Protein 7O78 (pdb70)

Solvent-accessible surface area: 36070 Å² total; per-residue (Å²): 104,131,38,94,5,57,45,29,98,84,0,95,77,89,9,79,72,4,79,50,32,15,19,0,24,0,86,75,29,127,3,126,68,0,69,0,43,0,74,94,57,12,47,175,93,57,47,0,28,2,5,6,73,68,22,20,114,0,49,0,7,0,42,1,50,1,18,0,98,5,65,44,1,18,0,88,20,0,26,0,66,80,4,92,8,67,37,121,129,34,63,42,114,24,55,1,0,0,1,0,21,8,17,90,2,82,0,10,3,0,0,0,18,10,0,1,39,0,22,0,0,1,0,0,0,11,29,37,114,176,35,112,11,1,56,83,4,52,2,0,34,1,1,0,1,1,0,0,1,22,7,15,0,0,1,0,12,7,28,105,61,53,72,73,104,28,103,116,95,3,87,15,0,51,4,22,0,0,4,0,1,0,1,0,4,72,13,72,63,148,3,7,2,0,0,5,0,0,18,30,48,18,1,20,0,56,0,8,0,0,3,0,5,0,20,34,2,4,1,21,37,34,1,0,6,0,45,0,30,31,0,0,0,22,22,0,1,0,35,7,0,50,0,3,0,5,0,31,14,1,22,79,0,6,0,0,24,1,10,0,23,5,101,33,97,101,108,17,0,0,0,0,3,1,17,2,7,84,2,18,1,0,1,0,15,0,20,0,79,82,2,30,177,70,76,22,47,0,0,0,0,2,0,0,0,2,70,38,18,43,38,1,0,0,33,68,11,30,0,0,1,0,0,0,33,35,0,68,21,50,0,0,2,2,51,2,63,45,126,59,17,86,65,41,3,77,83,71,141,42,124,48,65,54,1,58,85,0,28,0,23,0,0,0,0,5,8,184,71,24,71,89,4,71,0,24,56,33,54,39,135,55,17,56,56,84,92,1,16,2,84,30,119,2,22,100,37,104,54,14,75,121,9,50,53,99,81,100,74,34,71,30,2,58,28,24,87,47,19,117,56,8,136,17,87,135,35,83,89,14,124,57,12,87,7,75,2,49,48,7,0,60,21,2,4,40,39,82,21,11,78,35,65,25,2,32,5,77,56,22,120,67,57,13,40,27,16,19,156,127,44,61,17,74,116,105,8,98,108,36,21,89,168,5,31,32,101,64,164,132,120,93,73,122,35,99,4,61,44,29,97,79,0,91,74,84,10,87,82,1,62,45,16,11,21,0,25,0,35,78,28,122,1,58,67,0,71,0,38,0,130,103,57,11,46,173,162,56,45,0,27,4,5,6,84,69,23,20,70,0,48,0,6,0,41,1,52,1,21,2,93,5,57,54,4,18,0,88,22,0,29,0,38,30,0,42,7,65,35,121,127,37,65,41,71,23,53,1,0,0,2,0,23,6,10,96,2,82,0,11,4,0,0,0,23,10,0,2,39,0,23,0,0,3,0,0,0,11,27,33,107,159,39,137,7,2,57,88,4,64,2,0,54,1,1,0,0,0,0,0,2,21,7,15,0,0,0,1,11,6,25,95,139,41,66,98,100,27,110,102,100,4,88,14,0,52,5,80,0,0,43,0,1,0,0,0,4,69,13,72,65,157,2,7,0,0,0,6,0,0,10,24,48,20,0,18,0,56,0,29,1,6,22,0,5,1,21,40,2,4,1,23,42,31,1,0,4,0,42,0,28,24,0,0,0,57,23,0,2,0,35,8,0,51,0,2,0,5,0,25,5,1,25,87,0,5,0,0,24,1,8,0,22,5,100,44,101,62,112,15,0,0,0,0,2,1,15,2,6,92,2,18,0,0,0,0,16,0,20,0,78,82,2,30,130,76,72,21,50,0,0,0,0,2,0,0,0,2,70,41,17,57,38,2,0,1,36,67,12,30,0,0,1,0,0,0,34,35,0,66,22,51,0,0,2,2,50,1,56,44,102,56,17,101,53,28,2,78,140,70,96,44,125,52,64,47,1,51,86,0,30,0,26,1,0,0,0,6,9,188,67,25,97,92,3,72,0,18,55,33,53,29,143,97,17,58,48,87,97,1,14,3,85,29,104,1,22,85,32,107,86,15,67,120,10,48,54,100,86,98,75,33,72,37,2,80,25,25,59,58,26,49,53,5,137,22,90,131,32,103,90,17,116,57,14,149,38,78,1,53,74,23,0,64,92,2,3,118,38,102,20,37,78,33,111,73,2,68,3,107,54,21,108,126,48,14,28,14,16,20,154,103,41,59,15,44,24,28,10,74,19,34,21,36,54,5,32,2,97,64,126,57,116

Structure (mmCIF, N/CA/C/O backbone):
data_7O78
#
_entry.id   7O78
#
_cell.length_a   78.330
_cell.length_b   87.450
_cell.length_c   148.490
_cell.angle_alpha   90.000
_cell.angle_beta   90.000
_cell.angle_gamma   90.000
#
_symmetry.space_group_name_H-M   'P 21 21 21'
#
loop_
_entity.id
_entity.type
_entity.pdbx_description
1 polymer 'Polysaccharide lyase from Pseudopedobacter saltans, Pedsa3807'
2 water water
#
loop_
_atom_site.group_PDB
_atom_site.id
_atom_site.type_symbol
_atom_site.label_atom_id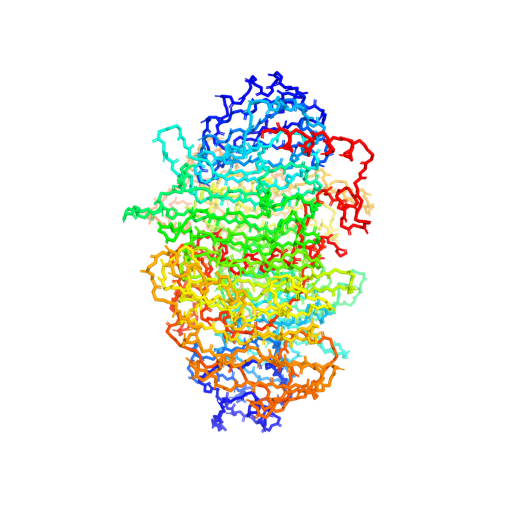
_atom_site.label_alt_id
_atom_site.label_comp_id
_atom_site.label_asym_id
_atom_site.label_entity_id
_atom_site.label_seq_id
_atom_site.pdbx_PDB_ins_code
_atom_site.Cartn_x
_atom_site.Cartn_y
_atom_site.Cartn_z
_atom_site.occupancy
_atom_site.B_iso_or_equiv
_atom_site.auth_seq_id
_atom_site.auth_comp_id
_atom_site.auth_asym_id
_atom_site.auth_atom_id
_atom_site.pdbx_PDB_model_num
ATOM 1 N N . LYS A 1 2 ? -16.641 35.070 -61.289 1.00 40.95 16 LYS A N 1
ATOM 2 C CA . LYS A 1 2 ? -16.172 34.064 -62.227 1.00 36.37 16 LYS A CA 1
ATOM 3 C C . LYS A 1 2 ? -14.875 33.419 -61.736 1.00 36.92 16 LYS A C 1
ATOM 4 O O . LYS A 1 2 ? -14.203 34.002 -60.907 1.00 41.90 16 LYS A O 1
ATOM 7 N N . HIS A 1 3 ? -14.530 32.243 -62.262 1.00 33.29 17 HIS A N 1
ATOM 8 C CA . HIS A 1 3 ? -13.247 31.590 -62.005 1.00 32.91 17 HIS A CA 1
ATOM 9 C C . HIS A 1 3 ? -12.224 32.020 -63.051 1.00 38.21 17 HIS A C 1
ATOM 10 O O . HIS A 1 3 ? -12.440 31.839 -64.254 1.00 35.70 17 HIS A O 1
ATOM 17 N N . ILE A 1 4 ? -11.080 32.511 -62.592 1.00 29.93 18 ILE A N 1
ATOM 18 C CA . ILE A 1 4 ? -10.018 32.996 -63.465 1.00 30.43 18 ILE A CA 1
ATOM 19 C C . ILE A 1 4 ? -8.816 32.092 -63.252 1.00 32.97 18 ILE A C 1
ATOM 20 O O . ILE A 1 4 ? -8.226 32.102 -62.166 1.00 33.89 18 ILE A O 1
ATOM 25 N N . LEU A 1 5 ? -8.432 31.308 -64.258 1.00 28.56 19 LEU A N 1
ATOM 26 C CA . LEU A 1 5 ? -7.310 30.394 -64.053 1.00 29.83 19 LEU A CA 1
ATOM 27 C C . LEU A 1 5 ? -6.009 31.098 -64.399 1.00 30.96 19 LEU A C 1
ATOM 28 O O . LEU A 1 5 ? -5.947 31.851 -65.368 1.00 30.30 19 LEU A O 1
ATOM 33 N N . VAL A 1 6 ? -4.978 30.878 -63.581 1.00 26.15 20 VAL A N 1
ATOM 34 C CA . VAL A 1 6 ? -3.652 31.411 -63.861 1.00 25.08 20 VAL A CA 1
ATOM 35 C C . VAL A 1 6 ? -2.638 30.314 -63.547 1.00 27.99 20 VAL A C 1
ATOM 36 O O . VAL A 1 6 ? -2.888 29.455 -62.702 1.00 26.78 20 VAL A O 1
ATOM 40 N N . ALA A 1 7 ? -1.493 30.310 -64.265 1.00 25.32 21 ALA A N 1
ATOM 41 C CA . ALA A 1 7 ? -0.550 29.215 -64.101 1.00 25.38 21 ALA A CA 1
ATOM 42 C C . ALA A 1 7 ? 0.895 29.647 -63.871 1.00 26.01 21 ALA A C 1
ATOM 43 O O . ALA A 1 7 ? 1.785 28.809 -63.977 1.00 28.43 21 ALA A O 1
ATOM 45 N N . SER A 1 8 ? 1.154 30.910 -63.570 1.00 23.19 22 SER A N 1
ATOM 46 C CA . SER A 1 8 ? 2.527 31.365 -63.323 1.00 22.57 22 SER A CA 1
ATOM 47 C C . SER A 1 8 ? 2.477 32.605 -62.458 1.00 24.28 22 SER A C 1
ATOM 48 O O . SER A 1 8 ? 1.435 33.238 -62.335 1.00 24.92 22 SER A O 1
ATOM 51 N N . VAL A 1 9 ? 3.615 32.968 -61.861 1.00 25.36 23 VAL A N 1
ATOM 52 C CA . VAL A 1 9 ? 3.658 34.191 -61.066 1.00 23.80 23 VAL A CA 1
ATOM 53 C C . VAL A 1 9 ? 3.268 35.405 -61.910 1.00 25.11 23 VAL A C 1
ATOM 54 O O . VAL A 1 9 ? 2.462 36.233 -61.485 1.00 23.69 23 VAL A O 1
ATOM 58 N N . LYS A 1 10 ? 3.842 35.535 -63.114 1.00 24.56 24 LYS A N 1
ATOM 59 C CA . LYS A 1 10 ? 3.480 36.667 -63.966 1.00 26.52 24 LYS A CA 1
ATOM 60 C C . LYS A 1 10 ? 1.973 36.682 -64.265 1.00 25.61 24 LYS A C 1
ATOM 61 O O . LYS A 1 10 ? 1.356 37.749 -64.291 1.00 28.10 24 LYS A O 1
ATOM 64 N N . GLU A 1 11 ? 1.363 35.514 -64.499 1.00 25.20 25 GLU A N 1
ATOM 65 C CA . GLU A 1 11 ? -0.092 35.502 -64.779 1.00 24.26 25 GLU A CA 1
ATOM 66 C C . GLU A 1 11 ? -0.901 35.903 -63.539 1.00 25.96 25 GLU A C 1
ATOM 67 O O . GLU A 1 11 ? -1.886 36.644 -63.639 1.00 24.95 25 GLU A O 1
ATOM 73 N N . VAL A 1 12 ? -0.443 35.521 -62.344 1.00 23.15 26 VAL A N 1
ATOM 74 C CA . VAL A 1 12 ? -1.089 36.029 -61.128 1.00 23.73 26 VAL A CA 1
ATOM 75 C C . VAL A 1 12 ? -1.026 37.557 -61.086 1.00 23.00 26 VAL A C 1
ATOM 76 O O . VAL A 1 12 ? -2.021 38.225 -60.826 1.00 26.29 26 VAL A O 1
ATOM 80 N N . TYR A 1 13 ? 0.156 38.145 -61.333 1.00 23.36 27 TYR A N 1
ATOM 81 C CA . TYR A 1 13 ? 0.265 39.600 -61.270 1.00 23.38 27 TYR A CA 1
ATOM 82 C C . TYR A 1 13 ? -0.583 40.270 -62.341 1.00 23.65 27 TYR A C 1
ATOM 83 O O . TYR A 1 13 ? -1.008 41.400 -62.150 1.00 29.72 27 TYR A O 1
ATOM 92 N N . SER A 1 14 ? -0.799 39.599 -63.464 1.00 26.64 28 SER A N 1
ATOM 93 C CA . SER A 1 14 ? -1.579 40.188 -64.558 1.00 28.58 28 SER A CA 1
ATOM 94 C C . SER A 1 14 ? -3.074 40.240 -64.246 1.00 32.95 28 SER A C 1
ATOM 95 O O . SER A 1 14 ? -3.802 41.055 -64.845 1.00 31.36 28 SER A O 1
ATOM 98 N N . LYS A 1 15 ? -3.548 39.463 -63.273 1.00 27.25 29 LYS A N 1
ATOM 99 C CA . LYS A 1 15 ? -4.978 39.421 -62.933 1.00 25.93 29 LYS A CA 1
ATOM 100 C C . LYS A 1 15 ? -5.319 40.031 -61.578 1.00 27.49 29 LYS A C 1
ATOM 101 O O . LYS A 1 15 ? -6.400 40.580 -61.430 1.00 28.30 29 LYS A O 1
ATOM 107 N N . VAL A 1 16 ? -4.407 39.996 -60.603 1.00 27.27 30 VAL A N 1
ATOM 108 C CA . VAL A 1 16 ? -4.745 40.306 -59.217 1.00 26.96 30 VAL A CA 1
ATOM 109 C C . VAL A 1 16 ? -5.337 41.719 -59.024 1.00 28.78 30 VAL A C 1
ATOM 110 O O . VAL A 1 16 ? -6.198 41.923 -58.157 1.00 26.00 30 VAL A O 1
ATOM 114 N N . ASP A 1 17 ? -4.908 42.707 -59.808 1.00 28.92 31 ASP A N 1
ATOM 115 C CA . ASP A 1 17 ? -5.422 44.064 -59.639 1.00 30.63 31 ASP A CA 1
ATOM 116 C C . ASP A 1 17 ? -6.733 44.300 -60.392 1.00 31.34 31 ASP A C 1
ATOM 117 O O . ASP A 1 17 ? -7.289 45.405 -60.278 1.00 34.50 31 ASP A O 1
ATOM 122 N N . GLN A 1 18 ? -7.219 43.299 -61.140 1.00 27.73 32 GLN A N 1
ATOM 123 C CA . GLN A 1 18 ? -8.502 43.362 -61.841 1.00 32.12 32 GLN A CA 1
ATOM 124 C C . GLN A 1 18 ? -9.584 42.480 -61.213 1.00 33.70 32 GLN A C 1
ATOM 125 O O . GLN A 1 18 ? -10.699 42.373 -61.764 1.00 30.95 32 GLN A O 1
ATOM 127 N N . LEU A 1 19 ? -9.311 41.866 -60.065 1.00 29.68 33 LEU A N 1
ATOM 128 C CA . LEU A 1 19 ? -10.325 41.043 -59.410 1.00 28.85 33 LEU A CA 1
ATOM 129 C C . LEU A 1 19 ? -11.483 41.862 -58.868 1.00 27.01 33 LEU A C 1
ATOM 130 O O . LEU A 1 19 ? -11.308 42.962 -58.332 1.00 27.03 33 LEU A O 1
ATOM 135 N N . LYS A 1 20 ? -12.679 41.282 -58.960 1.00 28.36 34 LYS A N 1
ATOM 136 C CA . LYS A 1 20 ? -13.904 41.931 -58.498 1.00 28.81 34 LYS A CA 1
ATOM 137 C C . LYS A 1 20 ? -14.604 41.000 -57.516 1.00 26.19 34 LYS A C 1
ATOM 138 O O . LYS A 1 20 ? -14.377 39.789 -57.520 1.00 29.48 34 LYS A O 1
ATOM 141 N N . ALA A 1 21 ? -15.499 41.563 -56.708 1.00 29.10 35 ALA A N 1
ATOM 142 C CA . ALA A 1 21 ? -16.281 40.769 -55.763 1.00 27.10 35 ALA A CA 1
ATOM 143 C C . ALA A 1 21 ? -16.917 39.549 -56.432 1.00 33.40 35 ALA A C 1
ATOM 144 O O . ALA A 1 21 ? -17.494 39.629 -57.528 1.00 31.27 35 ALA A O 1
ATOM 146 N N . GLY A 1 22 ? -16.746 38.391 -55.803 1.00 27.44 36 GLY A N 1
ATOM 147 C CA . GLY A 1 22 ? -17.219 37.150 -56.352 1.00 29.03 36 GLY A CA 1
ATOM 148 C C . GLY A 1 22 ? -16.271 36.412 -57.272 1.00 28.10 36 GLY A C 1
ATOM 149 O O . GLY A 1 22 ? -16.577 35.264 -57.652 1.00 28.45 36 GLY A O 1
ATOM 150 N N . ASP A 1 23 ? -15.140 37.011 -57.664 1.00 27.01 37 ASP A N 1
ATOM 151 C CA . ASP A 1 23 ? -14.166 36.317 -58.502 1.00 28.76 37 ASP A CA 1
ATOM 152 C C . ASP A 1 23 ? -13.350 35.330 -57.663 1.00 27.73 37 ASP A C 1
ATOM 153 O O . ASP A 1 23 ? -13.059 35.591 -56.495 1.00 26.01 37 ASP A O 1
ATOM 158 N N . THR A 1 24 ? -13.002 34.200 -58.270 1.00 26.83 38 THR A N 1
ATOM 159 C CA . THR A 1 24 ? -12.036 33.249 -57.707 1.00 27.74 38 THR A CA 1
ATOM 160 C C . THR A 1 24 ? -10.856 33.181 -58.658 1.00 28.75 38 THR A C 1
ATOM 161 O O . THR A 1 24 ? -11.014 32.788 -59.823 1.00 27.22 38 THR A O 1
ATOM 165 N N . LEU A 1 25 ? -9.684 33.539 -58.155 1.00 25.59 39 LEU A N 1
ATOM 166 C CA . LEU A 1 25 ? -8.431 33.412 -58.906 1.00 25.60 39 LEU A CA 1
ATOM 167 C C . LEU A 1 25 ? -7.890 32.028 -58.572 1.00 26.23 39 LEU A C 1
ATOM 168 O O . LEU A 1 25 ? -7.531 31.782 -57.420 1.00 26.90 39 LEU A O 1
ATOM 173 N N . LEU A 1 26 ? -7.938 31.099 -59.525 1.00 26.33 40 LEU A N 1
ATOM 174 C CA . LEU A 1 26 ? -7.572 29.709 -59.276 1.00 27.12 40 LEU A CA 1
ATOM 175 C C . LEU A 1 26 ? -6.173 29.466 -59.825 1.00 26.07 40 LEU A C 1
ATOM 176 O O . LEU A 1 26 ? -5.939 29.631 -61.025 1.00 24.71 40 LEU A O 1
ATOM 181 N N . LEU A 1 27 ? -5.230 29.094 -58.945 1.00 21.98 41 LEU A N 1
ATOM 182 C CA . LEU A 1 27 ? -3.881 28.802 -59.385 1.00 21.20 41 LEU A CA 1
ATOM 183 C C . LEU A 1 27 ? -3.706 27.356 -59.818 1.00 21.14 41 LEU A C 1
ATOM 184 O O . LEU A 1 27 ? -3.989 26.430 -59.050 1.00 24.60 41 LEU A O 1
ATOM 189 N N . LYS A 1 28 ? -3.212 27.150 -61.044 1.00 22.88 42 LYS A N 1
ATOM 190 C CA . LYS A 1 28 ? -2.933 25.796 -61.517 1.00 25.67 42 LYS A CA 1
ATOM 191 C C . LYS A 1 28 ? -1.777 25.216 -60.722 1.00 22.59 42 LYS A C 1
ATOM 192 O O . LYS A 1 28 ? -0.918 25.955 -60.211 1.00 23.88 42 LYS A O 1
ATOM 198 N N . ASP A 1 29 ? -1.725 23.879 -60.675 1.00 24.12 43 ASP A N 1
ATOM 199 C CA . ASP A 1 29 ? -0.644 23.173 -59.987 1.00 23.97 43 ASP A CA 1
ATOM 200 C C . ASP A 1 29 ? 0.729 23.720 -60.350 1.00 23.95 43 ASP A C 1
ATOM 201 O O . ASP A 1 29 ? 1.027 23.958 -61.525 1.00 25.17 43 ASP A O 1
ATOM 206 N N . GLY A 1 30 ? 1.599 23.799 -59.369 1.00 22.62 44 GLY A N 1
ATOM 207 C CA . GLY A 1 30 ? 2.967 24.205 -59.660 1.00 22.00 44 GLY A CA 1
ATOM 208 C C . GLY A 1 30 ? 3.594 25.020 -58.551 1.00 23.38 44 GLY A C 1
ATOM 209 O O . GLY A 1 30 ? 2.993 25.266 -57.498 1.00 20.62 44 GLY A O 1
ATOM 210 N N . ILE A 1 31 ? 4.855 25.398 -58.804 1.00 22.15 45 ILE A N 1
ATOM 211 C CA . ILE A 1 31 ? 5.699 26.163 -57.877 1.00 21.01 45 ILE A CA 1
ATOM 212 C C . ILE A 1 31 ? 5.686 27.624 -58.306 1.00 23.20 45 ILE A C 1
ATOM 213 O O . ILE A 1 31 ? 5.988 27.933 -59.466 1.00 25.33 45 ILE A O 1
ATOM 218 N N . TYR A 1 32 ? 5.252 28.514 -57.414 1.00 21.91 46 TYR A N 1
ATOM 219 C CA . TYR A 1 32 ? 5.200 29.958 -57.656 1.00 18.60 46 TYR A CA 1
ATOM 220 C C . TYR A 1 32 ? 6.349 30.546 -56.852 1.00 19.59 46 TYR A C 1
ATOM 221 O O . TYR A 1 32 ? 6.179 30.855 -55.673 1.00 20.27 46 TYR A O 1
ATOM 230 N N . LYS A 1 33 ? 7.552 30.640 -57.480 1.00 19.52 47 LYS A N 1
ATOM 231 C CA . LYS A 1 33 ? 8.754 31.077 -56.756 1.00 18.77 47 LYS A CA 1
ATOM 232 C C . LYS A 1 33 ? 8.856 32.581 -56.730 1.00 19.71 47 LYS A C 1
ATOM 233 O O . LYS A 1 33 ? 8.618 33.233 -57.754 1.00 21.23 47 LYS A O 1
ATOM 239 N N . ASP A 1 34 ? 9.221 33.127 -55.544 1.00 19.58 48 ASP A N 1
ATOM 240 C CA . ASP A 1 34 ? 9.427 34.555 -55.248 1.00 19.64 48 ASP A CA 1
ATOM 241 C C . ASP A 1 34 ? 8.149 35.354 -55.437 1.00 21.97 48 ASP A C 1
ATOM 242 O O . ASP A 1 34 ? 8.200 36.580 -55.623 1.00 22.14 48 ASP A O 1
ATOM 247 N N . ILE A 1 35 ? 6.984 34.712 -55.308 1.00 19.32 49 ILE A N 1
ATOM 248 C CA . ILE A 1 35 ? 5.709 35.423 -55.548 1.00 19.57 49 ILE A CA 1
ATOM 249 C C . ILE A 1 35 ? 5.455 36.425 -54.434 1.00 22.49 49 ILE A C 1
ATOM 250 O O . ILE A 1 35 ? 5.543 36.097 -53.249 1.00 21.06 49 ILE A O 1
ATOM 255 N N . GLN A 1 36 ? 5.228 37.684 -54.804 1.00 21.44 50 GLN A N 1
ATOM 256 C CA . GLN A 1 36 ? 4.927 38.709 -53.807 1.00 22.45 50 GLN A CA 1
ATOM 257 C C . GLN A 1 36 ? 3.506 39.135 -54.116 1.00 25.04 50 GLN A C 1
ATOM 258 O O . GLN A 1 36 ? 3.253 39.968 -54.988 1.00 26.42 50 GLN A O 1
ATOM 264 N N . LEU A 1 37 ? 2.564 38.483 -53.435 1.00 22.25 51 LEU A N 1
ATOM 265 C CA . LEU A 1 37 ? 1.146 38.592 -53.746 1.00 21.47 51 LEU A CA 1
ATOM 266 C C . LEU A 1 37 ? 0.571 39.708 -52.911 1.00 21.71 51 LEU A C 1
ATOM 267 O O . LEU A 1 37 ? 0.433 39.565 -51.698 1.00 21.82 51 LEU A O 1
ATOM 272 N N . VAL A 1 38 ? 0.188 40.816 -53.560 1.00 22.38 52 VAL A N 1
ATOM 273 C CA . VAL A 1 38 ? -0.326 41.965 -52.857 1.00 20.82 52 VAL A CA 1
ATOM 274 C C . VAL A 1 38 ? -1.750 42.189 -53.385 1.00 23.77 52 VAL A C 1
ATOM 275 O O . VAL A 1 38 ? -1.948 42.447 -54.581 1.00 25.97 52 VAL A O 1
ATOM 279 N N . VAL A 1 39 ? -2.738 41.947 -52.534 1.00 23.13 53 VAL A N 1
ATOM 280 C CA . VAL A 1 39 ? -4.134 41.965 -52.982 1.00 22.74 53 VAL A CA 1
ATOM 281 C C . VAL A 1 39 ? -4.739 43.268 -52.471 1.00 23.08 53 VAL A C 1
ATOM 282 O O . VAL A 1 39 ? -4.984 43.443 -51.272 1.00 22.57 53 VAL A O 1
ATOM 286 N N . LYS A 1 40 ? -4.915 44.232 -53.391 1.00 27.05 54 LYS A N 1
ATOM 287 C CA . LYS A 1 40 ? -5.402 45.557 -53.031 1.00 24.91 54 LYS A CA 1
ATOM 288 C C . LYS A 1 40 ? -6.911 45.708 -53.234 1.00 23.90 54 LYS A C 1
ATOM 289 O O . LYS A 1 40 ? -7.528 46.491 -52.528 1.00 26.79 54 LYS A O 1
ATOM 293 N N . ARG A 1 41 ? -7.479 44.956 -54.176 1.00 24.97 55 ARG A N 1
ATOM 294 C CA . ARG A 1 41 ? -8.919 45.016 -54.454 1.00 25.19 55 ARG A CA 1
ATOM 295 C C . ARG A 1 41 ? -9.704 44.412 -53.290 1.00 31.43 55 ARG A C 1
ATOM 296 O O . ARG A 1 41 ? -9.153 43.734 -52.426 1.00 26.47 55 ARG A O 1
ATOM 304 N N . SER A 1 42 ? -11.011 44.655 -53.269 1.00 26.76 56 SER A N 1
ATOM 305 C CA . SER A 1 42 ? -11.843 44.198 -52.166 1.00 29.50 56 SER A CA 1
ATOM 306 C C . SER A 1 42 ? -13.038 43.434 -52.705 1.00 29.94 56 SER A C 1
ATOM 307 O O . SER A 1 42 ? -13.591 43.755 -53.763 1.00 28.36 56 SER A O 1
ATOM 310 N N . GLY A 1 43 ? -13.457 42.426 -51.963 1.00 26.01 57 GLY A N 1
ATOM 311 C CA . GLY A 1 43 ? -14.739 41.792 -52.206 1.00 27.50 57 GLY A CA 1
ATOM 312 C C . GLY A 1 43 ? -15.834 42.495 -51.431 1.00 28.12 57 GLY A C 1
ATOM 313 O O . GLY A 1 43 ? -15.671 43.613 -50.929 1.00 29.29 57 GLY A O 1
ATOM 314 N N . SER A 1 44 ? -16.975 41.811 -51.318 1.00 28.42 58 SER A N 1
ATOM 315 C CA . SER A 1 44 ? -18.067 42.282 -50.470 1.00 30.99 58 SER A CA 1
ATOM 316 C C . SER A 1 44 ? -18.459 41.193 -49.495 1.00 28.65 58 SER A C 1
ATOM 317 O O . SER A 1 44 ? -18.095 40.037 -49.663 1.00 27.83 58 SER A O 1
ATOM 320 N N . LYS A 1 45 ? -19.276 41.589 -48.503 1.00 31.44 59 LYS A N 1
ATOM 321 C CA . LYS A 1 45 ? -19.791 40.667 -47.495 1.00 33.60 59 LYS A CA 1
ATOM 322 C C . LYS A 1 45 ? -20.390 39.421 -48.126 1.00 34.77 59 LYS A C 1
ATOM 323 O O . LYS A 1 45 ? -20.113 38.291 -47.711 1.00 34.92 59 LYS A O 1
ATOM 329 N N . GLU A 1 46 ? -21.217 39.607 -49.135 1.00 30.85 60 GLU A N 1
ATOM 330 C CA . GLU A 1 46 ? -21.847 38.456 -49.757 1.00 36.77 60 GLU A CA 1
ATOM 331 C C . GLU A 1 46 ? -20.983 37.781 -50.816 1.00 33.44 60 GLU A C 1
ATOM 332 O O . GLU A 1 46 ? -21.259 36.633 -51.164 1.00 33.38 60 GLU A O 1
ATOM 334 N N . LYS A 1 47 ? -19.963 38.447 -51.350 1.00 34.15 61 LYS A N 1
ATOM 335 C CA . LYS A 1 47 ? -19.197 37.909 -52.478 1.00 30.03 61 LYS A CA 1
ATOM 336 C C . LYS A 1 47 ? -17.722 38.247 -52.270 1.00 28.67 61 LYS A C 1
ATOM 337 O O . LYS A 1 47 ? -17.205 39.231 -52.801 1.00 27.33 61 LYS A O 1
ATOM 340 N N . PRO A 1 48 ? -17.018 37.449 -51.481 1.00 27.52 62 PRO A N 1
ATOM 341 C CA . PRO A 1 48 ? -15.582 37.678 -51.291 1.00 25.78 62 PRO A CA 1
ATOM 342 C C . PRO A 1 48 ? -14.821 37.467 -52.580 1.00 22.45 62 PRO A C 1
ATOM 343 O O . PRO A 1 48 ? -15.292 36.823 -53.523 1.00 26.77 62 PRO A O 1
ATOM 347 N N . ILE A 1 49 ? -13.582 37.952 -52.588 1.00 22.61 63 ILE A N 1
ATOM 348 C CA . ILE A 1 49 ? -12.632 37.611 -53.644 1.00 21.67 63 ILE A CA 1
ATOM 349 C C . ILE A 1 49 ? -11.772 36.460 -53.116 1.00 21.07 63 ILE A C 1
ATOM 350 O O . ILE A 1 49 ? -11.206 36.589 -52.030 1.00 24.09 63 ILE A O 1
ATOM 355 N N . VAL A 1 50 ? -11.715 35.337 -53.834 1.00 22.55 64 VAL A N 1
ATOM 356 C CA . VAL A 1 50 ? -10.977 34.157 -53.355 1.00 22.74 64 VAL A CA 1
ATOM 357 C C . VAL A 1 50 ? -9.731 33.967 -54.210 1.00 22.54 64 VAL A C 1
ATOM 358 O O . VAL A 1 50 ? -9.822 33.932 -55.445 1.00 24.57 64 VAL A O 1
ATOM 362 N N . ILE A 1 51 ? -8.567 33.790 -53.568 1.00 18.29 65 ILE A N 1
ATOM 363 C CA . ILE A 1 51 ? -7.367 33.357 -54.270 1.00 19.34 65 ILE A CA 1
ATOM 364 C C . ILE A 1 51 ? -7.009 31.965 -53.750 1.00 19.68 65 ILE A C 1
ATOM 365 O O . ILE A 1 51 ? -6.726 31.824 -52.564 1.00 19.78 65 ILE A O 1
ATOM 370 N N . ALA A 1 52 ? -7.061 30.964 -54.606 1.00 18.92 66 ALA A N 1
ATOM 371 C CA . ALA A 1 52 ? -7.005 29.583 -54.135 1.00 18.42 66 ALA A CA 1
ATOM 372 C C . ALA A 1 52 ? -6.259 28.693 -55.095 1.00 21.18 66 ALA A C 1
ATOM 373 O O . ALA A 1 52 ? -6.284 28.887 -56.308 1.00 23.60 66 ALA A O 1
ATOM 375 N N . ALA A 1 53 ? -5.654 27.647 -54.541 1.00 18.56 67 ALA A N 1
ATOM 376 C CA . ALA A 1 53 ? -5.164 26.564 -55.374 1.00 19.87 67 ALA A CA 1
ATOM 377 C C . ALA A 1 53 ? -6.338 25.875 -56.061 1.00 22.21 67 ALA A C 1
ATOM 378 O O . ALA A 1 53 ? -7.343 25.583 -55.428 1.00 21.78 67 ALA A O 1
ATOM 380 N N . GLN A 1 54 ? -6.186 25.579 -57.355 1.00 23.08 68 GLN A N 1
ATOM 381 C CA . GLN A 1 54 ? -7.181 24.705 -57.989 1.00 23.18 68 GLN A CA 1
ATOM 382 C C . GLN A 1 54 ? -7.230 23.365 -57.269 1.00 23.15 68 GLN A C 1
ATOM 383 O O . GLN A 1 54 ? -8.324 22.806 -57.011 1.00 26.24 68 GLN A O 1
ATOM 389 N N . ASN A 1 55 ? -6.064 22.818 -56.930 1.00 25.01 69 ASN A N 1
ATOM 390 C CA . ASN A 1 55 ? -5.943 21.535 -56.248 1.00 23.49 69 ASN A CA 1
ATOM 391 C C . ASN A 1 55 ? -5.098 21.725 -54.983 1.00 21.75 69 ASN A C 1
ATOM 392 O O . ASN A 1 55 ? -3.894 21.923 -55.068 1.00 23.88 69 ASN A O 1
ATOM 397 N N . GLY A 1 56 ? -5.735 21.694 -53.809 1.00 22.53 70 GLY A N 1
ATOM 398 C CA . GLY A 1 56 ? -5.003 21.832 -52.556 1.00 22.25 70 GLY A CA 1
ATOM 399 C C . GLY A 1 56 ? -3.846 20.861 -52.444 1.00 19.90 70 GLY A C 1
ATOM 400 O O . GLY A 1 56 ? -4.061 19.662 -52.680 1.00 22.81 70 GLY A O 1
ATOM 401 N N . GLY A 1 57 ? -2.617 21.345 -52.082 1.00 19.96 71 GLY A N 1
ATOM 402 C CA . GLY A 1 57 ? -1.473 20.478 -51.980 1.00 20.57 71 GLY A CA 1
ATOM 403 C C . GLY A 1 57 ? -0.629 20.409 -53.234 1.00 19.91 71 GLY A C 1
ATOM 404 O O . GLY A 1 57 ? 0.426 19.737 -53.213 1.00 22.99 71 GLY A O 1
ATOM 405 N N . LYS A 1 58 ? -1.092 21.041 -54.342 1.00 20.82 72 LYS A N 1
ATOM 406 C CA . LYS A 1 58 ? -0.345 21.117 -55.595 1.00 22.87 72 LYS A CA 1
ATOM 407 C C . LYS A 1 58 ? 0.198 22.506 -55.923 1.00 21.02 72 LYS A C 1
ATOM 408 O O . LYS A 1 58 ? 0.972 22.645 -56.880 1.00 23.75 72 LYS A O 1
ATOM 414 N N . VAL A 1 59 ? -0.162 23.526 -55.158 1.00 18.21 73 VAL A N 1
ATOM 415 C CA . VAL A 1 59 ? 0.373 24.872 -55.322 1.00 18.83 73 VAL A CA 1
ATOM 416 C C . VAL A 1 59 ? 1.316 25.197 -54.181 1.00 19.09 73 VAL A C 1
ATOM 417 O O . VAL A 1 59 ? 0.916 25.174 -53.018 1.00 18.06 73 VAL A O 1
ATOM 421 N N . PHE A 1 60 ? 2.510 25.660 -54.530 1.00 18.55 74 PHE A N 1
ATOM 422 C CA . PHE A 1 60 ? 3.501 25.992 -53.517 1.00 19.10 74 PHE A CA 1
ATOM 423 C C . PHE A 1 60 ? 3.962 27.419 -53.734 1.00 18.45 74 PHE A C 1
ATOM 424 O O . PHE A 1 60 ? 4.260 27.805 -54.873 1.00 18.55 74 PHE A O 1
ATOM 432 N N . PHE A 1 61 ? 4.042 28.185 -52.654 1.00 17.34 75 PHE A N 1
ATOM 433 C CA . PHE A 1 61 ? 4.628 29.513 -52.662 1.00 16.07 75 PHE A CA 1
ATOM 434 C C . PHE A 1 61 ? 5.989 29.378 -52.022 1.00 18.20 75 PHE A C 1
ATOM 435 O O . PHE A 1 61 ? 6.088 28.948 -50.871 1.00 18.08 75 PHE A O 1
ATOM 443 N N . THR A 1 62 ? 7.017 29.637 -52.802 1.00 17.47 76 THR A N 1
ATOM 444 C CA . THR A 1 62 ? 8.373 29.317 -52.389 1.00 17.25 76 THR A CA 1
ATOM 445 C C . THR A 1 62 ? 9.284 30.524 -52.657 1.00 17.19 76 THR A C 1
ATOM 446 O O . THR A 1 62 ? 8.891 31.580 -53.204 1.00 17.95 76 THR A O 1
ATOM 450 N N . GLY A 1 63 ? 10.553 30.370 -52.258 1.00 18.85 77 GLY A N 1
ATOM 451 C CA . GLY A 1 63 ? 11.479 31.448 -52.563 1.00 19.93 77 GLY A CA 1
ATOM 452 C C . GLY A 1 63 ? 11.260 32.696 -51.740 1.00 19.81 77 GLY A C 1
ATOM 453 O O . GLY A 1 63 ? 10.818 32.649 -50.592 1.00 17.97 77 GLY A O 1
ATOM 454 N N . ASP A 1 64 ? 11.581 33.850 -52.345 1.00 20.17 78 ASP A N 1
ATOM 455 C CA . ASP A 1 64 ? 11.487 35.125 -51.637 1.00 18.33 78 ASP A CA 1
ATOM 456 C C . ASP A 1 64 ? 10.064 35.617 -51.828 1.00 21.69 78 ASP A C 1
ATOM 457 O O . ASP A 1 64 ? 9.784 36.487 -52.644 1.00 21.92 78 ASP A O 1
ATOM 462 N N . ALA A 1 65 ? 9.159 34.990 -51.090 1.00 20.26 79 ALA A N 1
ATOM 463 C CA . ALA A 1 65 ? 7.715 35.161 -51.214 1.00 19.76 79 ALA A CA 1
ATOM 464 C C . ALA A 1 65 ? 7.110 35.951 -50.063 1.00 20.08 79 ALA A C 1
ATOM 465 O O . ALA A 1 65 ? 7.689 36.096 -48.984 1.00 19.41 79 ALA A O 1
ATOM 467 N N . LYS A 1 66 ? 5.899 36.479 -50.316 1.00 18.86 80 LYS A N 1
ATOM 468 C CA . LYS A 1 66 ? 5.102 37.045 -49.244 1.00 20.20 80 LYS A CA 1
ATOM 469 C C . LYS A 1 66 ? 3.683 37.264 -49.741 1.00 18.57 80 LYS A C 1
ATOM 470 O O . LYS A 1 66 ? 3.431 37.288 -50.944 1.00 18.32 80 LYS A O 1
ATOM 476 N N . VAL A 1 67 ? 2.775 37.430 -48.799 1.00 17.57 81 VAL A N 1
ATOM 477 C CA . VAL A 1 67 ? 1.368 37.726 -49.143 1.00 17.32 81 VAL A CA 1
ATOM 478 C C . VAL A 1 67 ? 0.947 38.927 -48.307 1.00 18.75 81 VAL A C 1
ATOM 479 O O . VAL A 1 67 ? 1.176 38.996 -47.099 1.00 18.47 81 VAL A O 1
ATOM 483 N N . GLU A 1 68 ? 0.302 39.915 -48.955 1.00 20.29 82 GLU A N 1
ATOM 484 C CA . GLU A 1 68 ? -0.266 41.036 -48.239 1.00 18.69 82 GLU A CA 1
ATOM 485 C C . GLU A 1 68 ? -1.738 41.112 -48.643 1.00 18.22 82 GLU A C 1
ATOM 486 O O . GLU A 1 68 ? -2.057 41.278 -49.822 1.00 19.65 82 GLU A O 1
ATOM 492 N N . LEU A 1 69 ? -2.609 40.924 -47.679 1.00 20.13 83 LEU A N 1
ATOM 493 C CA . LEU A 1 69 ? -4.050 41.015 -47.935 1.00 19.15 83 LEU A CA 1
ATOM 494 C C . LEU A 1 69 ? -4.475 42.417 -47.495 1.00 19.76 83 LEU A C 1
ATOM 495 O O . LEU A 1 69 ? -4.638 42.689 -46.298 1.00 19.86 83 LEU A O 1
ATOM 500 N N . ARG A 1 70 ? -4.540 43.346 -48.471 1.00 21.11 84 ARG A N 1
ATOM 501 C CA . ARG A 1 70 ? -4.750 44.745 -48.082 1.00 21.58 84 ARG A CA 1
ATOM 502 C C . ARG A 1 70 ? -6.201 45.202 -48.295 1.00 20.45 84 ARG A C 1
ATOM 503 O O . ARG A 1 70 ? -6.686 46.027 -47.530 1.00 24.26 84 ARG A O 1
ATOM 511 N N . GLY A 1 71 ? -6.877 44.665 -49.296 1.00 20.81 85 GLY A N 1
ATOM 512 C CA . GLY A 1 71 ? -8.318 44.832 -49.474 1.00 22.79 85 GLY A CA 1
ATOM 513 C C . GLY A 1 71 ? -9.085 44.147 -48.347 1.00 23.30 85 GLY A C 1
ATOM 514 O O . GLY A 1 71 ? -8.527 43.677 -47.355 1.00 22.27 85 GLY A O 1
ATOM 515 N N . GLU A 1 72 ? -10.420 44.171 -48.480 1.00 19.56 86 GLU A N 1
ATOM 516 C CA . GLU A 1 72 ? -11.326 43.585 -47.504 1.00 21.56 86 GLU A CA 1
ATOM 517 C C . GLU A 1 72 ? -12.115 42.482 -48.176 1.00 19.74 86 GLU A C 1
ATOM 518 O O . GLU A 1 72 ? -12.241 42.439 -49.395 1.00 21.33 86 GLU A O 1
ATOM 524 N N . TYR A 1 73 ? -12.611 41.542 -47.374 1.00 19.30 87 TYR A N 1
ATOM 525 C CA . TYR A 1 73 ? -13.422 40.438 -47.905 1.00 18.83 87 TYR A CA 1
ATOM 526 C C . TYR A 1 73 ? -12.651 39.622 -48.923 1.00 20.16 87 TYR A C 1
ATOM 527 O O . TYR A 1 73 ? -13.127 39.322 -50.014 1.00 20.62 87 TYR A O 1
ATOM 536 N N . LEU A 1 74 ? -11.417 39.255 -48.533 1.00 19.46 88 LEU A N 1
ATOM 537 C CA . LEU A 1 74 ? -10.489 38.442 -49.309 1.00 18.22 88 LEU A CA 1
ATOM 538 C C . LEU A 1 74 ? -10.304 37.102 -48.589 1.00 17.72 88 LEU A C 1
ATOM 539 O O . LEU A 1 74 ? -10.353 37.039 -47.362 1.00 19.62 88 LEU A O 1
ATOM 544 N N . VAL A 1 75 ? -10.087 36.062 -49.356 1.00 19.66 89 VAL A N 1
ATOM 545 C CA . VAL A 1 75 ? -9.820 34.729 -48.808 1.00 19.44 89 VAL A CA 1
ATOM 546 C C . VAL A 1 75 ? -8.592 34.194 -49.516 1.00 18.47 89 VAL A C 1
ATOM 547 O O . VAL A 1 75 ? -8.577 34.138 -50.747 1.00 20.25 89 VAL A O 1
ATOM 551 N N . LEU A 1 76 ? -7.572 33.755 -48.752 1.00 18.57 90 LEU A N 1
ATOM 552 C CA . LEU A 1 76 ? -6.434 33.050 -49.320 1.00 17.99 90 LEU A CA 1
ATOM 553 C C . LEU A 1 76 ? -6.619 31.591 -48.911 1.00 17.25 90 LEU A C 1
ATOM 554 O O . LEU A 1 76 ? -6.762 31.309 -47.716 1.00 17.47 90 LEU A O 1
ATOM 559 N N . LYS A 1 77 ? -6.661 30.683 -49.897 1.00 15.90 91 LYS A N 1
ATOM 560 C CA . LYS A 1 77 ? -7.118 29.313 -49.621 1.00 16.44 91 LYS A CA 1
ATOM 561 C C . LYS A 1 77 ? -6.195 28.250 -50.206 1.00 16.48 91 LYS A C 1
ATOM 562 O O . LYS A 1 77 ? -5.851 28.302 -51.403 1.00 16.74 91 LYS A O 1
ATOM 568 N N . ASP A 1 78 ? -5.835 27.208 -49.356 1.00 15.28 92 ASP A N 1
ATOM 569 C CA . ASP A 1 78 ? -5.187 25.960 -49.790 1.00 16.81 92 ASP A CA 1
ATOM 570 C C . ASP A 1 78 ? -3.840 26.177 -50.473 1.00 18.20 92 ASP A C 1
ATOM 571 O O . ASP A 1 78 ? -3.478 25.419 -51.371 1.00 19.67 92 ASP A O 1
ATOM 576 N N . ILE A 1 79 ? -3.015 27.124 -49.948 1.00 17.49 93 ILE A N 1
ATOM 577 C CA . ILE A 1 79 ? -1.647 27.388 -50.420 1.00 16.14 93 ILE A CA 1
ATOM 578 C C . ILE A 1 79 ? -0.649 26.687 -49.492 1.00 16.77 93 ILE A C 1
ATOM 579 O O . ILE A 1 79 ? -0.818 26.705 -48.261 1.00 17.56 93 ILE A O 1
ATOM 584 N N . TYR A 1 80 ? 0.375 26.070 -50.054 1.00 16.06 94 TYR A N 1
ATOM 585 C CA . TYR A 1 80 ? 1.405 25.388 -49.287 1.00 17.25 94 TYR A CA 1
ATOM 586 C C . TYR A 1 80 ? 2.688 26.236 -49.337 1.00 16.25 94 TYR A C 1
ATOM 587 O O . TYR A 1 80 ? 3.238 26.448 -50.355 1.00 17.79 94 TYR A O 1
ATOM 596 N N . PHE A 1 81 ? 3.119 26.711 -48.191 1.00 15.09 95 PHE A N 1
ATOM 597 C CA . PHE A 1 81 ? 4.336 27.511 -48.045 1.00 15.42 95 PHE A CA 1
ATOM 598 C C . PHE A 1 81 ? 5.492 26.625 -47.572 1.00 17.73 95 PHE A C 1
ATOM 599 O O . PHE A 1 81 ? 5.461 26.098 -46.475 1.00 17.79 95 PHE A O 1
ATOM 607 N N . LYS A 1 82 ? 6.505 26.468 -48.417 1.00 15.15 96 LYS A N 1
ATOM 608 C CA . LYS A 1 82 ? 7.720 25.735 -48.044 1.00 16.20 96 LYS A CA 1
ATOM 609 C C . LYS A 1 82 ? 8.828 26.169 -48.999 1.00 17.49 96 LYS A C 1
ATOM 610 O O . LYS A 1 82 ? 8.581 26.893 -49.954 1.00 17.97 96 LYS A O 1
ATOM 616 N N . ASP A 1 83 ? 10.080 25.744 -48.713 1.00 16.82 97 ASP A N 1
ATOM 617 C CA . ASP A 1 83 ? 11.197 26.040 -49.638 1.00 17.43 97 ASP A CA 1
ATOM 618 C C . ASP A 1 83 ? 11.320 27.553 -49.833 1.00 16.93 97 ASP A C 1
ATOM 619 O O . ASP A 1 83 ? 11.560 28.050 -50.939 1.00 18.31 97 ASP A O 1
ATOM 624 N N . GLY A 1 84 ? 11.217 28.278 -48.720 1.00 16.67 98 GLY A N 1
ATOM 625 C CA . GLY A 1 84 ? 11.338 29.725 -48.756 1.00 16.96 98 GLY A CA 1
ATOM 626 C C . GLY A 1 84 ? 12.822 30.183 -48.770 1.00 16.50 98 GLY A C 1
ATOM 627 O O . GLY A 1 84 ? 13.742 29.411 -48.456 1.00 16.64 98 GLY A O 1
ATOM 628 N N . ASN A 1 85 ? 12.978 31.457 -49.119 1.00 16.80 99 ASN A N 1
ATOM 629 C CA . ASN A 1 85 ? 14.297 32.088 -49.248 1.00 17.84 99 ASN A CA 1
ATOM 630 C C . ASN A 1 85 ? 14.148 33.596 -49.182 1.00 18.50 99 ASN A C 1
ATOM 631 O O . ASN A 1 85 ? 14.723 34.318 -50.009 1.00 20.29 99 ASN A O 1
ATOM 636 N N . ARG A 1 86 ? 13.409 34.080 -48.172 1.00 19.11 100 ARG A N 1
ATOM 637 C CA . ARG A 1 86 ? 13.326 35.521 -47.984 1.00 18.83 100 ARG A CA 1
ATOM 638 C C . ARG A 1 86 ? 14.689 36.063 -47.559 1.00 20.26 100 ARG A C 1
ATOM 639 O O . ARG A 1 86 ? 15.502 35.355 -46.968 1.00 19.92 100 ARG A O 1
ATOM 647 N N . ASN A 1 87 ? 14.947 37.324 -47.889 1.00 20.01 101 ASN A N 1
ATOM 648 C CA . ASN A 1 87 ? 16.178 37.988 -47.464 1.00 21.90 101 ASN A CA 1
ATOM 649 C C . ASN A 1 87 ? 16.121 38.222 -45.953 1.00 20.79 101 ASN A C 1
ATOM 650 O O . ASN A 1 87 ? 15.232 38.938 -45.476 1.00 22.04 101 ASN A O 1
ATOM 655 N N . VAL A 1 88 ? 17.032 37.603 -45.194 1.00 21.49 102 VAL A N 1
ATOM 656 C CA . VAL A 1 88 ? 16.911 37.664 -43.752 1.00 22.52 102 VAL A CA 1
ATOM 657 C C . VAL A 1 88 ? 17.109 39.080 -43.203 1.00 26.96 102 VAL A C 1
ATOM 658 O O . VAL A 1 88 ? 16.657 39.351 -42.094 1.00 26.08 102 VAL A O 1
ATOM 662 N N . ASN A 1 89 ? 17.735 39.987 -43.959 1.00 23.38 103 ASN A N 1
ATOM 663 C CA . ASN A 1 89 ? 17.871 41.372 -43.502 1.00 24.02 103 ASN A CA 1
ATOM 664 C C . ASN A 1 89 ? 16.615 42.216 -43.718 1.00 26.63 103 ASN A C 1
ATOM 665 O O . ASN A 1 89 ? 16.567 43.367 -43.240 1.00 27.55 103 ASN A O 1
ATOM 670 N N . GLN A 1 90 ? 15.581 41.688 -44.402 1.00 25.38 104 GLN A N 1
ATOM 671 C CA . GLN A 1 90 ? 14.368 42.457 -44.713 1.00 22.33 104 GLN A CA 1
ATOM 672 C C . GLN A 1 90 ? 13.203 42.161 -43.773 1.00 23.87 104 GLN A C 1
ATOM 673 O O . GLN A 1 90 ? 12.116 42.754 -43.935 1.00 23.83 104 GLN A O 1
ATOM 679 N N . TRP A 1 91 ? 13.409 41.293 -42.786 1.00 22.92 105 TRP A N 1
ATOM 680 C CA . TRP A 1 91 ? 12.336 40.827 -41.917 1.00 20.92 105 TRP A CA 1
ATOM 681 C C . TRP A 1 91 ? 12.852 40.795 -40.493 1.00 21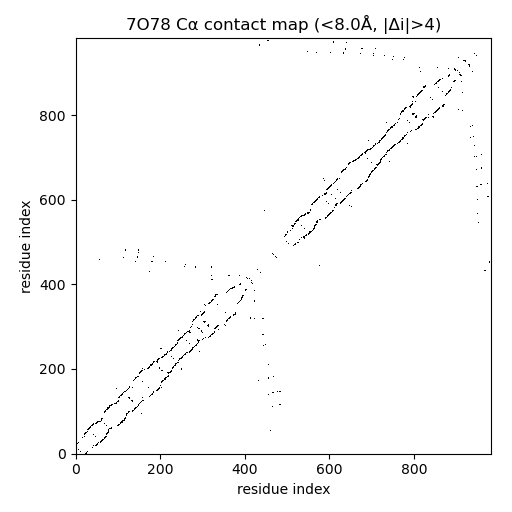.93 105 TRP A C 1
ATOM 682 O O . TRP A 1 91 ? 14.022 40.458 -40.262 1.00 21.62 105 TRP A O 1
ATOM 693 N N . LYS A 1 92 ? 11.981 41.103 -39.532 1.00 21.38 106 LYS A N 1
ATOM 694 C CA . LYS A 1 92 ? 12.344 41.073 -38.127 1.00 22.46 106 LYS A CA 1
ATOM 695 C C . LYS A 1 92 ? 11.149 40.648 -37.284 1.00 21.25 106 LYS A C 1
ATOM 696 O O . LYS A 1 92 ? 10.002 40.851 -37.677 1.00 20.77 106 LYS A O 1
ATOM 698 N N . SER A 1 93 ? 11.444 40.125 -36.095 1.00 22.04 107 SER A N 1
ATOM 699 C CA . SER A 1 93 ? 10.362 39.884 -35.136 1.00 18.88 107 SER A CA 1
ATOM 700 C C . SER A 1 93 ? 9.641 41.191 -34.849 1.00 21.47 107 SER A C 1
ATOM 701 O O . SER A 1 93 ? 10.244 42.272 -34.833 1.00 21.46 107 SER A O 1
ATOM 704 N N . HIS A 1 94 ? 8.324 41.068 -34.640 1.00 20.24 108 HIS A N 1
ATOM 705 C CA . HIS A 1 94 ? 7.381 42.187 -34.439 1.00 18.91 108 HIS A CA 1
ATOM 706 C C . HIS A 1 94 ? 6.999 42.894 -35.718 1.00 19.40 108 HIS A C 1
ATOM 707 O O . HIS A 1 94 ? 6.184 43.880 -35.644 1.00 21.30 108 HIS A O 1
ATOM 714 N N . GLY A 1 95 ? 7.524 42.509 -36.876 1.00 18.93 109 GLY A N 1
ATOM 715 C CA . GLY A 1 95 ? 7.119 43.046 -38.160 1.00 20.39 109 GLY A CA 1
ATOM 716 C C . GLY A 1 95 ? 5.972 42.251 -38.752 1.00 18.40 109 GLY A C 1
ATOM 717 O O . GLY A 1 95 ? 5.400 41.396 -38.046 1.00 19.82 109 GLY A O 1
ATOM 718 N N . PRO A 1 96 ? 5.685 42.433 -40.052 1.00 18.33 110 PRO A N 1
ATOM 719 C CA . PRO A 1 96 ? 4.595 41.669 -40.685 1.00 16.87 110 PRO A CA 1
ATOM 720 C C . PRO A 1 96 ? 4.980 40.199 -40.820 1.00 18.44 110 PRO A C 1
ATOM 721 O O . PRO A 1 96 ? 6.161 39.839 -40.856 1.00 18.05 110 PRO A O 1
ATOM 725 N N . GLY A 1 97 ? 3.949 39.333 -40.875 1.00 17.60 111 GLY A N 1
ATOM 726 C CA . GLY A 1 97 ? 4.222 37.932 -41.177 1.00 18.60 111 GLY A CA 1
ATOM 727 C C . GLY A 1 97 ? 4.417 37.652 -42.629 1.00 18.01 111 GLY A C 1
ATOM 728 O O . GLY A 1 97 ? 4.183 38.501 -43.495 1.00 17.78 111 GLY A O 1
ATOM 729 N N . LEU A 1 98 ? 4.823 36.386 -42.875 1.00 16.20 112 LEU A N 1
ATOM 730 C CA . LEU A 1 98 ? 4.952 35.883 -44.224 1.00 16.37 112 LEU A CA 1
ATOM 731 C C . LEU A 1 98 ? 3.665 36.147 -44.985 1.00 17.99 112 LEU A C 1
ATOM 732 O O . LEU A 1 98 ? 3.689 36.582 -46.140 1.00 18.27 112 LEU A O 1
ATOM 737 N N . VAL A 1 99 ? 2.528 35.816 -44.359 1.00 16.66 113 VAL A N 1
ATOM 738 C CA . VAL A 1 99 ? 1.211 36.291 -44.789 1.00 14.82 113 VAL A CA 1
ATOM 739 C C . VAL A 1 99 ? 0.793 37.381 -43.823 1.00 17.89 113 VAL A C 1
ATOM 740 O O . VAL A 1 99 ? 0.743 37.146 -42.617 1.00 17.60 113 VAL A O 1
ATOM 744 N N . ALA A 1 100 ? 0.603 38.628 -44.307 1.00 18.16 114 ALA A N 1
ATOM 745 C CA . ALA A 1 100 ? 0.244 39.742 -43.447 1.00 17.20 114 ALA A CA 1
ATOM 746 C C . ALA A 1 100 ? -1.126 40.245 -43.864 1.00 17.94 114 ALA A C 1
ATOM 747 O O . ALA A 1 100 ? -1.357 40.485 -45.051 1.00 19.43 114 ALA A O 1
ATOM 749 N N . ILE A 1 101 ? -2.041 40.273 -42.911 1.00 18.94 115 ILE A N 1
ATOM 750 C CA . ILE A 1 101 ? -3.438 40.660 -43.147 1.00 18.89 115 ILE A CA 1
ATOM 751 C C . ILE A 1 101 ? -3.539 42.101 -42.688 1.00 18.39 115 ILE A C 1
ATOM 752 O O . ILE A 1 101 ? -3.515 42.369 -41.492 1.00 18.34 115 ILE A O 1
ATOM 757 N N . TYR A 1 102 ? -3.600 43.023 -43.659 1.00 20.17 116 TYR A N 1
ATOM 758 C CA . TYR A 1 102 ? -3.746 44.455 -43.358 1.00 21.22 116 TYR A CA 1
ATOM 759 C C . TYR A 1 102 ? -5.197 44.921 -43.361 1.00 22.95 116 TYR A C 1
ATOM 760 O O . TYR A 1 102 ? -5.515 45.888 -42.676 1.00 26.90 116 TYR A O 1
ATOM 769 N N . GLY A 1 103 ? -6.050 44.292 -44.156 1.00 20.04 117 GLY A N 1
ATOM 770 C CA . GLY A 1 103 ? -7.443 44.689 -44.254 1.00 20.23 117 GLY A CA 1
ATOM 771 C C . GLY A 1 103 ? -8.367 43.897 -43.353 1.00 23.31 117 GLY A C 1
ATOM 772 O O . GLY A 1 103 ? -8.037 42.828 -42.894 1.00 21.69 117 GLY A O 1
ATOM 773 N N . SER A 1 104 ? -9.550 44.469 -43.048 1.00 20.18 118 SER A N 1
ATOM 774 C CA . SER A 1 104 ? -10.494 43.745 -42.210 1.00 19.10 118 SER A CA 1
ATOM 775 C C . SER A 1 104 ? -11.282 42.722 -43.021 1.00 18.48 118 SER A C 1
ATOM 776 O O . SER A 1 104 ? -11.274 42.696 -44.259 1.00 19.17 118 SER A O 1
ATOM 779 N N . TYR A 1 105 ? -11.996 41.846 -42.282 1.00 19.14 119 TYR A N 1
ATOM 780 C CA . TYR A 1 105 ? -12.907 40.837 -42.858 1.00 19.83 119 TYR A CA 1
ATOM 781 C C . TYR A 1 105 ? -12.220 39.904 -43.816 1.00 17.23 119 TYR A C 1
ATOM 782 O O . TYR A 1 105 ? -12.776 39.506 -44.837 1.00 17.80 119 TYR A O 1
ATOM 791 N N . ASN A 1 106 ? -10.969 39.554 -43.491 1.00 17.23 120 ASN A N 1
ATOM 792 C CA . ASN A 1 106 ? -10.183 38.680 -44.346 1.00 16.13 120 ASN A CA 1
ATOM 793 C C . ASN A 1 106 ? -10.033 37.287 -43.713 1.00 17.11 120 ASN A C 1
ATOM 794 O O . ASN A 1 106 ? -10.244 37.118 -42.522 1.00 18.48 120 ASN A O 1
ATOM 799 N N . ARG A 1 107 ? -9.751 36.292 -44.566 1.00 17.25 121 ARG A N 1
ATOM 800 C CA . ARG A 1 107 ? -9.652 34.903 -44.115 1.00 18.27 121 ARG A CA 1
ATOM 801 C C . ARG A 1 107 ? -8.475 34.207 -44.770 1.00 18.90 121 ARG A C 1
ATOM 802 O O . ARG A 1 107 ? -8.253 34.367 -45.972 1.00 19.53 121 ARG A O 1
ATOM 810 N N . VAL A 1 108 ? -7.663 33.468 -43.983 1.00 15.50 122 VAL A N 1
ATOM 811 C CA . VAL A 1 108 ? -6.632 32.589 -44.518 1.00 15.14 122 VAL A CA 1
ATOM 812 C C . VAL A 1 108 ? -7.038 31.170 -44.099 1.00 14.49 122 VAL A C 1
ATOM 813 O O . VAL A 1 108 ? -7.193 30.905 -42.918 1.00 16.65 122 VAL A O 1
ATOM 817 N N . THR A 1 109 ? -7.241 30.301 -45.066 1.00 13.86 123 THR A N 1
ATOM 818 C CA . THR A 1 109 ? -7.801 28.981 -44.723 1.00 14.16 123 THR A CA 1
ATOM 819 C C . THR A 1 109 ? -7.148 27.879 -45.509 1.00 15.19 123 THR A C 1
ATOM 820 O O . THR A 1 109 ? -6.880 28.029 -46.697 1.00 17.32 123 THR A O 1
ATOM 824 N N . GLY A 1 110 ? -6.899 26.748 -4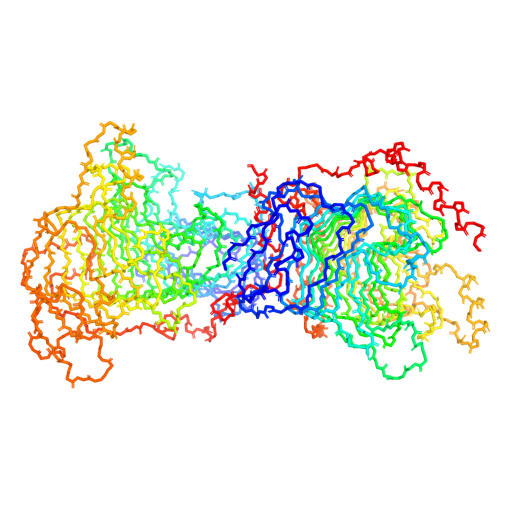4.833 1.00 14.90 124 GLY A N 1
ATOM 825 C CA . GLY A 1 110 ? -6.345 25.596 -45.523 1.00 15.04 124 GLY A CA 1
ATOM 826 C C . GLY A 1 110 ? -4.909 25.720 -45.963 1.00 16.23 124 GLY A C 1
ATOM 827 O O . GLY A 1 110 ? -4.484 24.946 -46.822 1.00 17.63 124 GLY A O 1
ATOM 828 N N . CYS A 1 111 ? -4.162 26.654 -45.401 1.00 16.53 125 CYS A N 1
ATOM 829 C CA . CYS A 1 111 ? -2.792 26.921 -45.819 1.00 15.55 125 CYS A CA 1
ATOM 830 C C . CYS A 1 111 ? -1.822 26.211 -44.886 1.00 15.44 125 CYS A C 1
ATOM 831 O O . CYS A 1 111 ? -2.062 26.125 -43.680 1.00 15.93 125 CYS A O 1
ATOM 834 N N . VAL A 1 112 ? -0.717 25.711 -45.453 1.00 14.57 126 VAL A N 1
ATOM 835 C CA . VAL A 1 112 ? 0.213 24.895 -44.707 1.00 14.78 126 VAL A CA 1
ATOM 836 C C . VAL A 1 112 ? 1.561 25.597 -44.741 1.00 15.41 126 VAL A C 1
ATOM 837 O O . VAL A 1 112 ? 1.965 26.134 -45.787 1.00 14.63 126 VAL A O 1
ATOM 841 N N . PHE A 1 113 ? 2.229 25.633 -43.588 1.00 13.66 127 PHE A N 1
ATOM 842 C CA . PHE A 1 113 ? 3.524 26.310 -43.456 1.00 14.38 127 PHE A CA 1
ATOM 843 C C . PHE A 1 113 ? 4.498 25.319 -42.830 1.00 16.91 127 PHE A C 1
ATOM 844 O O . PHE A 1 113 ? 4.267 24.895 -41.712 1.00 17.84 127 PHE A O 1
ATOM 852 N N . ASN A 1 114 ? 5.563 24.976 -43.546 1.00 15.37 128 ASN A N 1
ATOM 853 C CA . ASN A 1 114 ? 6.541 24.001 -43.032 1.00 17.20 128 ASN A CA 1
ATOM 854 C C . ASN A 1 114 ? 7.953 24.535 -43.171 1.00 16.58 128 ASN A C 1
ATOM 855 O O . ASN A 1 114 ? 8.448 24.670 -44.300 1.00 16.64 128 ASN A O 1
ATOM 860 N N . ALA A 1 115 ? 8.578 24.870 -42.033 1.00 15.75 129 ALA A N 1
ATOM 861 C CA . ALA A 1 115 ? 10.029 25.217 -41.982 1.00 16.59 129 ALA A CA 1
ATOM 862 C C . ALA A 1 115 ? 10.384 26.164 -43.109 1.00 17.01 129 ALA A C 1
ATOM 863 O O . ALA A 1 115 ? 11.249 25.896 -43.944 1.00 18.42 129 ALA A O 1
ATOM 865 N N . PHE A 1 116 ? 9.605 27.256 -43.229 1.00 16.29 130 PHE A N 1
ATOM 866 C CA . PHE A 1 116 ? 9.598 27.992 -44.487 1.00 16.02 130 PHE A CA 1
ATOM 867 C C . PHE A 1 116 ? 10.984 28.519 -44.876 1.00 17.50 130 PHE A C 1
ATOM 868 O O . PHE A 1 116 ? 11.494 28.219 -45.960 1.00 16.86 130 PHE A O 1
ATOM 876 N N . ASP A 1 117 ? 11.616 29.307 -44.003 1.00 17.89 131 ASP A N 1
ATOM 877 C CA . ASP A 1 117 ? 12.923 29.894 -44.372 1.00 16.53 131 ASP A CA 1
ATOM 878 C C . ASP A 1 117 ? 13.634 30.351 -43.091 1.00 16.46 131 ASP A C 1
ATOM 879 O O . ASP A 1 117 ? 13.304 29.903 -41.983 1.00 16.29 131 ASP A O 1
ATOM 884 N N . GLU A 1 118 ? 14.650 31.197 -43.247 1.00 16.25 132 GLU A N 1
ATOM 885 C CA . GLU A 1 118 ? 15.497 31.639 -42.149 1.00 17.29 132 GLU A CA 1
ATOM 886 C C . GLU A 1 118 ? 15.221 33.091 -41.762 1.00 17.18 132 GLU A C 1
ATOM 887 O O . GLU A 1 118 ? 15.901 33.632 -40.871 1.00 19.12 132 GLU A O 1
ATOM 893 N N . ALA A 1 119 ? 14.202 33.712 -42.356 1.00 18.20 133 ALA A N 1
ATOM 894 C CA . ALA A 1 119 ? 13.868 35.106 -42.041 1.00 18.64 133 ALA A CA 1
ATOM 895 C C . ALA A 1 119 ? 12.949 35.172 -40.826 1.00 18.66 133 ALA A C 1
ATOM 896 O O . ALA A 1 119 ? 11.879 34.548 -40.812 1.00 18.93 133 ALA A O 1
ATOM 898 N N . ASN A 1 120 ? 13.355 35.946 -39.811 1.00 19.16 134 ASN A N 1
ATOM 899 C CA . ASN A 1 120 ? 12.580 36.010 -38.572 1.00 16.56 134 ASN A CA 1
ATOM 900 C C . ASN A 1 120 ? 11.338 36.878 -38.749 1.00 19.91 134 ASN A C 1
ATOM 901 O O . ASN A 1 120 ? 11.397 38.071 -39.081 1.00 20.04 134 ASN A O 1
ATOM 906 N N . SER A 1 121 ? 10.207 36.227 -38.625 1.00 17.65 135 SER A N 1
ATOM 907 C CA . SER A 1 121 ? 8.867 36.813 -38.741 1.00 16.55 135 SER A CA 1
ATOM 908 C C . SER A 1 121 ? 7.897 35.732 -38.285 1.00 16.63 135 SER A C 1
ATOM 909 O O . SER A 1 121 ? 8.235 34.543 -38.211 1.00 17.60 135 SER A O 1
ATOM 912 N N . ALA A 1 122 ? 6.652 36.163 -38.041 1.00 16.87 136 ALA A N 1
ATOM 913 C CA . ALA A 1 122 ? 5.570 35.191 -37.854 1.00 14.88 136 ALA A CA 1
ATOM 914 C C . ALA A 1 122 ? 5.206 34.574 -39.182 1.00 15.66 136 ALA A C 1
ATOM 915 O O . ALA A 1 122 ? 5.595 35.071 -40.221 1.00 16.30 136 ALA A O 1
ATOM 917 N N . TYR A 1 123 ? 4.443 33.475 -39.142 1.00 15.30 137 TYR A N 1
ATOM 918 C CA . TYR A 1 123 ? 3.950 32.930 -40.397 1.00 14.89 137 TYR A CA 1
ATOM 919 C C . TYR A 1 123 ? 2.683 33.674 -40.853 1.00 13.98 137 TYR A C 1
ATOM 920 O O . TYR A 1 123 ? 2.518 33.933 -42.042 1.00 15.54 137 TYR A O 1
ATOM 929 N N . ILE A 1 124 ? 1.826 34.101 -39.920 1.00 15.41 138 ILE A N 1
ATOM 930 C CA . ILE A 1 124 ? 0.652 34.921 -40.272 1.00 15.50 138 ILE A CA 1
ATOM 931 C C . ILE A 1 124 ? 0.560 36.026 -39.213 1.00 15.26 138 ILE A C 1
ATOM 932 O O . ILE A 1 124 ? 0.666 35.765 -38.013 1.00 16.39 138 ILE A O 1
ATOM 937 N N . THR A 1 125 ? 0.314 37.289 -39.669 1.00 16.20 139 THR A N 1
ATOM 938 C CA . THR A 1 125 ? -0.067 38.364 -38.754 1.00 17.25 139 THR A CA 1
ATOM 939 C C . THR A 1 125 ? -1.341 39.053 -39.218 1.00 15.38 139 THR A C 1
ATOM 940 O O . THR A 1 125 ? -1.681 39.024 -40.406 1.00 17.78 139 THR A O 1
ATOM 944 N N . THR A 1 126 ? -2.021 39.683 -38.256 1.00 18.34 140 THR A N 1
ATOM 945 C CA . THR A 1 126 ? -2.873 40.817 -38.592 1.00 18.71 140 THR A CA 1
ATOM 946 C C . THR A 1 126 ? -2.027 42.047 -38.278 1.00 17.53 140 THR A C 1
ATOM 947 O O . THR A 1 126 ? -1.441 42.137 -37.193 1.00 19.60 140 THR A O 1
ATOM 951 N N . SER A 1 127 ? -1.799 42.874 -39.301 1.00 19.88 141 SER A N 1
ATOM 952 C CA . SER A 1 127 ? -0.848 43.968 -39.240 1.00 17.58 141 SER A CA 1
ATOM 953 C C . SER A 1 127 ? -1.569 45.295 -39.481 1.00 18.47 141 SER A C 1
ATOM 954 O O . SER A 1 127 ? -2.429 45.387 -40.367 1.00 21.63 141 SER A O 1
ATOM 957 N N . LEU A 1 128 ? -1.125 46.293 -38.745 1.00 21.13 142 LEU A N 1
ATOM 958 C CA . LEU A 1 128 ? -1.603 47.662 -38.982 1.00 22.10 142 LEU A CA 1
ATOM 959 C C . LEU A 1 128 ? -1.063 48.215 -40.295 1.00 27.61 142 LEU A C 1
ATOM 960 O O . LEU A 1 128 ? 0.058 47.904 -40.708 1.00 26.31 142 LEU A O 1
ATOM 965 N N . THR A 1 129 ? -1.859 49.078 -40.943 1.00 27.35 143 THR A N 1
ATOM 966 C CA . THR A 1 129 ? -1.396 49.759 -42.160 1.00 28.37 143 THR A CA 1
ATOM 967 C C . THR A 1 129 ? -0.394 50.839 -41.772 1.00 31.53 143 THR A C 1
ATOM 968 O O . THR A 1 129 ? -0.230 51.138 -40.594 1.00 30.32 143 THR A O 1
ATOM 972 N N . GLU A 1 130 ? 0.275 51.436 -42.784 1.00 35.30 144 GLU A N 1
ATOM 973 C CA . GLU A 1 130 ? 1.290 52.453 -42.487 1.00 39.79 144 GLU A CA 1
ATOM 974 C C . GLU A 1 130 ? 0.685 53.568 -41.656 1.00 40.20 144 GLU A C 1
ATOM 975 O O . GLU A 1 130 ? 1.291 54.053 -40.692 1.00 40.41 144 GLU A O 1
ATOM 977 N N . GLU A 1 131 ? -0.544 53.935 -41.976 1.00 36.31 145 GLU A N 1
ATOM 978 C CA . GLU A 1 131 ? -1.195 55.009 -41.264 1.00 36.52 145 GLU A CA 1
ATOM 979 C C . GLU A 1 131 ? -1.744 54.589 -39.917 1.00 34.28 145 GLU A C 1
ATOM 980 O O . GLU A 1 131 ? -2.217 55.447 -39.176 1.00 35.32 145 GLU A O 1
ATOM 986 N N . GLY A 1 132 ? -1.733 53.292 -39.584 1.00 29.63 146 GLY A N 1
ATOM 987 C CA . GLY A 1 132 ? -2.168 52.851 -38.268 1.00 24.80 146 GLY A CA 1
ATOM 988 C C . GLY A 1 132 ? -3.554 52.121 -38.184 1.00 23.87 146 GLY A C 1
ATOM 989 O O . GLY A 1 132 ? -4.021 51.863 -37.083 1.00 24.18 146 GLY A O 1
ATOM 990 N N . LYS A 1 133 ? -4.182 51.804 -39.306 1.00 25.29 147 LYS A N 1
ATOM 991 C CA . LYS A 1 133 ? -5.533 51.224 -39.260 1.00 24.71 147 LYS A CA 1
ATOM 992 C C . LYS A 1 133 ? -5.404 49.763 -38.803 1.00 23.87 147 LYS A C 1
ATOM 993 O O . LYS A 1 133 ? -4.597 49.030 -39.363 1.00 24.25 147 LYS A O 1
ATOM 997 N N . VAL A 1 134 ? -6.202 49.371 -37.813 1.00 26.12 148 VAL A N 1
ATOM 998 C CA . VAL A 1 134 ? -6.210 48.015 -37.243 1.00 22.55 148 VAL A CA 1
ATOM 999 C C . VAL A 1 134 ? -7.150 47.073 -37.995 1.00 21.97 148 VAL A C 1
ATOM 1000 O O . VAL A 1 134 ? -8.355 47.356 -38.163 1.00 22.05 148 VAL A O 1
ATOM 1004 N N . PRO A 1 135 ? -6.659 45.932 -38.472 1.00 23.79 149 PRO A N 1
ATOM 1005 C CA . PRO A 1 135 ? -7.580 44.948 -39.086 1.00 21.33 149 PRO A CA 1
ATOM 1006 C C . PRO A 1 135 ? -8.469 44.316 -38.038 1.00 18.13 149 PRO A C 1
ATOM 1007 O O . PRO A 1 135 ? -8.026 44.003 -36.929 1.00 18.49 149 PRO A O 1
ATOM 1011 N N . LYS A 1 136 ? -9.740 44.064 -38.406 1.00 17.91 150 LYS A N 1
ATOM 1012 C CA . LYS A 1 136 ? -10.691 43.472 -37.473 1.00 16.19 150 LYS A CA 1
ATOM 1013 C C . LYS A 1 136 ? -11.452 42.385 -38.218 1.00 15.95 150 LYS A C 1
ATOM 1014 O O . LYS A 1 136 ? -11.526 42.377 -39.451 1.00 19.99 150 LYS A O 1
ATOM 1020 N N . HIS A 1 137 ? -12.059 41.473 -37.438 1.00 15.98 151 HIS A N 1
ATOM 1021 C CA . HIS A 1 137 ? -13.009 40.464 -37.938 1.00 17.99 151 HIS A CA 1
ATOM 1022 C C . HIS A 1 137 ? -12.388 39.557 -38.988 1.00 17.57 151 HIS A C 1
ATOM 1023 O O . HIS A 1 137 ? -13.015 39.219 -40.003 1.00 20.30 151 HIS A O 1
ATOM 1030 N N . CYS A 1 138 ? -11.114 39.172 -38.768 1.00 17.03 152 CYS A N 1
ATOM 1031 C CA . CYS A 1 138 ? -10.455 38.236 -39.663 1.00 17.97 152 CYS A CA 1
ATOM 1032 C C . CYS A 1 138 ? -10.506 36.821 -39.081 1.00 16.43 152 CYS A C 1
ATOM 1033 O O . CYS A 1 138 ? -10.820 36.626 -37.917 1.00 17.43 152 CYS A O 1
ATOM 1036 N N . ARG A 1 139 ? -10.222 35.850 -39.935 1.00 17.26 153 ARG A N 1
ATOM 1037 C CA . ARG A 1 139 ? -10.301 34.451 -39.522 1.00 16.03 153 ARG A CA 1
ATOM 1038 C C . ARG A 1 139 ? -9.084 33.736 -40.087 1.00 14.43 153 ARG A C 1
ATOM 1039 O O . ARG A 1 139 ? -8.779 33.908 -41.265 1.00 15.04 153 ARG A O 1
ATOM 1047 N N . ILE A 1 140 ? -8.409 32.911 -39.256 1.00 15.28 154 ILE A N 1
ATOM 1048 C CA . ILE A 1 140 ? -7.332 32.011 -39.691 1.00 14.08 154 ILE A CA 1
ATOM 1049 C C . ILE A 1 140 ? -7.819 30.623 -39.291 1.00 12.96 154 ILE A C 1
ATOM 1050 O O . ILE A 1 140 ? -8.040 30.368 -38.103 1.00 14.63 154 ILE A O 1
ATOM 1055 N N . ASP A 1 141 ? -8.067 29.768 -40.277 1.00 14.13 155 ASP A N 1
ATOM 1056 C CA . ASP A 1 141 ? -8.675 28.457 -39.969 1.00 14.29 155 ASP A CA 1
ATOM 1057 C C . ASP A 1 141 ? -8.122 27.340 -40.848 1.00 14.00 155 ASP A C 1
ATOM 1058 O O . ASP A 1 141 ? -7.745 27.526 -42.004 1.00 14.14 155 ASP A O 1
ATOM 1063 N N . HIS A 1 142 ? -8.137 26.125 -40.276 1.00 15.33 156 HIS A N 1
ATOM 1064 C CA . HIS A 1 142 ? -7.701 24.933 -41.000 1.00 15.96 156 HIS A CA 1
ATOM 1065 C C . HIS A 1 142 ? -6.320 25.120 -41.582 1.00 15.81 156 HIS A C 1
ATOM 1066 O O . HIS A 1 142 ? -6.019 24.654 -42.676 1.00 15.28 156 HIS A O 1
ATOM 1073 N N . CYS A 1 143 ? -5.471 25.864 -40.840 1.00 13.16 157 CYS A N 1
ATOM 1074 C CA . CYS A 1 143 ? -4.085 26.021 -41.267 1.00 13.63 157 CYS A CA 1
ATOM 1075 C C . CYS A 1 143 ? -3.169 25.120 -40.439 1.00 13.64 157 CYS A C 1
ATOM 1076 O O . CYS A 1 143 ? -3.533 24.666 -39.356 1.00 15.22 157 CYS A O 1
ATOM 1079 N N . VAL A 1 144 ? -1.975 24.876 -40.963 1.00 14.56 158 VAL A N 1
ATOM 1080 C CA . VAL A 1 144 ? -1.044 23.904 -40.361 1.00 13.38 158 VAL A CA 1
ATOM 1081 C C . VAL A 1 144 ? 0.291 24.573 -40.257 1.00 14.76 158 VAL A C 1
ATOM 1082 O O . VAL A 1 144 ? 0.772 25.074 -41.270 1.00 15.53 158 VAL A O 1
ATOM 1086 N N . PHE A 1 145 ? 0.853 24.624 -39.052 1.00 12.51 159 PHE A N 1
ATOM 1087 C CA . PHE A 1 145 ? 2.093 25.384 -38.792 1.00 12.03 159 PHE A CA 1
ATOM 1088 C C . PHE A 1 145 ? 3.101 24.450 -38.136 1.00 13.44 159 PHE A C 1
ATOM 1089 O O . PHE A 1 145 ? 2.937 24.118 -36.956 1.00 13.83 159 PHE A O 1
ATOM 1097 N N . THR A 1 146 ? 4.105 24.006 -38.903 1.00 14.38 160 THR A N 1
ATOM 1098 C CA . THR A 1 146 ? 5.041 23.005 -38.384 1.00 14.32 160 THR A CA 1
ATOM 1099 C C . THR A 1 146 ? 6.471 23.411 -38.631 1.00 13.90 160 THR A C 1
ATOM 1100 O O . THR A 1 146 ? 6.798 24.127 -39.598 1.00 15.87 160 THR A O 1
ATOM 1104 N N . ASP A 1 147 ? 7.358 22.866 -37.773 1.00 14.79 161 ASP A N 1
ATOM 1105 C CA . ASP A 1 147 ? 8.807 22.986 -37.941 1.00 15.35 161 ASP A CA 1
ATOM 1106 C C . ASP A 1 147 ? 9.313 24.432 -38.087 1.00 13.21 161 ASP A C 1
ATOM 1107 O O . ASP A 1 147 ? 10.263 24.713 -38.855 1.00 14.95 161 ASP A O 1
ATOM 1112 N N . LYS A 1 148 ? 8.671 25.370 -37.378 1.00 14.92 162 LYS A N 1
ATOM 1113 C CA . LYS A 1 148 ? 9.122 26.768 -37.472 1.00 15.09 162 LYS A CA 1
ATOM 1114 C C . LYS A 1 148 ? 10.521 26.896 -36.849 1.00 15.17 162 LYS A C 1
ATOM 1115 O O . LYS A 1 148 ? 10.674 26.669 -35.658 1.00 17.43 162 LYS A O 1
ATOM 1121 N N . ILE A 1 149 ? 11.496 27.325 -37.650 1.00 14.44 163 ILE A N 1
ATOM 1122 C CA . ILE A 1 149 ? 12.903 27.437 -37.236 1.00 15.31 163 ILE A CA 1
ATOM 1123 C C . ILE A 1 149 ? 13.309 28.901 -37.094 1.00 17.38 163 ILE A C 1
ATOM 1124 O O . ILE A 1 149 ? 14.489 29.218 -37.060 1.00 18.96 163 ILE A O 1
ATOM 1129 N N . THR A 1 150 ? 12.352 29.806 -37.019 1.00 15.03 164 THR A N 1
ATOM 1130 C CA . THR A 1 150 ? 12.618 31.230 -36.934 1.00 15.53 164 THR A CA 1
ATOM 1131 C C . THR A 1 150 ? 11.983 31.818 -35.679 1.00 15.24 164 THR A C 1
ATOM 1132 O O . THR A 1 150 ? 10.974 31.330 -35.126 1.00 16.72 164 THR A O 1
ATOM 1136 N N . PHE A 1 151 ? 12.562 32.929 -35.267 1.00 16.43 165 PHE A N 1
ATOM 1137 C CA . PHE A 1 151 ? 12.075 33.667 -34.114 1.00 18.22 165 PHE A CA 1
ATOM 1138 C C . PHE A 1 151 ? 10.731 34.326 -34.454 1.00 18.88 165 PHE A C 1
ATOM 1139 O O . PHE A 1 151 ? 10.357 34.452 -35.627 1.00 17.98 165 PHE A O 1
ATOM 1147 N N . ASP A 1 152 ? 10.052 34.788 -33.397 1.00 18.99 166 ASP A N 1
ATOM 1148 C CA . ASP A 1 152 ? 8.680 35.363 -33.355 1.00 16.48 166 ASP A CA 1
ATOM 1149 C C . ASP A 1 152 ? 7.653 34.246 -33.311 1.00 19.78 166 ASP A C 1
ATOM 1150 O O . ASP A 1 152 ? 7.966 33.072 -33.555 1.00 17.62 166 ASP A O 1
ATOM 1155 N N . GLN A 1 153 ? 6.437 34.612 -32.890 1.00 17.15 167 GLN A N 1
ATOM 1156 C CA . GLN A 1 153 ? 5.363 33.635 -32.778 1.00 15.21 167 GLN A CA 1
ATOM 1157 C C . GLN A 1 153 ? 5.000 33.071 -34.157 1.00 15.02 167 GLN A C 1
ATOM 1158 O O . GLN A 1 153 ? 5.368 33.611 -35.179 1.00 17.45 167 GLN A O 1
ATOM 1164 N N . VAL A 1 154 ? 4.257 31.961 -34.152 1.00 14.94 168 VAL A N 1
ATOM 1165 C CA . VAL A 1 154 ? 3.648 31.477 -35.409 1.00 14.27 168 VAL A CA 1
ATOM 1166 C C . VAL A 1 154 ? 2.613 32.484 -35.942 1.00 14.01 168 VAL A C 1
ATOM 1167 O O . VAL A 1 154 ? 2.577 32.772 -37.162 1.00 14.31 168 VAL A O 1
ATOM 1171 N N . ILE A 1 155 ? 1.755 33.009 -35.040 1.00 15.00 169 ILE A N 1
ATOM 1172 C CA . ILE A 1 155 ? 0.679 33.956 -35.398 1.00 14.91 169 ILE A CA 1
ATOM 1173 C C . ILE A 1 155 ? 0.748 35.112 -34.403 1.00 16.98 169 ILE A C 1
ATOM 1174 O O . ILE A 1 155 ? 0.804 34.873 -33.194 1.00 16.34 169 ILE A O 1
ATOM 1179 N N . ASN A 1 156 ? 0.755 36.358 -34.922 1.00 16.38 170 ASN A N 1
ATOM 1180 C CA . ASN A 1 156 ? 0.562 37.535 -34.076 1.00 14.98 170 ASN A CA 1
ATOM 1181 C C . ASN A 1 156 ? -0.718 38.258 -34.498 1.00 14.21 170 ASN A C 1
ATOM 1182 O O . ASN A 1 156 ? -0.899 38.489 -35.687 1.00 16.22 170 ASN A O 1
ATOM 1187 N N . LEU A 1 157 ? -1.556 38.611 -33.517 1.00 16.76 171 LEU A N 1
ATOM 1188 C CA . LEU A 1 157 ? -2.777 39.418 -33.740 1.00 16.84 171 LEU A CA 1
ATOM 1189 C C . LEU A 1 157 ? -2.507 40.782 -33.093 1.00 14.54 171 LEU A C 1
ATOM 1190 O O . LEU A 1 157 ? -2.405 40.866 -31.863 1.00 16.89 171 LEU A O 1
ATOM 1195 N N . ASN A 1 158 ? -2.374 41.808 -33.937 1.00 16.10 172 ASN A N 1
ATOM 1196 C CA . ASN A 1 158 ? -1.939 43.127 -33.489 1.00 17.27 172 ASN A CA 1
ATOM 1197 C C . ASN A 1 158 ? -3.024 44.197 -33.530 1.00 17.61 172 ASN A C 1
ATOM 1198 O O . ASN A 1 158 ? -3.745 44.314 -34.511 1.00 19.73 172 ASN A O 1
ATOM 1203 N N . ASN A 1 159 ? -3.017 45.024 -32.496 1.00 21.80 173 ASN A N 1
ATOM 1204 C CA . ASN A 1 159 ? -3.822 46.245 -32.571 1.00 21.46 173 ASN A CA 1
ATOM 1205 C C . ASN A 1 159 ? -2.980 47.509 -32.301 1.00 25.72 173 ASN A C 1
ATOM 1206 O O . ASN A 1 159 ? -3.549 48.629 -32.277 1.00 25.29 173 ASN A O 1
ATOM 1211 N N . ARG A 1 160 ? -1.652 47.371 -32.161 1.00 24.26 174 ARG A N 1
ATOM 1212 C CA . ARG A 1 160 ? -0.657 48.453 -32.050 1.00 27.06 174 ARG A CA 1
ATOM 1213 C C . ARG A 1 160 ? 0.613 48.014 -32.739 1.00 25.20 174 ARG A C 1
ATOM 1214 O O . ARG A 1 160 ? 0.929 46.821 -32.706 1.00 25.18 174 ARG A O 1
ATOM 1222 N N . PRO A 1 161 ? 1.409 48.953 -33.275 1.00 26.47 175 PRO A N 1
ATOM 1223 C CA . PRO A 1 161 ? 2.717 48.576 -33.821 1.00 25.89 175 PRO A CA 1
ATOM 1224 C C . PRO A 1 161 ? 3.658 48.063 -32.768 1.00 29.04 175 PRO A C 1
ATOM 1225 O O . PRO A 1 161 ? 4.571 47.290 -33.099 1.00 27.78 175 PRO A O 1
ATOM 1229 N N . ARG A 1 162 ? 3.517 48.528 -31.535 1.00 26.64 176 ARG A N 1
ATOM 1230 C CA . ARG A 1 162 ? 4.377 48.133 -30.435 1.00 24.71 176 ARG A CA 1
ATOM 1231 C C . ARG A 1 162 ? 3.627 48.361 -29.130 1.00 24.80 176 ARG A C 1
ATOM 1232 O O . ARG A 1 162 ? 2.616 49.044 -29.099 1.00 29.07 176 ARG A O 1
ATOM 1234 N N . ALA A 1 163 ? 4.109 47.707 -28.070 1.00 27.93 177 ALA A N 1
ATOM 1235 C CA . ALA A 1 163 ? 3.493 47.855 -26.756 1.00 32.11 177 ALA A CA 1
ATOM 1236 C C . ALA A 1 163 ? 3.587 49.299 -26.288 1.00 39.85 177 ALA A C 1
ATOM 1237 O O . ALA A 1 163 ? 4.698 49.835 -26.217 1.00 35.74 177 ALA A O 1
ATOM 1239 N N . ASP A 1 164 ? 2.441 49.921 -25.998 1.00 39.13 178 ASP A N 1
ATOM 1240 C CA . ASP A 1 164 ? 2.327 51.316 -25.499 1.00 38.41 178 ASP A CA 1
ATOM 1241 C C . ASP A 1 164 ? 1.785 51.262 -24.072 1.00 42.12 178 ASP A C 1
ATOM 1242 O O . ASP A 1 164 ? 0.649 51.646 -23.799 1.00 44.11 178 ASP A O 1
ATOM 1247 N N . LYS A 1 165 ? 2.633 50.749 -23.169 1.00 41.92 179 LYS A N 1
ATOM 1248 C CA . LYS A 1 165 ? 2.253 50.334 -21.819 1.00 40.43 179 LYS A CA 1
ATOM 1249 C C . LYS A 1 165 ? 1.711 51.444 -20.916 1.00 42.76 179 LYS A C 1
ATOM 1250 O O . LYS A 1 165 ? 1.096 51.135 -19.888 1.00 43.40 179 LYS A O 1
ATOM 1253 N N . GLU A 1 166 ? 1.938 52.712 -21.231 1.00 44.55 180 GLU A N 1
ATOM 1254 C CA . GLU A 1 166 ? 1.489 53.773 -20.343 1.00 41.95 180 GLU A CA 1
ATOM 1255 C C . GLU A 1 166 ? 0.237 54.470 -20.839 1.00 45.44 180 GLU A C 1
ATOM 1256 O O . GLU A 1 166 ? -0.291 55.321 -20.128 1.00 47.91 180 GLU A O 1
ATOM 1258 N N . SER A 1 167 ? -0.265 54.101 -22.017 1.00 43.94 181 SER A N 1
ATOM 1259 C CA . SER A 1 167 ? -1.380 54.783 -22.655 1.00 45.11 181 SER A CA 1
ATOM 1260 C C . SER A 1 167 ? -2.697 54.523 -21.933 1.00 41.41 181 SER A C 1
ATOM 1261 O O . SER A 1 167 ? -2.949 53.422 -21.425 1.00 39.65 181 SER A O 1
ATOM 1264 N N . LYS A 1 168 ? -3.566 55.543 -21.945 1.00 42.76 182 LYS A N 1
ATOM 1265 C CA . LYS A 1 168 ? -4.949 55.412 -21.507 1.00 37.11 182 LYS A CA 1
ATOM 1266 C C . LYS A 1 168 ? -5.922 55.211 -22.660 1.00 41.41 182 LYS A C 1
ATOM 1267 O O . LYS A 1 168 ? -7.111 54.957 -22.408 1.00 40.07 182 LYS A O 1
ATOM 1269 N N . VAL A 1 169 ? -5.479 55.366 -23.908 1.00 35.48 183 VAL A N 1
ATOM 1270 C CA . VAL A 1 169 ? -6.312 54.975 -25.032 1.00 34.32 183 VAL A CA 1
ATOM 1271 C C . VAL A 1 169 ? -6.180 53.467 -25.141 1.00 34.45 183 VAL A C 1
ATOM 1272 O O . VAL A 1 169 ? -5.066 52.948 -25.143 1.00 31.20 183 VAL A O 1
ATOM 1276 N N . LEU A 1 170 ? -7.300 52.765 -25.163 1.00 31.51 184 LEU A N 1
ATOM 1277 C CA . LEU A 1 170 ? -7.237 51.302 -25.231 1.00 26.82 184 LEU A CA 1
ATOM 1278 C C . LEU A 1 170 ? -6.881 50.829 -26.628 1.00 27.54 184 LEU A C 1
ATOM 1279 O O . LEU A 1 170 ? -7.349 51.396 -27.617 1.00 28.78 184 LEU A O 1
ATOM 1284 N N . GLY A 1 171 ? -6.124 49.728 -26.717 1.00 27.06 185 GLY A N 1
ATOM 1285 C CA . GLY A 1 171 ? -5.907 49.122 -28.022 1.00 24.47 185 GLY A CA 1
ATOM 1286 C C . GLY A 1 171 ? -7.225 48.572 -28.523 1.00 23.10 185 GLY A C 1
ATOM 1287 O O . GLY A 1 171 ? -7.956 47.945 -27.772 1.00 24.96 185 GLY A O 1
ATOM 1288 N N . GLU A 1 172 ? -7.523 48.802 -29.798 1.00 21.69 186 GLU A N 1
ATOM 1289 C CA . GLU A 1 172 ? -8.856 48.528 -30.327 1.00 22.92 186 GLU A CA 1
ATOM 1290 C C . GLU A 1 172 ? -9.192 47.033 -30.380 1.00 24.04 186 GLU A C 1
ATOM 1291 O O . GLU A 1 172 ? -8.390 46.210 -30.814 1.00 23.63 186 GLU A O 1
ATOM 1297 N N . ALA A 1 173 ? -10.416 46.695 -30.011 1.00 23.46 187 ALA A N 1
ATOM 1298 C CA . ALA A 1 173 ? -10.873 45.309 -30.103 1.00 22.40 187 ALA A CA 1
ATOM 1299 C C . ALA A 1 173 ? -10.759 44.788 -31.510 1.00 19.84 187 ALA A C 1
ATOM 1300 O O . ALA A 1 173 ? -11.063 45.469 -32.491 1.00 19.71 187 ALA A O 1
ATOM 1302 N N . MET A 1 174 ? -10.282 43.532 -31.627 1.00 19.58 188 MET A N 1
ATOM 1303 C CA . MET A 1 174 ? -9.984 42.986 -32.932 1.00 18.78 188 MET A CA 1
ATOM 1304 C C . MET A 1 174 ? -11.017 42.030 -33.476 1.00 15.76 188 MET A C 1
ATOM 1305 O O . MET A 1 174 ? -11.201 41.998 -34.679 1.00 17.83 188 MET A O 1
ATOM 1310 N N . TYR A 1 175 ? -11.624 41.204 -32.631 1.00 17.14 189 TYR A N 1
ATOM 1311 C CA . TYR A 1 175 ? -12.709 40.299 -33.060 1.00 18.26 189 TYR A CA 1
ATOM 1312 C C . TYR A 1 175 ? -12.277 39.258 -34.098 1.00 16.25 189 TYR A C 1
ATOM 1313 O O . TYR A 1 175 ? -13.058 38.913 -34.996 1.00 17.97 189 TYR A O 1
ATOM 1322 N N . HIS A 1 176 ? -11.044 38.751 -33.980 1.00 15.86 190 HIS A N 1
ATOM 1323 C CA . HIS A 1 176 ? -10.612 37.713 -34.890 1.00 16.16 190 HIS A CA 1
ATOM 1324 C C . HIS A 1 176 ? -10.935 36.340 -34.348 1.00 14.96 190 HIS A C 1
ATOM 1325 O O . HIS A 1 176 ? -11.195 36.175 -33.167 1.00 16.85 190 HIS A O 1
ATOM 1332 N N . ARG A 1 177 ? -10.851 35.351 -35.245 1.00 15.81 191 ARG A N 1
ATOM 1333 C CA . ARG A 1 177 ? -11.054 33.936 -34.867 1.00 14.77 191 ARG A CA 1
ATOM 1334 C C . ARG A 1 177 ? -9.888 33.143 -35.423 1.00 14.21 191 ARG A C 1
ATOM 1335 O O . ARG A 1 177 ? -9.539 33.300 -36.589 1.00 15.05 191 ARG A O 1
ATOM 1343 N N . ILE A 1 178 ? -9.291 32.313 -34.581 1.00 14.70 192 ILE A N 1
ATOM 1344 C CA . ILE A 1 178 ? -8.261 31.355 -35.041 1.00 13.10 192 ILE A CA 1
ATOM 1345 C C . ILE A 1 178 ? -8.842 29.999 -34.686 1.00 15.28 192 ILE A C 1
ATOM 1346 O O . ILE A 1 178 ? -9.098 29.754 -33.517 1.00 14.36 192 ILE A O 1
ATOM 1351 N N . ASP A 1 179 ? -9.154 29.170 -35.674 1.00 14.40 193 ASP A N 1
ATOM 1352 C CA . ASP A 1 179 ? -9.812 27.914 -35.318 1.00 13.66 193 ASP A CA 1
ATOM 1353 C C . ASP A 1 179 ? -9.346 26.767 -36.187 1.00 14.16 193 ASP A C 1
ATOM 1354 O O . ASP A 1 179 ? -8.962 26.970 -37.323 1.00 13.89 193 ASP A O 1
ATOM 1359 N N . HIS A 1 180 ? -9.446 25.532 -35.657 1.00 13.87 194 HIS A N 1
ATOM 1360 C CA . HIS A 1 180 ? -9.115 24.310 -36.413 1.00 14.25 194 HIS A CA 1
ATOM 1361 C C . HIS A 1 180 ? -7.716 24.399 -37.020 1.00 13.98 194 HIS A C 1
ATOM 1362 O O . HIS A 1 180 ? -7.468 23.971 -38.141 1.00 14.61 194 HIS A O 1
ATOM 1369 N N . CYS A 1 181 ? -6.775 24.970 -36.281 1.00 13.29 195 CYS A N 1
ATOM 1370 C CA . CYS A 1 181 ? -5.410 25.030 -36.764 1.00 14.73 195 CYS A CA 1
ATOM 1371 C C . CYS A 1 181 ? -4.554 24.019 -36.014 1.00 16.01 195 CYS A C 1
ATOM 1372 O O . CYS A 1 181 ? -4.899 23.603 -34.917 1.00 14.54 195 CYS A O 1
ATOM 1375 N N . PHE A 1 182 ? -3.408 23.627 -36.625 1.00 13.06 196 PHE A N 1
ATOM 1376 C CA . PHE A 1 182 ? -2.534 22.631 -36.023 1.00 13.83 196 PHE A CA 1
ATOM 1377 C C . PHE A 1 182 ? -1.159 23.237 -35.813 1.00 14.50 196 PHE A C 1
ATOM 1378 O O . PHE A 1 182 ? -0.645 23.885 -36.725 1.00 14.99 196 PHE A O 1
ATOM 1386 N N . PHE A 1 183 ? -0.592 23.063 -34.626 1.00 13.14 197 PHE A N 1
ATOM 1387 C CA . PHE A 1 183 ? 0.723 23.643 -34.308 1.00 13.62 197 PHE A CA 1
ATOM 1388 C C . PHE A 1 183 ? 1.656 22.559 -33.759 1.00 14.18 197 PHE A C 1
ATOM 1389 O O . PHE A 1 183 ? 1.297 21.908 -32.783 1.00 14.21 197 PHE A O 1
ATOM 1397 N N . SER A 1 184 ? 2.884 22.491 -34.300 1.00 13.70 198 SER A N 1
ATOM 1398 C CA . SER A 1 184 ? 3.883 21.567 -33.761 1.00 14.43 198 SER A CA 1
ATOM 1399 C C . SER A 1 184 ? 5.249 22.106 -34.182 1.00 15.93 198 SER A C 1
ATOM 1400 O O . SER A 1 184 ? 5.533 22.108 -35.386 1.00 15.02 198 SER A O 1
ATOM 1403 N N . ASN A 1 185 ? 6.046 22.633 -33.224 1.00 13.28 199 ASN A N 1
ATOM 1404 C CA . ASN A 1 185 ? 7.226 23.458 -33.576 1.00 15.31 199 ASN A CA 1
ATOM 1405 C C . ASN A 1 185 ? 8.312 23.251 -32.540 1.00 15.49 199 ASN A C 1
ATOM 1406 O O . ASN A 1 185 ? 8.006 23.110 -31.360 1.00 14.54 199 ASN A O 1
ATOM 1411 N N . PRO A 1 186 ? 9.583 23.264 -32.955 1.00 15.64 200 PRO A N 1
ATOM 1412 C CA . PRO A 1 186 ? 10.708 22.848 -32.095 1.00 15.55 200 PRO A CA 1
ATOM 1413 C C . PRO A 1 186 ? 11.151 23.934 -31.133 1.00 17.51 200 PRO A C 1
ATOM 1414 O O . PRO A 1 186 ? 10.944 25.127 -31.378 1.00 16.60 200 PRO A O 1
ATOM 1418 N N . PRO A 1 187 ? 11.817 23.547 -30.052 1.00 17.92 201 PRO A N 1
ATOM 1419 C CA . PRO A 1 187 ? 12.342 24.537 -29.104 1.00 19.50 201 PRO A CA 1
ATOM 1420 C C . PRO A 1 187 ? 13.337 25.500 -29.735 1.00 16.53 201 PRO A C 1
ATOM 1421 O O . PRO A 1 187 ? 14.276 25.107 -30.469 1.00 17.75 201 PRO A O 1
ATOM 1425 N N . LYS A 1 188 ? 13.198 26.756 -29.328 1.00 17.22 202 LYS A N 1
ATOM 1426 C CA . LYS A 1 188 ? 14.095 27.842 -29.682 1.00 17.42 202 LYS A CA 1
ATOM 1427 C C . LYS A 1 188 ? 14.628 28.414 -28.364 1.00 20.16 202 LYS A C 1
ATOM 1428 O O . LYS A 1 188 ? 14.010 28.250 -27.311 1.00 20.43 202 LYS A O 1
ATOM 1434 N N . PRO A 1 189 ? 15.780 29.066 -28.373 1.00 20.29 203 PRO A N 1
ATOM 1435 C CA . PRO A 1 189 ? 16.328 29.558 -27.106 1.00 19.89 203 PRO A CA 1
ATOM 1436 C C . PRO A 1 189 ? 15.703 30.857 -26.635 1.00 23.51 203 PRO A C 1
ATOM 1437 O O . PRO A 1 189 ? 15.435 31.769 -27.419 1.00 25.58 203 PRO A O 1
ATOM 1441 N N . GLY A 1 190 ? 15.529 30.968 -25.321 1.00 26.24 204 GLY A N 1
ATOM 1442 C CA . GLY A 1 190 ? 15.156 32.270 -24.754 1.00 25.75 204 GLY A CA 1
ATOM 1443 C C . GLY A 1 190 ? 13.696 32.619 -24.976 1.00 23.83 204 GLY A C 1
ATOM 1444 O O . GLY A 1 190 ? 12.842 31.735 -25.105 1.00 25.10 204 GLY A O 1
ATOM 1445 N N . ASN A 1 191 ? 13.418 33.928 -25.056 1.00 25.63 205 ASN A N 1
ATOM 1446 C CA . ASN A 1 191 ? 12.046 34.394 -25.317 1.00 26.71 205 ASN A CA 1
ATOM 1447 C C . ASN A 1 191 ? 11.911 34.507 -26.830 1.00 24.33 205 ASN A C 1
ATOM 1448 O O . ASN A 1 191 ? 12.043 35.575 -27.447 1.00 27.22 205 ASN A O 1
ATOM 1453 N N . ALA A 1 192 ? 11.690 33.335 -27.446 1.00 22.17 206 ALA A N 1
ATOM 1454 C CA . ALA A 1 192 ? 11.886 33.193 -28.873 1.00 23.28 206 ALA A CA 1
ATOM 1455 C C . ALA A 1 192 ? 10.640 33.328 -29.710 1.00 19.07 206 ALA A C 1
ATOM 1456 O O . ALA A 1 192 ? 10.764 33.354 -30.942 1.00 18.87 206 ALA A O 1
ATOM 1458 N N . GLY A 1 193 ? 9.497 33.504 -29.073 1.00 18.53 207 GLY A N 1
ATOM 1459 C CA . GLY A 1 193 ? 8.230 33.554 -29.782 1.00 17.77 207 GLY A CA 1
ATOM 1460 C C . GLY A 1 193 ? 7.603 32.177 -29.762 1.00 20.35 207 GLY A C 1
ATOM 1461 O O . GLY A 1 193 ? 8.239 31.184 -30.138 1.00 18.85 207 GLY A O 1
ATOM 1462 N N . GLY A 1 194 ? 6.364 32.089 -29.330 1.00 18.42 208 GLY A N 1
ATOM 1463 C CA . GLY A 1 194 ? 5.656 30.807 -29.173 1.00 19.55 208 GLY A CA 1
ATOM 1464 C C . GLY A 1 194 ? 4.645 30.555 -30.276 1.00 16.77 208 GLY A C 1
ATOM 1465 O O . GLY A 1 194 ? 4.919 30.769 -31.452 1.00 17.18 208 GLY A O 1
ATOM 1466 N N . GLY A 1 195 ? 3.467 30.049 -29.903 1.00 17.36 209 GLY A N 1
ATOM 1467 C CA . GLY A 1 195 ? 2.425 29.775 -30.899 1.00 16.13 209 GLY A CA 1
ATOM 1468 C C . GLY A 1 195 ? 1.644 31.006 -31.339 1.00 15.73 209 GLY A C 1
ATOM 1469 O O . GLY A 1 195 ? 1.713 31.403 -32.505 1.00 17.18 209 GLY A O 1
ATOM 1470 N N . ILE A 1 196 ? 0.905 31.618 -30.436 1.00 16.59 210 ILE A N 1
ATOM 1471 C CA . ILE A 1 196 ? 0.039 32.759 -30.762 1.00 15.75 210 ILE A CA 1
ATOM 1472 C C . ILE A 1 196 ? 0.296 33.864 -29.749 1.00 16.43 210 ILE A C 1
ATOM 1473 O O . ILE A 1 196 ? 0.344 33.595 -28.553 1.00 17.46 210 ILE A O 1
ATOM 1478 N N . ARG A 1 197 ? 0.400 35.103 -30.236 1.00 15.57 211 ARG A N 1
ATOM 1479 C CA . ARG A 1 197 ? 0.338 36.307 -29.390 1.00 14.80 211 ARG A CA 1
ATOM 1480 C C . ARG A 1 197 ? -0.874 37.129 -29.805 1.00 15.74 211 ARG A C 1
ATOM 1481 O O . ARG A 1 197 ? -1.087 37.342 -31.001 1.00 16.66 211 ARG A O 1
ATOM 1489 N N . VAL A 1 198 ? -1.658 37.583 -28.824 1.00 16.78 212 VAL A N 1
ATOM 1490 C CA . VAL A 1 198 ? -2.832 38.455 -29.070 1.00 16.57 212 VAL A CA 1
ATOM 1491 C C . VAL A 1 198 ? -2.589 39.759 -28.303 1.00 18.02 212 VAL A C 1
ATOM 1492 O O . VAL A 1 198 ? -2.659 39.737 -27.079 1.00 19.29 212 VAL A O 1
ATOM 1496 N N . GLY A 1 199 ? -2.305 40.867 -29.027 1.00 17.80 213 GLY A N 1
ATOM 1497 C CA . GLY A 1 199 ? -2.114 42.174 -28.396 1.00 17.18 213 GLY A CA 1
ATOM 1498 C C . GLY A 1 199 ? -0.729 42.275 -27.772 1.00 19.47 213 GLY A C 1
ATOM 1499 O O . GLY A 1 199 ? 0.130 41.388 -27.957 1.00 20.77 213 GLY A O 1
ATOM 1500 N N . TYR A 1 200 ? -0.514 43.366 -27.012 1.00 19.70 214 TYR A N 1
ATOM 1501 C CA . TYR A 1 200 ? 0.794 43.564 -26.353 1.00 19.43 214 TYR A CA 1
ATOM 1502 C C . TYR A 1 200 ? 0.744 43.822 -24.846 1.00 21.78 214 TYR A C 1
ATOM 1503 O O . TYR A 1 200 ? 1.736 43.512 -24.164 1.00 23.66 214 TYR A O 1
ATOM 1512 N N . TYR A 1 201 ? -0.343 44.422 -24.288 1.00 21.48 215 TYR A N 1
ATOM 1513 C CA . TYR A 1 201 ? -0.334 44.782 -22.873 1.00 22.73 215 TYR A CA 1
ATOM 1514 C C . TYR A 1 201 ? -1.750 44.933 -22.335 1.00 22.14 215 TYR A C 1
ATOM 1515 O O . TYR A 1 201 ? -2.726 44.800 -23.071 1.00 23.27 215 TYR A O 1
ATOM 1524 N N . ARG A 1 202 ? -1.826 45.131 -21.006 1.00 22.87 216 ARG A N 1
ATOM 1525 C CA . ARG A 1 202 ? -3.086 45.204 -20.255 1.00 21.63 216 ARG A CA 1
ATOM 1526 C C . ARG A 1 202 ? -4.083 46.229 -20.792 1.00 23.23 216 ARG A C 1
ATOM 1527 O O . ARG A 1 202 ? -5.292 46.054 -20.605 1.00 22.86 216 ARG A O 1
ATOM 1535 N N . ASN A 1 203 ? -3.623 47.315 -21.398 1.00 22.11 217 ASN A N 1
ATOM 1536 C CA . ASN A 1 203 ? -4.500 48.309 -21.974 1.00 22.60 217 ASN A CA 1
ATOM 1537 C C . ASN A 1 203 ? -4.901 47.989 -23.399 1.00 23.35 217 ASN A C 1
ATOM 1538 O O . ASN A 1 203 ? -5.268 48.888 -24.132 1.00 23.46 217 ASN A O 1
ATOM 1543 N N . ASP A 1 204 ? -4.853 46.699 -23.821 1.00 21.36 218 ASP A N 1
ATOM 1544 C CA . ASP A 1 204 ? -5.289 46.337 -25.163 1.00 19.20 218 ASP A CA 1
ATOM 1545 C C . ASP A 1 204 ? -6.537 45.484 -25.035 1.00 18.70 218 ASP A C 1
ATOM 1546 O O . ASP A 1 204 ? -6.589 44.650 -24.127 1.00 21.54 218 ASP A O 1
ATOM 1551 N N . ILE A 1 205 ? -7.503 45.711 -25.925 1.00 20.77 219 ILE A N 1
ATOM 1552 C CA . ILE A 1 205 ? -8.730 44.896 -25.960 1.00 21.55 219 ILE A CA 1
ATOM 1553 C C . ILE A 1 205 ? -8.561 43.890 -27.087 1.00 19.63 219 ILE A C 1
ATOM 1554 O O . ILE A 1 205 ? -8.256 44.278 -28.219 1.00 22.10 219 ILE A O 1
ATOM 1559 N N . GLY A 1 206 ? -8.737 42.600 -26.787 1.00 21.04 220 GLY A N 1
ATOM 1560 C CA . GLY A 1 206 ? -8.641 41.655 -27.897 1.00 18.93 220 GLY A CA 1
ATOM 1561 C C . GLY A 1 206 ? -9.963 41.196 -28.462 1.00 15.83 220 GLY A C 1
ATOM 1562 O O . GLY A 1 206 ? -10.259 41.423 -29.641 1.00 18.83 220 GLY A O 1
ATOM 1563 N N . ARG A 1 207 ? -10.770 40.586 -27.609 1.00 18.92 221 ARG A N 1
ATOM 1564 C CA . ARG A 1 207 ? -12.095 40.040 -27.995 1.00 16.22 221 ARG A CA 1
ATOM 1565 C C . ARG A 1 207 ? -11.937 39.087 -29.175 1.00 17.22 221 ARG A C 1
ATOM 1566 O O . ARG A 1 207 ? -12.747 39.010 -30.106 1.00 18.25 221 ARG A O 1
ATOM 1574 N N . CYS A 1 208 ? -10.857 38.318 -29.104 1.00 17.15 222 CYS A N 1
ATOM 1575 C CA . CYS A 1 208 ? -10.622 37.289 -30.101 1.00 17.38 222 CYS A CA 1
ATOM 1576 C C . CYS A 1 208 ? -11.046 35.925 -29.575 1.00 15.18 222 CYS A C 1
ATOM 1577 O O . CYS A 1 208 ? -11.027 35.670 -28.371 1.00 15.16 222 CYS A O 1
ATOM 1580 N N . LEU A 1 209 ? -11.483 35.072 -30.518 1.00 14.16 223 LEU A N 1
ATOM 1581 C CA . LEU A 1 209 ? -11.884 33.687 -30.236 1.00 13.93 223 LEU A CA 1
ATOM 1582 C C . LEU A 1 209 ? -10.854 32.710 -30.804 1.00 14.42 223 LEU A C 1
ATOM 1583 O O . LEU A 1 209 ? -10.625 32.664 -31.997 1.00 16.55 223 LEU A O 1
ATOM 1588 N N . ILE A 1 210 ? -10.208 31.954 -29.930 1.00 14.48 224 ILE A N 1
ATOM 1589 C CA . ILE A 1 210 ? -9.214 30.948 -30.288 1.00 15.37 224 ILE A CA 1
ATOM 1590 C C . ILE A 1 210 ? -9.792 29.608 -29.879 1.00 15.24 224 ILE A C 1
ATOM 1591 O O . ILE A 1 210 ? -9.900 29.282 -28.691 1.00 14.99 224 ILE A O 1
ATOM 1596 N N . ASP A 1 211 ? -10.318 28.897 -30.868 1.00 14.91 225 ASP A N 1
ATOM 1597 C CA . ASP A 1 211 ? -11.138 27.723 -30.577 1.00 15.89 225 ASP A CA 1
ATOM 1598 C C . ASP A 1 211 ? -10.751 26.537 -31.452 1.00 15.96 225 ASP A C 1
ATOM 1599 O O . ASP A 1 211 ? -10.350 26.691 -32.586 1.00 16.27 225 ASP A O 1
ATOM 1604 N N . SER A 1 212 ? -10.971 25.353 -30.916 1.00 15.48 226 SER A N 1
ATOM 1605 C CA . SER A 1 212 ? -10.889 24.120 -31.722 1.00 16.36 226 SER A CA 1
ATOM 1606 C C . SER A 1 212 ? -9.527 23.958 -32.374 1.00 14.59 226 SER A C 1
ATOM 1607 O O . SER A 1 212 ? -9.435 23.421 -33.486 1.00 13.90 226 SER A O 1
ATOM 1610 N N . ASN A 1 213 ? -8.451 24.395 -31.722 1.00 14.27 227 ASN A N 1
ATOM 1611 C CA . ASN A 1 213 ? -7.131 24.211 -32.292 1.00 14.07 227 ASN A CA 1
ATOM 1612 C C . ASN A 1 213 ? -6.429 23.040 -31.610 1.00 14.79 227 ASN A C 1
ATOM 1613 O O . ASN A 1 213 ? -6.719 22.692 -30.479 1.00 15.27 227 ASN A O 1
ATOM 1618 N N . LEU A 1 214 ? -5.464 22.442 -32.332 1.00 14.39 228 LEU A N 1
ATOM 1619 C CA . LEU A 1 214 ? -4.718 21.291 -31.841 1.00 14.84 228 LEU A CA 1
ATOM 1620 C C . LEU A 1 214 ? -3.247 21.632 -31.811 1.00 14.15 228 LEU A C 1
ATOM 1621 O O . LEU A 1 214 ? -2.638 21.877 -32.862 1.00 14.74 228 LEU A O 1
ATOM 1626 N N . PHE A 1 215 ? -2.668 21.653 -30.607 1.00 13.51 229 PHE A N 1
ATOM 1627 C CA . PHE A 1 215 ? -1.252 21.926 -30.378 1.00 14.43 229 PHE A CA 1
ATOM 1628 C C . PHE A 1 215 ? -0.636 20.600 -29.951 1.00 14.62 229 PHE A C 1
ATOM 1629 O O . PHE A 1 215 ? -0.994 20.075 -28.899 1.00 16.34 229 PHE A O 1
ATOM 1637 N N . VAL A 1 216 ? 0.296 20.077 -30.758 1.00 16.09 230 VAL A N 1
ATOM 1638 C CA . VAL A 1 216 ? 0.966 18.799 -30.460 1.00 16.33 230 VAL A CA 1
ATOM 1639 C C . VAL A 1 216 ? 2.446 19.078 -30.500 1.00 15.46 230 VAL A C 1
ATOM 1640 O O . VAL A 1 216 ? 3.007 19.282 -31.572 1.00 17.45 230 VAL A O 1
ATOM 1644 N N . ARG A 1 217 ? 3.110 19.011 -29.354 1.00 15.35 231 ARG A N 1
ATOM 1645 C CA . ARG A 1 217 ? 4.528 19.396 -29.247 1.00 14.65 231 ARG A CA 1
ATOM 1646 C C . ARG A 1 217 ? 4.750 20.791 -29.820 1.00 15.32 231 ARG A C 1
ATOM 1647 O O . ARG A 1 217 ? 5.656 21.066 -30.591 1.00 16.27 231 ARG A O 1
ATOM 1655 N N . GLN A 1 218 ? 3.861 21.717 -29.410 1.00 15.12 232 GLN A N 1
ATOM 1656 C CA . GLN A 1 218 ? 4.131 23.133 -29.605 1.00 13.28 232 GLN A CA 1
ATOM 1657 C C . GLN A 1 218 ? 5.106 23.537 -28.499 1.00 16.97 232 GLN A C 1
ATOM 1658 O O . GLN A 1 218 ? 4.709 23.864 -27.370 1.00 18.25 232 GLN A O 1
ATOM 1664 N N . ASP A 1 219 ? 6.393 23.458 -28.848 1.00 14.87 233 ASP A N 1
ATOM 1665 C CA . ASP A 1 219 ? 7.519 23.546 -27.907 1.00 16.40 233 ASP A CA 1
ATOM 1666 C C . ASP A 1 219 ? 8.437 24.738 -28.132 1.00 18.66 233 ASP A C 1
ATOM 1667 O O . ASP A 1 219 ? 9.538 24.784 -27.542 1.00 18.11 233 ASP A O 1
ATOM 1672 N N . SER A 1 220 ? 8.032 25.709 -28.955 1.00 17.48 234 SER A N 1
ATOM 1673 C CA . SER A 1 220 ? 8.894 26.816 -29.386 1.00 16.72 234 SER A CA 1
ATOM 1674 C C . SER A 1 220 ? 9.552 27.541 -28.212 1.00 18.69 234 SER A C 1
ATOM 1675 O O . SER A 1 220 ? 10.731 27.877 -28.280 1.00 18.75 234 SER A O 1
ATOM 1678 N N . GLU A 1 221 ? 8.761 27.834 -27.190 1.00 18.84 235 GLU A N 1
ATOM 1679 C CA . GLU A 1 221 ? 9.241 28.501 -25.997 1.00 18.98 235 GLU A CA 1
ATOM 1680 C C . GLU A 1 221 ? 8.333 28.242 -24.795 1.00 18.96 235 GLU A C 1
ATOM 1681 O O . GLU A 1 221 ? 7.529 27.360 -24.832 1.00 20.40 235 GLU A O 1
ATOM 1687 N N . ALA A 1 222 ? 8.443 29.035 -23.748 1.00 19.58 236 ALA A N 1
ATOM 1688 C CA . ALA A 1 222 ? 7.670 28.731 -22.561 1.00 18.96 236 ALA A CA 1
ATOM 1689 C C . ALA A 1 222 ? 6.172 28.951 -22.766 1.00 17.90 236 ALA A C 1
ATOM 1690 O O . ALA A 1 222 ? 5.381 28.364 -22.028 1.00 19.22 236 ALA A O 1
ATOM 1692 N N . GLU A 1 223 ? 5.799 29.828 -23.694 1.00 17.36 237 GLU A N 1
ATOM 1693 C CA . GLU A 1 223 ? 4.378 30.216 -23.892 1.00 16.79 237 GLU A CA 1
ATOM 1694 C C . GLU A 1 223 ? 3.812 29.603 -25.181 1.00 16.00 237 GLU A C 1
ATOM 1695 O O . GLU A 1 223 ? 4.256 29.947 -26.289 1.00 18.81 237 GLU A O 1
ATOM 1701 N N . ILE A 1 224 ? 2.849 28.697 -25.011 1.00 15.79 238 ILE A N 1
ATOM 1702 C CA . ILE A 1 224 ? 2.106 28.163 -26.159 1.00 15.97 238 ILE A CA 1
ATOM 1703 C C . ILE A 1 224 ? 1.279 29.276 -26.762 1.00 17.44 238 ILE A C 1
ATOM 1704 O O . ILE A 1 224 ? 1.333 29.559 -27.974 1.00 16.79 238 ILE A O 1
ATOM 1709 N N . VAL A 1 225 ? 0.515 29.970 -25.901 1.00 16.52 239 VAL A N 1
ATOM 1710 C CA . VAL A 1 225 ? -0.216 31.197 -26.283 1.00 16.94 239 VAL A CA 1
ATOM 1711 C C . VAL A 1 225 ? 0.233 32.283 -25.300 1.00 16.91 239 VAL A C 1
ATOM 1712 O O . VAL A 1 225 ? 0.244 32.021 -24.093 1.00 18.42 239 VAL A O 1
ATOM 1716 N N . THR A 1 226 ? 0.654 33.448 -25.797 1.00 17.08 240 THR A N 1
ATOM 1717 C CA . THR A 1 226 ? 0.843 34.591 -24.903 1.00 17.78 240 THR A CA 1
ATOM 1718 C C . THR A 1 226 ? -0.317 35.587 -25.145 1.00 17.04 240 THR A C 1
ATOM 1719 O O . THR A 1 226 ? -0.326 36.336 -26.120 1.00 17.32 240 THR A O 1
ATOM 1723 N N . SER A 1 227 ? -1.368 35.456 -24.329 1.00 18.68 241 SER A N 1
ATOM 1724 C CA . SER A 1 227 ? -2.597 36.254 -24.489 1.00 17.81 241 SER A CA 1
ATOM 1725 C C . SER A 1 227 ? -2.356 37.594 -23.757 1.00 16.71 241 SER A C 1
ATOM 1726 O O . SER A 1 227 ? -2.326 37.621 -22.531 1.00 20.00 241 SER A O 1
ATOM 1729 N N . LYS A 1 228 ? -2.151 38.659 -24.531 1.00 18.65 242 LYS A N 1
ATOM 1730 C CA . LYS A 1 228 ? -1.741 39.959 -23.999 1.00 18.67 242 LYS A CA 1
ATOM 1731 C C . LYS A 1 228 ? -2.762 41.038 -24.322 1.00 18.67 242 LYS A C 1
ATOM 1732 O O . LYS A 1 228 ? -2.460 42.129 -24.856 1.00 20.26 242 LYS A O 1
ATOM 1738 N N . SER A 1 229 ? -4.029 40.693 -24.095 1.00 17.67 243 SER A N 1
ATOM 1739 C CA . SER A 1 229 ? -5.100 41.668 -24.265 1.00 18.49 243 SER A CA 1
ATOM 1740 C C . SER A 1 229 ? -6.324 41.151 -23.516 1.00 19.98 243 SER A C 1
ATOM 1741 O O . SER A 1 229 ? -6.401 39.976 -23.133 1.00 19.10 243 SER A O 1
ATOM 1744 N N . GLN A 1 230 ? -7.282 42.071 -23.256 1.00 18.24 244 GLN A N 1
ATOM 1745 C CA . GLN A 1 230 ? -8.474 41.712 -22.499 1.00 19.84 244 GLN A CA 1
ATOM 1746 C C . GLN A 1 230 ? -9.495 40.933 -23.318 1.00 16.94 244 GLN A C 1
ATOM 1747 O O . GLN A 1 230 ? -9.640 41.129 -24.528 1.00 19.80 244 GLN A O 1
ATOM 1753 N N . GLU A 1 231 ? -10.305 40.160 -22.593 1.00 18.02 245 GLU A N 1
ATOM 1754 C CA . GLU A 1 231 ? -11.597 39.608 -23.095 1.00 18.60 245 GLU A CA 1
ATOM 1755 C C . GLU A 1 231 ? -11.418 38.685 -24.289 1.00 17.99 245 GLU A C 1
ATOM 1756 O O . GLU A 1 231 ? -12.284 38.606 -25.159 1.00 18.52 245 GLU A O 1
ATOM 1762 N N . ASN A 1 232 ? -10.339 37.911 -24.284 1.00 19.97 246 ASN A N 1
ATOM 1763 C CA . ASN A 1 232 ? -10.190 36.859 -25.288 1.00 18.04 246 ASN A CA 1
ATOM 1764 C C . ASN A 1 232 ? -10.753 35.565 -24.725 1.00 19.99 246 ASN A C 1
ATOM 1765 O O . ASN A 1 232 ? -10.751 35.359 -23.512 1.00 19.81 246 ASN A O 1
ATOM 1770 N N . VAL A 1 233 ? -11.229 34.678 -25.616 1.00 16.28 247 VAL A N 1
ATOM 1771 C CA . VAL A 1 233 ? -11.798 33.403 -25.185 1.00 16.58 247 VAL A CA 1
ATOM 1772 C C . VAL A 1 233 ? -11.059 32.260 -25.867 1.00 15.60 247 VAL A C 1
ATOM 1773 O O . VAL A 1 233 ? -10.968 32.230 -27.103 1.00 17.39 247 VAL A O 1
ATOM 1777 N N . TYR A 1 234 ? -10.562 31.335 -25.057 1.00 16.36 248 TYR A N 1
ATOM 1778 C CA . TYR A 1 234 ? -9.882 30.105 -25.496 1.00 17.20 248 TYR A CA 1
ATOM 1779 C C . TYR A 1 234 ? -10.854 28.975 -25.220 1.00 16.75 248 TYR A C 1
ATOM 1780 O O . TYR A 1 234 ? -11.064 28.588 -24.070 1.00 15.27 248 TYR A O 1
ATOM 1789 N N . TYR A 1 235 ? -11.493 28.459 -26.281 1.00 15.13 249 TYR A N 1
ATOM 1790 C CA . TYR A 1 235 ? -12.555 27.469 -26.169 1.00 15.62 249 TYR A CA 1
ATOM 1791 C C . TYR A 1 235 ? -12.266 26.182 -26.944 1.00 16.12 249 TYR A C 1
ATOM 1792 O O . TYR A 1 235 ? -12.055 26.219 -28.152 1.00 16.06 249 TYR A O 1
ATOM 1801 N N . GLY A 1 236 ? -12.327 25.057 -26.249 1.00 15.30 250 GLY A N 1
ATOM 1802 C CA . GLY A 1 236 ? -12.308 23.777 -26.947 1.00 14.94 250 GLY A CA 1
ATOM 1803 C C . GLY A 1 236 ? -11.030 23.459 -27.708 1.00 15.07 250 GLY A C 1
ATOM 1804 O O . GLY A 1 236 ? -11.110 22.793 -28.752 1.00 15.90 250 GLY A O 1
ATOM 1805 N N . ASN A 1 237 ? -9.858 23.892 -27.201 1.00 14.01 251 ASN A N 1
ATOM 1806 C CA . ASN A 1 237 ? -8.571 23.593 -27.818 1.00 15.50 251 ASN A CA 1
ATOM 1807 C C . ASN A 1 237 ? -7.999 22.370 -27.143 1.00 17.27 251 ASN A C 1
ATOM 1808 O O . ASN A 1 237 ? -8.271 22.124 -25.974 1.00 17.60 251 ASN A O 1
ATOM 1813 N N . THR A 1 238 ? -7.185 21.625 -27.891 1.00 15.61 252 THR A N 1
ATOM 1814 C CA . THR A 1 238 ? -6.465 20.462 -27.338 1.00 15.96 252 THR A CA 1
ATOM 1815 C C . THR A 1 238 ? -4.971 20.740 -27.401 1.00 14.99 252 THR A C 1
ATOM 1816 O O . THR A 1 238 ? -4.450 21.123 -28.435 1.00 15.12 252 THR A O 1
ATOM 1820 N N . ILE A 1 239 ? -4.321 20.650 -26.241 1.00 15.63 253 ILE A N 1
ATOM 1821 C CA . ILE A 1 239 ? -2.885 20.878 -25.996 1.00 16.15 253 ILE A CA 1
ATOM 1822 C C . ILE A 1 239 ? -2.334 19.551 -25.559 1.00 17.29 253 ILE A C 1
ATOM 1823 O O . ILE A 1 239 ? -2.646 19.098 -24.461 1.00 19.76 253 ILE A O 1
ATOM 1828 N N . LEU A 1 240 ? -1.476 18.963 -26.398 1.00 18.47 254 LEU A N 1
ATOM 1829 C CA . LEU A 1 240 ? -1.013 17.580 -26.206 1.00 18.64 254 LEU A CA 1
ATOM 1830 C C . LEU A 1 240 ? 0.499 17.566 -26.211 1.00 18.03 254 LEU A C 1
ATOM 1831 O O . LEU A 1 240 ? 1.121 17.991 -27.198 1.00 16.99 254 LEU A O 1
ATOM 1836 N N . ASN A 1 241 ? 1.102 17.135 -25.101 1.00 18.27 255 ASN A N 1
ATOM 1837 C CA . ASN A 1 241 ? 2.554 16.990 -24.992 1.00 17.72 255 ASN A CA 1
ATOM 1838 C C . ASN A 1 241 ? 3.294 18.282 -25.362 1.00 17.45 255 ASN A C 1
ATOM 1839 O O . ASN A 1 241 ? 4.261 18.284 -26.118 1.00 18.67 255 ASN A O 1
ATOM 1844 N N . CYS A 1 242 ? 2.810 19.413 -24.856 1.00 17.98 256 CYS A N 1
ATOM 1845 C CA . CYS A 1 242 ? 3.393 20.697 -25.215 1.00 17.33 256 CYS A CA 1
ATOM 1846 C C . CYS A 1 242 ? 4.280 21.174 -24.074 1.00 18.82 256 CYS A C 1
ATOM 1847 O O . CYS A 1 242 ? 3.820 21.211 -22.917 1.00 18.44 256 CYS A O 1
ATOM 1850 N N . GLN A 1 243 ? 5.509 21.580 -24.413 1.00 18.06 257 GLN A N 1
ATOM 1851 C CA . GLN A 1 243 ? 6.501 22.057 -23.426 1.00 18.54 257 GLN A CA 1
ATOM 1852 C C . GLN A 1 243 ? 6.314 23.563 -23.237 1.00 18.73 257 GLN A C 1
ATOM 1853 O O . GLN A 1 243 ? 7.144 24.372 -23.649 1.00 20.88 257 GLN A O 1
ATOM 1859 N N . GLY A 1 244 ? 5.212 23.924 -22.582 1.00 18.34 258 GLY A N 1
ATOM 1860 C CA . GLY A 1 244 ? 4.858 25.330 -22.395 1.00 18.47 258 GLY A CA 1
ATOM 1861 C C . GLY A 1 244 ? 3.480 25.404 -21.783 1.00 16.31 258 GLY A C 1
ATOM 1862 O O . GLY A 1 244 ? 2.868 24.386 -21.529 1.00 18.87 258 GLY A O 1
ATOM 1863 N N . THR A 1 245 ? 2.992 26.643 -21.575 1.00 18.63 259 THR A N 1
ATOM 1864 C CA . THR A 1 245 ? 1.676 26.858 -20.990 1.00 18.94 259 THR A CA 1
ATOM 1865 C C . THR A 1 245 ? 0.860 27.809 -21.862 1.00 17.23 259 THR A C 1
ATOM 1866 O O . THR A 1 245 ? 1.398 28.643 -22.572 1.00 17.47 259 THR A O 1
ATOM 1870 N N . LEU A 1 246 ? -0.457 27.633 -21.839 1.00 18.14 260 LEU A N 1
ATOM 1871 C CA . LEU A 1 246 ? -1.374 28.637 -22.414 1.00 18.57 260 LEU A CA 1
ATOM 1872 C C . LEU A 1 246 ? -1.532 29.743 -21.370 1.00 19.53 260 LEU A C 1
ATOM 1873 O O . LEU A 1 246 ? -2.011 29.460 -20.281 1.00 21.23 260 LEU A O 1
ATOM 1878 N N . ASN A 1 247 ? -1.136 30.963 -21.692 1.00 18.33 261 ASN A N 1
ATOM 1879 C CA . ASN A 1 247 ? -1.059 32.023 -20.701 1.00 19.58 261 ASN A CA 1
ATOM 1880 C C . ASN A 1 247 ? -2.044 33.144 -20.887 1.00 17.15 261 ASN A C 1
ATOM 1881 O O . ASN A 1 247 ? -2.140 33.703 -21.960 1.00 19.07 261 ASN A O 1
ATOM 1886 N N . PHE A 1 248 ? -2.600 33.584 -19.762 1.00 19.60 262 PHE A N 1
ATOM 1887 C CA . PHE A 1 248 ? -3.261 34.891 -19.692 1.00 17.78 262 PHE A CA 1
ATOM 1888 C C . PHE A 1 248 ? -2.152 35.821 -19.199 1.00 19.74 262 PHE A C 1
ATOM 1889 O O . PHE A 1 248 ? -2.006 36.026 -18.003 1.00 21.37 262 PHE A O 1
ATOM 1897 N N . ARG A 1 249 ? -1.337 36.324 -20.139 1.00 18.01 263 ARG A N 1
ATOM 1898 C CA . ARG A 1 249 ? -0.090 37.044 -19.783 1.00 19.46 263 ARG A CA 1
ATOM 1899 C C . ARG A 1 249 ? -0.332 38.512 -19.417 1.00 21.20 263 ARG A C 1
ATOM 1900 O O . ARG A 1 249 ? 0.201 38.985 -18.402 1.00 22.27 263 ARG A O 1
ATOM 1908 N N . HIS A 1 250 ? -1.073 39.260 -20.252 1.00 22.03 264 HIS A N 1
ATOM 1909 C CA . HIS A 1 250 ? -1.474 40.644 -19.967 1.00 20.55 264 HIS A CA 1
ATOM 1910 C C . HIS A 1 250 ? -2.949 40.799 -20.278 1.00 23.43 264 HIS A C 1
ATOM 1911 O O . HIS A 1 250 ? -3.472 40.217 -21.234 1.00 22.33 264 HIS A O 1
ATOM 1918 N N . GLY A 1 251 ? -3.607 41.640 -19.480 1.00 23.88 265 GLY A N 1
ATOM 1919 C CA . GLY A 1 251 ? -5.014 41.894 -19.730 1.00 23.54 265 GLY A CA 1
ATOM 1920 C C . GLY A 1 251 ? -5.938 41.091 -18.858 1.00 22.27 265 GLY A C 1
ATOM 1921 O O . GLY A 1 251 ? -5.861 39.866 -18.777 1.00 22.15 265 GLY A O 1
ATOM 1922 N N . ASP A 1 252 ? -6.876 41.798 -18.220 1.00 21.79 266 ASP A N 1
ATOM 1923 C CA . ASP A 1 252 ? -7.863 41.149 -17.377 1.00 20.58 266 ASP A CA 1
ATOM 1924 C C . ASP A 1 252 ? -8.998 40.548 -18.215 1.00 19.92 266 ASP A C 1
ATOM 1925 O O . ASP A 1 252 ? -9.112 40.793 -19.416 1.00 20.47 266 ASP A O 1
ATOM 1930 N N . LYS A 1 253 ? -9.854 39.821 -17.534 1.00 20.58 267 LYS A N 1
ATOM 1931 C CA . LYS A 1 253 ? -11.192 39.402 -18.046 1.00 20.30 267 LYS A CA 1
ATOM 1932 C C . LYS A 1 253 ? -11.064 38.440 -19.235 1.00 22.72 267 LYS A C 1
ATOM 1933 O O . LYS A 1 253 ? -11.682 38.665 -20.269 1.00 21.62 267 LYS A O 1
ATOM 1939 N N . GLN A 1 254 ? -10.188 37.423 -19.120 1.00 21.18 268 GLN A N 1
ATOM 1940 C CA . GLN A 1 254 ? -10.081 36.416 -20.166 1.00 18.20 268 GLN A CA 1
ATOM 1941 C C . GLN A 1 254 ? -10.734 35.104 -19.735 1.00 19.81 268 GLN A C 1
ATOM 1942 O O . GLN A 1 254 ? -11.012 34.863 -18.555 1.00 20.35 268 GLN A O 1
ATOM 1948 N N . VAL A 1 255 ? -11.008 34.225 -20.723 1.00 19.28 269 VAL A N 1
ATOM 1949 C CA . VAL A 1 255 ? -11.794 33.030 -20.487 1.00 18.98 269 VAL A CA 1
ATOM 1950 C C . VAL A 1 255 ? -11.080 31.825 -21.112 1.00 17.94 269 VAL A C 1
ATOM 1951 O O . VAL A 1 255 ? -10.737 31.860 -22.295 1.00 18.81 269 VAL A O 1
ATOM 1955 N N . ALA A 1 256 ? -10.934 30.746 -20.344 1.00 17.81 270 ALA A N 1
ATOM 1956 C CA . ALA A 1 256 ? -10.502 29.446 -20.860 1.00 17.59 270 ALA A CA 1
ATOM 1957 C C . ALA A 1 256 ? -11.580 28.439 -20.542 1.00 17.84 270 ALA A C 1
ATOM 1958 O O . ALA A 1 256 ? -11.852 28.140 -19.383 1.00 18.81 270 ALA A O 1
ATOM 1960 N N . LEU A 1 257 ? -12.261 27.996 -21.586 1.00 16.55 271 LEU A N 1
ATOM 1961 C CA . LEU A 1 257 ? -13.440 27.152 -21.438 1.00 16.90 271 LEU A CA 1
ATOM 1962 C C . LEU A 1 257 ? -13.307 25.858 -22.247 1.00 17.77 271 LEU A C 1
ATOM 1963 O O . LEU A 1 257 ? -13.071 25.930 -23.447 1.00 17.02 271 LEU A O 1
ATOM 1968 N N . ASN A 1 258 ? -13.493 24.699 -21.600 1.00 16.33 272 ASN A N 1
ATOM 1969 C CA . ASN A 1 258 ? -13.609 23.383 -22.298 1.00 15.48 272 ASN A CA 1
ATOM 1970 C C . ASN A 1 258 ? -12.374 23.000 -23.118 1.00 16.24 272 ASN A C 1
ATOM 1971 O O . ASN A 1 258 ? -12.482 22.398 -24.182 1.00 16.53 272 ASN A O 1
ATOM 1976 N N . ASN A 1 259 ? -11.212 23.258 -22.572 1.00 15.73 273 ASN A N 1
ATOM 1977 C CA . ASN A 1 259 ? -9.966 22.863 -23.229 1.00 15.19 273 ASN A CA 1
ATOM 1978 C C . ASN A 1 259 ? -9.440 21.553 -22.653 1.00 17.54 273 ASN A C 1
ATOM 1979 O O . ASN A 1 259 ? -9.878 21.089 -21.597 1.00 18.97 273 ASN A O 1
ATOM 1984 N N . PHE A 1 260 ? -8.487 20.951 -23.371 1.00 18.70 274 PHE A N 1
ATOM 1985 C CA . PHE A 1 260 ? -7.859 19.716 -22.929 1.00 17.90 274 PHE A CA 1
ATOM 1986 C C . PHE A 1 260 ? -6.370 19.951 -22.872 1.00 18.36 274 PHE A C 1
ATOM 1987 O O . PHE A 1 260 ? -5.792 20.362 -23.874 1.00 18.88 274 PHE A O 1
ATOM 1995 N N . PHE A 1 261 ? -5.757 19.774 -21.688 1.00 18.07 275 PHE A N 1
ATOM 1996 C CA . PHE A 1 261 ? -4.305 19.905 -21.526 1.00 18.63 275 PHE A CA 1
ATOM 1997 C C . PHE A 1 261 ? -3.839 18.505 -21.148 1.00 20.80 275 PHE A C 1
ATOM 1998 O O . PHE A 1 261 ? -4.012 18.088 -19.998 1.00 19.38 275 PHE A O 1
ATOM 2006 N N . ILE A 1 262 ? -3.301 17.776 -22.109 1.00 19.85 276 ILE A N 1
ATOM 2007 C CA . ILE A 1 262 ? -3.151 16.339 -21.989 1.00 19.81 276 ILE A CA 1
ATOM 2008 C C . ILE A 1 262 ? -1.729 15.909 -22.386 1.00 18.79 276 ILE A C 1
ATOM 2009 O O . ILE A 1 262 ? -0.926 16.692 -22.876 1.00 18.58 276 ILE A O 1
ATOM 2014 N N . SER A 1 263 ? -1.431 14.635 -22.123 1.00 19.69 277 SER A N 1
ATOM 2015 C CA . SER A 1 263 ? -0.090 14.091 -22.374 1.00 19.67 277 SER A CA 1
ATOM 2016 C C . SER A 1 263 ? -0.170 12.592 -22.567 1.00 20.48 277 SER A C 1
ATOM 2017 O O . SER A 1 263 ? -1.047 11.929 -22.010 1.00 23.01 277 SER A O 1
ATOM 2020 N N . THR A 1 264 ? 0.781 12.032 -23.350 1.00 21.36 278 THR A N 1
ATOM 2021 C CA . THR A 1 264 ? 0.730 10.590 -23.584 1.00 22.85 278 THR A CA 1
ATOM 2022 C C . THR A 1 264 ? 2.036 9.917 -23.204 1.00 24.86 278 THR A C 1
ATOM 2023 O O . THR A 1 264 ? 2.152 8.695 -23.379 1.00 27.43 278 THR A O 1
ATOM 2027 N N . ASP A 1 265 ? 2.982 10.670 -22.646 1.00 24.04 279 ASP A N 1
ATOM 2028 C CA . ASP A 1 265 ? 4.222 10.167 -22.091 1.00 24.47 279 ASP A CA 1
ATOM 2029 C C . ASP A 1 265 ? 4.686 11.120 -20.989 1.00 26.93 279 ASP A C 1
ATOM 2030 O O . ASP A 1 265 ? 4.110 12.187 -20.776 1.00 23.97 279 ASP A O 1
ATOM 2035 N N . ASN A 1 266 ? 5.749 10.739 -20.270 1.00 25.81 280 ASN A N 1
ATOM 2036 C CA . ASN A 1 266 ? 6.298 11.576 -19.211 1.00 26.43 280 ASN A CA 1
ATOM 2037 C C . ASN A 1 266 ? 7.721 12.026 -19.530 1.00 26.69 280 ASN A C 1
ATOM 2038 O O . ASN A 1 266 ? 8.524 12.271 -18.611 1.00 27.46 280 ASN A O 1
ATOM 2043 N N . LYS A 1 267 ? 8.020 12.201 -20.833 1.00 23.93 281 LYS A N 1
ATOM 2044 C CA . LYS A 1 267 ? 9.380 12.461 -21.278 1.00 23.62 281 LYS A CA 1
ATOM 2045 C C . LYS A 1 267 ? 9.857 13.871 -20.931 1.00 25.63 281 LYS A C 1
ATOM 2046 O O . LYS A 1 267 ? 11.028 14.059 -20.625 1.00 27.67 281 LYS A O 1
ATOM 2050 N N . TYR A 1 268 ? 8.979 14.877 -21.025 1.00 26.21 282 TYR A N 1
ATOM 2051 C CA . TYR A 1 268 ? 9.334 16.276 -20.853 1.00 21.69 282 TYR A CA 1
ATOM 2052 C C . TYR A 1 268 ? 8.267 16.959 -20.004 1.00 23.43 282 TYR A C 1
ATOM 2053 O O . TYR A 1 268 ? 7.163 16.446 -19.852 1.00 24.59 282 TYR A O 1
ATOM 2062 N N . GLY A 1 269 ? 8.614 18.104 -19.433 1.00 23.27 283 GLY A N 1
ATOM 2063 C CA . GLY A 1 269 ? 7.618 18.835 -18.656 1.00 23.94 283 GLY A CA 1
ATOM 2064 C C . GLY A 1 269 ? 6.598 19.435 -19.608 1.00 21.25 283 GLY A C 1
ATOM 2065 O O . GLY A 1 269 ? 6.972 20.148 -20.550 1.00 21.26 283 GLY A O 1
ATOM 2066 N N . TYR A 1 270 ? 5.316 19.212 -19.320 1.00 21.16 284 TYR A N 1
ATOM 2067 C CA . TYR A 1 270 ? 4.226 19.668 -20.189 1.00 20.66 284 TYR A CA 1
ATOM 2068 C C . TYR A 1 270 ? 3.333 20.630 -19.420 1.00 22.46 284 TYR A C 1
ATOM 2069 O O . TYR A 1 270 ? 3.320 20.617 -18.196 1.00 23.30 284 TYR A O 1
ATOM 2078 N N . GLY A 1 271 ? 2.539 21.425 -20.163 1.00 19.55 285 GLY A N 1
ATOM 2079 C CA . GLY A 1 271 ? 1.558 22.297 -19.539 1.00 18.49 285 GLY A CA 1
ATOM 2080 C C . GLY A 1 271 ? 0.223 22.232 -20.258 1.00 21.72 285 GLY A C 1
ATOM 2081 O O . GLY A 1 271 ? 0.106 21.602 -21.316 1.00 21.12 285 GLY A O 1
ATOM 2082 N N . GLY A 1 272 ? -0.810 22.859 -19.667 1.00 19.99 286 GLY A N 1
ATOM 2083 C CA . GLY A 1 272 ? -0.755 23.745 -18.503 1.00 22.74 286 GLY A CA 1
ATOM 2084 C C . GLY A 1 272 ? -1.156 25.180 -18.822 1.00 20.64 286 GLY A C 1
ATOM 2085 O O . GLY A 1 272 ? -1.135 25.602 -19.975 1.00 19.42 286 GLY A O 1
ATOM 2086 N N . MET A 1 273 ? -1.523 25.950 -17.785 1.00 19.68 287 MET A N 1
ATOM 2087 C CA . MET A 1 273 ? -1.900 27.351 -17.957 1.00 18.18 287 MET A CA 1
ATOM 2088 C C . MET A 1 273 ? -1.145 28.173 -16.918 1.00 18.50 287 MET A C 1
ATOM 2089 O O . MET A 1 273 ? -1.132 27.763 -15.754 1.00 19.67 287 MET A O 1
ATOM 2094 N N . PHE A 1 274 ? -0.714 29.377 -17.252 1.00 21.00 288 PHE A N 1
ATOM 2095 C CA . PHE A 1 274 ? -0.094 30.335 -16.310 1.00 21.86 288 PHE A CA 1
ATOM 2096 C C . PHE A 1 274 ? -0.981 31.602 -16.404 1.00 21.12 288 PHE A C 1
ATOM 2097 O O . PHE A 1 274 ? -1.185 32.103 -17.452 1.00 20.68 288 PHE A O 1
ATOM 2105 N N . VAL A 1 275 ? -1.462 32.120 -15.280 1.00 19.45 289 VAL A N 1
ATOM 2106 C CA . VAL A 1 275 ? -2.470 33.181 -15.269 1.00 20.04 289 VAL A CA 1
ATOM 2107 C C . VAL A 1 275 ? -1.952 34.395 -14.519 1.00 19.18 289 VAL A C 1
ATOM 2108 O O . VAL A 1 275 ? -1.610 34.284 -13.345 1.00 22.34 289 VAL A O 1
ATOM 2112 N N . TRP A 1 276 ? -1.888 35.508 -15.195 1.00 19.87 290 TRP A N 1
ATOM 2113 C CA . TRP A 1 276 ? -1.712 36.833 -14.589 1.00 21.53 290 TRP A CA 1
ATOM 2114 C C . TRP A 1 276 ? -3.034 37.614 -14.654 1.00 24.62 290 TRP A C 1
ATOM 2115 O O . TRP A 1 276 ? -3.854 37.409 -15.556 1.00 21.47 290 TRP A O 1
ATOM 2126 N N . GLY A 1 277 ? -3.227 38.579 -13.742 1.00 22.49 291 GLY A N 1
ATOM 2127 C CA . GLY A 1 277 ? -4.409 39.437 -13.865 1.00 22.56 291 GLY A CA 1
ATOM 2128 C C . GLY A 1 277 ? -5.677 38.911 -13.188 1.00 22.96 291 GLY A C 1
ATOM 2129 O O . GLY A 1 277 ? -5.733 37.850 -12.587 1.00 20.62 291 GLY A O 1
ATOM 2130 N N . SER A 1 278 ? -6.762 39.686 -13.340 1.00 23.92 292 SER A N 1
ATOM 2131 C CA . SER A 1 278 ? -7.992 39.421 -12.599 1.00 23.01 292 SER A CA 1
ATOM 2132 C C . SER A 1 278 ? -9.199 39.290 -13.532 1.00 21.49 292 SER A C 1
ATOM 2133 O O . SER A 1 278 ? -9.137 39.548 -14.734 1.00 20.22 292 SER A O 1
ATOM 2136 N N . GLN A 1 279 ? -1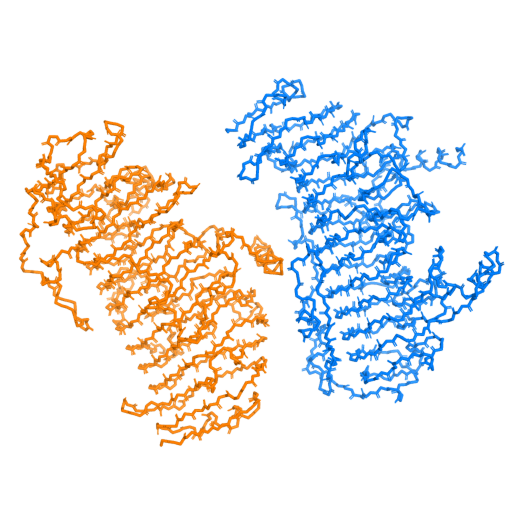0.327 38.908 -12.928 1.00 22.02 293 GLN A N 1
ATOM 2137 C CA . GLN A 1 279 ? -11.662 38.800 -13.541 1.00 20.52 293 GLN A CA 1
ATOM 2138 C C . GLN A 1 279 ? -11.722 37.700 -14.604 1.00 23.23 293 GLN A C 1
ATOM 2139 O O . GLN A 1 279 ? -12.525 37.781 -15.531 1.00 21.13 293 GLN A O 1
ATOM 2145 N N . HIS A 1 280 ? -10.867 36.685 -14.454 1.00 22.60 294 HIS A N 1
ATOM 2146 C CA . HIS A 1 280 ? -10.798 35.553 -15.368 1.00 21.49 294 HIS A CA 1
ATOM 2147 C C . HIS A 1 280 ? -11.811 34.465 -15.030 1.00 20.34 294 HIS A C 1
ATOM 2148 O O . HIS A 1 280 ? -12.264 34.311 -13.894 1.00 21.53 294 HIS A O 1
ATOM 2155 N N . ILE A 1 281 ? -12.136 33.654 -16.045 1.00 20.78 295 ILE A N 1
ATOM 2156 C CA . ILE A 1 281 ? -12.930 32.445 -15.861 1.00 20.77 295 ILE A CA 1
ATOM 2157 C C . ILE A 1 281 ? -12.129 31.287 -16.433 1.00 20.41 295 ILE A C 1
ATOM 2158 O O . ILE A 1 281 ? -11.762 31.336 -17.604 1.00 20.52 295 ILE A O 1
ATOM 2163 N N . ILE A 1 282 ? -11.857 30.290 -15.622 1.00 19.91 296 ILE A N 1
ATOM 2164 C CA . ILE A 1 282 ? -11.140 29.055 -16.021 1.00 19.83 296 ILE A CA 1
ATOM 2165 C C . ILE A 1 282 ? -12.103 27.940 -15.720 1.00 20.58 296 ILE A C 1
ATOM 2166 O O . ILE A 1 282 ? -12.303 27.551 -14.563 1.00 19.46 296 ILE A O 1
ATOM 2171 N N . ALA A 1 283 ? -12.770 27.463 -16.760 1.00 19.77 297 ALA A N 1
ATOM 2172 C CA . ALA A 1 283 ? -13.896 26.557 -16.522 1.00 20.81 297 ALA A CA 1
ATOM 2173 C C . ALA A 1 283 ? -13.893 25.339 -17.447 1.00 18.99 297 ALA A C 1
ATOM 2174 O O . ALA A 1 283 ? -13.616 25.453 -18.637 1.00 18.85 297 ALA A O 1
ATOM 2176 N N . ASN A 1 284 ? -14.301 24.186 -16.925 1.00 19.21 298 ASN A N 1
ATOM 2177 C CA . ASN A 1 284 ? -14.552 23.000 -17.764 1.00 18.48 298 ASN A CA 1
ATOM 2178 C C . ASN A 1 284 ? -13.318 22.501 -18.493 1.00 19.10 298 ASN A C 1
ATOM 2179 O O . ASN A 1 284 ? -13.461 21.886 -19.547 1.00 18.27 298 ASN A O 1
ATOM 2184 N N . ASN A 1 285 ? -12.121 22.723 -17.957 1.00 17.26 299 ASN A N 1
ATOM 2185 C CA . ASN A 1 285 ? -10.914 22.252 -18.602 1.00 18.42 299 ASN A CA 1
ATOM 2186 C C . ASN A 1 285 ? -10.466 20.941 -17.990 1.00 20.18 299 ASN A C 1
ATOM 2187 O O . ASN A 1 285 ? -10.559 20.754 -16.777 1.00 19.62 299 ASN A O 1
ATOM 2192 N N . TYR A 1 286 ? -9.953 20.039 -18.817 1.00 18.42 300 TYR A N 1
ATOM 2193 C CA . TYR A 1 286 ? -9.437 18.766 -18.355 1.00 18.37 300 TYR A CA 1
ATOM 2194 C C . TYR A 1 286 ? -7.921 18.802 -18.404 1.00 19.36 300 TYR A C 1
ATOM 2195 O O . TYR A 1 286 ? -7.346 19.178 -19.437 1.00 19.33 300 TYR A O 1
ATOM 2204 N N . PHE A 1 287 ? -7.265 18.423 -17.310 1.00 18.71 301 PHE A N 1
ATOM 2205 C CA . PHE A 1 287 ? -5.810 18.408 -17.233 1.00 21.00 301 PHE A CA 1
ATOM 2206 C C . PHE A 1 287 ? -5.337 16.996 -16.891 1.00 21.82 301 PHE A C 1
ATOM 2207 O O . PHE A 1 287 ? -5.758 16.446 -15.883 1.00 23.23 301 PHE A O 1
ATOM 2215 N N . ASN A 1 288 ? -4.423 16.432 -17.686 1.00 21.55 302 ASN A N 1
ATOM 2216 C CA . ASN A 1 288 ? -3.727 15.173 -17.334 1.00 21.20 302 ASN A CA 1
ATOM 2217 C C . ASN A 1 288 ? -2.289 15.313 -17.851 1.00 20.24 302 ASN A C 1
ATOM 2218 O O . ASN A 1 288 ? -2.000 14.960 -19.004 1.00 21.04 302 ASN A O 1
ATOM 2223 N N . LEU A 1 289 ? -1.413 15.895 -17.018 1.00 21.40 303 LEU A N 1
ATOM 2224 C CA . LEU A 1 289 ? -0.017 16.184 -17.376 1.00 22.64 303 LEU A CA 1
ATOM 2225 C C . LEU A 1 289 ? 0.886 15.195 -16.642 1.00 23.82 303 LEU A C 1
ATOM 2226 O O . LEU A 1 289 ? 1.037 15.290 -15.427 1.00 23.50 303 LEU A O 1
ATOM 2231 N N . LYS A 1 290 ? 1.416 14.216 -17.377 1.00 21.85 304 LYS A N 1
ATOM 2232 C CA . LYS A 1 290 ? 2.212 13.119 -16.781 1.00 23.64 304 LYS A CA 1
ATOM 2233 C C . LYS A 1 290 ? 3.603 13.559 -16.332 1.00 23.93 304 LYS A C 1
ATOM 2234 O O . LYS A 1 290 ? 4.310 12.768 -15.658 1.00 24.87 304 LYS A O 1
ATOM 2240 N N . LYS A 1 291 ? 4.046 14.738 -16.739 1.00 24.34 305 LYS A N 1
ATOM 2241 C CA . LYS A 1 291 ? 5.191 15.458 -16.211 1.00 25.48 305 LYS A CA 1
ATOM 2242 C C . LYS A 1 291 ? 4.885 16.929 -16.331 1.00 25.37 305 LYS A C 1
ATOM 2243 O O . LYS A 1 291 ? 4.316 17.332 -17.342 1.00 22.92 305 LYS A O 1
ATOM 2249 N N . THR A 1 292 ? 5.249 17.712 -15.325 1.00 23.70 306 THR A N 1
ATOM 2250 C CA . THR A 1 292 ? 5.031 19.160 -15.321 1.00 24.81 306 THR A CA 1
ATOM 2251 C C . THR A 1 292 ? 6.376 19.887 -15.363 1.00 24.47 306 THR A C 1
ATOM 2252 O O . THR A 1 292 ? 7.460 19.253 -15.332 1.00 26.00 306 THR A O 1
ATOM 2256 N N . ILE A 1 293 ? 6.305 21.214 -15.524 1.00 24.11 307 ILE A N 1
ATOM 2257 C CA . ILE A 1 293 ? 7.461 22.037 -15.844 1.00 22.09 307 ILE A CA 1
ATOM 2258 C C . ILE A 1 293 ? 8.140 22.507 -14.553 1.00 24.72 307 ILE A C 1
ATOM 2259 O O . ILE A 1 293 ? 7.608 23.380 -13.850 1.00 25.46 307 ILE A O 1
ATOM 2264 N N . LYS A 1 294 ? 9.332 21.950 -14.272 1.00 26.12 308 LYS A N 1
ATOM 2265 C CA . LYS A 1 294 ? 10.059 22.251 -13.038 1.00 29.69 308 LYS A CA 1
ATOM 2266 C C . LYS A 1 294 ? 10.335 23.740 -12.883 1.00 30.25 308 LYS A C 1
ATOM 2267 O O . LYS A 1 294 ? 10.041 24.323 -11.831 1.00 32.91 308 LYS A O 1
ATOM 2273 N N . ALA A 1 295 ? 10.826 24.388 -13.953 1.00 27.79 309 ALA A N 1
ATOM 2274 C CA . ALA A 1 295 ? 11.195 25.791 -13.931 1.00 32.88 309 ALA A CA 1
ATOM 2275 C C . ALA A 1 295 ? 10.021 26.717 -13.635 1.00 30.75 309 ALA A C 1
ATOM 2276 O O . ALA A 1 295 ? 10.232 27.848 -13.171 1.00 33.03 309 ALA A O 1
ATOM 2278 N N . ARG A 1 296 ? 8.794 26.291 -13.850 1.00 27.03 310 ARG A N 1
ATOM 2279 C CA . ARG A 1 296 ? 7.682 27.182 -13.586 1.00 27.86 310 ARG A CA 1
ATOM 2280 C C . ARG A 1 296 ? 7.038 26.906 -12.242 1.00 25.95 310 ARG A C 1
ATOM 2281 O O . ARG A 1 296 ? 6.348 27.737 -11.735 1.00 29.33 310 ARG A O 1
ATOM 2289 N N . GLY A 1 297 ? 7.283 25.741 -11.671 1.00 25.69 311 GLY A N 1
ATOM 2290 C CA . GLY A 1 297 ? 6.670 25.366 -10.401 1.00 29.77 311 GLY A CA 1
ATOM 2291 C C . GLY A 1 297 ? 5.927 24.029 -10.366 1.00 28.74 311 GLY A C 1
ATOM 2292 O O . GLY A 1 297 ? 5.155 23.774 -9.437 1.00 28.09 311 GLY A O 1
ATOM 2293 N N . ASN A 1 298 ? 6.125 23.163 -11.365 1.00 26.75 312 ASN A N 1
ATOM 2294 C CA . ASN A 1 298 ? 5.536 21.819 -11.435 1.00 26.02 312 ASN A CA 1
ATOM 2295 C C . ASN A 1 298 ? 4.017 21.783 -11.155 1.00 24.29 312 ASN A C 1
ATOM 2296 O O . ASN A 1 298 ? 3.553 21.147 -10.212 1.00 26.23 312 ASN A O 1
ATOM 2301 N N . ALA A 1 299 ? 3.211 22.411 -12.033 1.00 23.62 313 ALA A N 1
ATOM 2302 C CA . ALA A 1 299 ? 1.766 22.445 -11.798 1.00 23.63 313 ALA A CA 1
ATOM 2303 C C . ALA A 1 299 ? 0.968 22.363 -13.105 1.00 22.64 313 ALA A C 1
ATOM 2304 O O . ALA A 1 299 ? 1.477 22.594 -14.193 1.00 21.77 313 ALA A O 1
ATOM 2306 N N . ALA A 1 300 ? -0.304 22.056 -12.972 1.00 22.70 314 ALA A N 1
ATOM 2307 C CA . ALA A 1 300 ? -1.231 22.130 -14.116 1.00 22.89 314 ALA A CA 1
ATOM 2308 C C . ALA A 1 300 ? -1.715 23.561 -14.344 1.00 23.30 314 ALA A C 1
ATOM 2309 O O . ALA A 1 300 ? -1.748 24.034 -15.490 1.00 23.81 314 ALA A O 1
ATOM 2311 N N . LEU A 1 301 ? -2.048 24.289 -13.264 1.00 19.70 315 LEU A N 1
ATOM 2312 C CA . LEU A 1 301 ? -2.560 25.654 -13.316 1.00 21.46 315 LEU A CA 1
ATOM 2313 C C . LEU A 1 301 ? -1.708 26.501 -12.364 1.00 22.61 315 LEU A C 1
ATOM 2314 O O . LEU A 1 301 ? -1.590 26.162 -11.186 1.00 24.64 315 LEU A O 1
ATOM 2319 N N . TYR A 1 302 ? -1.133 27.563 -12.866 1.00 22.32 316 TYR A N 1
ATOM 2320 C CA . TYR A 1 302 ? -0.298 28.486 -12.087 1.00 22.73 316 TYR A CA 1
ATOM 2321 C C . TYR A 1 302 ? -1.018 29.830 -11.969 1.00 23.26 316 TYR A C 1
ATOM 2322 O O . TYR A 1 302 ? -1.429 30.402 -12.986 1.00 21.65 316 TYR A O 1
ATOM 2331 N N . LEU A 1 303 ? -1.107 30.370 -10.745 1.00 22.94 317 LEU A N 1
ATOM 2332 C CA . LEU A 1 303 ? -1.719 31.669 -10.506 1.00 22.46 317 LEU A CA 1
ATOM 2333 C C . LEU A 1 303 ? -0.644 32.628 -10.018 1.00 21.43 317 LEU A C 1
ATOM 2334 O O . LEU A 1 303 ? -0.037 32.379 -8.971 1.00 24.22 317 LEU A O 1
ATOM 2339 N N . ASN A 1 304 ? -0.446 33.697 -10.753 1.00 22.52 318 ASN A N 1
ATOM 2340 C CA . ASN A 1 304 ? 0.738 34.545 -10.567 1.00 21.77 318 ASN A CA 1
ATOM 2341 C C . ASN A 1 304 ? 0.668 35.392 -9.289 1.00 27.45 318 ASN A C 1
ATOM 2342 O O . ASN A 1 304 ? -0.266 36.167 -9.131 1.00 23.60 318 ASN A O 1
ATOM 2347 N N . PRO A 1 305 ? 1.708 35.388 -8.444 1.00 25.70 319 PRO A N 1
ATOM 2348 C CA . PRO A 1 305 ? 1.824 36.380 -7.365 1.00 27.32 319 PRO A CA 1
ATOM 2349 C C . PRO A 1 305 ? 2.595 37.609 -7.836 1.00 28.68 319 PRO A C 1
ATOM 2350 O O . PRO A 1 305 ? 3.405 37.548 -8.768 1.00 27.78 319 PRO A O 1
ATOM 2354 N N . GLY A 1 306 ? 2.295 38.768 -7.221 1.00 24.93 320 GLY A N 1
ATOM 2355 C CA . GLY A 1 306 ? 2.979 40.017 -7.538 1.00 28.00 320 GLY A CA 1
ATOM 2356 C C . GLY A 1 306 ? 2.068 41.213 -7.281 1.00 25.51 320 GLY A C 1
ATOM 2357 O O . GLY A 1 306 ? 1.001 41.055 -6.677 1.00 27.43 320 GLY A O 1
ATOM 2358 N N . PRO A 1 307 ? 2.441 42.402 -7.758 1.00 27.45 321 PRO A N 1
ATOM 2359 C CA . PRO A 1 307 ? 1.607 43.584 -7.562 1.00 26.25 321 PRO A CA 1
ATOM 2360 C C . PRO A 1 307 ? 0.428 43.604 -8.532 1.00 28.02 321 PRO A C 1
ATOM 2361 O O . PRO A 1 307 ? 0.495 43.106 -9.656 1.00 26.44 321 PRO A O 1
ATOM 2365 N N . GLU A 1 308 ? -0.637 44.262 -8.116 1.00 26.63 322 GLU A N 1
ATOM 2366 C CA . GLU A 1 308 ? -1.837 44.300 -8.931 1.00 24.00 322 GLU A CA 1
ATOM 2367 C C . GLU A 1 308 ? -1.649 45.211 -10.121 1.00 26.74 322 GLU A C 1
ATOM 2368 O O . GLU A 1 308 ? -1.063 46.307 -10.019 1.00 26.78 322 GLU A O 1
ATOM 2374 N N . GLY A 1 309 ? -2.121 44.745 -11.267 1.00 24.16 323 GLY A N 1
ATOM 2375 C CA . GLY A 1 309 ? -2.169 45.604 -12.437 1.00 25.12 323 GLY A CA 1
ATOM 2376 C C . GLY A 1 309 ? -0.809 45.962 -12.999 1.00 23.48 323 GLY A C 1
ATOM 2377 O O . GLY A 1 309 ? -0.701 46.902 -13.781 1.00 28.11 323 GLY A O 1
ATOM 2378 N N . SER A 1 310 ? 0.213 45.216 -12.642 1.00 25.95 324 SER A N 1
ATOM 2379 C CA . SER A 1 310 ? 1.598 45.522 -13.041 1.00 27.08 324 SER A CA 1
ATOM 2380 C C . SER A 1 310 ? 2.073 44.699 -14.250 1.00 31.04 324 SER A C 1
ATOM 2381 O O . SER A 1 310 ? 1.303 43.946 -14.860 1.00 29.16 324 SER A O 1
ATOM 2384 N N . GLU A 1 311 ? 3.377 44.829 -14.600 1.00 28.48 325 GLU A N 1
ATOM 2385 C CA . GLU A 1 311 ? 3.911 44.003 -15.686 1.00 26.19 325 GLU A CA 1
ATOM 2386 C C . GLU A 1 311 ? 3.855 42.517 -15.353 1.00 26.27 325 GLU A C 1
ATOM 2387 O O . GLU A 1 311 ? 3.928 41.679 -16.262 1.00 26.46 325 GLU A O 1
ATOM 2389 N N . HIS A 1 312 ? 3.824 42.158 -14.073 1.00 24.58 326 HIS A N 1
ATOM 2390 C CA . HIS A 1 312 ? 3.602 40.801 -13.604 1.00 25.61 326 HIS A CA 1
ATOM 2391 C C . HIS A 1 312 ? 2.365 40.829 -12.709 1.00 26.79 326 HIS A C 1
ATOM 2392 O O . HIS A 1 312 ? 2.450 40.586 -11.495 1.00 25.62 326 HIS A O 1
ATOM 2399 N N . ALA A 1 313 ? 1.224 41.093 -13.344 1.00 25.03 327 ALA A N 1
ATOM 2400 C CA . ALA A 1 313 ? -0.022 41.419 -12.624 1.00 24.14 327 ALA A CA 1
ATOM 2401 C C . ALA A 1 313 ? -0.467 40.269 -11.729 1.00 23.18 327 ALA A C 1
ATOM 2402 O O . ALA A 1 313 ? -0.555 39.117 -12.152 1.00 25.63 327 ALA A O 1
ATOM 2404 N N . LEU A 1 314 ? -0.843 40.594 -10.495 1.00 25.86 328 LEU A N 1
ATOM 2405 C CA . LEU A 1 314 ? -1.405 39.602 -9.594 1.00 24.88 328 LEU A CA 1
ATOM 2406 C C . LEU A 1 314 ? -2.621 38.885 -10.206 1.00 23.00 328 LEU A C 1
ATOM 2407 O O . LEU A 1 314 ? -3.485 39.520 -10.809 1.00 24.88 328 LEU A O 1
ATOM 2412 N N . ALA A 1 315 ? -2.699 37.583 -9.996 1.00 24.78 329 ALA A N 1
ATOM 2413 C CA . ALA A 1 315 ? -3.898 36.813 -10.315 1.00 24.93 329 ALA A CA 1
ATOM 2414 C C . ALA A 1 315 ? -4.821 36.879 -9.104 1.00 25.32 329 ALA A C 1
ATOM 2415 O O . ALA A 1 315 ? -4.449 36.387 -8.031 1.00 25.14 329 ALA A O 1
ATOM 2417 N N . PHE A 1 316 ? -5.997 37.502 -9.257 1.00 23.80 330 PHE A N 1
ATOM 2418 C CA . PHE A 1 316 ? -6.930 37.598 -8.125 1.00 27.06 330 PHE A CA 1
ATOM 2419 C C . PHE A 1 316 ? -8.329 37.755 -8.695 1.00 26.14 330 PHE A C 1
ATOM 2420 O O . PHE A 1 316 ? -8.487 37.936 -9.891 1.00 24.34 330 PHE A O 1
ATOM 2428 N N . ASN A 1 317 ? -9.343 37.701 -7.823 1.00 26.31 331 ASN A N 1
ATOM 2429 C CA . ASN A 1 317 ? -10.750 37.996 -8.206 1.00 24.72 331 ASN A CA 1
ATOM 2430 C C . ASN A 1 317 ? -11.157 37.292 -9.517 1.00 23.12 331 ASN A C 1
ATOM 2431 O O . ASN A 1 317 ? -11.572 37.924 -10.479 1.00 25.26 331 ASN A O 1
ATOM 2436 N N . SER A 1 318 ? -10.970 35.983 -9.542 1.00 24.29 332 SER A N 1
ATOM 2437 C CA . SER A 1 318 ? -11.195 35.133 -10.717 1.00 23.98 332 SER A CA 1
ATOM 2438 C C . SER A 1 318 ? -11.972 33.905 -10.285 1.00 25.83 332 SER A C 1
ATOM 2439 O O . SER A 1 318 ? -12.113 33.628 -9.095 1.00 25.73 332 SER A O 1
ATOM 2442 N N . LEU A 1 319 ? -12.525 33.184 -11.266 1.00 24.04 333 LEU A N 1
ATOM 2443 C CA . LEU A 1 319 ? -13.413 32.036 -11.074 1.00 22.82 333 LEU A CA 1
ATOM 2444 C C . LEU A 1 319 ? -12.780 30.802 -11.709 1.00 25.29 333 LEU A C 1
ATOM 2445 O O . LEU A 1 319 ? -12.466 30.830 -12.907 1.00 24.91 333 LEU A O 1
ATOM 2450 N N . ILE A 1 320 ? -12.600 29.746 -10.920 1.00 21.57 334 ILE A N 1
ATOM 2451 C CA . ILE A 1 320 ? -11.997 28.485 -11.352 1.00 22.25 334 ILE A CA 1
ATOM 2452 C C . ILE A 1 320 ? -13.022 27.401 -11.037 1.00 24.14 334 ILE A C 1
ATOM 2453 O O . ILE A 1 320 ? -13.190 26.999 -9.879 1.00 24.83 334 ILE A O 1
ATOM 2458 N N . VAL A 1 321 ? -13.779 26.949 -12.041 1.00 22.40 335 VAL A N 1
ATOM 2459 C CA . VAL A 1 321 ? -14.915 26.069 -11.780 1.00 22.52 335 VAL A CA 1
ATOM 2460 C C . VAL A 1 321 ? -15.014 24.916 -12.763 1.00 20.24 335 VAL A C 1
ATOM 2461 O O . VAL A 1 321 ? -14.689 25.045 -13.946 1.00 21.30 335 VAL A O 1
ATOM 2465 N N . ASN A 1 322 ? -15.491 23.785 -12.259 1.00 20.67 336 ASN A N 1
ATOM 2466 C CA . ASN A 1 322 ? -15.857 22.631 -13.068 1.00 21.65 336 ASN A CA 1
ATOM 2467 C C . ASN A 1 322 ? -14.687 22.004 -13.843 1.00 22.66 336 ASN A C 1
ATOM 2468 O O . ASN A 1 322 ? -14.918 21.295 -14.815 1.00 21.22 336 ASN A O 1
ATOM 2473 N N . ASN A 1 323 ? -13.433 22.244 -13.462 1.00 20.22 337 ASN A N 1
ATOM 2474 C CA . ASN A 1 323 ? -12.295 21.652 -14.155 1.00 21.17 337 ASN A CA 1
ATOM 2475 C C . ASN A 1 323 ? -12.030 20.268 -13.569 1.00 23.60 337 ASN A C 1
ATOM 2476 O O . ASN A 1 323 ? -12.519 19.926 -12.479 1.00 24.67 337 ASN A O 1
ATOM 2481 N N . PHE A 1 324 ? -11.311 19.439 -14.308 1.00 21.30 338 PHE A N 1
ATOM 2482 C CA . PHE A 1 324 ? -10.979 18.083 -13.897 1.00 20.13 338 PHE A CA 1
ATOM 2483 C C . PHE A 1 324 ? -9.454 17.962 -13.907 1.00 21.86 338 PHE A C 1
ATOM 2484 O O . PHE A 1 324 ? -8.862 17.982 -14.936 1.00 20.47 338 PHE A O 1
ATOM 2492 N N . PHE A 1 325 ? -8.840 17.904 -12.731 1.00 20.84 339 PHE A N 1
ATOM 2493 C CA . PHE A 1 325 ? -7.374 17.792 -12.582 1.00 21.67 339 PHE A CA 1
ATOM 2494 C C . PHE A 1 325 ? -7.109 16.312 -12.369 1.00 24.27 339 PHE A C 1
ATOM 2495 O O . PHE A 1 325 ? -7.270 15.802 -11.262 1.00 24.28 339 PHE A O 1
ATOM 2503 N N . ASP A 1 326 ? -6.798 15.588 -13.457 1.00 22.79 340 ASP A N 1
ATOM 2504 C CA . ASP A 1 326 ? -6.803 14.117 -13.474 1.00 21.93 340 ASP A CA 1
ATOM 2505 C C . ASP A 1 326 ? -5.386 13.552 -13.493 1.00 25.53 340 ASP A C 1
ATOM 2506 O O . ASP A 1 326 ? -4.753 13.519 -14.553 1.00 25.46 340 ASP A O 1
ATOM 2511 N N . ASP A 1 327 ? -4.895 13.088 -12.332 1.00 26.96 341 ASP A N 1
ATOM 2512 C CA . ASP A 1 327 ? -3.605 12.360 -12.217 1.00 28.06 341 ASP A CA 1
ATOM 2513 C C . ASP A 1 327 ? -2.417 13.182 -12.715 1.00 25.40 341 ASP A C 1
ATOM 2514 O O . ASP A 1 327 ? -1.466 12.656 -13.312 1.00 27.63 341 ASP A O 1
ATOM 2519 N N . ASN A 1 328 ? -2.418 14.477 -12.396 1.00 25.68 342 ASN A N 1
ATOM 2520 C CA . ASN A 1 328 ? -1.296 15.307 -12.776 1.00 22.01 342 ASN A CA 1
ATOM 2521 C C . ASN A 1 328 ? -0.065 14.907 -11.953 1.00 28.06 342 ASN A C 1
ATOM 2522 O O . ASN A 1 328 ? -0.180 14.518 -10.792 1.00 26.64 342 ASN A O 1
ATOM 2527 N N . ASN A 1 329 ? 1.111 14.993 -12.571 1.00 25.36 343 ASN A N 1
ATOM 2528 C CA . ASN A 1 329 ? 2.394 14.731 -11.880 1.00 26.38 343 ASN A CA 1
ATOM 2529 C C . ASN A 1 329 ? 2.967 16.086 -11.501 1.00 27.14 343 ASN A C 1
ATOM 2530 O O . ASN A 1 329 ? 3.766 16.674 -12.234 1.00 28.02 343 ASN A O 1
ATOM 2535 N N . GLY A 1 330 ? 2.558 16.574 -10.336 1.00 26.47 344 GLY A N 1
ATOM 2536 C CA . GLY A 1 330 ? 2.878 17.910 -9.868 1.00 27.48 344 GLY A CA 1
ATOM 2537 C C . GLY A 1 330 ? 1.682 18.419 -9.080 1.00 23.58 344 GLY A C 1
ATOM 2538 O O . GLY A 1 330 ? 0.779 17.660 -8.800 1.00 29.08 344 GLY A O 1
ATOM 2539 N N . TYR A 1 331 ? 1.691 19.718 -8.777 1.00 24.95 345 TYR A N 1
ATOM 2540 C CA . TYR A 1 331 ? 0.557 20.352 -8.121 1.00 24.11 345 TYR A CA 1
ATOM 2541 C C . TYR A 1 331 ? -0.572 20.530 -9.135 1.00 26.57 345 TYR A C 1
ATOM 2542 O O . TYR A 1 331 ? -0.320 20.781 -10.321 1.00 25.90 345 TYR A O 1
ATOM 2551 N N . ASP A 1 332 ? -1.819 20.449 -8.659 1.00 24.41 346 ASP A N 1
ATOM 2552 C CA . ASP A 1 332 ? -2.936 20.804 -9.541 1.00 23.60 346 ASP A CA 1
ATOM 2553 C C . ASP A 1 332 ? -3.036 22.309 -9.713 1.00 25.35 346 ASP A C 1
ATOM 2554 O O . ASP A 1 332 ? -3.067 22.798 -10.856 1.00 24.61 346 ASP A O 1
ATOM 2559 N N . ILE A 1 333 ? -2.984 23.088 -8.603 1.00 22.86 347 ILE A N 1
ATOM 2560 C CA . ILE A 1 333 ? -2.957 24.547 -8.670 1.00 22.90 347 ILE A CA 1
ATOM 2561 C C . ILE A 1 333 ? -1.807 25.063 -7.808 1.00 23.25 347 ILE A C 1
ATOM 2562 O O . ILE A 1 333 ? -1.747 24.755 -6.615 1.00 26.50 347 ILE A O 1
ATOM 2567 N N . ASN A 1 334 ? -0.939 25.877 -8.392 1.00 22.33 348 ASN A N 1
ATOM 2568 C CA . ASN A 1 334 ? 0.192 26.503 -7.686 1.00 23.04 348 ASN A CA 1
ATOM 2569 C C . ASN A 1 334 ? -0.156 27.973 -7.564 1.00 26.07 348 ASN A C 1
ATOM 2570 O O . ASN A 1 334 ? -0.221 28.688 -8.575 1.00 26.31 348 ASN A O 1
ATOM 2575 N N . PHE A 1 335 ? -0.393 28.424 -6.320 1.00 25.29 349 PHE A N 1
ATOM 2576 C CA . PHE A 1 335 ? -0.709 29.820 -6.000 1.00 25.48 349 PHE A CA 1
ATOM 2577 C C . PHE A 1 335 ? 0.522 30.664 -5.629 1.00 25.12 349 PHE A C 1
ATOM 2578 O O . PHE A 1 335 ? 0.362 31.822 -5.197 1.00 25.52 349 PHE A O 1
ATOM 2586 N N . GLU A 1 336 ? 1.728 30.116 -5.759 1.00 28.84 350 GLU A N 1
ATOM 2587 C CA . GLU A 1 336 ? 2.924 30.909 -5.474 1.00 27.08 350 GLU A CA 1
ATOM 2588 C C . GLU A 1 336 ? 4.086 30.623 -6.427 1.00 27.55 350 GLU A C 1
ATOM 2589 O O . GLU A 1 336 ? 5.246 30.528 -5.989 1.00 29.83 350 GLU A O 1
ATOM 2595 N N . PRO A 1 337 ? 3.867 30.579 -7.729 1.00 26.26 351 PRO A N 1
ATOM 2596 C CA . PRO A 1 337 ? 4.994 30.308 -8.632 1.00 24.48 351 PRO A CA 1
ATOM 2597 C C . PRO A 1 337 ? 5.954 31.477 -8.704 1.00 24.58 351 PRO A C 1
ATOM 2598 O O . PRO A 1 337 ? 5.547 32.639 -8.655 1.00 26.87 351 PRO A O 1
ATOM 2602 N N . LEU A 1 338 ? 7.262 31.156 -8.845 1.00 26.31 352 LEU A N 1
ATOM 2603 C CA . LEU A 1 338 ? 8.290 32.188 -9.033 1.00 30.05 352 LEU A CA 1
ATOM 2604 C C . LEU A 1 338 ? 8.299 33.229 -7.908 1.00 28.15 352 LEU A C 1
ATOM 2605 O O . LEU A 1 338 ? 8.590 34.408 -8.144 1.00 30.31 352 LEU A O 1
ATOM 2610 N N . LEU A 1 339 ? 8.001 32.743 -6.703 1.00 31.12 353 LEU A N 1
ATOM 2611 C CA . LEU A 1 339 ? 7.728 33.560 -5.522 1.00 32.53 353 LEU A CA 1
ATOM 2612 C C . LEU A 1 339 ? 8.837 34.576 -5.262 1.00 35.09 353 LEU A C 1
ATOM 2613 O O . LEU A 1 339 ? 8.607 35.801 -5.249 1.00 35.52 353 LEU A O 1
ATOM 2618 N N . GLU A 1 340 ? 10.072 34.085 -5.124 1.00 37.10 354 GLU A N 1
ATOM 2619 C CA . GLU A 1 340 ? 11.164 35.010 -4.836 1.00 32.97 354 GLU A CA 1
ATOM 2620 C C . GLU A 1 340 ? 11.428 35.951 -5.993 1.00 33.76 354 GLU A C 1
ATOM 2621 O O . GLU A 1 340 ? 11.803 37.111 -5.777 1.00 35.31 354 GLU A O 1
ATOM 2627 N N . ARG A 1 341 ? 11.264 35.491 -7.236 1.00 31.49 355 ARG A N 1
ATOM 2628 C CA . ARG A 1 341 ? 11.489 36.428 -8.326 1.00 30.26 355 ARG A CA 1
ATOM 2629 C C . ARG A 1 341 ? 10.406 37.505 -8.361 1.00 30.10 355 ARG A C 1
ATOM 2630 O O . ARG A 1 341 ? 10.685 38.642 -8.748 1.00 31.33 355 ARG A O 1
ATOM 2632 N N . ARG A 1 342 ? 9.166 37.169 -7.993 1.00 29.45 356 ARG A N 1
ATOM 2633 C CA . ARG A 1 342 ? 8.106 38.178 -8.042 1.00 29.34 356 ARG A CA 1
ATOM 2634 C C . ARG A 1 342 ? 8.207 39.176 -6.890 1.00 27.31 356 ARG A C 1
ATOM 2635 O O . ARG A 1 342 ? 7.895 40.367 -7.076 1.00 28.03 356 ARG A O 1
ATOM 2643 N N . LYS A 1 343 ? 8.677 38.719 -5.718 1.00 32.50 357 LYS A N 1
ATOM 2644 C CA . LYS A 1 343 ? 8.960 39.648 -4.615 1.00 31.72 357 LYS A CA 1
ATOM 2645 C C . LYS A 1 343 ? 10.045 40.647 -5.007 1.00 30.72 357 LYS A C 1
ATOM 2646 O O . LYS A 1 343 ? 9.931 41.852 -4.739 1.00 33.49 357 LYS A O 1
ATOM 2652 N N . GLU A 1 344 ? 11.094 40.167 -5.676 1.00 31.76 358 GLU A N 1
ATOM 2653 C CA . GLU A 1 344 ? 12.142 41.068 -6.120 1.00 30.83 358 GLU A CA 1
ATOM 2654 C C . GLU A 1 344 ? 11.623 42.029 -7.174 1.00 33.33 358 GLU A C 1
ATOM 2655 O O . GLU A 1 344 ? 11.947 43.223 -7.134 1.00 33.04 358 GLU A O 1
ATOM 2657 N N . PHE A 1 345 ? 10.756 41.548 -8.099 1.00 31.60 359 PHE A N 1
ATOM 2658 C CA . PHE A 1 345 ? 10.162 42.456 -9.081 1.00 31.47 359 PHE A CA 1
ATOM 2659 C C . PHE A 1 345 ? 9.339 43.532 -8.385 1.00 26.50 359 PHE A C 1
ATOM 2660 O O . PHE A 1 345 ? 9.378 44.700 -8.784 1.00 32.08 359 PHE A O 1
ATOM 2668 N N . ALA A 1 346 ? 8.531 43.129 -7.400 1.00 30.87 360 ALA A N 1
ATOM 2669 C CA . ALA A 1 346 ? 7.666 44.072 -6.700 1.00 31.81 360 ALA A CA 1
ATOM 2670 C C . ALA A 1 346 ? 8.491 45.203 -6.084 1.00 34.66 360 ALA A C 1
ATOM 2671 O O . ALA A 1 346 ? 8.147 46.386 -6.230 1.00 35.19 360 ALA A O 1
ATOM 2673 N N . LYS A 1 347 ? 9.615 44.850 -5.461 1.00 35.70 361 LYS A N 1
ATOM 2674 C CA . LYS A 1 347 ? 10.493 45.857 -4.870 1.00 37.87 361 LYS A CA 1
ATOM 2675 C C . LYS A 1 347 ? 11.139 46.739 -5.933 1.00 40.50 361 LYS A C 1
ATOM 2676 O O . LYS A 1 347 ? 11.288 47.944 -5.722 1.00 39.54 361 LYS A O 1
ATOM 2678 N N . GLU A 1 348 ? 11.496 46.172 -7.096 1.00 38.46 362 GLU A N 1
ATOM 2679 C CA . GLU A 1 348 ? 12.087 46.967 -8.173 1.00 36.18 362 GLU A CA 1
ATOM 2680 C C . GLU A 1 348 ? 11.129 48.016 -8.721 1.00 40.05 362 GLU A C 1
ATOM 2681 O O . GLU A 1 348 ? 11.567 49.111 -9.094 1.00 44.15 362 GLU A O 1
ATOM 2683 N N . VAL A 1 349 ? 9.818 47.731 -8.775 1.00 35.97 363 VAL A N 1
ATOM 2684 C CA . VAL A 1 349 ? 8.864 48.689 -9.325 1.00 36.61 363 VAL A CA 1
ATOM 2685 C C . VAL A 1 349 ? 8.152 49.498 -8.243 1.00 33.37 363 VAL A C 1
ATOM 2686 O O . VAL A 1 349 ? 7.267 50.303 -8.575 1.00 36.48 363 VAL A O 1
ATOM 2690 N N . ASN A 1 350 ? 8.507 49.309 -6.968 1.00 37.60 364 ASN A N 1
ATOM 2691 C CA . ASN A 1 350 ? 7.913 50.086 -5.868 1.00 40.02 364 ASN A CA 1
ATOM 2692 C C . ASN A 1 350 ? 6.399 49.898 -5.813 1.00 38.82 364 ASN A C 1
ATOM 2693 O O . ASN A 1 350 ? 5.626 50.869 -5.792 1.00 38.11 364 ASN A O 1
ATOM 2698 N N . ALA A 1 351 ? 5.976 48.633 -5.846 1.00 35.27 365 ALA A N 1
ATOM 2699 C CA . ALA A 1 351 ? 4.565 48.286 -5.826 1.00 37.06 365 ALA A CA 1
ATOM 2700 C C . ALA A 1 351 ? 4.368 47.173 -4.819 1.00 31.53 365 ALA A C 1
ATOM 2701 O O . ALA A 1 351 ? 5.284 46.396 -4.546 1.00 34.05 365 ALA A O 1
ATOM 2703 N N . GLU A 1 352 ? 3.179 47.122 -4.217 1.00 32.45 366 GLU A N 1
ATOM 2704 C CA . GLU A 1 352 ? 2.976 46.174 -3.139 1.00 30.47 366 GLU A CA 1
ATOM 2705 C C . GLU A 1 352 ? 2.899 44.760 -3.678 1.00 30.75 366 GLU A C 1
ATOM 2706 O O . GLU A 1 352 ? 1.984 44.444 -4.460 1.00 29.47 366 GLU A O 1
ATOM 2712 N N . PHE A 1 353 ? 3.768 43.891 -3.164 1.00 29.22 367 PHE A N 1
ATOM 2713 C CA . PHE A 1 353 ? 3.686 42.467 -3.463 1.00 30.56 367 PHE A CA 1
ATOM 2714 C C . PHE A 1 353 ? 2.472 41.867 -2.779 1.00 34.99 367 PHE A C 1
ATOM 2715 O O . PHE A 1 353 ? 2.263 42.099 -1.589 1.00 33.57 367 PHE A O 1
ATOM 2723 N N . LYS A 1 354 ? 1.702 41.039 -3.508 1.00 31.01 368 LYS A N 1
ATOM 2724 C CA . LYS A 1 354 ? 0.555 40.331 -2.933 1.00 30.87 368 LYS A CA 1
ATOM 2725 C C . LYS A 1 354 ? 0.505 38.881 -3.416 1.00 27.90 368 LYS A C 1
ATOM 2726 O O . LYS A 1 354 ? 1.020 38.559 -4.481 1.00 28.36 368 LYS A O 1
ATOM 2732 N N . LEU A 1 355 ? -0.133 38.017 -2.649 1.00 30.34 369 LEU A N 1
ATOM 2733 C CA . LEU A 1 355 ? -0.455 36.636 -3.034 1.00 28.25 369 LEU A CA 1
ATOM 2734 C C . LEU A 1 355 ? -1.870 36.552 -3.626 1.00 29.19 369 LEU A C 1
ATOM 2735 O O . LEU A 1 355 ? -2.744 37.345 -3.262 1.00 29.41 369 LEU A O 1
ATOM 2740 N N . PRO A 1 356 ? -2.154 35.576 -4.512 1.00 24.91 370 PRO A N 1
ATOM 2741 C CA . PRO A 1 356 ? -3.502 35.456 -5.095 1.00 26.78 370 PRO A CA 1
ATOM 2742 C C . PRO A 1 356 ? -4.587 35.448 -4.022 1.00 27.44 370 PRO A C 1
ATOM 2743 O O . PRO A 1 356 ? -4.450 34.782 -3.000 1.00 29.80 370 PRO A O 1
ATOM 2747 N N . TYR A 1 357 ? -5.667 36.203 -4.259 1.00 25.92 371 TYR A N 1
ATOM 2748 C CA . TYR A 1 357 ? -6.771 36.280 -3.292 1.00 27.90 371 TYR A CA 1
ATOM 2749 C C . TYR A 1 357 ? -8.099 36.419 -4.035 1.00 28.78 371 TYR A C 1
ATOM 2750 O O . TYR A 1 357 ? -8.134 36.788 -5.208 1.00 28.64 371 TYR A O 1
ATOM 2759 N N . ASN A 1 358 ? -9.209 36.157 -3.317 1.00 27.75 372 ASN A N 1
ATOM 2760 C CA . ASN A 1 358 ? -10.567 36.277 -3.868 1.00 27.02 372 ASN A CA 1
ATOM 2761 C C . ASN A 1 358 ? -10.770 35.433 -5.133 1.00 29.82 372 ASN A C 1
ATOM 2762 O O . ASN A 1 358 ? -11.563 35.792 -6.015 1.00 29.74 372 ASN A O 1
ATOM 2767 N N . ILE A 1 359 ? -10.099 34.302 -5.234 1.00 29.07 373 ILE A N 1
ATOM 2768 C CA . ILE A 1 359 ? -10.341 33.365 -6.332 1.00 31.34 373 ILE A CA 1
ATOM 2769 C C . ILE A 1 359 ? -11.310 32.316 -5.832 1.00 30.37 373 ILE A C 1
ATOM 2770 O O . ILE A 1 359 ? -11.064 31.667 -4.818 1.00 29.43 373 ILE A O 1
ATOM 2775 N N . THR A 1 360 ? -12.423 32.151 -6.540 1.00 27.37 374 THR A N 1
ATOM 2776 C CA . THR A 1 360 ? -13.454 31.183 -6.184 1.00 28.33 374 THR A CA 1
ATOM 2777 C C . THR A 1 360 ? -13.140 29.885 -6.901 1.00 26.64 374 THR A C 1
ATOM 2778 O O . THR A 1 360 ? -12.949 29.885 -8.127 1.00 26.23 374 THR A O 1
ATOM 2782 N N . ILE A 1 361 ? -13.000 28.820 -6.135 1.00 23.69 375 ILE A N 1
ATOM 2783 C CA . ILE A 1 361 ? -12.596 27.522 -6.628 1.00 24.76 375 ILE A CA 1
ATOM 2784 C C . ILE A 1 361 ? -13.731 26.601 -6.231 1.00 26.36 375 ILE A C 1
ATOM 2785 O O . ILE A 1 361 ? -13.880 26.254 -5.056 1.00 26.60 375 ILE A O 1
ATOM 2790 N N . GLU A 1 362 ? -14.560 26.226 -7.201 1.00 23.49 376 GLU A N 1
ATOM 2791 C CA . GLU A 1 362 ? -15.756 25.473 -6.868 1.00 24.78 376 GLU A CA 1
ATOM 2792 C C . GLU A 1 362 ? -16.084 24.469 -7.967 1.00 26.16 376 GLU A C 1
ATOM 2793 O O . GLU A 1 362 ? -15.906 24.766 -9.143 1.00 22.66 376 GLU A O 1
ATOM 2799 N N . GLY A 1 363 ? -16.565 23.299 -7.588 1.00 24.27 377 GLY A N 1
ATOM 2800 C CA . GLY A 1 363 ? -17.028 22.329 -8.570 1.00 24.17 377 GLY A CA 1
ATOM 2801 C C . GLY A 1 363 ? -15.922 21.622 -9.341 1.00 25.40 377 GLY A C 1
ATOM 2802 O O . GLY A 1 363 ? -16.202 21.010 -10.380 1.00 23.92 377 GLY A O 1
ATOM 2803 N N . ASN A 1 364 ? -14.683 21.677 -8.857 1.00 24.11 378 ASN A N 1
ATOM 2804 C CA . ASN A 1 364 ? -13.591 21.033 -9.566 1.00 23.84 378 ASN A CA 1
ATOM 2805 C C . ASN A 1 364 ? -13.460 19.622 -9.036 1.00 24.87 378 ASN A C 1
ATOM 2806 O O . ASN A 1 364 ? -13.820 19.333 -7.891 1.00 25.00 378 ASN A O 1
ATOM 2811 N N . LEU A 1 365 ? -12.957 18.741 -9.883 1.00 25.78 379 LEU A N 1
ATOM 2812 C CA . LEU A 1 365 ? -12.722 17.358 -9.534 1.00 25.20 379 LEU A CA 1
ATOM 2813 C C . LEU A 1 365 ? -11.219 17.148 -9.573 1.00 26.00 379 LEU A C 1
ATOM 2814 O O . LEU A 1 365 ? -10.558 17.517 -10.550 1.00 25.71 379 LEU A O 1
ATOM 2819 N N . PHE A 1 366 ? -10.674 16.590 -8.490 1.00 27.51 380 PHE A N 1
ATOM 2820 C CA . PHE A 1 366 ? -9.248 16.369 -8.322 1.00 25.54 380 PHE A CA 1
ATOM 2821 C C . PHE A 1 366 ? -9.058 14.864 -8.174 1.00 24.82 380 PHE A C 1
ATOM 2822 O O . PHE A 1 366 ? -9.616 14.258 -7.251 1.00 30.07 380 PHE A O 1
ATOM 2830 N N . ALA A 1 367 ? -8.378 14.222 -9.123 1.00 25.62 381 ALA A N 1
ATOM 2831 C CA . ALA A 1 367 ? -8.196 12.774 -9.037 1.00 24.15 381 ALA A CA 1
ATOM 2832 C C . ALA A 1 367 ? -6.720 12.411 -9.124 1.00 26.33 381 ALA A C 1
ATOM 2833 O O . ALA A 1 367 ? -5.942 13.117 -9.753 1.00 27.55 381 ALA A O 1
ATOM 2835 N N . SER A 1 368 ? -6.328 11.294 -8.508 1.00 26.69 382 SER A N 1
ATOM 2836 C CA . SER A 1 368 ? -4.922 10.885 -8.540 1.00 30.52 382 SER A CA 1
ATOM 2837 C C . SER A 1 368 ? -4.791 9.390 -8.308 1.00 31.16 382 SER A C 1
ATOM 2838 O O . SER A 1 368 ? -5.560 8.798 -7.563 1.00 30.34 382 SER A O 1
ATOM 2841 N N . LYS A 1 369 ? -3.772 8.797 -8.939 1.00 31.94 383 LYS A N 1
ATOM 2842 C CA . LYS A 1 369 ? -3.359 7.421 -8.688 1.00 36.12 383 LYS A CA 1
ATOM 2843 C C . LYS A 1 369 ? -2.059 7.358 -7.900 1.00 35.24 383 LYS A C 1
ATOM 2844 O O . LYS A 1 369 ? -1.513 6.265 -7.735 1.00 35.34 383 LYS A O 1
ATOM 2850 N N . GLN A 1 370 ? -1.551 8.498 -7.420 1.00 34.50 384 GLN A N 1
ATOM 2851 C CA . GLN A 1 370 ? -0.213 8.575 -6.805 1.00 35.45 384 GLN A CA 1
ATOM 2852 C C . GLN A 1 370 ? -0.248 8.567 -5.275 1.00 38.21 384 GLN A C 1
ATOM 2853 O O . GLN A 1 370 ? 0.825 8.613 -4.646 1.00 37.02 384 GLN A O 1
ATOM 2859 N N . GLY A 1 371 ? -1.437 8.512 -4.664 1.00 37.35 385 GLY A N 1
ATOM 2860 C CA . GLY A 1 371 ? -1.503 8.471 -3.217 1.00 37.88 385 GLY A CA 1
ATOM 2861 C C . GLY A 1 371 ? -1.119 9.788 -2.570 1.00 39.63 385 GLY A C 1
ATOM 2862 O O . GLY A 1 371 ? -1.227 10.873 -3.166 1.00 38.17 385 GLY A O 1
ATOM 2863 N N . ASP A 1 372 ? -0.653 9.693 -1.313 1.00 34.87 386 ASP A N 1
ATOM 2864 C CA . ASP A 1 372 ? -0.373 10.898 -0.533 1.00 37.63 386 ASP A CA 1
ATOM 2865 C C . ASP A 1 372 ? 0.816 11.677 -1.078 1.00 38.06 386 ASP A C 1
ATOM 2866 O O . ASP A 1 372 ? 0.995 12.844 -0.700 1.00 37.85 386 ASP A O 1
ATOM 2868 N N . LYS A 1 373 ? 1.600 11.073 -1.977 1.00 34.21 387 LYS A N 1
ATOM 2869 C CA . LYS A 1 373 ? 2.658 11.797 -2.678 1.00 35.75 387 LYS A CA 1
ATOM 2870 C C . LYS A 1 373 ? 2.114 12.945 -3.536 1.00 34.30 387 LYS A C 1
ATOM 2871 O O . LYS A 1 373 ? 2.814 13.942 -3.747 1.00 33.75 387 LYS A O 1
ATOM 2873 N N . HIS A 1 374 ? 0.891 12.825 -4.046 1.00 34.50 388 HIS A N 1
ATOM 2874 C CA . HIS A 1 374 ? 0.284 13.922 -4.789 1.00 32.09 388 HIS A CA 1
ATOM 2875 C C . HIS A 1 374 ? -0.307 14.953 -3.822 1.00 33.85 388 HIS A C 1
ATOM 2876 O O . HIS A 1 374 ? -1.170 14.621 -2.997 1.00 34.62 388 HIS A O 1
ATOM 2883 N N . ILE A 1 375 ? 0.118 16.194 -3.974 1.00 32.33 389 ILE A N 1
ATOM 2884 C CA . ILE A 1 375 ? -0.353 17.352 -3.226 1.00 28.82 389 ILE A CA 1
ATOM 2885 C C . ILE A 1 375 ? -1.131 18.247 -4.190 1.00 33.15 389 ILE A C 1
ATOM 2886 O O . ILE A 1 375 ? -0.539 18.772 -5.149 1.00 33.39 389 ILE A O 1
ATOM 2891 N N . PRO A 1 376 ? -2.424 18.501 -3.967 1.00 32.05 390 PRO A N 1
ATOM 2892 C CA . PRO A 1 376 ? -3.178 19.258 -4.986 1.00 29.66 390 PRO A CA 1
ATOM 2893 C C . PRO A 1 376 ? -2.848 20.748 -5.047 1.00 31.36 390 PRO A C 1
ATOM 2894 O O . PRO A 1 376 ? -2.840 21.322 -6.150 1.00 29.71 390 PRO A O 1
ATOM 2898 N N . PHE A 1 377 ? -2.532 21.415 -3.927 1.00 28.79 391 PHE A N 1
ATOM 2899 C CA . PHE A 1 377 ? -2.317 22.853 -3.923 1.00 28.61 391 PHE A CA 1
ATOM 2900 C C . PHE A 1 377 ? -1.003 23.226 -3.273 1.00 29.15 391 PHE A C 1
ATOM 2901 O O . PHE A 1 377 ? -0.595 22.613 -2.283 1.00 33.81 391 PHE A O 1
ATOM 2909 N N . LEU A 1 378 ? -0.377 24.267 -3.802 1.00 29.65 392 LEU A N 1
ATOM 2910 C CA . LEU A 1 378 ? 0.788 24.875 -3.180 1.00 28.71 392 LEU A CA 1
ATOM 2911 C C . LEU A 1 378 ? 0.458 26.341 -2.967 1.00 29.11 392 LEU A C 1
ATOM 2912 O O . LEU A 1 378 ? 0.068 27.021 -3.914 1.00 30.12 392 LEU A O 1
ATOM 2917 N N . GLY A 1 379 ? 0.613 26.839 -1.729 1.00 29.81 393 GLY A N 1
ATOM 2918 C CA . GLY A 1 379 ? 0.431 28.252 -1.447 1.00 31.77 393 GLY A CA 1
ATOM 2919 C C . GLY A 1 379 ? -0.766 28.513 -0.537 1.00 30.28 393 GLY A C 1
ATOM 2920 O O . GLY A 1 379 ? -1.321 27.606 0.083 1.00 31.51 393 GLY A O 1
ATOM 2921 N N . ASN A 1 380 ? -1.172 29.784 -0.484 1.00 32.58 394 ASN A N 1
ATOM 2922 C CA . ASN A 1 380 ? -2.176 30.252 0.486 1.00 30.46 394 ASN A CA 1
ATOM 2923 C C . ASN A 1 380 ? -3.605 30.059 -0.035 1.00 33.14 394 ASN A C 1
ATOM 2924 O O . ASN A 1 380 ? -4.045 30.784 -0.929 1.00 38.11 394 ASN A O 1
ATOM 2929 N N . LEU A 1 381 ? -4.347 29.148 0.584 1.00 33.80 395 LEU A N 1
ATOM 2930 C CA . LEU A 1 381 ? -5.766 28.959 0.317 1.00 39.22 395 LEU A CA 1
ATOM 2931 C C . LEU A 1 381 ? -6.671 29.836 1.152 1.00 35.92 395 LEU A C 1
ATOM 2932 O O . LEU A 1 381 ? -7.819 30.073 0.755 1.00 36.11 395 LEU A O 1
ATOM 2937 N N . ASP A 1 382 ? -6.165 30.339 2.278 1.00 39.11 396 ASP A N 1
ATOM 2938 C CA . ASP A 1 382 ? -6.981 31.131 3.194 1.00 31.55 396 ASP A CA 1
ATOM 2939 C C . ASP A 1 382 ? -7.476 32.406 2.533 1.00 34.85 396 ASP A C 1
ATOM 2940 O O . ASP A 1 382 ? -8.603 32.856 2.795 1.00 35.35 396 ASP A O 1
ATOM 2945 N N . LYS A 1 383 ? -6.654 33.006 1.666 1.00 30.70 397 LYS A N 1
ATOM 2946 C CA . LYS A 1 383 ? -7.015 34.245 0.986 1.00 35.24 397 LYS A CA 1
ATOM 2947 C C . LYS A 1 383 ? -8.062 34.043 -0.110 1.00 31.17 397 LYS A C 1
ATOM 2948 O O . LYS A 1 383 ? -8.501 35.022 -0.718 1.00 33.42 397 LYS A O 1
ATOM 2952 N N . ASN A 1 384 ? -8.473 32.815 -0.350 1.00 31.88 398 ASN A N 1
ATOM 2953 C CA . ASN A 1 384 ? -9.332 32.498 -1.484 1.00 32.20 398 ASN A CA 1
ATOM 2954 C C . ASN A 1 384 ? -10.607 31.801 -1.034 1.00 39.10 398 ASN A C 1
ATOM 2955 O O . ASN A 1 384 ? -10.767 31.359 0.117 1.00 36.68 398 ASN A O 1
ATOM 2960 N N . ASN A 1 385 ? -11.517 31.695 -2.000 1.00 30.85 399 ASN A N 1
ATOM 2961 C CA . ASN A 1 385 ? -12.869 31.222 -1.757 1.00 35.47 399 ASN A CA 1
ATOM 2962 C C . ASN A 1 385 ? -12.966 29.775 -2.213 1.00 37.20 399 ASN A C 1
ATOM 2963 O O . ASN A 1 385 ? -13.440 29.475 -3.309 1.00 32.42 399 ASN A O 1
ATOM 2968 N N . LEU A 1 386 ? -12.487 28.871 -1.370 1.00 33.79 400 LEU A N 1
ATOM 2969 C CA . LEU A 1 386 ? -12.578 27.448 -1.665 1.00 32.27 400 LEU A CA 1
ATOM 2970 C C . LEU A 1 386 ? -13.951 26.906 -1.261 1.00 40.73 400 LEU A C 1
ATOM 2971 O O . LEU A 1 386 ? -14.230 26.713 -0.072 1.00 40.32 400 LEU A O 1
ATOM 2976 N N . GLN A 1 387 ? -14.813 26.656 -2.245 1.00 35.89 401 GLN A N 1
ATOM 2977 C CA . GLN A 1 387 ? -16.149 26.150 -1.960 1.00 39.10 401 GLN A CA 1
ATOM 2978 C C . GLN A 1 387 ? -16.121 24.642 -2.106 1.00 34.37 401 GLN A C 1
ATOM 2979 O O . GLN A 1 387 ? -15.107 24.025 -1.773 1.00 43.98 401 GLN A O 1
ATOM 2985 N N . ASN A 1 388 ? -17.209 24.053 -2.587 1.00 39.20 402 ASN A N 1
ATOM 2986 C CA . ASN A 1 388 ? -17.356 22.608 -2.674 1.00 35.74 402 ASN A CA 1
ATOM 2987 C C . ASN A 1 388 ? -16.551 22.066 -3.847 1.00 34.25 402 ASN A C 1
ATOM 2988 O O . ASN A 1 388 ? -16.898 22.347 -5.000 1.00 33.89 402 ASN A O 1
ATOM 2993 N N . ASN A 1 389 ? -15.546 21.244 -3.567 1.00 30.02 403 ASN A N 1
ATOM 2994 C CA . ASN A 1 389 ? -14.784 20.541 -4.598 1.00 28.55 403 ASN A CA 1
ATOM 2995 C C . ASN A 1 389 ? -14.749 19.057 -4.272 1.00 29.00 403 ASN A C 1
ATOM 2996 O O . ASN A 1 389 ? -15.121 18.649 -3.176 1.00 30.95 403 ASN A O 1
ATOM 3001 N N . TYR A 1 390 ? -14.329 18.231 -5.239 1.00 27.42 404 TYR A N 1
ATOM 3002 C CA . TYR A 1 390 ? -14.526 16.789 -5.187 1.00 27.09 404 TYR A CA 1
ATOM 3003 C C . TYR A 1 390 ? -13.235 16.059 -5.504 1.00 30.09 404 TYR A C 1
ATOM 3004 O O . TYR A 1 390 ? -12.321 16.597 -6.143 1.00 28.83 404 TYR A O 1
ATOM 3013 N N . SER A 1 391 ? -13.125 14.823 -5.020 1.00 31.27 405 SER A N 1
ATOM 3014 C CA . SER A 1 391 ? -11.881 14.109 -5.283 1.00 32.16 405 SER A CA 1
ATOM 3015 C C . SER A 1 391 ? -12.144 12.611 -5.410 1.00 29.25 405 SER A C 1
ATOM 3016 O O . SER A 1 391 ? -13.114 12.089 -4.863 1.00 34.58 405 SER A O 1
ATOM 3019 N N . PHE A 1 392 ? -11.251 11.923 -6.136 1.00 31.76 406 PHE A N 1
ATOM 3020 C CA . PHE A 1 392 ? -11.276 10.468 -6.280 1.00 30.63 406 PHE A CA 1
ATOM 3021 C C . PHE A 1 392 ? -9.844 9.958 -6.248 1.00 33.36 406 PHE A C 1
ATOM 3022 O O . PHE A 1 392 ? -9.039 10.302 -7.115 1.00 34.38 406 PHE A O 1
ATOM 3030 N N . GLY A 1 393 ? -9.536 9.114 -5.268 1.00 31.99 407 GLY A N 1
ATOM 3031 C CA . GLY A 1 393 ? -8.198 8.584 -5.140 1.00 36.71 407 GLY A CA 1
ATOM 3032 C C . GLY A 1 393 ? -7.501 9.296 -4.014 1.00 38.83 407 GLY A C 1
ATOM 3033 O O . GLY A 1 393 ? -7.615 10.515 -3.905 1.00 38.34 407 GLY A O 1
ATOM 3034 N N . GLN A 1 394 ? -6.809 8.545 -3.154 1.00 41.08 408 GLN A N 1
ATOM 3035 C CA . GLN A 1 394 ? -6.073 9.131 -2.036 1.00 43.45 408 GLN A CA 1
ATOM 3036 C C . GLN A 1 394 ? -5.064 10.172 -2.525 1.00 39.69 408 GLN A C 1
ATOM 3037 O O . GLN A 1 394 ? -4.354 9.947 -3.502 1.00 42.22 408 GLN A O 1
ATOM 3043 N N . MET A 1 395 ? -5.008 11.317 -1.841 1.00 36.46 409 MET A N 1
ATOM 3044 C CA . MET A 1 395 ? -4.001 12.358 -2.060 1.00 37.48 409 MET A CA 1
ATOM 3045 C C . MET A 1 395 ? -3.852 13.181 -0.782 1.00 37.17 409 MET A C 1
ATOM 3046 O O . MET A 1 395 ? -4.685 13.107 0.121 1.00 40.09 409 MET A O 1
ATOM 3051 N N . ALA A 1 396 ? -2.766 13.949 -0.706 1.00 39.77 410 ALA A N 1
ATOM 3052 C CA . ALA A 1 396 ? -2.530 14.808 0.447 1.00 36.08 410 ALA A CA 1
ATOM 3053 C C . ALA A 1 396 ? -3.623 15.862 0.572 1.00 42.14 410 ALA A C 1
ATOM 3054 O O . ALA A 1 396 ? -4.147 16.355 -0.427 1.00 36.77 410 ALA A O 1
ATOM 3056 N N . ASN A 1 397 ? -3.988 16.181 1.809 1.00 42.01 411 ASN A N 1
ATOM 3057 C CA . ASN A 1 397 ? -4.886 17.298 2.115 1.00 41.86 411 ASN A CA 1
ATOM 3058 C C . ASN A 1 397 ? -6.278 17.119 1.519 1.00 42.23 411 ASN A C 1
ATOM 3059 O O . ASN A 1 397 ? -6.966 18.097 1.220 1.00 44.90 411 ASN A O 1
ATOM 3064 N N . ASP A 1 398 ? -6.723 15.896 1.299 1.00 40.29 412 ASP A N 1
ATOM 3065 C CA . ASP A 1 398 ? -7.991 15.730 0.614 1.00 42.75 412 ASP A CA 1
ATOM 3066 C C . ASP A 1 398 ? -9.202 15.794 1.553 1.00 41.31 412 ASP A C 1
ATOM 3067 O O . ASP A 1 398 ? -10.330 15.523 1.115 1.00 39.55 412 ASP A O 1
ATOM 3072 N N . LYS A 1 399 ? -9.005 16.171 2.823 1.00 43.88 413 LYS A N 1
ATOM 3073 C CA . LYS A 1 399 ? -10.160 16.444 3.666 1.00 46.41 413 LYS A CA 1
ATOM 3074 C C . LYS A 1 399 ? -10.887 17.700 3.203 1.00 44.18 413 LYS A C 1
ATOM 3075 O O . LYS A 1 399 ? -12.065 17.874 3.529 1.00 44.27 413 LYS A O 1
ATOM 3077 N N . LEU A 1 400 ? -10.210 18.562 2.431 1.00 41.27 414 LEU A N 1
ATOM 3078 C CA . LEU A 1 400 ? -10.825 19.730 1.813 1.00 40.08 414 LEU A CA 1
ATOM 3079 C C . LEU A 1 400 ? -11.879 19.356 0.771 1.00 40.05 414 LEU A C 1
ATOM 3080 O O . LEU A 1 400 ? -12.620 20.243 0.329 1.00 40.87 414 LEU A O 1
ATOM 3082 N N . PHE A 1 401 ? -11.987 18.075 0.404 1.00 37.49 415 PHE A N 1
ATOM 3083 C CA . PHE A 1 401 ? -12.796 17.627 -0.727 1.00 37.30 415 PHE A CA 1
ATOM 3084 C C . PHE A 1 401 ? -13.848 16.611 -0.313 1.00 34.76 415 PHE A C 1
ATOM 3085 O O . PHE A 1 401 ? -13.676 15.854 0.649 1.00 37.27 415 PHE A O 1
ATOM 3093 N N . THR A 1 402 ? -14.919 16.553 -1.093 1.00 37.73 416 THR A N 1
ATOM 3094 C CA . THR A 1 402 ? -15.903 15.495 -0.942 1.00 35.51 416 THR A CA 1
ATOM 3095 C C . THR A 1 402 ? -15.547 14.328 -1.864 1.00 41.21 416 THR A C 1
ATOM 3096 O O . THR A 1 402 ? -15.268 14.528 -3.058 1.00 35.64 416 THR A O 1
ATOM 3100 N N . ASN A 1 403 ? -15.580 13.111 -1.322 1.00 36.60 417 ASN A N 1
ATOM 3101 C CA . ASN A 1 403 ? -15.260 11.909 -2.096 1.00 36.93 417 ASN A CA 1
ATOM 3102 C C . ASN A 1 403 ? -16.338 11.578 -3.127 1.00 36.32 417 ASN A C 1
ATOM 3103 O O . ASN A 1 403 ? -17.529 11.602 -2.835 1.00 36.70 417 ASN A O 1
ATOM 3108 N N . VAL A 1 404 ? -15.910 11.241 -4.342 1.00 34.72 418 VAL A N 1
ATOM 3109 C CA . VAL A 1 404 ? -16.802 10.812 -5.405 1.00 31.83 418 VAL A CA 1
ATOM 3110 C C . VAL A 1 404 ? -16.197 9.555 -6.025 1.00 32.72 418 VAL A C 1
ATOM 3111 O O . VAL A 1 404 ? -15.030 9.240 -5.802 1.00 37.05 418 VAL A O 1
ATOM 3115 N N . LYS A 1 405 ? -16.980 8.883 -6.865 1.00 34.99 419 LYS A N 1
ATOM 3116 C CA . LYS A 1 405 ? -16.604 7.603 -7.478 1.00 34.32 419 LYS A CA 1
ATOM 3117 C C . LYS A 1 405 ? -17.032 7.518 -8.942 1.00 34.75 419 LYS A C 1
ATOM 3118 O O . LYS A 1 405 ? -18.149 7.932 -9.290 1.00 35.54 419 LYS A O 1
ATOM 3120 N N . PRO A 1 406 ? -16.198 6.947 -9.810 1.00 37.52 420 PRO A N 1
ATOM 3121 C CA . PRO A 1 406 ? -16.566 6.847 -11.229 1.00 36.44 420 PRO A CA 1
ATOM 3122 C C . PRO A 1 406 ? -17.636 5.793 -11.505 1.00 38.30 420 PRO A C 1
ATOM 3123 O O . PRO A 1 406 ? -17.778 4.798 -10.795 1.00 37.18 420 PRO A O 1
ATOM 3127 N N . THR A 1 407 ? -18.380 6.001 -12.584 1.00 33.14 421 THR A N 1
ATOM 3128 C CA . THR A 1 407 ? -19.388 5.035 -13.002 1.00 37.69 421 THR A CA 1
ATOM 3129 C C . THR A 1 407 ? -19.060 4.388 -14.337 1.00 37.87 421 THR A C 1
ATOM 3130 O O . THR A 1 407 ? -19.779 3.483 -14.769 1.00 40.25 421 THR A O 1
ATOM 3134 N N . THR A 1 408 ? -18.011 4.836 -15.000 1.00 37.16 422 THR A N 1
ATOM 3135 C CA . THR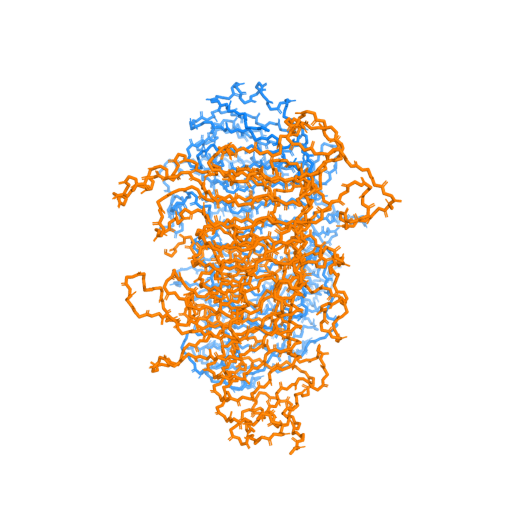 A 1 408 ? -17.603 4.242 -16.255 1.00 37.14 422 THR A CA 1
ATOM 3136 C C . THR A 1 408 ? -16.082 4.354 -16.362 1.00 41.14 422 THR A C 1
ATOM 3137 O O . THR A 1 408 ? -15.419 4.941 -15.504 1.00 41.24 422 THR A O 1
ATOM 3141 N N . ASP A 1 409 ? -15.520 3.752 -17.400 1.00 40.20 423 ASP A N 1
ATOM 3142 C CA . ASP A 1 409 ? -14.105 3.899 -17.684 1.00 38.00 423 ASP A CA 1
ATOM 3143 C C . ASP A 1 409 ? -13.898 4.941 -18.779 1.00 37.22 423 ASP A C 1
ATOM 3144 O O . ASP A 1 409 ? -14.683 5.035 -19.726 1.00 35.01 423 ASP A O 1
ATOM 3146 N N . GLY A 1 410 ? -12.880 5.756 -18.604 1.00 37.43 424 GLY A N 1
ATOM 3147 C CA . GLY A 1 410 ? -12.412 6.607 -19.677 1.00 37.86 424 GLY A CA 1
ATOM 3148 C C . GLY A 1 410 ? -13.159 7.906 -19.839 1.00 37.54 424 GLY A C 1
ATOM 3149 O O . GLY A 1 410 ? -13.055 8.541 -20.897 1.00 33.19 424 GLY A O 1
ATOM 3150 N N . SER A 1 411 ? -13.904 8.335 -18.835 1.00 31.55 425 SER A N 1
ATOM 3151 C CA . SER A 1 411 ? -14.714 9.542 -18.996 1.00 27.82 425 SER A CA 1
ATOM 3152 C C . SER A 1 411 ? -13.900 10.780 -18.658 1.00 26.67 425 SER A C 1
ATOM 3153 O O . SER A 1 411 ? -13.163 10.802 -17.677 1.00 26.70 425 SER A O 1
ATOM 3156 N N . TYR A 1 412 ? -13.994 11.810 -19.502 1.00 23.81 426 TYR A N 1
ATOM 3157 C CA . TYR A 1 412 ? -13.401 13.096 -19.217 1.00 19.75 426 TYR A CA 1
ATOM 3158 C C . TYR A 1 412 ? -14.354 13.987 -18.410 1.00 19.89 426 TYR A C 1
ATOM 3159 O O . TYR A 1 412 ? -14.001 15.118 -18.089 1.00 21.22 426 TYR A O 1
ATOM 3168 N N . ASN A 1 413 ? -15.554 13.507 -18.114 1.00 21.08 427 ASN A N 1
ATOM 3169 C CA . ASN A 1 413 ? -16.644 14.336 -17.596 1.00 20.44 427 ASN A CA 1
ATOM 3170 C C . ASN A 1 413 ? -16.859 14.075 -16.116 1.00 22.27 427 ASN A C 1
ATOM 3171 O O . ASN A 1 413 ? -17.411 13.027 -15.777 1.00 21.59 427 ASN A O 1
ATOM 3176 N N . PRO A 1 414 ? -16.551 15.008 -15.218 1.00 20.38 428 PRO A N 1
ATOM 3177 C CA . PRO A 1 414 ? -16.850 14.773 -13.791 1.00 21.28 428 PRO A CA 1
ATOM 3178 C C . PRO A 1 414 ? -18.311 14.464 -13.490 1.00 24.73 428 PRO A C 1
ATOM 3179 O O . PRO A 1 414 ? -18.558 13.789 -12.485 1.00 25.55 428 PRO A O 1
ATOM 3183 N N . GLN A 1 415 ? -19.288 14.875 -14.340 1.00 22.96 429 GLN A N 1
ATOM 3184 C CA . GLN A 1 415 ? -20.687 14.537 -14.041 1.00 21.28 429 GLN A CA 1
ATOM 3185 C C . GLN A 1 415 ? -20.942 13.043 -14.068 1.00 23.06 429 GLN A C 1
ATOM 3186 O O . GLN A 1 415 ? -21.999 12.610 -13.579 1.00 26.25 429 GLN A O 1
ATOM 3192 N N . SER A 1 416 ? -20.034 12.246 -14.643 1.00 24.54 430 SER A N 1
ATOM 3193 C CA . SER A 1 416 ? -20.144 10.787 -14.593 1.00 26.98 430 SER A CA 1
ATOM 3194 C C . SER A 1 416 ? -19.695 10.205 -13.245 1.00 25.53 430 SER A C 1
ATOM 3195 O O . SER A 1 416 ? -19.754 8.986 -13.076 1.00 28.73 430 SER A O 1
ATOM 3198 N N . TYR A 1 417 ? -19.252 11.025 -12.286 1.00 26.09 431 TYR A N 1
ATOM 3199 C CA . TYR A 1 417 ? -18.820 10.545 -10.981 1.00 28.02 431 TYR A CA 1
ATOM 3200 C C . TYR A 1 417 ? -19.957 10.692 -9.986 1.00 28.68 431 TYR A C 1
ATOM 3201 O O . TYR A 1 417 ? -20.511 11.778 -9.832 1.00 29.74 431 TYR A O 1
ATOM 3210 N N . LYS A 1 418 ? -20.263 9.615 -9.283 1.00 30.30 432 LYS A N 1
ATOM 3211 C CA . LYS A 1 418 ? -21.353 9.644 -8.316 1.00 32.47 432 LYS A CA 1
ATOM 3212 C C . LYS A 1 418 ? -20.966 10.531 -7.145 1.00 30.01 432 LYS A C 1
ATOM 3213 O O . LYS A 1 418 ? -19.927 10.328 -6.516 1.00 30.03 432 LYS A O 1
ATOM 3216 N N . GLY A 1 419 ? -21.794 11.543 -6.880 1.00 30.39 433 GLY A N 1
ATOM 3217 C CA . GLY A 1 419 ? -21.561 12.513 -5.829 1.00 32.72 433 GLY A CA 1
ATOM 3218 C C . GLY A 1 419 ? -21.093 13.863 -6.318 1.00 34.04 433 GLY A C 1
ATOM 3219 O O . GLY A 1 419 ? -21.114 14.835 -5.537 1.00 30.10 433 GLY A O 1
ATOM 3220 N N . TYR A 1 420 ? -20.622 13.941 -7.570 1.00 29.29 434 TYR A N 1
ATOM 3221 C CA . TYR A 1 420 ? -20.132 15.199 -8.115 1.00 29.04 434 TYR A CA 1
ATOM 3222 C C . TYR A 1 420 ? -21.292 16.164 -8.402 1.00 26.37 434 TYR A C 1
ATOM 3223 O O . TYR A 1 420 ? -22.364 15.757 -8.836 1.00 28.48 434 TYR A O 1
ATOM 3232 N N . GLN A 1 421 ? -21.032 17.468 -8.222 1.00 28.97 435 GLN A N 1
ATOM 3233 C CA . GLN A 1 421 ? -21.965 18.560 -8.504 1.00 28.72 435 GLN A CA 1
ATOM 3234 C C . GLN A 1 421 ? -21.202 19.697 -9.196 1.00 24.99 435 GLN A C 1
ATOM 3235 O O . GLN A 1 421 ? -20.114 20.083 -8.761 1.00 27.23 435 GLN A O 1
ATOM 3241 N N . LEU A 1 422 ? -21.771 20.240 -10.267 1.00 25.49 436 LEU A N 1
ATOM 3242 C CA . LEU A 1 422 ? -21.227 21.442 -10.904 1.00 25.68 436 LEU A CA 1
ATOM 3243 C C . LEU A 1 422 ? -21.302 22.652 -9.962 1.00 27.87 436 LEU A C 1
ATOM 3244 O O . LEU A 1 422 ? -22.103 22.681 -9.022 1.00 27.26 436 LEU A O 1
ATOM 3249 N N . ALA A 1 423 ? -20.443 23.651 -10.224 1.00 25.74 437 ALA A N 1
ATOM 3250 C CA . ALA A 1 423 ? -20.471 24.915 -9.466 1.00 23.90 437 ALA A CA 1
ATOM 3251 C C . ALA A 1 423 ? -21.789 25.668 -9.668 1.00 27.59 437 ALA A C 1
ATOM 3252 O O . ALA A 1 423 ? -22.452 25.556 -10.707 1.00 26.96 437 ALA A O 1
ATOM 3254 N N . ASN A 1 424 ? -22.168 26.449 -8.648 1.00 29.48 438 ASN A N 1
ATOM 3255 C CA . ASN A 1 424 ? -23.309 27.352 -8.722 1.00 27.84 438 ASN A CA 1
ATOM 3256 C C . ASN A 1 424 ? -22.753 28.699 -9.157 1.00 30.55 438 ASN A C 1
ATOM 3257 O O . ASN A 1 424 ? -22.002 29.328 -8.412 1.00 33.65 438 ASN A O 1
ATOM 3262 N N . VAL A 1 425 ? -23.019 29.088 -10.387 1.00 29.73 439 VAL A N 1
ATOM 3263 C CA . VAL A 1 425 ? -22.528 30.352 -10.901 1.00 27.59 439 VAL A CA 1
ATOM 3264 C C . VAL A 1 425 ? -23.717 31.216 -11.284 1.00 32.10 439 VAL A C 1
ATOM 3265 O O . VAL A 1 425 ? -24.799 30.713 -11.610 1.00 34.78 439 VAL A O 1
ATOM 3269 N N . LYS A 1 426 ? -23.528 32.531 -11.224 1.00 30.82 440 LYS A N 1
ATOM 3270 C CA . LYS A 1 426 ? -24.571 33.421 -11.712 1.00 34.29 440 LYS A CA 1
ATOM 3271 C C . LYS A 1 426 ? -23.970 34.749 -12.156 1.00 30.56 440 LYS A C 1
ATOM 3272 O O . LYS A 1 426 ? -22.834 35.085 -11.809 1.00 33.29 440 LYS A O 1
ATOM 3275 N N . ASP A 1 427 ? -24.766 35.498 -12.940 1.00 33.93 441 ASP A N 1
ATOM 3276 C CA . ASP A 1 427 ? -24.432 36.841 -13.431 1.00 39.13 441 ASP A CA 1
ATOM 3277 C C . ASP A 1 427 ? -23.108 36.866 -14.197 1.00 35.25 441 ASP A C 1
ATOM 3278 O O . ASP A 1 427 ? -22.353 37.833 -14.127 1.00 34.77 441 ASP A O 1
ATOM 3283 N N . ILE A 1 428 ? -22.822 35.796 -14.931 1.00 31.40 442 ILE A N 1
ATOM 3284 C CA . ILE A 1 428 ? -21.669 35.776 -15.828 1.00 24.94 442 ILE A CA 1
ATOM 3285 C C . ILE A 1 428 ? -22.096 36.462 -17.114 1.00 27.42 442 ILE A C 1
ATOM 3286 O O . ILE A 1 428 ? -22.973 35.956 -17.813 1.00 27.70 442 ILE A O 1
ATOM 3291 N N . LYS A 1 429 ? -21.423 37.543 -17.495 1.00 30.64 443 LYS A N 1
ATOM 3292 C CA . LYS A 1 429 ? -21.854 38.177 -18.726 1.00 30.07 443 LYS A CA 1
ATOM 3293 C C . LYS A 1 429 ? -21.036 37.680 -19.911 1.00 24.63 443 LYS A C 1
ATOM 3294 O O . LYS A 1 429 ? -19.903 37.216 -19.769 1.00 27.00 443 LYS A O 1
ATOM 3296 N N . ASN A 1 430 ? -21.655 37.775 -21.077 1.00 26.56 444 ASN A N 1
ATOM 3297 C CA . ASN A 1 430 ? -20.997 37.483 -22.335 1.00 23.76 444 ASN A CA 1
ATOM 3298 C C . ASN A 1 430 ? -20.026 38.589 -22.741 1.00 24.72 444 ASN A C 1
ATOM 3299 O O . ASN A 1 430 ? -20.080 39.720 -22.264 1.00 25.53 444 ASN A O 1
ATOM 3304 N N . ILE A 1 431 ? -19.115 38.249 -23.640 1.00 21.09 445 ILE A N 1
ATOM 3305 C CA . ILE A 1 431 ? -18.181 39.226 -24.162 1.00 18.85 445 ILE A CA 1
ATOM 3306 C C . ILE A 1 431 ? -18.686 39.753 -25.474 1.00 22.80 445 ILE A C 1
ATOM 3307 O O . ILE A 1 431 ? -19.050 38.967 -26.347 1.00 20.75 445 ILE A O 1
ATOM 3312 N N . GLU A 1 432 ? -18.735 41.091 -25.608 1.00 18.61 446 GLU A N 1
ATOM 3313 C CA . GLU A 1 432 ? -19.194 41.710 -26.834 1.00 18.98 446 GLU A CA 1
ATOM 3314 C C . GLU A 1 432 ? -18.459 41.192 -28.062 1.00 21.07 446 GLU A C 1
ATOM 3315 O O . GLU A 1 432 ? -17.223 41.162 -28.100 1.00 19.75 446 GLU A O 1
ATOM 3321 N N . GLY A 1 433 ? -19.235 40.753 -29.055 1.00 19.30 447 GLY A N 1
ATOM 3322 C CA . GLY A 1 433 ? -18.701 40.350 -30.319 1.00 19.94 447 GLY A CA 1
ATOM 3323 C C . GLY A 1 433 ? -18.268 38.896 -30.364 1.00 21.28 447 GLY A C 1
ATOM 3324 O O . GLY A 1 433 ? -17.790 38.441 -31.412 1.00 23.10 447 GLY A O 1
ATOM 3325 N N . ILE A 1 434 ? -18.362 38.189 -29.259 1.00 18.41 448 ILE A N 1
ATOM 3326 C CA . ILE A 1 434 ? -18.079 36.733 -29.235 1.00 18.07 448 ILE A CA 1
ATOM 3327 C C . ILE A 1 434 ? -19.390 36.026 -28.973 1.00 20.10 448 ILE A C 1
ATOM 3328 O O . ILE A 1 434 ? -19.978 36.162 -27.891 1.00 19.06 448 ILE A O 1
ATOM 3333 N N . ASP A 1 435 ? -19.870 35.289 -29.982 1.00 20.73 449 ASP A N 1
ATOM 3334 C CA . ASP A 1 435 ? -21.228 34.722 -29.958 1.00 20.80 449 ASP A CA 1
ATOM 3335 C C . ASP A 1 435 ? -21.299 33.390 -29.190 1.00 22.92 449 ASP A C 1
ATOM 3336 O O . ASP A 1 435 ? -21.730 32.358 -29.699 1.00 27.34 449 ASP A O 1
ATOM 3341 N N . LEU A 1 436 ? -20.949 33.444 -27.910 1.00 20.16 450 LEU A N 1
ATOM 3342 C CA . LEU A 1 436 ? -20.975 32.292 -27.021 1.00 17.70 450 LEU A CA 1
ATOM 3343 C C . LEU A 1 436 ? -21.688 32.673 -25.741 1.00 21.79 450 LEU A C 1
ATOM 3344 O O . LEU A 1 436 ? -21.437 33.743 -25.178 1.00 21.45 450 LEU A O 1
ATOM 3349 N N . ASP A 1 437 ? -22.604 31.837 -25.274 1.00 20.38 451 ASP A N 1
ATOM 3350 C CA . ASP A 1 437 ? -23.339 32.029 -24.026 1.00 20.94 451 ASP A CA 1
ATOM 3351 C C . ASP A 1 437 ? -22.441 31.448 -22.946 1.00 20.68 451 ASP A C 1
ATOM 3352 O O . ASP A 1 437 ? -22.503 30.298 -22.662 1.00 19.98 451 ASP A O 1
ATOM 3357 N N . ILE A 1 438 ? -21.641 32.307 -22.331 1.00 18.53 452 ILE A N 1
ATOM 3358 C CA . ILE A 1 438 ? -20.599 31.840 -21.436 1.00 18.84 452 ILE A CA 1
ATOM 3359 C C . ILE A 1 438 ? -21.192 31.149 -20.234 1.00 20.04 452 ILE A C 1
ATOM 3360 O O . ILE A 1 438 ? -20.715 30.091 -19.825 1.00 20.81 452 ILE A O 1
ATOM 3365 N N . GLN A 1 439 ? -22.270 31.703 -19.657 1.00 21.41 453 GLN A N 1
ATOM 3366 C CA . GLN A 1 439 ? -22.814 31.029 -18.480 1.00 21.47 453 GLN A CA 1
ATOM 3367 C C . GLN A 1 439 ? -23.407 29.665 -18.826 1.00 19.87 453 GLN A C 1
ATOM 3368 O O . GLN A 1 439 ? -23.267 28.722 -18.058 1.00 19.76 453 GLN A O 1
ATOM 3374 N N . ASN A 1 440 ? -24.120 29.550 -19.956 1.00 19.68 454 ASN A N 1
ATOM 3375 C CA . ASN A 1 440 ? -24.663 28.236 -20.319 1.00 19.58 454 ASN A CA 1
ATOM 3376 C C . ASN A 1 440 ? -23.553 27.228 -20.582 1.00 19.45 454 ASN A C 1
ATOM 3377 O O . ASN A 1 440 ? -23.671 26.072 -20.171 1.00 19.24 454 ASN A O 1
ATOM 3382 N N . LEU A 1 441 ? -22.458 27.676 -21.214 1.00 17.11 455 LEU A N 1
ATOM 3383 C CA . LEU A 1 441 ? -21.365 26.750 -21.495 1.00 18.82 455 LEU A CA 1
ATOM 3384 C C . LEU A 1 441 ? -20.726 26.265 -20.192 1.00 20.09 455 LEU A C 1
ATOM 3385 O O . LEU A 1 441 ? -20.483 25.063 -20.033 1.00 19.10 455 LEU A O 1
ATOM 3390 N N . ILE A 1 442 ? -20.530 27.153 -19.217 1.00 19.39 456 ILE A N 1
ATOM 3391 C CA . ILE A 1 442 ? -20.037 26.723 -17.914 1.00 19.01 456 ILE A CA 1
ATOM 3392 C C . ILE A 1 442 ? -20.944 25.660 -17.310 1.00 20.63 456 ILE A C 1
ATOM 3393 O O . ILE A 1 442 ? -20.498 24.599 -16.875 1.00 23.00 456 ILE A O 1
ATOM 3398 N N . ASN A 1 443 ? -22.244 25.919 -17.317 1.00 20.22 457 ASN A N 1
ATOM 3399 C CA . ASN A 1 443 ? -23.212 25.018 -16.684 1.00 21.94 457 ASN A CA 1
ATOM 3400 C C . ASN A 1 443 ? -23.341 23.658 -17.375 1.00 21.73 457 ASN A C 1
ATOM 3401 O O . ASN A 1 443 ? -23.758 22.708 -16.725 1.00 23.93 457 ASN A O 1
ATOM 3406 N N . LYS A 1 444 ? -22.981 23.531 -18.659 1.00 20.58 458 LYS A N 1
ATOM 3407 C CA . LYS A 1 444 ? -23.035 22.229 -19.315 1.00 20.08 458 LYS A CA 1
ATOM 3408 C C . LYS A 1 444 ? -21.827 21.340 -18.965 1.00 19.98 458 LYS A C 1
ATOM 3409 O O . LYS A 1 444 ? -21.921 20.104 -19.063 1.00 20.29 458 LYS A O 1
ATOM 3415 N N . GLY A 1 445 ? -20.707 21.933 -18.477 1.00 21.48 459 GLY A N 1
ATOM 3416 C CA . GLY A 1 445 ? -19.595 21.120 -17.988 1.00 20.16 459 GLY A CA 1
ATOM 3417 C C . GLY A 1 445 ? -18.728 20.546 -19.113 1.00 19.52 459 GLY A C 1
ATOM 3418 O O . GLY A 1 445 ? -18.787 20.992 -20.258 1.00 21.25 459 GLY A O 1
ATOM 3419 N N . ILE A 1 446 ? -17.991 19.488 -18.774 1.00 18.02 460 ILE A N 1
ATOM 3420 C CA . ILE A 1 446 ? -16.998 18.860 -19.692 1.00 17.66 460 ILE A CA 1
ATOM 3421 C C . ILE A 1 446 ? -17.722 17.803 -20.521 1.00 20.83 460 ILE A C 1
ATOM 3422 O O . ILE A 1 446 ? -17.673 16.603 -20.248 1.00 20.84 460 ILE A O 1
ATOM 3427 N N . GLU A 1 447 ? -18.351 18.254 -21.617 1.00 20.23 461 GLU A N 1
ATOM 3428 C CA . GLU A 1 447 ? -19.082 17.335 -22.490 1.00 20.16 461 GLU A CA 1
ATOM 3429 C C . GLU A 1 447 ? -18.296 16.876 -23.720 1.00 23.48 461 GLU A C 1
ATOM 3430 O O . GLU A 1 447 ? -18.778 15.979 -24.440 1.00 23.74 461 GLU A O 1
ATOM 3436 N N . GLY A 1 448 ? -17.118 17.446 -23.966 1.00 22.23 462 GLY A N 1
ATOM 3437 C CA . GLY A 1 448 ? -16.328 17.145 -25.150 1.00 23.23 462 GLY A CA 1
ATOM 3438 C C . GLY A 1 448 ? -15.259 16.080 -24.975 1.00 23.19 462 GLY A C 1
ATOM 3439 O O . GLY A 1 448 ? -15.126 15.410 -23.944 1.00 21.97 462 GLY A O 1
ATOM 3440 N N . ASN A 1 449 ? -14.470 15.904 -26.033 1.00 22.71 463 ASN A N 1
ATOM 3441 C CA . ASN A 1 449 ? -13.330 15.019 -25.926 1.00 22.12 463 ASN A CA 1
ATOM 3442 C C . ASN A 1 449 ? -12.199 15.662 -26.723 1.00 21.62 463 ASN A C 1
ATOM 3443 O O . ASN A 1 449 ? -12.446 16.552 -27.550 1.00 21.82 463 ASN A O 1
ATOM 3448 N N . PRO A 1 450 ? -10.976 15.226 -26.517 1.00 20.66 464 PRO A N 1
ATOM 3449 C CA . PRO A 1 450 ? -9.839 15.842 -27.235 1.00 19.88 464 PRO A CA 1
ATOM 3450 C C . PRO A 1 450 ? -9.967 15.755 -28.763 1.00 21.24 464 PRO A C 1
ATOM 3451 O O . PRO A 1 450 ? -10.479 14.770 -29.323 1.00 20.47 464 PRO A O 1
ATOM 3455 N N . LEU A 1 451 ? -9.483 16.801 -29.427 1.00 19.29 465 LEU A N 1
ATOM 3456 C CA . LEU A 1 451 ? -9.377 16.816 -30.880 1.00 17.65 465 LEU A CA 1
ATOM 3457 C C . LEU A 1 451 ? -8.239 15.888 -31.346 1.00 17.67 465 LEU A C 1
ATOM 3458 O O . LEU A 1 451 ? -7.224 15.685 -30.655 1.00 19.46 465 LEU A O 1
ATOM 3463 N N . THR A 1 452 ? -8.423 15.358 -32.550 1.00 18.69 466 THR A N 1
ATOM 3464 C CA . THR A 1 452 ? -7.396 14.602 -33.265 1.00 18.54 466 THR A CA 1
ATOM 3465 C C . THR A 1 452 ? -7.058 15.357 -34.547 1.00 16.43 466 THR A C 1
ATOM 3466 O O . THR A 1 452 ? -7.735 16.317 -34.926 1.00 16.57 466 THR A O 1
ATOM 3470 N N . TRP A 1 453 ? -6.004 14.908 -35.214 1.00 18.45 467 TRP A N 1
ATOM 3471 C CA . TRP A 1 453 ? -5.579 15.532 -36.479 1.00 16.18 467 TRP A CA 1
ATOM 3472 C C . TRP A 1 453 ? -6.700 15.570 -37.514 1.00 17.20 467 TRP A C 1
ATOM 3473 O O . TRP A 1 453 ? -6.904 16.602 -38.165 1.00 16.76 467 TRP A O 1
ATOM 3484 N N . ASN A 1 454 ? -7.492 14.495 -37.631 1.00 17.18 468 ASN A N 1
ATOM 3485 C CA . ASN A 1 454 ? -8.560 14.492 -38.628 1.00 17.62 468 ASN A CA 1
ATOM 3486 C C . ASN A 1 454 ? -9.675 15.476 -38.313 1.00 20.50 468 ASN A C 1
ATOM 3487 O O . ASN A 1 454 ? -10.438 15.850 -39.224 1.00 23.29 468 ASN A O 1
ATOM 3492 N N . ASP A 1 455 ? -9.770 15.940 -37.058 1.00 16.79 469 ASP A N 1
ATOM 3493 C CA . ASP A 1 455 ? -10.743 16.961 -36.680 1.00 16.13 469 ASP A CA 1
ATOM 3494 C C . ASP A 1 455 ? -10.360 18.364 -37.121 1.00 18.20 469 ASP A C 1
ATOM 3495 O O . ASP A 1 455 ? -11.236 19.232 -37.124 1.00 19.41 469 ASP A O 1
ATOM 3500 N N . VAL A 1 456 ? -9.082 18.626 -37.448 1.00 16.21 470 VAL A N 1
ATOM 3501 C CA . VAL A 1 456 ? -8.668 19.998 -37.755 1.00 15.83 470 VAL A CA 1
ATOM 3502 C C . VAL A 1 456 ? -8.062 20.143 -39.142 1.00 15.75 470 VAL A C 1
ATOM 3503 O O . VAL A 1 456 ? -7.971 21.269 -39.640 1.00 17.39 470 VAL A O 1
ATOM 3507 N N . ARG A 1 457 ? -7.547 19.064 -39.753 1.00 14.92 471 ARG A N 1
ATOM 3508 C CA . ARG A 1 457 ? -6.713 19.187 -40.932 1.00 15.27 471 ARG A CA 1
ATOM 3509 C C . ARG A 1 457 ? -7.472 19.752 -42.127 1.00 16.79 471 ARG A C 1
ATOM 3510 O O . ARG A 1 457 ? -8.683 19.534 -42.266 1.00 16.02 471 ARG A O 1
ATOM 3518 N N . PRO A 1 458 ? -6.741 20.399 -43.052 1.00 17.50 472 PRO A N 1
ATOM 3519 C CA . PRO A 1 458 ? -7.301 20.753 -44.368 1.00 16.48 472 PRO A CA 1
ATOM 3520 C C . PRO A 1 458 ? -7.762 19.484 -45.045 1.00 20.04 472 PRO A C 1
ATOM 3521 O O . PRO A 1 458 ? -7.092 18.477 -44.920 1.00 17.95 472 PRO A O 1
ATOM 3525 N N . SER A 1 459 ? -8.937 19.516 -45.683 1.00 19.43 473 SER A N 1
ATOM 3526 C CA . SER A 1 459 ? -9.461 18.261 -46.199 1.00 22.94 473 SER A CA 1
ATOM 3527 C C . SER A 1 459 ? -8.531 17.624 -47.222 1.00 24.48 473 SER A C 1
ATOM 3528 O O . SER A 1 459 ? -8.534 16.406 -47.371 1.00 24.64 473 SER A O 1
ATOM 3531 N N . TRP A 1 460 ? -7.683 18.411 -47.881 1.00 18.66 474 TRP A N 1
ATOM 3532 C CA . TRP A 1 460 ? -6.792 17.865 -48.893 1.00 19.08 474 TRP A CA 1
ATOM 3533 C C . TRP A 1 460 ? -5.485 17.272 -48.354 1.00 17.76 474 TRP A C 1
ATOM 3534 O O . TRP A 1 460 ? -4.743 16.634 -49.120 1.00 19.25 474 TRP A O 1
ATOM 3545 N N . LEU A 1 461 ? -5.149 17.505 -47.094 1.00 17.43 475 LEU A N 1
ATOM 3546 C CA . LEU A 1 461 ? -3.846 17.126 -46.553 1.00 17.92 475 LEU A CA 1
ATOM 3547 C C . LEU A 1 461 ? -4.034 15.932 -45.639 1.00 20.05 475 LEU A C 1
ATOM 3548 O O . LEU A 1 461 ? -4.585 16.078 -44.541 1.00 20.61 475 LEU A O 1
ATOM 3553 N N . VAL A 1 462 ? -3.452 14.778 -46.016 1.00 17.97 476 VAL A N 1
ATOM 3554 C CA . VAL A 1 462 ? -3.708 13.554 -45.258 1.00 19.45 476 VAL A CA 1
ATOM 3555 C C . VAL A 1 462 ? -2.831 13.464 -44.023 1.00 17.60 476 VAL A C 1
ATOM 3556 O O . VAL A 1 462 ? -3.304 13.039 -42.965 1.00 20.64 476 VAL A O 1
ATOM 3560 N N . GLU A 1 463 ? -1.546 13.763 -44.153 1.00 18.58 477 GLU A N 1
ATOM 3561 C CA . GLU A 1 463 ? -0.608 13.535 -43.063 1.00 20.34 477 GLU A CA 1
ATOM 3562 C C . GLU A 1 463 ? -0.013 14.841 -42.564 1.00 20.43 477 GLU A C 1
ATOM 3563 O O . GLU A 1 463 ? 0.178 15.792 -43.322 1.00 18.98 477 GLU A O 1
ATOM 3565 N N . ILE A 1 464 ? 0.323 14.855 -41.278 1.00 19.30 478 ILE A N 1
ATOM 3566 C CA . ILE A 1 464 ? 0.989 16.010 -40.685 1.00 18.23 478 ILE A CA 1
ATOM 3567 C C . ILE A 1 464 ? 2.311 16.249 -41.392 1.00 20.63 478 ILE A C 1
ATOM 3568 O O . ILE A 1 464 ? 3.137 15.315 -41.492 1.00 19.74 478 ILE A O 1
ATOM 3573 N N . PRO A 1 465 ? 2.632 17.481 -41.814 1.00 22.03 479 PRO A N 1
ATOM 3574 C CA . PRO A 1 465 ? 3.936 17.729 -42.458 1.00 20.07 479 PRO A CA 1
ATOM 3575 C C . PRO A 1 465 ? 5.130 17.649 -41.507 1.00 18.94 479 PRO A C 1
ATOM 3576 O O . PRO A 1 465 ? 5.046 18.038 -40.338 1.00 22.56 479 PRO A O 1
ATOM 3580 N N . GLY A 1 466 ? 6.203 17.129 -42.016 1.00 22.20 480 GLY A N 1
ATOM 3581 C CA . GLY A 1 466 ? 7.410 16.919 -41.201 1.00 23.83 480 GLY A CA 1
ATOM 3582 C C . GLY A 1 466 ? 7.299 15.776 -40.214 1.00 22.76 480 GLY A C 1
ATOM 3583 O O . GLY A 1 466 ? 6.373 14.970 -40.242 1.00 28.11 480 GLY A O 1
ATOM 3584 N N . SER A 1 467 ? 8.288 15.752 -39.283 1.00 24.36 481 SER A N 1
ATOM 3585 C CA . SER A 1 467 ? 8.294 14.727 -38.251 1.00 27.75 481 SER A CA 1
ATOM 3586 C C . SER A 1 467 ? 8.570 15.278 -36.847 1.00 25.18 481 SER A C 1
ATOM 3587 O O . SER A 1 467 ? 8.893 14.477 -35.968 1.00 24.94 481 SER A O 1
ATOM 3590 N N . TYR A 1 468 ? 8.383 16.576 -36.588 1.00 23.65 482 TYR A N 1
ATOM 3591 C CA . TYR A 1 468 ? 8.626 17.069 -35.211 1.00 21.60 482 TYR A CA 1
ATOM 3592 C C . TYR A 1 468 ? 7.622 16.473 -34.219 1.00 18.65 482 TYR A C 1
ATOM 3593 O O . TYR A 1 468 ? 8.018 15.969 -33.161 1.00 20.66 482 TYR A O 1
ATOM 3602 N N . ALA A 1 469 ? 6.305 16.479 -34.541 1.00 21.79 483 ALA A N 1
ATOM 3603 C CA . ALA A 1 469 ? 5.349 15.869 -33.616 1.00 27.27 483 ALA A CA 1
ATOM 3604 C C . ALA A 1 469 ? 5.607 14.367 -33.474 1.00 29.43 483 ALA A C 1
ATOM 3605 O O . ALA A 1 469 ? 5.547 13.800 -32.375 1.00 33.12 483 ALA A O 1
ATOM 3607 N N . LYS A 1 470 ? 5.963 13.739 -34.581 1.00 30.62 484 LYS A N 1
ATOM 3608 C CA . LYS A 1 470 ? 6.196 12.305 -34.684 1.00 36.32 484 LYS A CA 1
ATOM 3609 C C . LYS A 1 470 ? 7.455 11.855 -33.942 1.00 35.79 484 LYS A C 1
ATOM 3610 O O . LYS A 1 470 ? 7.411 10.966 -33.071 1.00 34.18 484 LYS A O 1
ATOM 3616 N N . GLU A 1 471 ? 8.592 12.487 -34.244 1.00 30.91 485 GLU A N 1
ATOM 3617 C CA . GLU A 1 471 ? 9.854 12.002 -33.698 1.00 29.56 485 GLU A CA 1
ATOM 3618 C C . GLU A 1 471 ? 10.745 13.016 -33.017 1.00 27.84 485 GLU A C 1
ATOM 3619 O O . GLU A 1 471 ? 11.853 12.642 -32.612 1.00 27.82 485 GLU A O 1
ATOM 3625 N N . GLY A 1 472 ? 10.253 14.227 -32.790 1.00 26.66 486 GLY A N 1
ATOM 3626 C CA . GLY A 1 472 ? 11.056 15.296 -32.221 1.00 25.33 486 GLY A CA 1
ATOM 3627 C C . GLY A 1 472 ? 12.208 15.711 -33.108 1.00 27.15 486 GLY A C 1
ATOM 3628 O O . GLY A 1 472 ? 13.160 16.349 -32.634 1.00 32.74 486 GLY A O 1
ATOM 3629 N N . THR A 1 473 ? 12.151 15.395 -34.389 1.00 28.23 487 THR A N 1
ATOM 3630 C CA . THR A 1 473 ? 13.256 15.630 -35.300 1.00 29.59 487 THR A CA 1
ATOM 3631 C C . THR A 1 473 ? 12.839 16.596 -36.379 1.00 27.74 487 THR A C 1
ATOM 3632 O O . THR A 1 473 ? 11.660 16.751 -36.663 1.00 27.41 487 THR A O 1
ATOM 3636 N N . LEU A 1 474 ? 13.846 17.238 -36.986 1.00 23.01 488 LEU A N 1
ATOM 3637 C CA . LEU A 1 474 ? 13.687 18.024 -38.192 1.00 23.77 488 LEU A CA 1
ATOM 3638 C C . LEU A 1 474 ? 14.423 17.321 -39.328 1.00 22.43 488 LEU A C 1
ATOM 3639 O O . LEU A 1 474 ? 15.426 16.627 -39.081 1.00 27.00 488 LEU A O 1
ATOM 3644 N N . ASP A 1 475 ? 13.977 17.558 -40.564 1.00 23.29 489 ASP A N 1
ATOM 3645 C CA . ASP A 1 475 ? 14.686 16.954 -41.691 1.00 21.88 489 ASP A CA 1
ATOM 3646 C C . ASP A 1 475 ? 16.069 17.601 -41.808 1.00 21.69 489 ASP A C 1
ATOM 3647 O O . ASP A 1 475 ? 16.338 18.653 -41.229 1.00 20.95 489 ASP A O 1
ATOM 3652 N N . GLN A 1 476 ? 16.960 16.949 -42.576 1.00 20.37 490 GLN A N 1
ATOM 3653 C CA . GLN A 1 476 ? 18.366 17.376 -42.569 1.00 19.87 490 GLN A CA 1
ATOM 3654 C C . GLN A 1 476 ? 18.550 18.804 -43.049 1.00 19.56 490 GLN A C 1
ATOM 3655 O O . GLN A 1 476 ? 19.385 19.555 -42.476 1.00 17.88 490 GLN A O 1
ATOM 3661 N N . GLU A 1 477 ? 17.918 19.169 -44.177 1.00 18.80 491 GLU A N 1
ATOM 3662 C CA . GLU A 1 477 ? 18.065 20.526 -44.690 1.00 17.38 491 GLU A CA 1
ATOM 3663 C C . GLU A 1 477 ? 17.561 21.522 -43.654 1.00 19.25 491 GLU A C 1
ATOM 3664 O O . GLU A 1 477 ? 18.213 22.543 -43.404 1.00 17.67 491 GLU A O 1
ATOM 3670 N N . THR A 1 478 ? 16.382 21.243 -43.057 1.00 19.70 492 THR A N 1
ATOM 3671 C CA . THR A 1 478 ? 15.848 22.129 -42.018 1.00 19.39 492 THR A CA 1
ATOM 3672 C C . THR A 1 478 ? 16.773 22.261 -40.811 1.00 19.90 492 THR A C 1
ATOM 3673 O O . THR A 1 478 ? 16.927 23.368 -40.273 1.00 19.40 492 THR A O 1
ATOM 3677 N N . LYS A 1 479 ? 17.415 21.159 -40.368 1.00 17.98 493 LYS A N 1
ATOM 3678 C CA . LYS A 1 479 ? 18.349 21.272 -39.255 1.00 18.26 493 LYS A CA 1
ATOM 3679 C C . LYS A 1 479 ? 19.512 22.210 -39.572 1.00 17.01 493 LYS A C 1
ATOM 3680 O O . LYS A 1 479 ? 19.975 22.941 -38.684 1.00 19.75 493 LYS A O 1
ATOM 3686 N N . ILE A 1 480 ? 20.023 22.180 -40.821 1.00 16.50 494 ILE A N 1
ATOM 3687 C CA . ILE A 1 480 ? 21.127 23.028 -41.213 1.00 16.78 494 ILE A CA 1
ATOM 3688 C C . ILE A 1 480 ? 20.684 24.491 -41.257 1.00 15.85 494 ILE A C 1
ATOM 3689 O O . ILE A 1 480 ? 21.393 25.388 -40.765 1.00 16.64 494 ILE A O 1
ATOM 3694 N N . ARG A 1 481 ? 19.477 24.734 -41.800 1.00 15.22 495 ARG A N 1
ATOM 3695 C CA . ARG A 1 481 ? 18.954 26.097 -41.868 1.00 16.98 495 ARG A CA 1
ATOM 3696 C C . ARG A 1 481 ? 18.680 26.638 -40.464 1.00 17.89 495 ARG A C 1
ATOM 3697 O O . ARG A 1 481 ? 18.966 27.808 -40.193 1.00 17.05 495 ARG A O 1
ATOM 3705 N N . PHE A 1 482 ? 18.176 25.799 -39.556 1.00 16.98 496 PHE A N 1
ATOM 3706 C CA . PHE A 1 482 ? 17.905 26.214 -38.162 1.00 17.95 496 PHE A CA 1
ATOM 3707 C C . PHE A 1 482 ? 19.208 26.611 -37.493 1.00 17.88 496 PHE A C 1
ATOM 3708 O O . PHE A 1 482 ? 19.262 27.615 -36.788 1.00 17.20 496 PHE A O 1
ATOM 3716 N N . GLN A 1 483 ? 20.282 25.858 -37.740 1.00 17.35 497 GLN A N 1
ATOM 3717 C CA . GLN A 1 483 ? 21.560 26.236 -37.120 1.00 17.76 497 GLN A CA 1
ATOM 3718 C C . GLN A 1 483 ? 22.048 27.592 -37.635 1.00 19.28 497 GLN A C 1
ATOM 3719 O O . GLN A 1 483 ? 22.645 28.376 -36.866 1.00 20.98 497 GLN A O 1
ATOM 3725 N N . ARG A 1 484 ? 21.757 27.933 -38.912 1.00 18.78 498 ARG A N 1
ATOM 3726 C CA . ARG A 1 484 ? 22.127 29.249 -39.402 1.00 19.41 498 ARG A CA 1
ATOM 3727 C C . ARG A 1 484 ? 21.357 30.341 -38.661 1.00 19.50 498 ARG A C 1
ATOM 3728 O O . ARG A 1 484 ? 21.892 31.408 -38.345 1.00 21.09 498 ARG A O 1
ATOM 3736 N N . VAL A 1 485 ? 20.048 30.119 -38.455 1.00 15.47 499 VAL A N 1
ATOM 3737 C CA . VAL A 1 485 ? 19.240 31.104 -37.739 1.00 15.77 499 VAL A CA 1
ATOM 3738 C C . VAL A 1 485 ? 19.776 31.309 -36.330 1.00 19.23 499 VAL A C 1
ATOM 3739 O O . VAL A 1 485 ? 19.893 32.442 -35.856 1.00 18.77 499 VAL A O 1
ATOM 3743 N N . LEU A 1 486 ? 20.023 30.212 -35.623 1.00 18.35 500 LEU A N 1
ATOM 3744 C CA . LEU A 1 486 ? 20.496 30.297 -34.233 1.00 19.06 500 LEU A CA 1
ATOM 3745 C C . LEU A 1 486 ? 21.869 30.971 -34.151 1.00 21.14 500 LEU A C 1
ATOM 3746 O O . LEU A 1 486 ? 22.125 31.766 -33.239 1.00 21.96 500 LEU A O 1
ATOM 3751 N N . ALA A 1 487 ? 22.782 30.651 -35.083 1.00 21.59 501 ALA A N 1
ATOM 3752 C CA . ALA A 1 487 ? 24.104 31.309 -35.033 1.00 21.35 501 ALA A CA 1
ATOM 3753 C C . ALA A 1 487 ? 23.988 32.796 -35.331 1.00 23.23 501 ALA A C 1
ATOM 3754 O O . ALA A 1 487 ? 24.679 33.639 -34.717 1.00 26.44 501 ALA A O 1
ATOM 3756 N N . ARG A 1 488 ? 23.109 33.166 -36.269 1.00 21.82 502 ARG A N 1
ATOM 3757 C CA . ARG A 1 488 ? 22.937 34.577 -36.564 1.00 22.26 502 ARG A CA 1
ATOM 3758 C C . ARG A 1 488 ? 22.379 35.305 -35.350 1.00 25.59 502 ARG A C 1
ATOM 3759 O O . ARG A 1 488 ? 22.784 36.434 -35.058 1.00 27.42 502 ARG A O 1
ATOM 3767 N N . ASP A 1 489 ? 21.459 34.662 -34.612 1.00 25.33 503 ASP A N 1
ATOM 3768 C CA . ASP A 1 489 ? 20.881 35.284 -33.413 1.00 28.29 503 ASP A CA 1
ATOM 3769 C C . ASP A 1 489 ? 21.930 35.456 -32.327 1.00 32.97 503 ASP A C 1
ATOM 3770 O O . ASP A 1 489 ? 22.044 36.541 -31.740 1.00 29.82 503 ASP A O 1
ATOM 3775 N N . ARG A 1 490 ? 22.730 34.403 -32.071 1.00 28.08 504 ARG A N 1
ATOM 3776 C CA . ARG A 1 490 ? 23.713 34.467 -30.985 1.00 28.12 504 ARG A CA 1
ATOM 3777 C C . ARG A 1 490 ? 24.748 35.542 -31.255 1.00 33.63 504 ARG A C 1
ATOM 3778 O O . ARG A 1 490 ? 25.334 36.088 -30.316 1.00 34.43 504 ARG A O 1
ATOM 3786 N N . ASN A 1 491 ? 25.000 35.849 -32.520 1.00 30.35 505 ASN A N 1
ATOM 3787 C CA . ASN A 1 491 ? 25.976 36.866 -32.889 1.00 32.89 505 ASN A CA 1
ATOM 3788 C C . ASN A 1 491 ? 25.385 38.244 -33.209 1.00 37.05 505 ASN A C 1
ATOM 3789 O O . ASN A 1 491 ? 26.137 39.139 -33.583 1.00 38.56 505 ASN A O 1
ATOM 3794 N N . ASN A 1 492 ? 24.079 38.446 -33.060 1.00 33.32 506 ASN A N 1
ATOM 3795 C CA . ASN A 1 492 ? 23.442 39.737 -33.354 1.00 39.54 506 ASN A CA 1
ATOM 3796 C C . ASN A 1 492 ? 23.607 40.757 -32.216 1.00 40.04 506 ASN A C 1
ATOM 3797 O O . ASN A 1 492 ? 23.535 40.419 -31.035 1.00 41.83 506 ASN A O 1
ATOM 3799 N N . GLY B 1 1 ? -58.204 10.424 -15.054 1.00 49.18 15 GLY B N 1
ATOM 3800 C CA . GLY B 1 1 ? -57.847 11.756 -15.552 1.00 44.49 15 GLY B CA 1
ATOM 3801 C C . GLY B 1 1 ? -57.051 12.605 -14.527 1.00 48.10 15 GLY B C 1
ATOM 3802 O O . GLY B 1 1 ? -57.325 13.802 -14.335 1.00 50.25 15 GLY B O 1
ATOM 3803 N N . LYS B 1 2 ? -56.014 12.002 -13.936 1.00 46.33 16 LYS B N 1
ATOM 3804 C CA . LYS B 1 2 ? -55.241 12.626 -12.868 1.00 40.54 16 LYS B CA 1
ATOM 3805 C C . LYS B 1 2 ? -54.045 13.387 -13.448 1.00 43.91 16 LYS B C 1
ATOM 3806 O O . LYS B 1 2 ? -53.286 12.822 -14.240 1.00 38.07 16 LYS B O 1
ATOM 3809 N N . HIS B 1 3 ? -53.889 14.666 -13.062 1.00 40.59 17 HIS B N 1
ATOM 3810 C CA . HIS B 1 3 ? -52.651 15.411 -13.316 1.00 36.83 17 HIS B CA 1
ATOM 3811 C C . HIS B 1 3 ? -51.611 15.012 -12.291 1.00 37.83 17 HIS B C 1
ATOM 3812 O O . HIS B 1 3 ? -51.875 15.069 -11.091 1.00 37.46 17 HIS B O 1
ATOM 3819 N N . ILE B 1 4 ? -50.421 14.630 -12.743 1.00 32.01 18 ILE B N 1
ATOM 3820 C CA . ILE B 1 4 ? -49.383 14.141 -11.853 1.00 28.28 18 ILE B CA 1
ATOM 3821 C C . ILE B 1 4 ? -48.170 15.047 -12.069 1.00 33.26 18 ILE B C 1
ATOM 3822 O O . ILE B 1 4 ? -47.580 15.020 -13.149 1.00 29.72 18 ILE B O 1
ATOM 3827 N N . LEU B 1 5 ? -47.791 15.842 -11.064 1.00 29.50 19 LEU B N 1
ATOM 3828 C CA . LEU B 1 5 ? -46.691 16.801 -11.217 1.00 29.28 19 LEU B CA 1
ATOM 3829 C C . LEU B 1 5 ? -45.358 16.192 -10.805 1.00 29.48 19 LEU B C 1
ATOM 3830 O O . LEU B 1 5 ? -45.245 15.644 -9.708 1.00 29.85 19 LEU B O 1
ATOM 3835 N N . VAL B 1 6 ? -44.324 16.350 -11.644 1.00 25.59 20 VAL B N 1
ATOM 3836 C CA . VAL B 1 6 ? -42.988 15.865 -11.308 1.00 26.57 20 VAL B CA 1
ATOM 3837 C C . VAL B 1 6 ? -41.991 16.972 -11.625 1.00 25.59 20 VAL B C 1
ATOM 3838 O O . VAL B 1 6 ? -42.283 17.885 -12.397 1.00 28.48 20 VAL B O 1
ATOM 3842 N N . ALA B 1 7 ? -40.825 16.908 -10.969 1.00 27.17 21 ALA B N 1
ATOM 3843 C CA . ALA B 1 7 ? -39.851 17.985 -11.052 1.00 27.16 21 ALA B CA 1
ATOM 3844 C C . ALA B 1 7 ? -38.423 17.558 -11.377 1.00 27.66 21 ALA B C 1
ATOM 3845 O O . ALA B 1 7 ? -37.538 18.415 -11.358 1.00 29.95 21 ALA B O 1
ATOM 3847 N N . SER B 1 8 ? -38.162 16.299 -11.697 1.00 25.42 22 SER B N 1
ATOM 3848 C CA . SER B 1 8 ? -36.807 15.844 -11.971 1.00 26.06 22 SER B CA 1
ATOM 3849 C C . SER B 1 8 ? -36.884 14.604 -12.842 1.00 24.15 22 SER B C 1
ATOM 3850 O O . SER B 1 8 ? -37.954 13.988 -12.978 1.00 25.62 22 SER B O 1
ATOM 3853 N N . VAL B 1 9 ? -35.722 14.223 -13.392 1.00 24.91 23 VAL B N 1
ATOM 3854 C CA . VAL B 1 9 ? -35.633 13.021 -14.227 1.00 24.22 23 VAL B CA 1
ATOM 3855 C C . VAL B 1 9 ? -35.987 11.791 -13.411 1.00 28.19 23 VAL B C 1
ATOM 3856 O O . VAL B 1 9 ? -36.713 10.905 -13.881 1.00 25.39 23 VAL B O 1
ATOM 3860 N N . LYS B 1 10 ? -35.542 11.752 -12.153 1.00 27.25 24 LYS B N 1
ATOM 3861 C CA . LYS B 1 10 ? -35.826 10.590 -11.329 1.00 29.22 24 LYS B CA 1
ATOM 3862 C C . LYS B 1 10 ? -37.304 10.518 -11.001 1.00 26.78 24 LYS B C 1
ATOM 3863 O O . LYS B 1 10 ? -37.876 9.428 -10.963 1.00 28.11 24 LYS B O 1
ATOM 3866 N N . GLU B 1 11 ? -37.942 11.664 -10.767 1.00 25.03 25 GLU B N 1
ATOM 3867 C CA . GLU B 1 11 ? -39.376 11.667 -10.500 1.00 25.78 25 GLU B CA 1
ATOM 3868 C C . GLU B 1 11 ? -40.171 11.264 -11.742 1.00 25.30 25 GLU B C 1
ATOM 3869 O O . GLU B 1 11 ? -41.219 10.608 -11.626 1.00 26.97 25 GLU B O 1
ATOM 3875 N N . VAL B 1 12 ? -39.691 11.638 -12.944 1.00 25.15 26 VAL B N 1
ATOM 3876 C CA . VAL B 1 12 ? -40.340 11.134 -14.172 1.00 25.43 26 VAL B CA 1
ATOM 3877 C C . VAL B 1 12 ? -40.287 9.617 -14.215 1.00 24.40 26 VAL B C 1
ATOM 3878 O O . VAL B 1 12 ? -41.326 8.956 -14.418 1.00 25.50 26 VAL B O 1
ATOM 3882 N N . TYR B 1 13 ? -39.085 9.039 -14.032 1.00 24.62 27 TYR B N 1
ATOM 3883 C CA . TYR B 1 13 ? -38.911 7.585 -14.092 1.00 25.17 27 TYR B CA 1
ATOM 3884 C C . TYR B 1 13 ? -39.795 6.891 -13.073 1.00 28.58 27 TYR B C 1
ATOM 3885 O O . TYR B 1 13 ? -40.340 5.819 -13.357 1.00 27.55 27 TYR B O 1
ATOM 3894 N N . SER B 1 14 ? -40.006 7.521 -11.923 1.00 28.68 28 SER B N 1
ATOM 3895 C CA . SER B 1 14 ? -40.807 6.901 -10.867 1.00 28.38 28 SER B CA 1
ATOM 3896 C C . SER B 1 14 ? -42.294 6.770 -11.219 1.00 30.75 28 SER B C 1
ATOM 3897 O O . SER B 1 14 ? -42.974 5.940 -10.599 1.00 30.26 28 SER B O 1
ATOM 3900 N N . LYS B 1 15 ? -42.811 7.533 -12.201 1.00 28.18 29 LYS B N 1
ATOM 3901 C CA . LYS B 1 15 ? -44.232 7.568 -12.551 1.00 27.08 29 LYS B CA 1
ATOM 3902 C C . LYS B 1 15 ? -44.555 6.964 -13.915 1.00 27.66 29 LYS B C 1
ATOM 3903 O O . LYS B 1 15 ? -45.692 6.520 -14.140 1.00 27.62 29 LYS B O 1
ATOM 3909 N N . VAL B 1 16 ? -43.585 6.916 -14.821 1.00 29.14 30 VAL B N 1
ATOM 3910 C CA . VAL B 1 16 ? -43.908 6.646 -16.217 1.00 29.64 30 VAL B CA 1
ATOM 3911 C C . VAL B 1 16 ? -44.534 5.267 -16.381 1.00 28.67 30 VAL B C 1
ATOM 3912 O O . VAL B 1 16 ? -45.451 5.095 -17.177 1.00 29.39 30 VAL B O 1
ATOM 3916 N N . ASP B 1 17 ? -44.075 4.280 -15.631 1.00 27.32 31 ASP B N 1
ATOM 3917 C CA . ASP B 1 17 ? -44.609 2.927 -15.785 1.00 31.24 31 ASP B CA 1
ATOM 3918 C C . ASP B 1 17 ? -45.907 2.705 -15.010 1.00 33.14 31 ASP B C 1
ATOM 3919 O O . ASP B 1 17 ? -46.483 1.614 -15.102 1.00 34.18 31 ASP B O 1
ATOM 3924 N N . GLN B 1 18 ? -46.425 3.718 -14.316 1.00 29.99 32 GLN B N 1
ATOM 3925 C CA . GLN B 1 18 ? -47.728 3.611 -13.645 1.00 29.82 32 GLN B CA 1
ATOM 3926 C C . GLN B 1 18 ? -48.823 4.421 -14.316 1.00 30.39 32 GLN B C 1
ATOM 3927 O O . GLN B 1 18 ? -49.964 4.421 -13.826 1.00 30.50 32 GLN B O 1
ATOM 3930 N N . LEU B 1 19 ? -48.518 5.119 -15.414 1.00 28.67 33 LEU B N 1
ATOM 3931 C CA . LEU B 1 19 ? -49.495 5.982 -16.067 1.00 25.16 33 LEU B CA 1
ATOM 3932 C C . LEU B 1 19 ? -50.661 5.173 -16.633 1.00 28.02 33 LEU B C 1
ATOM 3933 O O . LEU B 1 19 ? -50.481 4.078 -17.185 1.00 29.54 33 LEU B O 1
ATOM 3938 N N . LYS B 1 20 ? -51.834 5.767 -16.535 1.00 27.90 34 LYS B N 1
ATOM 3939 C CA . LYS B 1 20 ? -53.115 5.202 -16.960 1.00 26.44 34 LYS B CA 1
ATOM 3940 C C . LYS B 1 20 ? -53.771 6.140 -17.962 1.00 25.62 34 LYS B C 1
ATOM 3941 O O . LYS B 1 20 ? -53.554 7.349 -17.926 1.00 27.79 34 LYS B O 1
ATOM 3944 N N . ALA B 1 21 ? -54.661 5.585 -18.802 1.00 24.68 35 ALA B N 1
ATOM 3945 C CA . ALA B 1 21 ? -55.459 6.406 -19.711 1.00 26.78 35 ALA B CA 1
ATOM 3946 C C . ALA B 1 21 ? -56.074 7.584 -18.974 1.00 29.41 35 ALA B C 1
ATOM 3947 O O . ALA B 1 21 ? -56.655 7.392 -17.901 1.00 30.95 35 ALA B O 1
ATOM 3949 N N . GLY B 1 22 ? -55.960 8.803 -19.554 1.00 24.54 36 GLY B N 1
ATOM 3950 C CA . GLY B 1 22 ? -56.459 10.024 -18.981 1.00 27.49 36 GLY B CA 1
ATOM 3951 C C . GLY B 1 22 ? -55.482 10.759 -18.070 1.00 26.93 36 GLY B C 1
ATOM 3952 O O . GLY B 1 22 ? -55.731 11.940 -17.762 1.00 29.38 36 GLY B O 1
ATOM 3953 N N . ASP B 1 23 ? -54.395 10.108 -17.639 1.00 27.27 37 ASP B N 1
ATOM 3954 C CA . ASP B 1 23 ? -53.372 10.787 -16.830 1.00 26.75 37 ASP B CA 1
ATOM 3955 C C . ASP B 1 23 ? -52.596 11.773 -17.681 1.00 29.65 37 ASP B C 1
ATOM 3956 O O . ASP B 1 23 ? -52.305 11.513 -18.849 1.00 25.86 37 ASP B O 1
ATOM 3961 N N . THR B 1 24 ? -52.211 12.887 -17.065 1.00 26.27 38 THR B N 1
ATOM 3962 C CA . THR B 1 24 ? -51.289 13.852 -17.649 1.00 25.98 38 THR B CA 1
ATOM 3963 C C . THR B 1 24 ? -50.105 13.959 -16.712 1.00 28.31 38 THR B C 1
ATOM 3964 O O . THR B 1 24 ? -50.276 14.366 -15.554 1.00 28.51 38 THR B O 1
ATOM 3968 N N . LEU B 1 25 ? -48.913 13.600 -17.205 1.00 25.23 39 LEU B N 1
ATOM 3969 C CA . LEU B 1 25 ? -47.685 13.702 -16.430 1.00 23.79 39 LEU B CA 1
ATOM 3970 C C . LEU B 1 25 ? -47.120 15.077 -16.746 1.00 27.38 39 LEU B C 1
ATOM 3971 O O . LEU B 1 25 ? -46.690 15.317 -17.883 1.00 24.64 39 LEU B O 1
ATOM 3976 N N . LEU B 1 26 ? -47.205 16.007 -15.790 1.00 22.83 40 LEU B N 1
ATOM 3977 C CA . LEU B 1 26 ? -46.843 17.404 -16.021 1.00 23.39 40 LEU B CA 1
ATOM 3978 C C . LEU B 1 26 ? -45.476 17.685 -15.440 1.00 25.88 40 LEU B C 1
ATOM 3979 O O . LEU B 1 26 ? -45.228 17.387 -14.267 1.00 25.79 40 LEU B O 1
ATOM 3984 N N . LEU B 1 27 ? -44.570 18.204 -16.270 1.00 23.56 41 LEU B N 1
ATOM 3985 C CA . LEU B 1 27 ? -43.210 18.460 -15.837 1.00 22.29 41 LEU B CA 1
ATOM 3986 C C . LEU B 1 27 ? -43.039 19.903 -15.392 1.00 22.10 41 LEU B C 1
ATOM 3987 O O . LEU B 1 27 ? -43.319 20.853 -16.141 1.00 23.18 41 LEU B O 1
ATOM 3992 N N . LYS B 1 28 ? -42.553 20.070 -14.166 1.00 24.34 42 LYS B N 1
ATOM 3993 C CA . LYS B 1 28 ? -42.320 21.426 -13.689 1.00 24.09 42 LYS B CA 1
ATOM 3994 C C . LYS B 1 28 ? -41.112 22.031 -14.416 1.00 22.16 42 LYS B C 1
ATOM 3995 O O . LYS B 1 28 ? -40.270 21.307 -14.944 1.00 22.70 42 LYS B O 1
ATOM 3998 N N . ASP B 1 29 ? -41.035 23.357 -14.437 1.00 22.88 43 ASP B N 1
ATOM 3999 C CA . ASP B 1 29 ? -39.956 24.081 -15.087 1.00 23.41 43 ASP B CA 1
ATOM 4000 C C . ASP B 1 29 ? -38.573 23.551 -14.716 1.00 23.47 43 ASP B C 1
ATOM 4001 O O . ASP B 1 29 ? -38.303 23.329 -13.579 1.00 22.93 43 ASP B O 1
ATOM 4006 N N . GLY B 1 30 ? -37.708 23.335 -15.690 1.00 22.22 44 GLY B N 1
ATOM 4007 C CA . GLY B 1 30 ? -36.378 22.858 -15.362 1.00 23.56 44 GLY B CA 1
ATOM 4008 C C . GLY B 1 30 ? -35.692 22.179 -16.525 1.00 23.90 44 GLY B C 1
ATOM 4009 O O . GLY B 1 30 ? -36.281 21.926 -17.592 1.00 21.08 44 GLY B O 1
ATOM 4010 N N . ILE B 1 31 ? -34.465 21.765 -16.253 1.00 21.46 45 ILE B N 1
ATOM 4011 C CA . ILE B 1 31 ? -33.661 21.054 -17.220 1.00 22.13 45 ILE B CA 1
ATOM 4012 C C . ILE B 1 31 ? -33.700 19.596 -16.831 1.00 24.32 45 ILE B C 1
ATOM 4013 O O . ILE B 1 31 ? -33.428 19.247 -15.672 1.00 24.44 45 ILE B O 1
ATOM 4018 N N . TYR B 1 32 ? -34.053 18.741 -17.779 1.00 21.38 46 TYR B N 1
ATOM 4019 C CA . TYR B 1 32 ? -34.138 17.309 -17.528 1.00 19.51 46 TYR B CA 1
ATOM 4020 C C . TYR B 1 32 ? -32.978 16.707 -18.329 1.00 22.13 46 TYR B C 1
ATOM 4021 O O . TYR B 1 32 ? -33.140 16.359 -19.487 1.00 22.38 46 TYR B O 1
ATOM 4030 N N . LYS B 1 33 ? -31.773 16.633 -17.729 1.00 18.59 47 LYS B N 1
ATOM 4031 C CA . LYS B 1 33 ? -30.589 16.233 -18.459 1.00 19.88 47 LYS B CA 1
ATOM 4032 C C . LYS B 1 33 ? -30.456 14.716 -18.509 1.00 20.53 47 LYS B C 1
ATOM 4033 O O . LYS B 1 33 ? -30.663 14.026 -17.502 1.00 20.29 47 LYS B O 1
ATOM 4039 N N . ASP B 1 34 ? -30.095 14.204 -19.690 1.00 18.60 48 ASP B N 1
ATOM 4040 C CA . ASP B 1 34 ? -29.870 12.779 -19.933 1.00 19.54 48 ASP B CA 1
ATOM 4041 C C . ASP B 1 34 ? -31.155 11.966 -19.741 1.00 19.65 48 ASP B C 1
ATOM 4042 O O . ASP B 1 34 ? -31.095 10.756 -19.523 1.00 20.63 48 ASP B O 1
ATOM 4047 N N . ILE B 1 35 ? -32.322 12.594 -19.941 1.00 19.14 49 ILE B N 1
ATOM 4048 C CA . ILE B 1 35 ? -33.595 11.875 -19.740 1.00 19.90 49 ILE B CA 1
ATOM 4049 C C . ILE B 1 35 ? -33.811 10.865 -20.869 1.00 23.15 49 ILE B C 1
ATOM 4050 O O . ILE B 1 35 ? -33.676 11.188 -22.060 1.00 22.61 49 ILE B O 1
ATOM 4055 N N . GLN B 1 36 ? -34.073 9.605 -20.499 1.00 21.60 50 GLN B N 1
ATOM 4056 C CA . GLN B 1 36 ? -34.250 8.514 -21.452 1.00 22.72 50 GLN B CA 1
ATOM 4057 C C . GLN B 1 36 ? -35.718 8.126 -21.193 1.00 23.07 50 GLN B C 1
ATOM 4058 O O . GLN B 1 36 ? -35.972 7.226 -20.375 1.00 24.97 50 GLN B O 1
ATOM 4064 N N . LEU B 1 37 ? -36.667 8.793 -21.851 1.00 20.63 51 LEU B N 1
ATOM 4065 C CA . LEU B 1 37 ? -38.098 8.638 -21.556 1.00 20.86 51 LEU B CA 1
ATOM 4066 C C . LEU B 1 37 ? -38.646 7.520 -22.436 1.00 22.47 51 LEU B C 1
ATOM 4067 O O . LEU B 1 37 ? -38.782 7.701 -23.646 1.00 21.20 51 LEU B O 1
ATOM 4072 N N . VAL B 1 38 ? -38.957 6.367 -21.839 1.00 21.63 52 VAL B N 1
ATOM 4073 C CA . VAL B 1 38 ? -39.480 5.199 -22.554 1.00 19.73 52 VAL B CA 1
ATOM 4074 C C . VAL B 1 38 ? -40.894 4.948 -22.022 1.00 21.86 52 VAL B C 1
ATOM 4075 O O . VAL B 1 38 ? -41.072 4.516 -20.873 1.00 22.34 52 VAL B O 1
ATOM 4079 N N . VAL B 1 39 ? -41.896 5.239 -22.839 1.00 23.03 53 VAL B N 1
ATOM 4080 C CA . VAL B 1 39 ? -43.296 5.167 -22.415 1.00 20.63 53 VAL B CA 1
ATOM 4081 C C . VAL B 1 39 ? -43.905 3.896 -23.004 1.00 22.14 53 VAL B C 1
ATOM 4082 O O . VAL B 1 39 ? -44.171 3.822 -24.211 1.00 22.53 53 VAL B O 1
ATOM 4086 N N . LYS B 1 40 ? -44.162 2.902 -22.145 1.00 23.48 54 LYS B N 1
ATOM 4087 C CA . LYS B 1 40 ? -44.694 1.619 -22.626 1.00 24.62 54 LYS B CA 1
ATOM 4088 C C . LYS B 1 40 ? -46.173 1.424 -22.342 1.00 25.48 54 LYS B C 1
ATOM 4089 O O . LYS B 1 40 ? -46.823 0.646 -23.054 1.00 26.89 54 LYS B O 1
ATOM 4095 N N . ARG B 1 41 ? -46.716 2.145 -21.376 1.00 24.10 55 ARG B N 1
ATOM 4096 C CA . ARG B 1 41 ? -48.155 2.075 -21.131 1.00 26.46 55 ARG B CA 1
ATOM 4097 C C . ARG B 1 41 ? -48.940 2.734 -22.263 1.00 25.62 55 ARG B C 1
ATOM 4098 O O . ARG B 1 41 ? -48.401 3.506 -23.064 1.00 23.07 55 ARG B O 1
ATOM 4106 N N . SER B 1 42 ? -50.248 2.410 -22.342 1.00 23.13 56 SER B N 1
ATOM 4107 C CA . SER B 1 42 ? -51.111 2.956 -23.388 1.00 25.85 56 SER B CA 1
ATOM 4108 C C . SER B 1 42 ? -52.281 3.711 -22.780 1.00 26.84 56 SER B C 1
ATOM 4109 O O . SER B 1 42 ? -52.747 3.354 -21.691 1.00 27.11 56 SER B O 1
ATOM 4112 N N . GLY B 1 43 ? -52.737 4.775 -23.481 1.00 23.41 57 GLY B N 1
ATOM 4113 C CA . GLY B 1 43 ? -53.985 5.463 -23.185 1.00 23.36 57 GLY B CA 1
ATOM 4114 C C . GLY B 1 43 ? -55.094 4.771 -23.960 1.00 23.69 57 GLY B C 1
ATOM 4115 O O . GLY B 1 43 ? -54.937 3.633 -24.404 1.00 26.52 57 GLY B O 1
ATOM 4116 N N . SER B 1 44 ? -56.209 5.483 -24.137 1.00 27.41 58 SER B N 1
ATOM 4117 C CA . SER B 1 44 ? -57.308 5.086 -24.997 1.00 26.75 58 SER B CA 1
ATOM 4118 C C . SER B 1 44 ? -57.632 6.240 -25.916 1.00 25.74 58 SER B C 1
ATOM 4119 O O . SER B 1 44 ? -57.201 7.373 -25.696 1.00 25.75 58 SER B O 1
ATOM 4122 N N . LYS B 1 45 ? -58.475 6.002 -26.934 1.00 24.18 59 LYS B N 1
ATOM 4123 C CA . LYS B 1 45 ? -58.712 7.065 -27.893 1.00 25.37 59 LYS B CA 1
ATOM 4124 C C . LYS B 1 45 ? -59.370 8.282 -27.248 1.00 29.30 59 LYS B C 1
ATOM 4125 O O . LYS B 1 45 ? -59.028 9.425 -27.569 1.00 29.45 59 LYS B O 1
ATOM 4131 N N . GLU B 1 46 ? -60.336 8.068 -26.351 1.00 29.51 60 GLU B N 1
ATOM 4132 C CA . GLU B 1 46 ? -60.937 9.223 -25.693 1.00 33.28 60 GLU B CA 1
ATOM 4133 C C . GLU B 1 46 ? -60.099 9.752 -24.536 1.00 32.03 60 GLU B C 1
ATOM 4134 O O . GLU B 1 46 ? -60.263 10.915 -24.179 1.00 33.04 60 GLU B O 1
ATOM 4140 N N . LYS B 1 47 ? -59.175 8.967 -23.990 1.00 28.23 61 LYS B N 1
ATOM 4141 C CA . LYS B 1 47 ? -58.360 9.399 -22.852 1.00 27.47 61 LYS B CA 1
ATOM 4142 C C . LYS B 1 47 ? -56.889 9.043 -23.080 1.00 24.45 61 LYS B C 1
ATOM 4143 O O . LYS B 1 47 ? -56.362 8.043 -22.564 1.00 25.10 61 LYS B O 1
ATOM 4146 N N . PRO B 1 48 ? -56.196 9.853 -23.865 1.00 25.84 62 PRO B N 1
ATOM 4147 C CA . PRO B 1 48 ? -54.769 9.606 -24.098 1.00 21.64 62 PRO B CA 1
ATOM 4148 C C . PRO B 1 48 ? -53.983 9.799 -22.814 1.00 23.22 62 PRO B C 1
ATOM 4149 O O . PRO B 1 48 ? -54.415 10.505 -21.894 1.00 26.02 62 PRO B O 1
ATOM 4153 N N . ILE B 1 49 ? -52.763 9.249 -22.806 1.00 21.60 63 ILE B N 1
ATOM 4154 C CA . ILE B 1 49 ? -51.781 9.589 -21.769 1.00 22.08 63 ILE B CA 1
ATOM 4155 C C . ILE B 1 49 ? -50.963 10.764 -22.304 1.00 23.49 63 ILE B C 1
ATOM 4156 O O . ILE B 1 49 ? -50.424 10.665 -23.403 1.00 23.41 63 ILE B O 1
ATOM 4161 N N . VAL B 1 50 ? -50.899 11.879 -21.572 1.00 23.27 64 VAL B N 1
ATOM 4162 C CA . VAL B 1 50 ? -50.181 13.065 -22.039 1.00 21.04 64 VAL B CA 1
ATOM 4163 C C . VAL B 1 50 ? -48.969 13.274 -21.151 1.00 21.38 64 VAL B C 1
ATOM 4164 O O . VAL B 1 50 ? -49.079 13.250 -19.923 1.00 22.53 64 VAL B O 1
ATOM 4168 N N . ILE B 1 51 ? -47.808 13.547 -21.758 1.00 20.84 65 ILE B N 1
ATOM 4169 C CA . ILE B 1 51 ? -46.608 13.889 -21.002 1.00 20.70 65 ILE B CA 1
ATOM 4170 C C . ILE B 1 51 ? -46.244 15.270 -21.510 1.00 20.69 65 ILE B C 1
ATOM 4171 O O . ILE B 1 51 ? -45.943 15.426 -22.699 1.00 18.99 65 ILE B O 1
ATOM 4176 N N . ALA B 1 52 ? -46.309 16.279 -20.649 1.00 19.49 66 ALA B N 1
ATOM 4177 C CA . ALA B 1 52 ? -46.248 17.640 -21.151 1.00 18.55 66 ALA B CA 1
ATOM 4178 C C . ALA B 1 52 ? -45.505 18.546 -20.186 1.00 21.14 66 ALA B C 1
ATOM 4179 O O . ALA B 1 52 ? -45.488 18.291 -18.980 1.00 21.58 66 ALA B O 1
ATOM 4181 N N . ALA B 1 53 ? -44.930 19.634 -20.711 1.00 21.07 67 ALA B N 1
ATOM 4182 C CA . ALA B 1 53 ? -44.450 20.685 -19.827 1.00 21.15 67 ALA B CA 1
ATOM 4183 C C . ALA B 1 53 ? -45.639 21.369 -19.160 1.00 20.25 67 ALA B C 1
ATOM 4184 O O . ALA B 1 53 ? -46.632 21.657 -19.794 1.00 20.18 67 ALA B O 1
ATOM 4186 N N . GLN B 1 54 ? -45.520 21.652 -17.872 1.00 22.06 68 GLN B N 1
ATOM 4187 C CA . GLN B 1 54 ? -46.550 22.456 -17.235 1.00 22.14 68 GLN B CA 1
ATOM 4188 C C . GLN B 1 54 ? -46.619 23.832 -17.875 1.00 24.81 68 GLN B C 1
ATOM 4189 O O . GLN B 1 54 ? -47.711 24.379 -18.089 1.00 24.19 68 GLN B O 1
ATOM 4195 N N . ASN B 1 55 ? -45.464 24.391 -18.241 1.00 24.14 69 ASN B N 1
ATOM 4196 C CA . ASN B 1 55 ? -45.339 25.690 -18.902 1.00 23.41 69 ASN B CA 1
ATOM 4197 C C . ASN B 1 55 ? -44.476 25.533 -20.149 1.00 22.16 69 ASN B C 1
ATOM 4198 O O . ASN B 1 55 ? -43.255 25.386 -20.023 1.00 22.35 69 ASN B O 1
ATOM 4203 N N . GLY B 1 56 ? -45.091 25.557 -21.336 1.00 22.84 70 GLY B N 1
ATOM 4204 C CA . GLY B 1 56 ? -44.294 25.375 -22.544 1.00 23.44 70 GLY B CA 1
ATOM 4205 C C . GLY B 1 56 ? -43.182 26.404 -22.631 1.00 21.85 70 GLY B C 1
ATOM 4206 O O . GLY B 1 56 ? -43.389 27.576 -22.315 1.00 22.26 70 GLY B O 1
ATOM 4207 N N . GLY B 1 57 ? -41.958 25.946 -22.998 1.00 20.67 71 GLY B N 1
ATOM 4208 C CA . GLY B 1 57 ? -40.838 26.842 -23.068 1.00 20.47 71 GLY B CA 1
ATOM 4209 C C . GLY B 1 57 ? -39.995 26.864 -21.812 1.00 21.39 71 GLY B C 1
ATOM 4210 O O . GLY B 1 57 ? -38.915 27.471 -21.804 1.00 22.27 71 GLY B O 1
ATOM 4211 N N . LYS B 1 58 ? -40.470 26.253 -20.720 1.00 20.64 72 LYS B N 1
ATOM 4212 C CA . LYS B 1 58 ? -39.672 26.174 -19.494 1.00 21.81 72 LYS B CA 1
ATOM 4213 C C . LYS B 1 58 ? -39.117 24.783 -19.174 1.00 20.83 72 LYS B C 1
ATOM 4214 O O . LYS B 1 58 ? -38.362 24.637 -18.193 1.00 21.93 72 LYS B O 1
ATOM 4218 N N . VAL B 1 59 ? -39.425 23.764 -19.986 1.00 18.59 73 VAL B N 1
ATOM 4219 C CA . VAL B 1 59 ? -38.949 22.385 -19.793 1.00 18.69 73 VAL B CA 1
ATOM 4220 C C . VAL B 1 59 ? -38.050 22.019 -20.944 1.00 20.66 73 VAL B C 1
ATOM 4221 O O . VAL B 1 59 ? -38.472 22.062 -22.110 1.00 19.97 73 VAL B O 1
ATOM 4225 N N . PHE B 1 60 ? -36.803 21.680 -20.624 1.00 17.88 74 PHE B N 1
ATOM 4226 C CA . PHE B 1 60 ? -35.790 21.343 -21.613 1.00 18.63 74 PHE B CA 1
ATOM 4227 C C . PHE B 1 60 ? -35.344 19.906 -21.416 1.00 18.99 74 PHE B C 1
ATOM 4228 O O . PHE B 1 60 ? -35.051 19.487 -20.290 1.00 20.26 74 PHE B O 1
ATOM 4236 N N . PHE B 1 61 ? -35.263 19.152 -22.502 1.00 16.67 75 PHE B N 1
ATOM 4237 C CA . PHE B 1 61 ? -34.661 17.831 -22.472 1.00 18.03 75 PHE B CA 1
ATOM 4238 C C . PHE B 1 61 ? -33.301 18.019 -23.113 1.00 18.27 75 PHE B C 1
ATOM 4239 O O . PHE B 1 61 ? -33.227 18.466 -24.264 1.00 18.49 75 PHE B O 1
ATOM 4247 N N . THR B 1 62 ? -32.220 17.708 -22.368 1.00 18.10 76 THR B N 1
ATOM 4248 C CA . THR B 1 62 ? -30.858 18.063 -22.762 1.00 18.45 76 THR B CA 1
ATOM 4249 C C . THR B 1 62 ? -29.952 16.863 -22.504 1.00 18.45 76 THR B C 1
ATOM 4250 O O . THR B 1 62 ? -30.377 15.813 -21.991 1.00 18.16 76 THR B O 1
ATOM 4254 N N . GLY B 1 63 ? -28.678 17.012 -22.884 1.00 18.86 77 GLY B N 1
ATOM 4255 C CA . GLY B 1 63 ? -27.751 15.918 -22.580 1.00 20.08 77 GLY B CA 1
ATOM 4256 C C . GLY B 1 63 ? -28.001 14.690 -23.448 1.00 19.35 77 GLY B C 1
ATOM 4257 O O . GLY B 1 63 ? -28.447 14.771 -24.592 1.00 19.19 77 GLY B O 1
ATOM 4258 N N . ASP B 1 64 ? -27.618 13.537 -22.919 1.00 19.79 78 ASP B N 1
ATOM 4259 C CA . ASP B 1 64 ? -27.765 12.259 -23.613 1.00 19.61 78 ASP B CA 1
ATOM 4260 C C . ASP B 1 64 ? -29.194 11.781 -23.424 1.00 21.67 78 ASP B C 1
ATOM 4261 O O . ASP B 1 64 ? -29.463 10.856 -22.665 1.00 21.27 78 ASP B O 1
ATOM 4266 N N . ALA B 1 65 ? -30.124 12.404 -24.168 1.00 19.25 79 ALA B N 1
ATOM 4267 C CA . ALA B 1 65 ? -31.565 12.210 -24.002 1.00 19.00 79 ALA B CA 1
ATOM 4268 C C . ALA B 1 65 ? -32.146 11.401 -25.162 1.00 16.52 79 ALA B C 1
ATOM 4269 O O . ALA B 1 65 ? -31.580 11.360 -26.273 1.00 16.99 79 ALA B O 1
ATOM 4271 N N . LYS B 1 66 ? -33.351 10.863 -24.928 1.00 17.30 80 LYS B N 1
ATOM 4272 C CA . LYS B 1 66 ? -34.148 10.264 -26.007 1.00 16.94 80 LYS B CA 1
ATOM 4273 C C . LYS B 1 66 ? -35.556 10.027 -25.481 1.00 17.66 80 LYS B C 1
ATOM 4274 O O . LYS B 1 66 ? -35.798 10.014 -24.260 1.00 20.18 80 LYS B O 1
ATOM 4280 N N . VAL B 1 67 ? -36.492 9.886 -26.425 1.00 16.83 81 VAL B N 1
ATOM 4281 C CA . VAL B 1 67 ? -37.891 9.542 -26.134 1.00 14.56 81 VAL B CA 1
ATOM 4282 C C . VAL B 1 67 ? -38.285 8.355 -27.007 1.00 16.32 81 VAL B C 1
ATOM 4283 O O . VAL B 1 67 ? -38.006 8.337 -28.215 1.00 18.31 81 VAL B O 1
ATOM 4287 N N . GLU B 1 68 ? -38.950 7.362 -26.398 1.00 16.81 82 GLU B N 1
ATOM 4288 C CA . GLU B 1 68 ? -39.501 6.234 -27.150 1.00 17.68 82 GLU B CA 1
ATOM 4289 C C . GLU B 1 68 ? -40.965 6.153 -26.769 1.00 19.85 82 GLU B C 1
ATOM 4290 O O . GLU B 1 68 ? -41.300 5.896 -25.600 1.00 19.49 82 GLU B O 1
ATOM 4296 N N . LEU B 1 69 ? -41.846 6.396 -27.711 1.00 18.57 83 LEU B N 1
ATOM 4297 C CA . LEU B 1 69 ? -43.272 6.296 -27.450 1.00 18.00 83 LEU B CA 1
ATOM 4298 C C . LEU B 1 69 ? -43.656 4.909 -27.958 1.00 19.37 83 LEU B C 1
ATOM 4299 O O . LEU B 1 69 ? -43.861 4.718 -29.159 1.00 19.20 83 LEU B O 1
ATOM 4304 N N . ARG B 1 70 ? -43.744 3.929 -27.041 1.00 19.45 84 ARG B N 1
ATOM 4305 C CA . ARG B 1 70 ? -43.951 2.542 -27.428 1.00 19.01 84 ARG B CA 1
ATOM 4306 C C . ARG B 1 70 ? -45.380 2.083 -27.190 1.00 21.13 84 ARG B C 1
ATOM 4307 O O . ARG B 1 70 ? -45.878 1.252 -27.950 1.00 22.56 84 ARG B O 1
ATOM 4315 N N . GLY B 1 71 ? -46.068 2.669 -26.220 1.00 20.98 85 GLY B N 1
ATOM 4316 C CA . GLY B 1 71 ? -47.508 2.401 -26.024 1.00 20.92 85 GLY B CA 1
ATOM 4317 C C . GLY B 1 71 ? -48.288 3.093 -27.139 1.00 22.69 85 GLY B C 1
ATOM 4318 O O . GLY B 1 71 ? -47.707 3.702 -28.039 1.00 21.67 85 GLY B O 1
ATOM 4319 N N . GLU B 1 72 ? -49.613 3.006 -27.080 1.00 20.24 86 GLU B N 1
ATOM 4320 C CA . GLU B 1 72 ? -50.535 3.668 -28.014 1.00 19.21 86 GLU B CA 1
ATOM 4321 C C . GLU B 1 72 ? -51.277 4.788 -27.287 1.00 21.11 86 GLU B C 1
ATOM 4322 O O . GLU B 1 72 ? -51.367 4.759 -26.050 1.00 21.15 86 GLU B O 1
ATOM 4328 N N . TYR B 1 73 ? -51.824 5.789 -28.050 1.00 19.56 87 TYR B N 1
ATOM 4329 C CA . TYR B 1 73 ? -52.626 6.912 -27.512 1.00 19.60 87 TYR B CA 1
ATOM 4330 C C . TYR B 1 73 ? -51.836 7.734 -26.509 1.00 20.43 87 TYR B C 1
ATOM 4331 O O . TYR B 1 73 ? -52.303 8.028 -25.397 1.00 19.61 87 TYR B O 1
ATOM 4340 N N . LEU B 1 74 ? -50.584 8.025 -26.870 1.00 17.39 88 LEU B N 1
ATOM 4341 C CA . LEU B 1 74 ? -49.650 8.816 -26.061 1.00 18.52 88 LEU B CA 1
ATOM 4342 C C . LEU B 1 74 ? -49.464 10.161 -26.749 1.00 20.09 88 LEU B C 1
ATOM 4343 O O . LEU B 1 74 ? -49.478 10.235 -27.973 1.00 19.63 88 LEU B O 1
ATOM 4348 N N . VAL B 1 75 ? -49.231 11.194 -25.948 1.00 20.19 89 VAL B N 1
ATOM 4349 C CA . VAL B 1 75 ? -48.993 12.541 -26.460 1.00 17.78 89 VAL B CA 1
ATOM 4350 C C . VAL B 1 75 ? -47.767 13.074 -25.757 1.00 20.89 89 VAL B C 1
ATOM 4351 O O . VAL B 1 75 ? -47.719 13.095 -24.528 1.00 21.42 89 VAL B O 1
ATOM 4355 N N . LEU B 1 76 ? -46.779 13.506 -26.531 1.00 18.29 90 LEU B N 1
ATOM 4356 C CA . LEU B 1 76 ? -45.623 14.215 -25.977 1.00 16.94 90 LEU B CA 1
ATOM 4357 C C . LEU B 1 76 ? -45.828 15.663 -26.362 1.00 17.26 90 LEU B C 1
ATOM 4358 O O . LEU B 1 76 ? -45.976 15.973 -27.555 1.00 16.43 90 LEU B O 1
ATOM 4363 N N . LYS B 1 77 ? -45.859 16.560 -25.375 1.00 16.01 91 LYS B N 1
ATOM 4364 C CA . LYS B 1 77 ? -46.324 17.917 -25.624 1.00 14.67 91 LYS B CA 1
ATOM 4365 C C . LYS B 1 77 ? -45.456 19.017 -25.013 1.00 18.09 91 LYS B C 1
ATOM 4366 O O . LYS B 1 77 ? -45.137 18.972 -23.821 1.00 18.48 91 LYS B O 1
ATOM 4372 N N . ASP B 1 78 ? -45.115 20.039 -25.829 1.00 17.16 92 ASP B N 1
ATOM 4373 C CA . ASP B 1 78 ? -44.481 21.295 -25.384 1.00 15.68 92 ASP B CA 1
ATOM 4374 C C . ASP B 1 78 ? -43.105 21.109 -24.731 1.00 16.87 92 ASP B C 1
ATOM 4375 O O . ASP B 1 78 ? -42.781 21.774 -23.757 1.00 20.53 92 ASP B O 1
ATOM 4380 N N . ILE B 1 79 ? -42.283 20.200 -25.264 1.00 15.14 93 ILE B N 1
ATOM 4381 C CA . ILE B 1 79 ? -40.933 19.955 -24.745 1.00 16.32 93 ILE B CA 1
ATOM 4382 C C . ILE B 1 79 ? -39.946 20.694 -25.620 1.00 17.43 93 ILE B C 1
ATOM 4383 O O . ILE B 1 79 ? -40.084 20.692 -26.850 1.00 17.28 93 ILE B O 1
ATOM 4388 N N . TYR B 1 80 ? -38.922 21.294 -25.047 1.00 16.15 94 TYR B N 1
ATOM 4389 C CA . TYR B 1 80 ? -37.897 21.955 -25.820 1.00 16.71 94 TYR B CA 1
ATOM 4390 C C . TYR B 1 80 ? -36.595 21.114 -25.765 1.00 17.63 94 TYR B C 1
ATOM 4391 O O . TYR B 1 80 ? -36.032 20.952 -24.738 1.00 18.14 94 TYR B O 1
ATOM 4400 N N . PHE B 1 81 ? -36.156 20.616 -26.906 1.00 15.26 95 PHE B N 1
ATOM 4401 C CA . PHE B 1 81 ? -34.935 19.820 -27.031 1.00 15.65 95 PHE B CA 1
ATOM 4402 C C . PHE B 1 81 ? -33.777 20.698 -27.494 1.00 17.70 95 PHE B C 1
ATOM 4403 O O . PHE B 1 81 ? -33.766 21.176 -28.629 1.00 17.11 95 PHE B O 1
ATOM 4411 N N . LYS B 1 82 ? -32.766 20.877 -26.650 1.00 16.29 96 LYS B N 1
ATOM 4412 C CA . LYS B 1 82 ? -31.588 21.675 -27.009 1.00 18.32 96 LYS B CA 1
ATOM 4413 C C . LYS B 1 82 ? -30.431 21.209 -26.133 1.00 18.37 96 LYS B C 1
ATOM 4414 O O . LYS B 1 82 ? -30.630 20.446 -25.201 1.00 17.42 96 LYS B O 1
ATOM 4418 N N . ASP B 1 83 ? -29.199 21.694 -26.418 1.00 17.72 97 ASP B N 1
ATOM 4419 C CA . ASP B 1 83 ? -28.053 21.394 -25.521 1.00 16.70 97 ASP B CA 1
ATOM 4420 C C . ASP B 1 83 ? -27.907 19.901 -25.329 1.00 16.58 97 ASP B C 1
ATOM 4421 O O . ASP B 1 83 ? -27.723 19.402 -24.204 1.00 18.57 97 ASP B O 1
ATOM 4426 N N . GLY B 1 84 ? -28.022 19.197 -26.459 1.00 16.58 98 GLY B N 1
ATOM 4427 C CA . GLY B 1 84 ? -27.903 17.749 -26.451 1.00 15.90 98 GLY B CA 1
ATOM 4428 C C . GLY B 1 84 ? -26.452 17.283 -26.445 1.00 17.98 98 GLY B C 1
ATOM 4429 O O . GLY B 1 84 ? -25.502 18.017 -26.743 1.00 18.90 98 GLY B O 1
ATOM 4430 N N . ASN B 1 85 ? -26.314 16.021 -26.081 1.00 17.26 99 ASN B N 1
ATOM 4431 C CA . ASN B 1 85 ? -25.008 15.370 -25.999 1.00 19.18 99 ASN B CA 1
ATOM 4432 C C . ASN B 1 85 ? -25.111 13.862 -26.049 1.00 20.02 99 ASN B C 1
ATOM 4433 O O . ASN B 1 85 ? -24.515 13.185 -25.205 1.00 22.27 99 ASN B O 1
ATOM 4438 N N . ARG B 1 86 ? -25.820 13.329 -27.057 1.00 19.08 100 ARG B N 1
ATOM 4439 C CA . ARG B 1 86 ? -25.873 11.880 -27.183 1.00 17.92 100 ARG B CA 1
ATOM 4440 C C . ARG B 1 86 ? -24.488 11.369 -27.615 1.00 19.04 100 ARG B C 1
ATOM 4441 O O . ARG B 1 86 ? -23.692 12.055 -28.269 1.00 19.74 100 ARG B O 1
ATOM 4449 N N . ASN B 1 87 ? -24.261 10.086 -27.340 1.00 20.41 101 ASN B N 1
ATOM 4450 C CA . ASN B 1 87 ? -23.048 9.421 -27.783 1.00 21.81 101 ASN B CA 1
ATOM 4451 C C . ASN B 1 87 ? -23.122 9.203 -29.289 1.00 21.06 101 ASN B C 1
ATOM 4452 O O . ASN B 1 87 ? -23.958 8.421 -29.769 1.00 23.81 101 ASN B O 1
ATOM 4457 N N . VAL B 1 88 ? -22.251 9.865 -30.038 1.00 21.54 102 VAL B N 1
ATOM 4458 C CA . VAL B 1 88 ? -22.364 9.783 -31.475 1.00 21.71 102 VAL B CA 1
ATOM 4459 C C . VAL B 1 88 ? -22.168 8.360 -31.975 1.00 26.02 102 VAL B C 1
ATOM 4460 O O . VAL B 1 88 ? -22.664 8.022 -33.044 1.00 27.06 102 VAL B O 1
ATOM 4464 N N . ASN B 1 89 ? -21.471 7.508 -31.221 1.00 26.08 103 ASN B N 1
ATOM 4465 C CA . ASN B 1 89 ? -21.358 6.125 -31.685 1.00 25.44 103 ASN B CA 1
ATOM 4466 C C . ASN B 1 89 ? -22.589 5.265 -31.481 1.00 24.52 103 ASN B C 1
ATOM 4467 O O . ASN B 1 89 ? -22.599 4.125 -31.979 1.00 29.42 103 ASN B O 1
ATOM 4472 N N . GLN B 1 90 ? -23.619 5.718 -30.762 1.00 22.58 104 GLN B N 1
ATOM 4473 C CA . GLN B 1 90 ? -24.822 4.927 -30.524 1.00 23.34 104 GLN B CA 1
ATOM 4474 C C . GLN B 1 90 ? -25.972 5.254 -31.481 1.00 20.79 104 GLN B C 1
ATOM 4475 O O . GLN B 1 90 ? -27.040 4.649 -31.355 1.00 23.87 104 GLN B O 1
ATOM 4481 N N . TRP B 1 91 ? -25.794 6.225 -32.377 1.00 20.69 105 TRP B N 1
ATOM 4482 C CA . TRP B 1 91 ? -26.862 6.650 -33.279 1.00 18.17 105 TRP B CA 1
ATOM 4483 C C . TRP B 1 91 ? -26.316 6.678 -34.704 1.00 18.39 105 TRP B C 1
ATOM 4484 O O . TRP B 1 91 ? -25.147 7.020 -34.906 1.00 20.51 105 TRP B O 1
ATOM 4495 N N . LYS B 1 92 ? -27.176 6.358 -35.684 1.00 18.88 106 LYS B N 1
ATOM 4496 C CA . LYS B 1 92 ? -26.804 6.417 -37.109 1.00 20.54 106 LYS B CA 1
ATOM 4497 C C . LYS B 1 92 ? -28.004 6.800 -37.961 1.00 19.39 106 LYS B C 1
ATOM 4498 O O . LYS B 1 92 ? -29.164 6.604 -37.561 1.00 20.63 106 LYS B O 1
ATOM 4500 N N . SER B 1 93 ? -27.709 7.348 -39.154 1.00 19.89 107 SER B N 1
ATOM 4501 C CA . SER B 1 93 ? -28.761 7.562 -40.150 1.00 19.52 107 SER B CA 1
ATOM 4502 C C . SER B 1 93 ? -29.510 6.266 -40.428 1.00 19.22 107 SER B C 1
ATOM 4503 O O . SER B 1 93 ? -28.942 5.162 -40.383 1.00 19.89 107 SER B O 1
ATOM 4506 N N . HIS B 1 94 ? -30.798 6.403 -40.649 1.00 19.55 108 HIS B N 1
ATOM 4507 C CA . HIS B 1 94 ? -31.723 5.320 -40.871 1.00 20.05 108 HIS B CA 1
ATOM 4508 C C . HIS B 1 94 ? -32.099 4.576 -39.599 1.00 17.58 108 HIS B C 1
ATOM 4509 O O . HIS B 1 94 ? -32.963 3.656 -39.682 1.00 19.50 108 HIS B O 1
ATOM 4516 N N . GLY B 1 95 ? -31.585 4.944 -38.442 1.00 18.34 109 GLY B N 1
ATOM 4517 C CA . GLY B 1 95 ? -32.022 4.447 -37.148 1.00 19.18 109 GLY B CA 1
ATOM 4518 C C . GLY B 1 95 ? -33.200 5.221 -36.572 1.00 19.58 109 GLY B C 1
ATOM 4519 O O . GLY B 1 95 ? -33.804 6.051 -37.252 1.00 18.46 109 GLY B O 1
ATOM 4520 N N . PRO B 1 96 ? -33.568 4.955 -35.316 1.00 17.98 110 PRO B N 1
ATOM 4521 C CA . PRO B 1 96 ? -34.629 5.737 -34.693 1.00 19.53 110 PRO B CA 1
ATOM 4522 C C . PRO B 1 96 ? -34.203 7.187 -34.505 1.00 16.18 110 PRO B C 1
ATOM 4523 O O . PRO B 1 96 ? -33.010 7.544 -34.453 1.00 16.84 110 PRO B O 1
ATOM 4527 N N . GLY B 1 97 ? -35.217 8.031 -34.365 1.00 16.52 111 GLY B N 1
ATOM 4528 C CA . GLY B 1 97 ? -34.963 9.458 -34.168 1.00 15.97 111 GLY B CA 1
ATOM 4529 C C . GLY B 1 97 ? -34.809 9.770 -32.690 1.00 16.53 111 GLY B C 1
ATOM 4530 O O . GLY B 1 97 ? -34.956 8.901 -31.847 1.00 17.94 111 GLY B O 1
ATOM 4531 N N . LEU B 1 98 ? -34.409 11.026 -32.416 1.00 16.08 112 LEU B N 1
ATOM 4532 C CA . LEU B 1 98 ? -34.247 11.496 -31.043 1.00 16.63 112 LEU B CA 1
ATOM 4533 C C . LEU B 1 98 ? -35.532 11.202 -30.253 1.00 16.13 112 LEU B C 1
ATOM 4534 O O . LEU B 1 98 ? -35.471 10.695 -29.126 1.00 16.67 112 LEU B O 1
ATOM 4539 N N . VAL B 1 99 ? -36.694 11.522 -30.845 1.00 15.45 113 VAL B N 1
ATOM 4540 C CA . VAL B 1 99 ? -37.988 11.035 -30.426 1.00 15.29 113 VAL B CA 1
ATOM 4541 C C . VAL B 1 99 ? -38.335 9.942 -31.449 1.00 16.21 113 VAL B C 1
ATOM 4542 O O . VAL B 1 99 ? -38.410 10.216 -32.654 1.00 17.63 113 VAL B O 1
ATOM 4546 N N . ALA B 1 100 ? -38.557 8.708 -31.001 1.00 17.62 114 ALA B N 1
ATOM 4547 C CA . ALA B 1 100 ? -38.920 7.617 -31.883 1.00 17.76 114 ALA B CA 1
ATOM 4548 C C . ALA B 1 100 ? -40.289 7.092 -31.478 1.00 17.36 114 ALA B C 1
ATOM 4549 O O . ALA B 1 100 ? -40.515 6.806 -30.299 1.00 17.87 114 ALA B O 1
ATOM 4551 N N . ILE B 1 101 ? -41.208 7.064 -32.431 1.00 16.68 115 ILE B N 1
ATOM 4552 C CA . ILE B 1 101 ? -42.616 6.674 -32.210 1.00 15.93 115 ILE B CA 1
ATOM 4553 C C . ILE B 1 101 ? -42.753 5.245 -32.708 1.00 19.12 115 ILE B C 1
ATOM 4554 O O . ILE B 1 101 ? -42.752 5.028 -33.926 1.00 19.33 115 ILE B O 1
ATOM 4559 N N . TYR B 1 102 ? -42.790 4.273 -31.756 1.00 16.97 116 TYR B N 1
ATOM 4560 C CA . TYR B 1 102 ? -42.909 2.845 -32.062 1.00 17.99 116 TYR B CA 1
ATOM 4561 C C . TYR B 1 102 ? -44.342 2.368 -32.045 1.00 20.38 116 TYR B C 1
ATOM 4562 O O . TYR B 1 102 ? -44.628 1.335 -32.639 1.00 24.47 116 TYR B O 1
ATOM 4571 N N . GLY B 1 103 ? -45.214 3.046 -31.310 1.00 17.18 117 GLY B N 1
ATOM 4572 C CA . GLY B 1 103 ? -46.605 2.643 -31.182 1.00 19.55 117 GLY B CA 1
ATOM 4573 C C . GLY B 1 103 ? -47.515 3.434 -32.093 1.00 20.09 117 GLY B C 1
ATOM 4574 O O . GLY B 1 103 ? -47.224 4.564 -32.478 1.00 18.83 117 GLY B O 1
ATOM 4575 N N . SER B 1 104 ? -48.689 2.863 -32.391 1.00 17.84 118 SER B N 1
ATOM 4576 C CA . SER B 1 104 ? -49.673 3.552 -33.213 1.00 18.46 118 SER B CA 1
ATOM 4577 C C . SER B 1 104 ? -50.483 4.586 -32.410 1.00 18.05 118 SER B C 1
ATOM 4578 O O . SER B 1 104 ? -50.518 4.580 -31.171 1.00 18.56 118 SER B O 1
ATOM 4581 N N . TYR B 1 105 ? -51.162 5.480 -33.131 1.00 16.95 119 TYR B N 1
ATOM 4582 C CA . TYR B 1 105 ? -52.105 6.452 -32.520 1.00 17.08 119 TYR B CA 1
ATOM 4583 C C . TYR B 1 105 ? -51.421 7.401 -31.547 1.00 17.65 119 TYR B C 1
ATOM 4584 O O . TYR B 1 105 ? -51.999 7.816 -30.525 1.00 19.17 119 TYR B O 1
ATOM 4593 N N . ASN B 1 106 ? -50.175 7.783 -31.867 1.00 16.34 120 ASN B N 1
ATOM 4594 C CA . ASN B 1 106 ? -49.377 8.634 -30.987 1.00 16.93 120 ASN B CA 1
ATOM 4595 C C . ASN B 1 106 ? -49.177 10.018 -31.583 1.00 18.28 120 ASN B C 1
ATOM 4596 O O . ASN B 1 106 ? -49.317 10.220 -32.789 1.00 18.89 120 ASN B O 1
ATOM 4601 N N . ARG B 1 107 ? -48.894 10.989 -30.714 1.00 17.73 121 ARG B N 1
ATOM 4602 C CA . ARG B 1 107 ? -48.777 12.365 -31.175 1.00 15.83 121 ARG B CA 1
ATOM 4603 C C . ARG B 1 107 ? -47.619 13.086 -30.502 1.00 17.27 121 ARG B C 1
ATOM 4604 O O . ARG B 1 107 ? -47.420 12.962 -29.293 1.00 16.57 121 ARG B O 1
ATOM 4612 N N . VAL B 1 108 ? -46.861 13.851 -31.283 1.00 15.42 122 VAL B N 1
ATOM 4613 C CA . VAL B 1 108 ? -45.817 14.726 -30.756 1.00 15.69 122 VAL B CA 1
ATOM 4614 C C . VAL B 1 108 ? -46.232 16.110 -31.165 1.00 14.96 122 VAL B C 1
ATOM 4615 O O . VAL B 1 108 ? -46.389 16.371 -32.356 1.00 16.44 122 VAL B O 1
ATOM 4619 N N . THR B 1 109 ? -46.432 17.011 -30.186 1.00 16.21 123 THR B N 1
ATOM 4620 C CA . THR B 1 109 ? -47.028 18.324 -30.476 1.00 14.89 123 THR B CA 1
ATOM 4621 C C . THR B 1 109 ? -46.340 19.414 -29.654 1.00 17.25 123 THR B C 1
ATOM 4622 O O . THR B 1 109 ? -46.027 19.227 -28.495 1.00 17.66 123 THR B O 1
ATOM 4626 N N . GLY B 1 110 ? -46.138 20.558 -30.293 1.00 15.89 124 GLY B N 1
ATOM 4627 C CA . GLY B 1 110 ? -45.619 21.752 -29.645 1.00 15.86 124 GLY B CA 1
ATOM 4628 C C . GLY B 1 110 ? -44.176 21.624 -29.244 1.00 17.30 124 GLY B C 1
ATOM 4629 O O . GLY B 1 110 ? -43.719 22.364 -28.354 1.00 17.50 124 GLY B O 1
ATOM 4630 N N . CYS B 1 111 ? -43.433 20.679 -29.827 1.00 15.92 125 CYS B N 1
ATOM 4631 C CA . CYS B 1 111 ? -42.074 20.454 -29.378 1.00 15.88 125 CYS B CA 1
ATOM 4632 C C . CYS B 1 111 ? -41.083 21.164 -30.285 1.00 17.73 125 CYS B C 1
ATOM 4633 O O . CYS B 1 111 ? -41.315 21.313 -31.485 1.00 18.05 125 CYS B O 1
ATOM 4636 N N . VAL B 1 112 ? -39.975 21.641 -29.685 1.00 15.24 126 VAL B N 1
ATOM 4637 C CA . VAL B 1 112 ? -38.961 22.407 -30.393 1.00 16.45 126 VAL B CA 1
ATOM 4638 C C . VAL B 1 112 ? -37.677 21.627 -30.385 1.00 16.43 126 VAL B C 1
ATOM 4639 O O . VAL B 1 112 ? -37.259 21.087 -29.353 1.00 17.17 126 VAL B O 1
ATOM 4643 N N . PHE B 1 113 ? -37.012 21.614 -31.536 1.00 16.07 127 PHE B N 1
ATOM 4644 C CA . PHE B 1 113 ? -35.740 20.930 -31.682 1.00 16.40 127 PHE B CA 1
ATOM 4645 C C . PHE B 1 113 ? -34.765 21.900 -32.306 1.00 15.43 127 PHE B C 1
ATOM 4646 O O . PHE B 1 113 ? -34.953 22.224 -33.479 1.00 16.35 127 PHE B O 1
ATOM 4654 N N . ASN B 1 114 ? -33.694 22.332 -31.598 1.00 16.97 128 ASN B N 1
ATOM 4655 C CA . ASN B 1 114 ? -32.795 23.324 -32.165 1.00 17.18 128 ASN B CA 1
ATOM 4656 C C . ASN B 1 114 ? -31.360 22.868 -31.973 1.00 15.84 128 ASN B C 1
ATOM 4657 O O . ASN B 1 114 ? -30.906 22.748 -30.826 1.00 17.50 128 ASN B O 1
ATOM 4662 N N . ALA B 1 115 ? -30.696 22.593 -33.086 1.00 16.46 129 ALA B N 1
ATOM 4663 C CA . ALA B 1 115 ? -29.259 22.300 -33.098 1.00 18.90 129 ALA B CA 1
ATOM 4664 C C . ALA B 1 115 ? -28.874 21.323 -31.985 1.00 17.34 129 ALA B C 1
ATOM 4665 O O . ALA B 1 115 ? -27.941 21.560 -31.213 1.00 18.76 129 ALA B O 1
ATOM 4667 N N . PHE B 1 116 ? -29.646 20.251 -31.877 1.00 16.02 130 PHE B N 1
ATOM 4668 C CA . PHE B 1 116 ? -29.640 19.448 -30.649 1.00 15.48 130 PHE B CA 1
ATOM 4669 C C . PHE B 1 116 ? -28.254 18.947 -30.281 1.00 14.86 130 PHE B C 1
ATOM 4670 O O . PHE B 1 116 ? -27.783 19.190 -29.165 1.00 15.93 130 PHE B O 1
ATOM 4678 N N . ASP B 1 117 ? -27.620 18.172 -31.161 1.00 16.09 131 ASP B N 1
ATOM 4679 C CA . ASP B 1 117 ? -26.320 17.590 -30.812 1.00 15.79 131 ASP B CA 1
ATOM 4680 C C . ASP B 1 117 ? -25.623 17.109 -32.082 1.00 17.93 131 ASP B C 1
ATOM 4681 O O . ASP B 1 117 ? -25.943 17.555 -33.191 1.00 15.26 131 ASP B O 1
ATOM 4686 N N . GLU B 1 118 ? -24.610 16.226 -31.904 1.00 15.50 132 GLU B N 1
ATOM 4687 C CA . GLU B 1 118 ? -23.773 15.773 -33.014 1.00 15.83 132 GLU B CA 1
ATOM 4688 C C . GLU B 1 118 ? -24.038 14.331 -33.417 1.00 16.93 132 GLU B C 1
ATOM 4689 O O . GLU B 1 118 ? -23.342 13.814 -34.313 1.00 18.42 132 GLU B O 1
ATOM 4695 N N . ALA B 1 119 ? -25.046 13.689 -32.836 1.00 17.02 133 ALA B N 1
ATOM 4696 C CA . ALA B 1 119 ? -25.332 12.285 -33.148 1.00 17.50 133 ALA B CA 1
ATOM 4697 C C . ALA B 1 119 ? -26.259 12.224 -34.363 1.00 17.16 133 ALA B C 1
ATOM 4698 O O . ALA B 1 119 ? -27.282 12.905 -34.381 1.00 18.21 133 ALA B O 1
ATOM 4700 N N . ASN B 1 120 ? -25.846 11.496 -35.416 1.00 15.82 134 ASN B N 1
ATOM 4701 C CA . ASN B 1 120 ? -26.626 11.456 -36.641 1.00 15.87 134 ASN B CA 1
ATOM 4702 C C . ASN B 1 120 ? -27.877 10.585 -36.464 1.00 18.34 134 ASN B C 1
ATOM 4703 O O . ASN B 1 120 ? -27.843 9.380 -36.186 1.00 19.13 134 ASN B O 1
ATOM 4708 N N . SER B 1 121 ? -29.015 11.232 -36.592 1.00 17.76 135 SER B N 1
ATOM 4709 C CA . SER B 1 121 ? -30.324 10.596 -36.541 1.00 17.14 135 SER B CA 1
ATOM 4710 C C . SER B 1 121 ? -31.315 11.668 -37.002 1.00 15.33 135 SER B C 1
ATOM 4711 O O . SER B 1 121 ? -31.005 12.870 -37.026 1.00 16.23 135 SER B O 1
ATOM 4714 N N . ALA B 1 122 ? -32.553 11.239 -37.248 1.00 15.12 136 ALA B N 1
ATOM 4715 C CA . ALA B 1 122 ? -33.638 12.172 -37.379 1.00 14.34 136 ALA B CA 1
ATOM 4716 C C . ALA B 1 122 ? -33.981 12.786 -36.020 1.00 13.84 136 ALA B C 1
ATOM 4717 O O . ALA B 1 122 ? -33.589 12.300 -34.968 1.00 15.23 136 ALA B O 1
ATOM 4719 N N . TYR B 1 123 ? -34.709 13.888 -36.066 1.00 14.91 137 TYR B N 1
ATOM 4720 C CA . TYR B 1 123 ? -35.245 14.428 -34.834 1.00 13.72 137 TYR B CA 1
ATOM 4721 C C . TYR B 1 123 ? -36.483 13.618 -34.413 1.00 13.90 137 TYR B C 1
ATOM 4722 O O . TYR B 1 123 ? -36.653 13.385 -33.227 1.00 14.11 137 TYR B O 1
ATOM 4731 N N . ILE B 1 124 ? -37.366 13.223 -35.350 1.00 13.11 138 ILE B N 1
ATOM 4732 C CA . ILE B 1 124 ? -38.520 12.372 -34.988 1.00 15.03 138 ILE B CA 1
ATOM 4733 C C . ILE B 1 124 ? -38.588 11.280 -36.038 1.00 14.93 138 ILE B C 1
ATOM 4734 O O . ILE B 1 124 ? -38.530 11.572 -37.240 1.00 15.51 138 ILE B O 1
ATOM 4739 N N . THR B 1 125 ? -38.846 10.036 -35.606 1.00 14.72 139 THR B N 1
ATOM 4740 C CA . THR B 1 125 ? -39.185 8.982 -36.554 1.00 15.89 139 THR B CA 1
ATOM 4741 C C . THR B 1 125 ? -40.471 8.300 -36.134 1.00 15.00 139 THR B C 1
ATOM 4742 O O . THR B 1 125 ? -40.795 8.277 -34.943 1.00 15.94 139 THR B O 1
ATOM 4746 N N . THR B 1 126 ? -41.145 7.689 -37.118 1.00 16.37 140 THR B N 1
ATOM 4747 C CA . THR B 1 126 ? -42.020 6.552 -36.805 1.00 17.05 140 THR B CA 1
ATOM 4748 C C . THR B 1 126 ? -41.148 5.338 -37.119 1.00 18.13 140 THR B C 1
ATOM 4749 O O . THR B 1 126 ? -40.542 5.281 -38.204 1.00 17.19 140 THR B O 1
ATOM 4753 N N . SER B 1 127 ? -40.975 4.450 -36.122 1.00 16.91 141 SER B N 1
ATOM 4754 C CA . SER B 1 127 ? -39.974 3.375 -36.146 1.00 16.60 141 SER B CA 1
ATOM 4755 C C . SER B 1 127 ? -40.688 2.024 -35.947 1.00 17.35 141 SER B C 1
ATOM 4756 O O . SER B 1 127 ? -41.627 1.940 -35.160 1.00 17.82 141 SER B O 1
ATOM 4759 N N . LEU B 1 128 ? -40.261 1.015 -36.699 1.00 19.16 142 LEU B N 1
ATOM 4760 C CA . LEU B 1 128 ? -40.846 -0.331 -36.535 1.00 18.81 142 LEU B CA 1
ATOM 4761 C C . LEU B 1 128 ? -40.331 -0.922 -35.246 1.00 18.50 142 LEU B C 1
ATOM 4762 O O . LEU B 1 128 ? -39.235 -0.607 -34.802 1.00 20.39 142 LEU B O 1
ATOM 4767 N N . THR B 1 129 ? -41.160 -1.746 -34.618 1.00 20.48 143 THR B N 1
ATOM 4768 C CA . THR B 1 129 ? -40.681 -2.495 -33.461 1.00 23.11 143 THR B CA 1
ATOM 4769 C C . THR B 1 129 ? -39.660 -3.532 -33.916 1.00 19.94 143 THR B C 1
ATOM 4770 O O . THR B 1 129 ? -39.499 -3.796 -35.104 1.00 19.19 143 THR B O 1
ATOM 4774 N N . GLU B 1 130 ? -38.988 -4.144 -32.940 1.00 21.47 144 GLU B N 1
ATOM 4775 C CA . GLU B 1 130 ? -37.996 -5.168 -33.238 1.00 21.96 144 GLU B CA 1
ATOM 4776 C C . GLU B 1 130 ? -38.602 -6.386 -33.932 1.00 23.60 144 GLU B C 1
ATOM 4777 O O . GLU B 1 130 ? -37.900 -7.065 -34.700 1.00 22.78 144 GLU B O 1
ATOM 4779 N N . GLU B 1 131 ? -39.899 -6.626 -33.745 1.00 23.60 145 GLU B N 1
ATOM 4780 C CA . GLU B 1 131 ? -40.579 -7.710 -34.451 1.00 25.07 145 GLU B CA 1
ATOM 4781 C C . GLU B 1 131 ? -41.148 -7.291 -35.802 1.00 24.69 145 GLU B C 1
ATOM 4782 O O . GLU B 1 131 ? -41.716 -8.126 -36.491 1.00 27.22 145 GLU B O 1
ATOM 4788 N N . GLY B 1 132 ? -41.000 -6.027 -36.192 1.00 21.96 146 GLY B N 1
ATOM 4789 C CA . GLY B 1 132 ? -41.431 -5.565 -37.486 1.00 21.86 146 GLY B CA 1
ATOM 4790 C C . GLY B 1 132 ? -42.787 -4.909 -37.577 1.00 20.06 146 GLY B C 1
ATOM 4791 O O . GLY B 1 132 ? -43.290 -4.764 -38.678 1.00 21.60 146 GLY B O 1
ATOM 4792 N N . LYS B 1 133 ? -43.406 -4.545 -36.470 1.00 18.41 147 LYS B N 1
ATOM 4793 C CA . LYS B 1 133 ? -44.740 -3.955 -36.522 1.00 17.83 147 LYS B CA 1
ATOM 4794 C C . LYS B 1 133 ? -44.639 -2.465 -36.848 1.00 18.59 147 LYS B C 1
ATOM 4795 O O . LYS B 1 133 ? -43.806 -1.779 -36.261 1.00 19.18 147 LYS B O 1
ATOM 4801 N N . VAL B 1 134 ? -45.478 -2.022 -37.795 1.00 18.47 148 VAL B N 1
ATOM 4802 C CA . VAL B 1 134 ? -45.431 -0.657 -38.335 1.00 18.93 148 VAL B CA 1
ATOM 4803 C C . VAL B 1 134 ? -46.371 0.243 -37.535 1.00 18.50 148 VAL B C 1
ATOM 4804 O O . VAL B 1 134 ? -47.612 -0.008 -37.519 1.00 19.08 148 VAL B O 1
ATOM 4808 N N . PRO B 1 135 ? -45.885 1.354 -36.978 1.00 16.26 149 PRO B N 1
ATOM 4809 C CA . PRO B 1 135 ? -46.782 2.320 -36.346 1.00 18.35 149 PRO B CA 1
ATOM 4810 C C . PRO B 1 135 ? -47.621 3.045 -37.385 1.00 16.59 149 PRO B C 1
ATOM 4811 O O . PRO B 1 135 ? -47.140 3.358 -38.469 1.00 16.53 149 PRO B O 1
ATOM 4815 N N . LYS B 1 136 ? -48.880 3.288 -37.050 1.00 17.07 150 LYS B N 1
ATOM 4816 C CA . LYS B 1 136 ? -49.860 3.893 -37.945 1.00 16.09 150 LYS B CA 1
ATOM 4817 C C . LYS B 1 136 ? -50.679 4.966 -37.233 1.00 16.02 150 LYS B C 1
ATOM 4818 O O . LYS B 1 136 ? -50.801 4.983 -36.004 1.00 17.96 150 LYS B O 1
ATOM 4824 N N . HIS B 1 137 ? -51.251 5.864 -38.024 1.00 16.50 151 HIS B N 1
ATOM 4825 C CA . HIS B 1 137 ? -52.176 6.911 -37.521 1.00 16.44 151 HIS B CA 1
ATOM 4826 C C . HIS B 1 137 ? -51.565 7.786 -36.440 1.00 18.69 151 HIS B C 1
ATOM 4827 O O . HIS B 1 137 ? -52.177 8.038 -35.387 1.00 19.16 151 HIS B O 1
ATOM 4834 N N . CYS B 1 138 ? -50.300 8.165 -36.632 1.00 16.21 152 CYS B N 1
ATOM 4835 C CA . CYS B 1 138 ? -49.642 9.088 -35.718 1.00 16.85 152 CYS B CA 1
ATOM 4836 C C . CYS B 1 138 ? -49.697 10.500 -36.268 1.00 17.96 152 CYS B C 1
ATOM 4837 O O . CYS B 1 138 ? -50.021 10.712 -37.438 1.00 17.58 152 CYS B O 1
ATOM 4840 N N . ARG B 1 139 ? -49.399 11.470 -35.389 1.00 16.82 153 ARG B N 1
ATOM 4841 C CA . ARG B 1 139 ? -49.421 12.883 -35.765 1.00 15.99 153 ARG B CA 1
ATOM 4842 C C . ARG B 1 139 ? -48.227 13.635 -35.178 1.00 16.50 153 ARG B C 1
ATOM 4843 O O . ARG B 1 139 ? -47.901 13.506 -33.986 1.00 16.06 153 ARG B O 1
ATOM 4851 N N . ILE B 1 140 ? -47.588 14.455 -36.016 1.00 16.63 154 ILE B N 1
ATOM 4852 C CA . ILE B 1 140 ? -46.536 15.360 -35.574 1.00 15.63 154 ILE B CA 1
ATOM 4853 C C . ILE B 1 140 ? -47.023 16.751 -35.941 1.00 15.75 154 ILE B C 1
ATOM 4854 O O . ILE B 1 140 ? -47.261 17.028 -37.123 1.00 16.84 154 ILE B O 1
ATOM 4859 N N . ASP B 1 141 ? -47.212 17.637 -34.943 1.00 14.23 155 ASP B N 1
ATOM 4860 C CA . ASP B 1 141 ? -47.812 18.900 -35.298 1.00 12.66 155 ASP B CA 1
ATOM 4861 C C . ASP B 1 141 ? -47.305 20.029 -34.424 1.00 14.59 155 ASP B C 1
ATOM 4862 O O . ASP B 1 141 ? -46.995 19.821 -33.255 1.00 16.04 155 ASP B O 1
ATOM 4867 N N . HIS B 1 142 ? -47.331 21.236 -34.977 1.00 14.13 156 HIS B N 1
ATOM 4868 C CA . HIS B 1 142 ? -46.907 22.409 -34.226 1.00 15.15 156 HIS B CA 1
ATOM 4869 C C . HIS B 1 142 ? -45.547 22.219 -33.598 1.00 17.92 156 HIS B C 1
ATOM 4870 O O . HIS B 1 142 ? -45.289 22.675 -32.479 1.00 15.55 156 HIS B O 1
ATOM 4877 N N . CYS B 1 143 ? -44.647 21.546 -34.334 1.00 15.59 157 CYS B N 1
ATOM 4878 C CA . CYS B 1 143 ? -43.269 21.375 -33.892 1.00 14.92 157 CYS B CA 1
ATOM 4879 C C . CYS B 1 143 ? -42.355 22.270 -34.725 1.00 14.50 157 CYS B C 1
ATOM 4880 O O . CYS B 1 143 ? -42.696 22.700 -35.833 1.00 15.62 157 CYS B O 1
ATOM 4883 N N . VAL B 1 144 ? -41.155 22.526 -34.186 1.00 14.95 158 VAL B N 1
ATOM 4884 C CA . VAL B 1 144 ? -40.204 23.453 -34.790 1.00 13.26 158 VAL B CA 1
ATOM 4885 C C . VAL B 1 144 ? -38.876 22.753 -34.893 1.00 14.28 158 VAL B C 1
ATOM 4886 O O . VAL B 1 144 ? -38.397 22.221 -33.891 1.00 14.33 158 VAL B O 1
ATOM 4890 N N . PHE B 1 145 ? -38.329 22.705 -36.097 1.00 12.73 159 PHE B N 1
ATOM 4891 C CA . PHE B 1 145 ? -37.095 21.964 -36.360 1.00 12.41 159 PHE B CA 1
ATOM 4892 C C . PHE B 1 145 ? -36.102 22.917 -36.982 1.00 14.92 159 PHE B C 1
ATOM 4893 O O . PHE B 1 145 ? -36.232 23.265 -38.159 1.00 14.49 159 PHE B O 1
ATOM 4901 N N . THR B 1 146 ? -35.092 23.323 -36.220 1.00 15.42 160 THR B N 1
ATOM 4902 C CA . THR B 1 146 ? -34.173 24.326 -36.717 1.00 15.56 160 THR B CA 1
ATOM 4903 C C . THR B 1 146 ? -32.713 23.956 -36.440 1.00 15.93 160 THR B C 1
ATOM 4904 O O . THR B 1 146 ? -32.382 23.258 -35.484 1.00 16.62 160 THR B O 1
ATOM 4908 N N . ASP B 1 147 ? -31.860 24.497 -37.310 1.00 14.56 161 ASP B N 1
ATOM 4909 C CA . ASP B 1 147 ? -30.393 24.450 -37.150 1.00 14.33 161 ASP B CA 1
ATOM 4910 C C . ASP B 1 147 ? -29.879 23.027 -37.005 1.00 15.27 161 ASP B C 1
ATOM 4911 O O . ASP B 1 147 ? -28.918 22.789 -36.261 1.00 17.37 161 ASP B O 1
ATOM 4916 N N . LYS B 1 148 ? -30.480 22.078 -37.756 1.00 14.19 162 LYS B N 1
ATOM 4917 C CA . LYS B 1 148 ? -30.012 20.677 -37.647 1.00 14.54 162 LYS B CA 1
ATOM 4918 C C . LYS B 1 148 ? -28.648 20.482 -38.303 1.00 15.38 162 LYS B C 1
ATOM 4919 O O . LYS B 1 148 ? -28.487 20.766 -39.497 1.00 17.58 162 LYS B O 1
ATOM 4925 N N . ILE B 1 149 ? -27.652 20.035 -37.511 1.00 14.79 163 ILE B N 1
ATOM 4926 C CA . ILE B 1 149 ? -26.268 19.903 -37.976 1.00 15.71 163 ILE B CA 1
ATOM 4927 C C . ILE B 1 149 ? -25.851 18.456 -38.125 1.00 15.47 163 ILE B C 1
ATOM 4928 O O . ILE B 1 149 ? -24.648 18.161 -38.187 1.00 20.28 163 ILE B O 1
ATOM 4933 N N . THR B 1 150 ? -26.791 17.535 -38.134 1.00 15.11 164 THR B N 1
ATOM 4934 C CA . THR B 1 150 ? -26.511 16.124 -38.220 1.00 16.14 164 THR B CA 1
ATOM 4935 C C . THR B 1 150 ? -27.151 15.551 -39.476 1.00 15.06 164 THR B C 1
ATOM 4936 O O . THR B 1 150 ? -28.170 16.067 -39.995 1.00 14.43 164 THR B O 1
ATOM 4940 N N . PHE B 1 151 ? -26.586 14.421 -39.922 1.00 17.18 165 PHE B N 1
ATOM 4941 C CA . PHE B 1 151 ? -27.100 13.704 -41.087 1.00 15.76 165 PHE B CA 1
ATOM 4942 C C . PHE B 1 151 ? -28.435 13.024 -40.780 1.00 16.63 165 PHE B C 1
ATOM 4943 O O . PHE B 1 151 ? -28.857 12.878 -39.610 1.00 15.44 165 PHE B O 1
ATOM 4951 N N . ASP B 1 152 ? -29.115 12.647 -41.867 1.00 15.50 166 ASP B N 1
ATOM 4952 C CA . ASP B 1 152 ? -30.484 12.096 -41.887 1.00 15.35 166 ASP B CA 1
ATOM 4953 C C . ASP B 1 152 ? -31.499 13.230 -41.936 1.00 16.35 166 ASP B C 1
ATOM 4954 O O . ASP B 1 152 ? -31.192 14.384 -41.625 1.00 15.64 166 ASP B O 1
ATOM 4959 N N . GLN B 1 153 ? -32.703 12.861 -42.380 1.00 14.14 167 GLN B N 1
ATOM 4960 C CA . GLN B 1 153 ? -33.822 13.785 -42.438 1.00 12.17 167 GLN B CA 1
ATOM 4961 C C . GLN B 1 153 ? -34.168 14.336 -41.051 1.00 14.12 167 GLN B C 1
ATOM 4962 O O . GLN B 1 153 ? -33.781 13.800 -40.014 1.00 15.11 167 GLN B O 1
ATOM 4968 N N . VAL B 1 154 ? -34.897 15.455 -41.054 1.00 15.20 168 VAL B N 1
ATOM 4969 C CA . VAL B 1 154 ? -35.522 15.945 -39.826 1.00 13.68 168 VAL B CA 1
ATOM 4970 C C . VAL B 1 154 ? -36.557 14.920 -39.331 1.00 14.76 168 VAL B C 1
ATOM 4971 O O . VAL B 1 154 ? -36.570 14.557 -38.136 1.00 14.70 168 VAL B O 1
ATOM 4975 N N . ILE B 1 155 ? -37.445 14.455 -40.225 1.00 14.51 169 ILE B N 1
ATOM 4976 C CA . ILE B 1 155 ? -38.466 13.445 -39.864 1.00 14.57 169 ILE B CA 1
ATOM 4977 C C . ILE B 1 155 ? -38.408 12.283 -40.858 1.00 14.34 169 ILE B C 1
ATOM 4978 O O . ILE B 1 155 ? -38.388 12.514 -42.078 1.00 14.15 169 ILE B O 1
ATOM 4983 N N . ASN B 1 156 ? -38.416 11.036 -40.359 1.00 14.88 170 ASN B N 1
ATOM 4984 C CA . ASN B 1 156 ? -38.584 9.877 -41.250 1.00 15.02 170 ASN B CA 1
ATOM 4985 C C . ASN B 1 156 ? -39.872 9.159 -40.852 1.00 15.75 170 ASN B C 1
ATOM 4986 O O . ASN B 1 156 ? -40.055 8.880 -39.678 1.00 16.24 170 ASN B O 1
ATOM 4991 N N . LEU B 1 157 ? -40.751 8.866 -41.821 1.00 13.91 171 LEU B N 1
ATOM 4992 C CA . LEU B 1 157 ? -41.970 8.042 -41.595 1.00 14.31 171 LEU B CA 1
ATOM 4993 C C . LEU B 1 157 ? -41.690 6.681 -42.237 1.00 15.31 171 LEU B C 1
ATOM 4994 O O . LEU B 1 157 ? -41.576 6.615 -43.461 1.00 15.99 171 LEU B O 1
ATOM 4999 N N . ASN B 1 158 ? -41.502 5.625 -41.415 1.00 16.14 172 ASN B N 1
ATOM 5000 C CA . ASN B 1 158 ? -41.058 4.318 -41.947 1.00 15.27 172 ASN B CA 1
ATOM 5001 C C . ASN B 1 158 ? -42.124 3.243 -41.916 1.00 17.19 172 ASN B C 1
ATOM 5002 O O . ASN B 1 158 ? -42.846 3.116 -40.924 1.00 16.63 172 ASN B O 1
ATOM 5007 N N . ASN B 1 159 ? -42.161 2.437 -42.994 1.00 18.68 173 ASN B N 1
ATOM 5008 C CA . ASN B 1 159 ? -42.907 1.189 -42.980 1.00 16.11 173 ASN B CA 1
ATOM 5009 C C . ASN B 1 159 ? -42.013 -0.036 -43.301 1.00 17.54 173 ASN B C 1
ATOM 5010 O O . ASN B 1 159 ? -42.544 -1.157 -43.423 1.00 18.86 173 ASN B O 1
ATOM 5015 N N . ARG B 1 160 ? -40.685 0.122 -43.377 1.00 17.74 174 ARG B N 1
ATOM 5016 C CA . ARG B 1 160 ? -39.688 -0.955 -43.440 1.00 20.20 174 ARG B CA 1
ATOM 5017 C C . ARG B 1 160 ? -38.451 -0.479 -42.682 1.00 20.84 174 ARG B C 1
ATOM 5018 O O . ARG B 1 160 ? -38.248 0.737 -42.539 1.00 20.97 174 ARG B O 1
ATOM 5026 N N . PRO B 1 161 ? -37.604 -1.395 -42.180 1.00 24.03 175 PRO B N 1
ATOM 5027 C CA . PRO B 1 161 ? -36.377 -0.939 -41.489 1.00 25.15 175 PRO B CA 1
ATOM 5028 C C . PRO B 1 161 ? -35.347 -0.372 -42.437 1.00 25.81 175 PRO B C 1
ATOM 5029 O O . PRO B 1 161 ? -34.568 0.504 -42.020 1.00 27.59 175 PRO B O 1
ATOM 5033 N N . ARG B 1 162 ? -35.368 -0.796 -43.705 1.00 23.18 176 ARG B N 1
ATOM 5034 C CA . ARG B 1 162 ? -34.443 -0.365 -44.760 1.00 24.28 176 ARG B CA 1
ATOM 5035 C C . ARG B 1 162 ? -35.169 -0.553 -46.090 1.00 20.98 176 ARG B C 1
ATOM 5036 O O . ARG B 1 162 ? -36.170 -1.280 -46.175 1.00 23.01 176 ARG B O 1
ATOM 5044 N N . ALA B 1 163 ? -34.679 0.127 -47.135 1.00 22.63 177 ALA B N 1
ATOM 5045 C CA . ALA B 1 163 ? -35.311 -0.042 -48.442 1.00 21.54 177 ALA B CA 1
ATOM 5046 C C . ALA B 1 163 ? -35.210 -1.493 -48.892 1.00 25.17 177 ALA B C 1
ATOM 5047 O O . ALA B 1 163 ? -34.190 -2.153 -48.667 1.00 26.46 177 ALA B O 1
ATOM 5049 N N . ASP B 1 164 ? -36.268 -1.996 -49.484 1.00 23.63 178 ASP B N 1
ATOM 5050 C CA . ASP B 1 164 ? -36.248 -3.354 -50.043 1.00 26.25 178 ASP B CA 1
ATOM 5051 C C . ASP B 1 164 ? -36.845 -3.236 -51.426 1.00 24.95 178 ASP B C 1
ATOM 5052 O O . ASP B 1 164 ? -38.028 -3.463 -51.602 1.00 29.04 178 ASP B O 1
ATOM 5057 N N . LYS B 1 165 ? -36.007 -2.846 -52.393 1.00 24.45 179 LYS B N 1
ATOM 5058 C CA . LYS B 1 165 ? -36.486 -2.464 -53.721 1.00 26.98 179 LYS B CA 1
ATOM 5059 C C . LYS B 1 165 ? -37.043 -3.641 -54.514 1.00 31.22 179 LYS B C 1
ATOM 5060 O O . LYS B 1 165 ? -37.888 -3.443 -55.395 1.00 30.49 179 LYS B O 1
ATOM 5066 N N . GLU B 1 166 ? -36.608 -4.864 -54.225 1.00 31.19 180 GLU B N 1
ATOM 5067 C CA . GLU B 1 166 ? -37.066 -6.004 -55.014 1.00 31.01 180 GLU B CA 1
ATOM 5068 C C . GLU B 1 166 ? -38.268 -6.713 -54.418 1.00 35.02 180 GLU B C 1
ATOM 5069 O O . GLU B 1 166 ? -38.824 -7.593 -55.077 1.00 35.61 180 GLU B O 1
ATOM 5071 N N . SER B 1 167 ? -38.669 -6.374 -53.189 1.00 31.09 181 SER B N 1
ATOM 5072 C CA . SER B 1 167 ? -39.792 -7.049 -52.533 1.00 29.87 181 SER B CA 1
ATOM 5073 C C . SER B 1 167 ? -41.094 -6.985 -53.332 1.00 31.17 181 SER B C 1
ATOM 5074 O O . SER B 1 167 ? -41.454 -5.956 -53.913 1.00 30.99 181 SER B O 1
ATOM 5077 N N . LYS B 1 168 ? -41.827 -8.097 -53.328 1.00 31.31 182 LYS B N 1
ATOM 5078 C CA . LYS B 1 168 ? -43.155 -8.175 -53.916 1.00 34.11 182 LYS B CA 1
ATOM 5079 C C . LYS B 1 168 ? -44.262 -7.867 -52.907 1.00 33.05 182 LYS B C 1
ATOM 5080 O O . LYS B 1 168 ? -45.440 -7.750 -53.290 1.00 37.62 182 LYS B O 1
ATOM 5082 N N . VAL B 1 169 ? -43.945 -7.707 -51.636 1.00 28.18 183 VAL B N 1
ATOM 5083 C CA . VAL B 1 169 ? -44.985 -7.340 -50.687 1.00 28.97 183 VAL B CA 1
ATOM 5084 C C . VAL B 1 169 ? -44.966 -5.822 -50.542 1.00 27.22 183 VAL B C 1
ATOM 5085 O O . VAL B 1 169 ? -43.888 -5.221 -50.496 1.00 27.76 183 VAL B O 1
ATOM 5089 N N . LEU B 1 170 ? -46.130 -5.199 -50.493 1.00 25.20 184 LEU B N 1
ATOM 5090 C CA . LEU B 1 170 ? -46.163 -3.730 -50.372 1.00 22.76 184 LEU B CA 1
ATOM 5091 C C . LEU B 1 170 ? -45.858 -3.306 -48.944 1.00 22.84 184 LEU B C 1
ATOM 5092 O O . LEU B 1 170 ? -46.326 -3.915 -47.977 1.00 24.68 184 LEU B O 1
ATOM 5097 N N . GLY B 1 171 ? -45.163 -2.182 -48.806 1.00 21.80 185 GLY B N 1
ATOM 5098 C CA . GLY B 1 171 ? -44.978 -1.603 -47.471 1.00 22.68 185 GLY B CA 1
ATOM 5099 C C . GLY B 1 171 ? -46.310 -1.043 -47.017 1.00 21.54 185 GLY B C 1
ATOM 5100 O O . GLY B 1 171 ? -47.054 -0.459 -47.811 1.00 20.48 185 GLY B O 1
ATOM 5101 N N . GLU B 1 172 ? -46.666 -1.299 -45.737 1.00 19.12 186 GLU B N 1
ATOM 5102 C CA . GLU B 1 172 ? -48.023 -1.060 -45.234 1.00 19.11 186 GLU B CA 1
ATOM 5103 C C . GLU B 1 172 ? -48.331 0.424 -45.181 1.00 18.60 186 GLU B C 1
ATOM 5104 O O . GLU B 1 172 ? -47.491 1.193 -44.723 1.00 20.08 186 GLU B O 1
ATOM 5110 N N . ALA B 1 173 ? -49.529 0.818 -45.648 1.00 17.87 187 ALA B N 1
ATOM 5111 C CA . ALA B 1 173 ? -49.944 2.231 -45.521 1.00 18.65 187 ALA B CA 1
ATOM 5112 C C . ALA B 1 173 ? -49.848 2.707 -44.062 1.00 19.43 187 ALA B C 1
ATOM 5113 O O . ALA B 1 173 ? -50.180 1.985 -43.112 1.00 20.93 187 ALA B O 1
ATOM 5115 N N . MET B 1 174 ? -49.410 3.957 -43.892 1.00 16.21 188 MET B N 1
ATOM 5116 C CA . MET B 1 174 ? -49.103 4.466 -42.552 1.00 15.53 188 MET B CA 1
ATOM 5117 C C . MET B 1 174 ? -50.136 5.427 -41.983 1.00 16.85 188 MET B C 1
ATOM 5118 O O . MET B 1 174 ? -50.396 5.397 -40.785 1.00 17.14 188 MET B O 1
ATOM 5123 N N . TYR B 1 175 ? -50.745 6.246 -42.804 1.00 16.19 189 TYR B N 1
ATOM 5124 C CA . TYR B 1 175 ? -51.844 7.121 -42.381 1.00 15.91 189 TYR B CA 1
ATOM 5125 C C . TYR B 1 175 ? -51.416 8.116 -41.309 1.00 16.75 189 TYR B C 1
ATOM 5126 O O . TYR B 1 175 ? -52.198 8.481 -40.428 1.00 18.40 189 TYR B O 1
ATOM 5135 N N . HIS B 1 176 ? -50.178 8.632 -41.417 1.00 15.81 190 HIS B N 1
ATOM 5136 C CA . HIS B 1 176 ? -49.730 9.683 -40.516 1.00 14.95 190 HIS B CA 1
ATOM 5137 C C . HIS B 1 176 ? -50.078 11.071 -41.023 1.00 16.34 190 HIS B C 1
ATOM 5138 O O . HIS B 1 176 ? -50.367 11.286 -42.196 1.00 17.59 190 HIS B O 1
ATOM 5145 N N . ARG B 1 177 ? -50.017 12.044 -40.112 1.00 15.31 191 ARG B N 1
ATOM 5146 C CA . ARG B 1 177 ? -50.199 13.450 -40.478 1.00 14.33 191 ARG B CA 1
ATOM 5147 C C . ARG B 1 177 ? -49.046 14.268 -39.886 1.00 14.28 191 ARG B C 1
ATOM 5148 O O . ARG B 1 177 ? -48.690 14.055 -38.730 1.00 16.21 191 ARG B O 1
ATOM 5156 N N . ILE B 1 178 ? -48.382 15.098 -40.719 1.00 13.20 192 ILE B N 1
ATOM 5157 C CA . ILE B 1 178 ? -47.404 16.091 -40.247 1.00 13.19 192 ILE B CA 1
ATOM 5158 C C . ILE B 1 178 ? -47.984 17.423 -40.621 1.00 14.01 192 ILE B C 1
ATOM 5159 O O . ILE B 1 178 ? -48.212 17.685 -41.812 1.00 14.29 192 ILE B O 1
ATOM 5164 N N . ASP B 1 179 ? -48.272 18.265 -39.615 1.00 15.31 193 ASP B N 1
ATOM 5165 C CA . ASP B 1 179 ? -48.961 19.512 -39.940 1.00 14.62 193 ASP B CA 1
ATOM 5166 C C . ASP B 1 179 ? -48.555 20.649 -39.029 1.00 16.00 193 ASP B C 1
ATOM 5167 O O . ASP B 1 179 ? -48.144 20.435 -37.905 1.00 14.47 193 ASP B O 1
ATOM 5172 N N . HIS B 1 180 ? -48.631 21.855 -39.558 1.00 15.95 194 HIS B N 1
ATOM 5173 C CA . HIS B 1 180 ? -48.264 23.087 -38.824 1.00 15.94 194 HIS B CA 1
ATOM 5174 C C . HIS B 1 180 ? -46.875 22.975 -38.200 1.00 18.01 194 HIS B C 1
ATOM 5175 O O . HIS B 1 180 ? -46.655 23.411 -37.082 1.00 17.82 194 HIS B O 1
ATOM 5182 N N . CYS B 1 181 ? -45.919 22.381 -38.928 1.00 13.14 195 CYS B N 1
ATOM 5183 C CA . CYS B 1 181 ? -44.562 22.393 -38.401 1.00 14.43 195 CYS B CA 1
ATOM 5184 C C . CYS B 1 181 ? -43.711 23.404 -39.166 1.00 15.23 195 CYS B C 1
ATOM 5185 O O . CYS B 1 181 ? -44.049 23.863 -40.262 1.00 14.93 195 CYS B O 1
ATOM 5188 N N . PHE B 1 182 ? -42.611 23.809 -38.536 1.00 13.60 196 PHE B N 1
ATOM 5189 C CA . PHE B 1 182 ? -41.700 24.798 -39.106 1.00 12.32 196 PHE B CA 1
ATOM 5190 C C . PHE B 1 182 ? -40.353 24.142 -39.305 1.00 13.27 196 PHE B C 1
ATOM 5191 O O . PHE B 1 182 ? -39.828 23.550 -38.372 1.00 14.65 196 PHE B O 1
ATOM 5199 N N . PHE B 1 183 ? -39.737 24.378 -40.452 1.00 12.32 197 PHE B N 1
ATOM 5200 C CA . PHE B 1 183 ? -38.433 23.793 -40.799 1.00 13.94 197 PHE B CA 1
ATOM 5201 C C . PHE B 1 183 ? -37.476 24.857 -41.327 1.00 14.73 197 PHE B C 1
ATOM 5202 O O . PHE B 1 183 ? -37.769 25.482 -42.328 1.00 16.71 197 PHE B O 1
ATOM 5210 N N . SER B 1 184 ? -36.272 24.946 -40.760 1.00 13.39 198 SER B N 1
ATOM 5211 C CA . SER B 1 184 ? -35.224 25.817 -41.321 1.00 14.56 198 SER B CA 1
ATOM 5212 C C . SER B 1 184 ? -33.887 25.241 -40.919 1.00 16.03 198 SER B C 1
ATOM 5213 O O . SER B 1 184 ? -33.544 25.300 -39.728 1.00 15.57 198 SER B O 1
ATOM 5216 N N . ASN B 1 185 ? -33.125 24.726 -41.894 1.00 16.13 199 ASN B N 1
ATOM 5217 C CA . ASN B 1 185 ? -31.934 23.951 -41.543 1.00 14.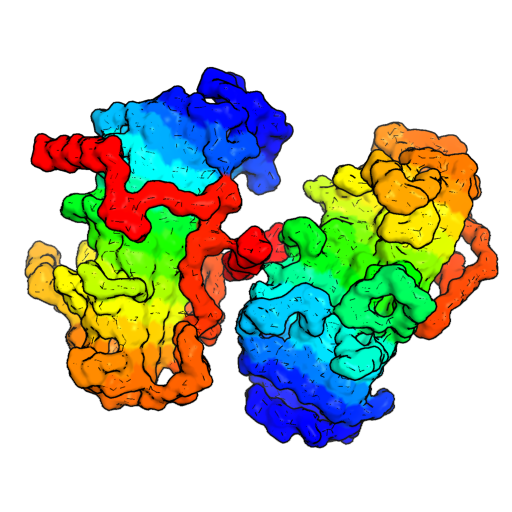17 199 ASN B CA 1
ATOM 5218 C C . ASN B 1 185 ? -30.840 24.157 -42.567 1.00 15.40 199 ASN B C 1
ATOM 5219 O O . ASN B 1 185 ? -31.137 24.318 -43.754 1.00 16.29 199 ASN B O 1
ATOM 5224 N N . PRO B 1 186 ? -29.566 24.158 -42.145 1.00 14.28 200 PRO B N 1
ATOM 5225 C CA . PRO B 1 186 ? -28.456 24.609 -43.015 1.00 15.26 200 PRO B CA 1
ATOM 5226 C C . PRO B 1 186 ? -27.987 23.536 -43.984 1.00 14.32 200 PRO B C 1
ATOM 5227 O O . PRO B 1 186 ? -28.156 22.324 -43.752 1.00 16.05 200 PRO B O 1
ATOM 5231 N N . PRO B 1 187 ? -27.310 23.947 -45.072 1.00 14.84 201 PRO B N 1
ATOM 5232 C CA . PRO B 1 187 ? -26.800 22.958 -46.039 1.00 17.97 201 PRO B CA 1
ATOM 5233 C C . PRO B 1 187 ? -25.792 21.987 -45.435 1.00 18.28 201 PRO B C 1
ATOM 5234 O O . PRO B 1 187 ? -24.884 22.357 -44.648 1.00 16.95 201 PRO B O 1
ATOM 5238 N N . LYS B 1 188 ? -25.951 20.719 -45.817 1.00 17.11 202 LYS B N 1
ATOM 5239 C CA . LYS B 1 188 ? -25.038 19.641 -45.497 1.00 17.34 202 LYS B CA 1
ATOM 5240 C C . LYS B 1 188 ? -24.512 19.059 -46.805 1.00 17.60 202 LYS B C 1
ATOM 5241 O O . LYS B 1 188 ? -25.146 19.186 -47.848 1.00 18.92 202 LYS B O 1
ATOM 5247 N N . PRO B 1 189 ? -23.344 18.419 -46.793 1.00 19.42 203 PRO B N 1
ATOM 5248 C CA . PRO B 1 189 ? -22.792 17.926 -48.049 1.00 18.88 203 PRO B CA 1
ATOM 5249 C C . PRO B 1 189 ? -23.431 16.637 -48.514 1.00 20.46 203 PRO B C 1
ATOM 5250 O O . PRO B 1 189 ? -23.719 15.736 -47.718 1.00 21.91 203 PRO B O 1
ATOM 5254 N N . GLY B 1 190 ? -23.554 16.512 -49.837 1.00 22.57 204 GLY B N 1
ATOM 5255 C CA . GLY B 1 190 ? -23.968 15.230 -50.411 1.00 26.47 204 GLY B CA 1
ATOM 5256 C C . GLY B 1 190 ? -25.428 14.869 -50.170 1.00 24.35 204 GLY B C 1
ATOM 5257 O O . GLY B 1 190 ? -26.301 15.733 -50.065 1.00 25.80 204 GLY B O 1
ATOM 5258 N N . ASN B 1 191 ? -25.700 13.556 -50.148 1.00 24.96 205 ASN B N 1
ATOM 5259 C CA . ASN B 1 191 ? -27.062 13.031 -49.855 1.00 24.15 205 ASN B CA 1
ATOM 5260 C C . ASN B 1 191 ? -27.208 12.914 -48.341 1.00 23.64 205 ASN B C 1
ATOM 5261 O O . ASN B 1 191 ? -27.129 11.846 -47.737 1.00 27.42 205 ASN B O 1
ATOM 5266 N N . ALA B 1 192 ? -27.409 14.058 -47.720 1.00 19.85 206 ALA B N 1
ATOM 5267 C CA . ALA B 1 192 ? -27.184 14.214 -46.295 1.00 18.24 206 ALA B CA 1
ATOM 5268 C C . ALA B 1 192 ? -28.455 14.066 -45.461 1.00 18.57 206 ALA B C 1
ATOM 5269 O O . ALA B 1 192 ? -28.363 14.066 -44.228 1.00 20.39 206 ALA B O 1
ATOM 5271 N N . GLY B 1 193 ? -29.582 13.935 -46.111 1.00 18.33 207 GLY B N 1
ATOM 5272 C CA . GLY B 1 193 ? -30.873 13.905 -45.424 1.00 16.85 207 GLY B CA 1
ATOM 5273 C C . GLY B 1 193 ? -31.537 15.277 -45.450 1.00 16.85 207 GLY B C 1
ATOM 5274 O O . GLY B 1 193 ? -30.882 16.253 -45.075 1.00 16.30 207 GLY B O 1
ATOM 5275 N N . GLY B 1 194 ? -32.790 15.358 -45.886 1.00 15.86 208 GLY B N 1
ATOM 5276 C CA . GLY B 1 194 ? -33.569 16.592 -46.067 1.00 15.14 208 GLY B CA 1
ATOM 5277 C C . GLY B 1 194 ? -34.517 16.874 -44.928 1.00 17.01 208 GLY B C 1
ATOM 5278 O O . GLY B 1 194 ? -34.176 16.731 -43.760 1.00 15.55 208 GLY B O 1
ATOM 5279 N N . GLY B 1 195 ? -35.726 17.358 -45.277 1.00 15.82 209 GLY B N 1
ATOM 5280 C CA . GLY B 1 195 ? -36.738 17.718 -44.286 1.00 14.70 209 GLY B CA 1
ATOM 5281 C C . GLY B 1 195 ? -37.504 16.456 -43.875 1.00 14.11 209 GLY B C 1
ATOM 5282 O O . GLY B 1 195 ? -37.447 16.071 -42.721 1.00 16.42 209 GLY B O 1
ATOM 5283 N N . ILE B 1 196 ? -38.240 15.827 -44.799 1.00 13.84 210 ILE B N 1
ATOM 5284 C CA . ILE B 1 196 ? -39.081 14.687 -44.464 1.00 14.23 210 ILE B CA 1
ATOM 5285 C C . ILE B 1 196 ? -38.837 13.601 -45.487 1.00 15.11 210 ILE B C 1
ATOM 5286 O O . ILE B 1 196 ? -38.872 13.887 -46.692 1.00 14.51 210 ILE B O 1
ATOM 5291 N N . ARG B 1 197 ? -38.706 12.339 -45.026 1.00 14.16 211 ARG B N 1
ATOM 5292 C CA . ARG B 1 197 ? -38.756 11.209 -45.943 1.00 14.29 211 ARG B CA 1
ATOM 5293 C C . ARG B 1 197 ? -39.980 10.364 -45.551 1.00 15.92 211 ARG B C 1
ATOM 5294 O O . ARG B 1 197 ? -40.226 10.131 -44.363 1.00 17.45 211 ARG B O 1
ATOM 5302 N N . VAL B 1 198 ? -40.749 9.901 -46.538 1.00 13.33 212 VAL B N 1
ATOM 5303 C CA . VAL B 1 198 ? -41.947 9.047 -46.288 1.00 14.51 212 VAL B CA 1
ATOM 5304 C C . VAL B 1 198 ? -41.761 7.757 -47.074 1.00 16.44 212 VAL B C 1
ATOM 5305 O O . VAL B 1 198 ? -41.832 7.794 -48.288 1.00 15.56 212 VAL B O 1
ATOM 5309 N N . GLY B 1 199 ? -41.444 6.663 -46.399 1.00 16.96 213 GLY B N 1
ATOM 5310 C CA . GLY B 1 199 ? -41.201 5.357 -47.049 1.00 15.25 213 GLY B CA 1
ATOM 5311 C C . GLY B 1 199 ? -39.836 5.318 -47.721 1.00 15.92 213 GLY B C 1
ATOM 5312 O O . GLY B 1 199 ? -38.973 6.159 -47.464 1.00 16.13 213 GLY B O 1
ATOM 5313 N N . TYR B 1 200 ? -39.589 4.254 -48.500 1.00 16.20 214 TYR B N 1
ATOM 5314 C CA . TYR B 1 200 ? -38.269 4.059 -49.130 1.00 15.23 214 TYR B CA 1
ATOM 5315 C C . TYR B 1 200 ? -38.324 3.788 -50.626 1.00 16.41 214 TYR B C 1
ATOM 5316 O O . TYR B 1 200 ? -37.344 4.116 -51.316 1.00 18.15 214 TYR B O 1
ATOM 5325 N N . TYR B 1 201 ? -39.380 3.167 -51.147 1.00 16.84 215 TYR B N 1
ATOM 5326 C CA . TYR B 1 201 ? -39.370 2.822 -52.579 1.00 15.77 215 TYR B CA 1
ATOM 5327 C C . TYR B 1 201 ? -40.789 2.728 -53.162 1.00 17.32 215 TYR B C 1
ATOM 5328 O O . TYR B 1 201 ? -41.815 2.870 -52.476 1.00 18.51 215 TYR B O 1
ATOM 5337 N N . ARG B 1 202 ? -40.814 2.477 -54.494 1.00 17.19 216 ARG B N 1
ATOM 5338 C CA . ARG B 1 202 ? -42.027 2.389 -55.291 1.00 17.90 216 ARG B CA 1
ATOM 5339 C C . ARG B 1 202 ? -42.999 1.357 -54.764 1.00 18.14 216 ARG B C 1
ATOM 5340 O O . ARG B 1 202 ? -44.188 1.503 -54.980 1.00 18.48 216 ARG B O 1
ATOM 5348 N N . ASN B 1 203 ? -42.500 0.314 -54.100 1.00 18.75 217 ASN B N 1
ATOM 5349 C CA . ASN B 1 203 ? -43.342 -0.743 -53.555 1.00 18.36 217 ASN B CA 1
ATOM 5350 C C . ASN B 1 203 ? -43.800 -0.450 -52.123 1.00 20.97 217 ASN B C 1
ATOM 5351 O O . ASN B 1 203 ? -44.184 -1.361 -51.412 1.00 20.85 217 ASN B O 1
ATOM 5356 N N . ASP B 1 204 ? -43.774 0.822 -51.688 1.00 18.11 218 ASP B N 1
ATOM 5357 C CA . ASP B 1 204 ? -44.259 1.203 -50.358 1.00 17.86 218 ASP B CA 1
ATOM 5358 C C . ASP B 1 204 ? -45.488 2.078 -50.481 1.00 17.00 218 ASP B C 1
ATOM 5359 O O . ASP B 1 204 ? -45.488 2.985 -51.312 1.00 19.05 218 ASP B O 1
ATOM 5364 N N . ILE B 1 205 ? -46.526 1.813 -49.655 1.00 17.52 219 ILE B N 1
ATOM 5365 C CA . ILE B 1 205 ? -47.724 2.652 -49.612 1.00 17.50 219 ILE B CA 1
ATOM 5366 C C . ILE B 1 205 ? -47.610 3.625 -48.435 1.00 17.19 219 ILE B C 1
ATOM 5367 O O . ILE B 1 205 ? -47.330 3.207 -47.300 1.00 18.12 219 ILE B O 1
ATOM 5372 N N . GLY B 1 206 ? -47.814 4.913 -48.703 1.00 16.57 220 GLY B N 1
ATOM 5373 C CA . GLY B 1 206 ? -47.727 5.913 -47.628 1.00 16.35 220 GLY B CA 1
ATOM 5374 C C . GLY B 1 206 ? -49.083 6.312 -47.088 1.00 16.86 220 GLY B C 1
ATOM 5375 O O . GLY B 1 206 ? -49.385 6.050 -45.917 1.00 16.51 220 GLY B O 1
ATOM 5376 N N . ARG B 1 207 ? -49.907 6.939 -47.927 1.00 15.97 221 ARG B N 1
ATOM 5377 C CA . ARG B 1 207 ? -51.223 7.473 -47.503 1.00 16.21 221 ARG B CA 1
ATOM 5378 C C . ARG B 1 207 ? -51.079 8.382 -46.281 1.00 15.54 221 ARG B C 1
ATOM 5379 O O . ARG B 1 207 ? -51.919 8.386 -45.361 1.00 16.26 221 ARG B O 1
ATOM 5387 N N . CYS B 1 208 ? -49.989 9.180 -46.285 1.00 15.15 222 CYS B N 1
ATOM 5388 C CA . CYS B 1 208 ? -49.752 10.175 -45.243 1.00 14.87 222 CYS B CA 1
ATOM 5389 C C . CYS B 1 208 ? -50.103 11.554 -45.763 1.00 15.80 222 CYS B C 1
ATOM 5390 O O . CYS B 1 208 ? -50.062 11.829 -46.975 1.00 15.58 222 CYS B O 1
ATOM 5393 N N . LEU B 1 209 ? -50.579 12.414 -44.830 1.00 14.09 223 LEU B N 1
ATOM 5394 C CA . LEU B 1 209 ? -50.975 13.786 -45.123 1.00 13.01 223 LEU B CA 1
ATOM 5395 C C . LEU B 1 209 ? -49.957 14.741 -44.536 1.00 14.07 223 LEU B C 1
ATOM 5396 O O . LEU B 1 209 ? -49.723 14.741 -43.343 1.00 14.90 223 LEU B O 1
ATOM 5401 N N . ILE B 1 210 ? -49.343 15.520 -45.409 1.00 13.93 224 ILE B N 1
ATOM 5402 C CA . ILE B 1 210 ? -48.323 16.525 -45.012 1.00 14.98 224 ILE B CA 1
ATOM 5403 C C . ILE B 1 210 ? -48.927 17.848 -45.398 1.00 15.18 224 ILE B C 1
ATOM 5404 O O . ILE B 1 210 ? -48.995 18.164 -46.582 1.00 14.41 224 ILE B O 1
ATOM 5409 N N . ASP B 1 211 ? -49.462 18.577 -44.417 1.00 14.14 225 ASP B N 1
ATOM 5410 C CA . ASP B 1 211 ? -50.267 19.771 -44.695 1.00 14.87 225 ASP B CA 1
ATOM 5411 C C . ASP B 1 211 ? -49.889 20.944 -43.790 1.00 16.31 225 ASP B C 1
ATOM 5412 O O . ASP B 1 211 ? -49.453 20.775 -42.662 1.00 15.94 225 ASP B O 1
ATOM 5417 N N . SER B 1 212 ? -50.048 22.155 -44.320 1.00 15.14 226 SER B N 1
ATOM 5418 C CA . SER B 1 212 ? -50.016 23.366 -43.503 1.00 14.90 226 SER B CA 1
ATOM 5419 C C . SER B 1 212 ? -48.642 23.542 -42.839 1.00 17.72 226 SER B C 1
ATOM 5420 O O . SER B 1 212 ? -48.569 24.084 -41.730 1.00 16.46 226 SER B O 1
ATOM 5423 N N . ASN B 1 213 ? -47.569 23.070 -43.484 1.00 13.70 227 ASN B N 1
ATOM 5424 C CA . ASN B 1 213 ? -46.227 23.248 -42.907 1.00 12.84 227 ASN B CA 1
ATOM 5425 C C . ASN B 1 213 ? -45.539 24.432 -43.545 1.00 16.15 227 ASN B C 1
ATOM 5426 O O . ASN B 1 213 ? -45.840 24.836 -44.670 1.00 15.35 227 ASN B O 1
ATOM 5431 N N . LEU B 1 214 ? -44.564 24.974 -42.811 1.00 15.02 228 LEU B N 1
ATOM 5432 C CA . LEU B 1 214 ? -43.861 26.149 -43.275 1.00 15.67 228 LEU B CA 1
ATOM 5433 C C . LEU B 1 214 ? -42.379 25.826 -43.320 1.00 15.19 228 LEU B C 1
ATOM 5434 O O . LEU B 1 214 ? -41.779 25.557 -42.275 1.00 14.28 228 LEU B O 1
ATOM 5439 N N . PHE B 1 215 ? -41.803 25.803 -44.517 1.00 13.59 229 PHE B N 1
ATOM 5440 C CA . PHE B 1 215 ? -40.375 25.529 -44.739 1.00 14.28 229 PHE B CA 1
ATOM 5441 C C . PHE B 1 215 ? -39.726 26.852 -45.136 1.00 15.64 229 PHE B C 1
ATOM 5442 O O . PHE B 1 215 ? -40.149 27.474 -46.116 1.00 15.55 229 PHE B O 1
ATOM 5450 N N . VAL B 1 216 ? -38.755 27.317 -44.363 1.00 14.67 230 VAL B N 1
ATOM 5451 C CA . VAL B 1 216 ? -38.154 28.641 -44.605 1.00 15.63 230 VAL B CA 1
ATOM 5452 C C . VAL B 1 216 ? -36.657 28.386 -44.598 1.00 16.27 230 VAL B C 1
ATOM 5453 O O . VAL B 1 216 ? -36.074 28.122 -43.531 1.00 15.37 230 VAL B O 1
ATOM 5457 N N . ARG B 1 217 ? -36.004 28.466 -45.767 1.00 14.06 231 ARG B N 1
ATOM 5458 C CA . ARG B 1 217 ? -34.587 28.085 -45.870 1.00 15.37 231 ARG B CA 1
ATOM 5459 C C . ARG B 1 217 ? -34.380 26.676 -45.297 1.00 14.90 231 ARG B C 1
ATOM 5460 O O . ARG B 1 217 ? -33.399 26.369 -44.581 1.00 14.69 231 ARG B O 1
ATOM 5468 N N . GLN B 1 218 ? -35.288 25.772 -45.705 1.00 14.47 232 GLN B N 1
ATOM 5469 C CA . GLN B 1 218 ? -35.000 24.351 -45.503 1.00 15.18 232 GLN B CA 1
ATOM 5470 C C . GLN B 1 218 ? -34.013 23.965 -46.587 1.00 15.97 232 GLN B C 1
ATOM 5471 O O . GLN B 1 218 ? -34.391 23.749 -47.749 1.00 17.09 232 GLN B O 1
ATOM 5477 N N . ASP B 1 219 ? -32.714 23.979 -46.217 1.00 13.38 233 ASP B N 1
ATOM 5478 C CA . ASP B 1 219 ? -31.632 23.936 -47.197 1.00 15.59 233 ASP B CA 1
ATOM 5479 C C . ASP B 1 219 ? -30.698 22.733 -46.957 1.00 16.84 233 ASP B C 1
ATOM 5480 O O . ASP B 1 219 ? -29.607 22.668 -47.544 1.00 16.96 233 ASP B O 1
ATOM 5485 N N . SER B 1 220 ? -31.119 21.745 -46.165 1.00 15.70 234 SER B N 1
ATOM 5486 C CA . SER B 1 220 ? -30.232 20.640 -45.765 1.00 15.38 234 SER B CA 1
ATOM 5487 C C . SER B 1 220 ? -29.593 19.921 -46.938 1.00 16.13 234 SER B C 1
ATOM 5488 O O . SER B 1 220 ? -28.407 19.600 -46.870 1.00 16.65 234 SER B O 1
ATOM 5491 N N . GLU B 1 221 ? -30.370 19.654 -47.966 1.00 15.61 235 GLU B N 1
ATOM 5492 C CA . GLU B 1 221 ? -29.870 18.996 -49.160 1.00 15.75 235 GLU B CA 1
ATOM 5493 C C . GLU B 1 221 ? -30.784 19.253 -50.357 1.00 17.25 235 GLU B C 1
ATOM 5494 O O . GLU B 1 221 ? -31.619 20.090 -50.299 1.00 18.09 235 GLU B O 1
ATOM 5500 N N . ALA B 1 222 ? -30.592 18.531 -51.446 1.00 19.27 236 ALA B N 1
ATOM 5501 C CA . ALA B 1 222 ? -31.425 18.779 -52.629 1.00 18.69 236 ALA B CA 1
ATOM 5502 C C . ALA B 1 222 ? -32.919 18.565 -52.390 1.00 18.35 236 ALA B C 1
ATOM 5503 O O . ALA B 1 222 ? -33.746 19.181 -53.089 1.00 18.04 236 ALA B O 1
ATOM 5505 N N . GLU B 1 223 ? -33.292 17.652 -51.487 1.00 16.20 237 GLU B N 1
ATOM 5506 C CA . GLU B 1 223 ? -34.713 17.312 -51.293 1.00 15.05 237 GLU B CA 1
ATOM 5507 C C . GLU B 1 223 ? -35.266 17.925 -50.009 1.00 16.82 237 GLU B C 1
ATOM 5508 O O . GLU B 1 223 ? -34.843 17.563 -48.901 1.00 17.59 237 GLU B O 1
ATOM 5514 N N . ILE B 1 224 ? -36.236 18.833 -50.162 1.00 15.70 238 ILE B N 1
ATOM 5515 C CA . ILE B 1 224 ? -36.991 19.320 -48.999 1.00 16.98 238 ILE B CA 1
ATOM 5516 C C . ILE B 1 224 ? -37.792 18.170 -48.399 1.00 17.73 238 ILE B C 1
ATOM 5517 O O . ILE B 1 224 ? -37.792 17.923 -47.173 1.00 17.27 238 ILE B O 1
ATOM 5522 N N . VAL B 1 225 ? -38.540 17.492 -49.254 1.00 15.95 239 VAL B N 1
ATOM 5523 C CA . VAL B 1 225 ? -39.289 16.281 -48.906 1.00 14.41 239 VAL B CA 1
ATOM 5524 C C . VAL B 1 225 ? -38.868 15.263 -49.931 1.00 17.40 239 VAL B C 1
ATOM 5525 O O . VAL B 1 225 ? -38.848 15.561 -51.137 1.00 17.67 239 VAL B O 1
ATOM 5529 N N . THR B 1 226 ? -38.520 14.074 -49.467 1.00 16.42 240 THR B N 1
ATOM 5530 C CA . THR B 1 226 ? -38.270 12.990 -50.403 1.00 15.27 240 THR B CA 1
ATOM 5531 C C . THR B 1 226 ? -39.411 11.989 -50.179 1.00 15.18 240 THR B C 1
ATOM 5532 O O . THR B 1 226 ? -39.395 11.194 -49.241 1.00 16.27 240 THR B O 1
ATOM 5536 N N . SER B 1 227 ? -40.471 12.137 -50.993 1.00 14.51 241 SER B N 1
ATOM 5537 C CA . SER B 1 227 ? -41.657 11.294 -50.806 1.00 12.94 241 SER B CA 1
ATOM 5538 C C . SER B 1 227 ? -41.391 10.015 -51.559 1.00 16.93 241 SER B C 1
ATOM 5539 O O . SER B 1 227 ? -41.345 10.013 -52.792 1.00 17.54 241 SER B O 1
ATOM 5542 N N . LYS B 1 228 ? -41.169 8.956 -50.817 1.00 16.15 242 LYS B N 1
ATOM 5543 C CA . LYS B 1 228 ? -40.747 7.667 -51.401 1.00 16.14 242 LYS B CA 1
ATOM 5544 C C . LYS B 1 228 ? -41.810 6.607 -51.087 1.00 17.61 242 LYS B C 1
ATOM 5545 O O . LYS B 1 228 ? -41.490 5.491 -50.665 1.00 17.15 242 LYS B O 1
ATOM 5551 N N . SER B 1 229 ? -43.066 6.931 -51.322 1.00 17.36 243 SER B N 1
ATOM 5552 C CA . SER B 1 229 ? -44.141 5.960 -51.190 1.00 15.99 243 SER B CA 1
ATOM 5553 C C . SER B 1 229 ? -45.353 6.461 -51.927 1.00 17.34 243 SER B C 1
ATOM 5554 O O . SER B 1 229 ? -45.465 7.632 -52.276 1.00 17.55 243 SER B O 1
ATOM 5557 N N . GLN B 1 230 ? -46.277 5.535 -52.178 1.00 15.55 244 GLN B N 1
ATOM 5558 C CA . GLN B 1 230 ? -47.461 5.865 -52.981 1.00 14.95 244 GLN B CA 1
ATOM 5559 C C . GLN B 1 230 ? -48.509 6.620 -52.198 1.00 16.38 244 GLN B C 1
ATOM 5560 O O . GLN B 1 230 ? -48.635 6.437 -50.984 1.00 16.71 244 GLN B O 1
ATOM 5566 N N . GLU B 1 231 ? -49.313 7.404 -52.911 1.00 15.64 245 GLU B N 1
ATOM 5567 C CA . GLU B 1 231 ? -50.586 7.945 -52.386 1.00 17.51 245 GLU B CA 1
ATOM 5568 C C . GLU B 1 231 ? -50.403 8.852 -51.160 1.00 16.42 245 GLU B C 1
ATOM 5569 O O . GLU B 1 231 ? -51.246 8.855 -50.260 1.00 17.49 245 GLU B O 1
ATOM 5575 N N . ASN B 1 232 ? -49.360 9.671 -51.152 1.00 16.85 246 ASN B N 1
ATOM 5576 C CA . ASN B 1 232 ? -49.217 10.702 -50.119 1.00 15.16 246 ASN B CA 1
ATOM 5577 C C . ASN B 1 232 ? -49.786 11.999 -50.644 1.00 14.73 246 ASN B C 1
ATOM 5578 O O . ASN B 1 232 ? -49.815 12.231 -51.861 1.00 15.65 246 ASN B O 1
ATOM 5583 N N . VAL B 1 233 ? -50.291 12.842 -49.736 1.00 14.06 247 VAL B N 1
ATOM 5584 C CA . VAL B 1 233 ? -50.882 14.119 -50.129 1.00 14.68 247 VAL B CA 1
ATOM 5585 C C . VAL B 1 233 ? -50.149 15.282 -49.454 1.00 15.14 247 VAL B C 1
ATOM 5586 O O . VAL B 1 233 ? -49.958 15.280 -48.236 1.00 16.05 247 VAL B O 1
ATOM 5590 N N . TYR B 1 234 ? -49.674 16.235 -50.267 1.00 13.31 248 TYR B N 1
ATOM 5591 C CA . TYR B 1 234 ? -48.982 17.425 -49.763 1.00 13.55 248 TYR B CA 1
ATOM 5592 C C . TYR B 1 234 ? -49.920 18.583 -50.016 1.00 14.31 248 TYR B C 1
ATOM 5593 O O . TYR B 1 234 ? -50.142 18.968 -51.162 1.00 15.68 248 TYR B O 1
ATOM 5602 N N . TYR B 1 235 ? -50.522 19.087 -48.935 1.00 15.65 249 TYR B N 1
ATOM 5603 C CA . TYR B 1 235 ? -51.648 20.029 -49.046 1.00 14.85 249 TYR B CA 1
ATOM 5604 C C . TYR B 1 235 ? -51.370 21.316 -48.282 1.00 17.40 249 TYR B C 1
ATOM 5605 O O . TYR B 1 235 ? -51.162 21.280 -47.084 1.00 16.37 249 TYR B O 1
ATOM 5614 N N . GLY B 1 236 ? -51.453 22.447 -48.968 1.00 16.47 250 GLY B N 1
ATOM 5615 C CA . GLY B 1 236 ? -51.411 23.748 -48.274 1.00 16.85 250 GLY B CA 1
ATOM 5616 C C . GLY B 1 236 ? -50.148 23.985 -47.485 1.00 16.61 250 GLY B C 1
ATOM 5617 O O . GLY B 1 236 ? -50.222 24.621 -46.417 1.00 16.95 250 GLY B O 1
ATOM 5618 N N . ASN B 1 237 ? -48.989 23.617 -48.029 1.00 14.67 251 ASN B N 1
ATOM 5619 C CA . ASN B 1 237 ? -47.698 23.905 -47.391 1.00 13.70 251 ASN B CA 1
ATOM 5620 C C . ASN B 1 237 ? -47.092 25.157 -48.053 1.00 15.28 251 ASN B C 1
ATOM 5621 O O . ASN B 1 237 ? -47.281 25.395 -49.241 1.00 15.45 251 ASN B O 1
ATOM 5626 N N . THR B 1 238 ? -46.267 25.890 -47.305 1.00 13.89 252 THR B N 1
ATOM 5627 C CA . THR B 1 238 ? -45.558 27.050 -47.832 1.00 13.56 252 THR B CA 1
ATOM 5628 C C . THR B 1 238 ? -44.077 26.742 -47.774 1.00 14.13 252 THR B C 1
ATOM 5629 O O . THR B 1 238 ? -43.552 26.409 -46.714 1.00 14.86 252 THR B O 1
ATOM 5633 N N . ILE B 1 239 ? -43.432 26.878 -48.926 1.00 13.72 253 ILE B N 1
ATOM 5634 C CA . ILE B 1 239 ? -41.980 26.628 -49.135 1.00 13.34 253 ILE B CA 1
ATOM 5635 C C . ILE B 1 239 ? -41.402 27.961 -49.556 1.00 16.25 253 ILE B C 1
ATOM 5636 O O . ILE B 1 239 ? -41.674 28.428 -50.655 1.00 17.58 253 ILE B O 1
ATOM 5641 N N . LEU B 1 240 ? -40.620 28.586 -48.675 1.00 15.88 254 LEU B N 1
ATOM 5642 C CA . LEU B 1 240 ? -40.081 29.941 -48.864 1.00 15.83 254 LEU B CA 1
ATOM 5643 C C . LEU B 1 240 ? -38.568 29.933 -48.856 1.00 16.12 254 LEU B C 1
ATOM 5644 O O . LEU B 1 240 ? -37.949 29.483 -47.885 1.00 16.13 254 LEU B O 1
ATOM 5649 N N . ASN B 1 241 ? -37.970 30.453 -49.940 1.00 15.79 255 ASN B N 1
ATOM 5650 C CA . ASN B 1 241 ? -36.510 30.587 -50.047 1.00 15.26 255 ASN B CA 1
ATOM 5651 C C . ASN B 1 241 ? -35.803 29.285 -49.720 1.00 16.49 255 ASN B C 1
ATOM 5652 O O . ASN B 1 241 ? -34.831 29.265 -48.951 1.00 15.75 255 ASN B O 1
ATOM 5657 N N . CYS B 1 242 ? -36.321 28.162 -50.240 1.00 15.78 256 CYS B N 1
ATOM 5658 C CA . CYS B 1 242 ? -35.724 26.871 -49.912 1.00 15.10 256 CYS B CA 1
ATOM 5659 C C . CYS B 1 242 ? -34.820 26.397 -51.047 1.00 16.19 256 CYS B C 1
ATOM 5660 O O . CYS B 1 242 ? -35.274 26.283 -52.199 1.00 16.71 256 CYS B O 1
ATOM 5663 N N . GLN B 1 243 ? -33.562 26.058 -50.704 1.00 16.45 257 GLN B N 1
ATOM 5664 C CA . GLN B 1 243 ? -32.589 25.522 -51.683 1.00 16.72 257 GLN B CA 1
ATOM 5665 C C . GLN B 1 243 ? -32.803 24.008 -51.862 1.00 17.30 257 GLN B C 1
ATOM 5666 O O . GLN B 1 243 ? -32.004 23.187 -51.393 1.00 18.92 257 GLN B O 1
ATOM 5672 N N . GLY B 1 244 ? -33.891 23.657 -52.557 1.00 16.64 258 GLY B N 1
ATOM 5673 C CA . GLY B 1 244 ? -34.229 22.252 -52.763 1.00 16.72 258 GLY B CA 1
ATOM 5674 C C . GLY B 1 244 ? -35.610 22.195 -53.379 1.00 15.34 258 GLY B C 1
ATOM 5675 O O . GLY B 1 244 ? -36.229 23.222 -53.617 1.00 14.73 258 GLY B O 1
ATOM 5676 N N . THR B 1 245 ? -36.109 20.967 -53.547 1.00 15.42 259 THR B N 1
ATOM 5677 C CA . THR B 1 245 ? -37.448 20.749 -54.121 1.00 15.05 259 THR B CA 1
ATOM 5678 C C . THR B 1 245 ? -38.239 19.771 -53.253 1.00 15.94 259 THR B C 1
ATOM 5679 O O . THR B 1 245 ? -37.680 18.899 -52.576 1.00 17.22 259 THR B O 1
ATOM 5683 N N . LEU B 1 246 ? -39.563 19.873 -53.369 1.00 16.71 260 LEU B N 1
ATOM 5684 C CA . LEU B 1 246 ? -40.489 18.893 -52.780 1.00 16.12 260 LEU B CA 1
ATOM 5685 C C . LEU B 1 246 ? -40.654 17.799 -53.822 1.00 17.36 260 LEU B C 1
ATOM 5686 O O . LEU B 1 246 ? -41.115 18.092 -54.917 1.00 16.90 260 LEU B O 1
ATOM 5691 N N . ASN B 1 247 ? -40.235 16.575 -53.518 1.00 15.30 261 ASN B N 1
ATOM 5692 C CA . ASN B 1 247 ? -40.137 15.564 -54.558 1.00 14.83 261 ASN B CA 1
ATOM 5693 C C . ASN B 1 247 ? -41.100 14.402 -54.400 1.00 17.98 261 ASN B C 1
ATOM 5694 O O . ASN B 1 247 ? -41.255 13.831 -53.311 1.00 16.14 261 ASN B O 1
ATOM 5699 N N . PHE B 1 248 ? -41.649 13.994 -55.528 1.00 15.65 262 PHE B N 1
ATOM 5700 C CA . PHE B 1 248 ? -42.364 12.706 -55.628 1.00 14.65 262 PHE B CA 1
ATOM 5701 C C . PHE B 1 248 ? -41.266 11.785 -56.151 1.00 17.26 262 PHE B C 1
ATOM 5702 O O . PHE B 1 248 ? -41.065 11.609 -57.358 1.00 16.90 262 PHE B O 1
ATOM 5710 N N . ARG B 1 249 ? -40.457 11.276 -55.217 1.00 16.39 263 ARG B N 1
ATOM 5711 C CA . ARG B 1 249 ? -39.199 10.603 -55.616 1.00 15.49 263 ARG B CA 1
ATOM 5712 C C . ARG B 1 249 ? -39.401 9.133 -55.975 1.00 17.58 263 ARG B C 1
ATOM 5713 O O . ARG B 1 249 ? -38.946 8.683 -57.029 1.00 16.27 263 ARG B O 1
ATOM 5721 N N . HIS B 1 250 ? -40.126 8.382 -55.135 1.00 16.89 264 HIS B N 1
ATOM 5722 C CA . HIS B 1 250 ? -40.525 6.986 -55.419 1.00 15.49 264 HIS B CA 1
ATOM 5723 C C . HIS B 1 250 ? -42.002 6.846 -55.111 1.00 18.42 264 HIS B C 1
ATOM 5724 O O . HIS B 1 250 ? -42.526 7.435 -54.149 1.00 16.41 264 HIS B O 1
ATOM 5731 N N . GLY B 1 251 ? -42.692 6.069 -55.951 1.00 17.23 265 GLY B N 1
ATOM 5732 C CA . GLY B 1 251 ? -44.099 5.809 -55.713 1.00 16.43 265 GLY B CA 1
ATOM 5733 C C . GLY B 1 251 ? -45.041 6.605 -56.581 1.00 16.52 265 GLY B C 1
ATOM 5734 O O . GLY B 1 251 ? -44.928 7.833 -56.695 1.00 17.83 265 GLY B O 1
ATOM 5735 N N . ASP B 1 252 ? -45.955 5.904 -57.249 1.00 17.84 266 ASP B N 1
ATOM 5736 C CA . ASP B 1 252 ? -46.950 6.549 -58.096 1.00 16.50 266 ASP B CA 1
ATOM 5737 C C . ASP B 1 252 ? -48.090 7.138 -57.273 1.00 15.94 266 ASP B C 1
ATOM 5738 O O . ASP B 1 252 ? -48.208 6.901 -56.069 1.00 17.90 266 ASP B O 1
ATOM 5743 N N . LYS B 1 253 ? -48.980 7.880 -57.945 1.00 15.89 267 LYS B N 1
ATOM 5744 C CA . LYS B 1 253 ? -50.267 8.296 -57.379 1.00 16.32 267 LYS B CA 1
ATOM 5745 C C . LYS B 1 253 ? -50.120 9.225 -56.175 1.00 16.95 267 LYS B C 1
ATOM 5746 O O . LYS B 1 253 ? -50.846 9.103 -55.191 1.00 18.80 267 LYS B O 1
ATOM 5752 N N . GLN B 1 254 ? -49.250 10.226 -56.303 1.00 16.49 268 GLN B N 1
ATOM 5753 C CA . GLN B 1 254 ? -49.124 11.208 -55.229 1.00 16.17 268 GLN B CA 1
ATOM 5754 C C . GLN B 1 254 ? -49.778 12.523 -55.622 1.00 15.77 268 GLN B C 1
ATOM 5755 O O . GLN B 1 254 ? -50.039 12.784 -56.802 1.00 16.87 268 GLN B O 1
ATOM 5761 N N . VAL B 1 255 ? -50.061 13.375 -54.618 1.00 14.28 269 VAL B N 1
ATOM 5762 C CA . VAL B 1 255 ? -50.854 14.578 -54.854 1.00 14.76 269 VAL B CA 1
ATOM 5763 C C . VAL B 1 255 ? -50.169 15.786 -54.222 1.00 15.88 269 VAL B C 1
ATOM 5764 O O . VAL B 1 255 ? -49.858 15.738 -53.046 1.00 15.47 269 VAL B O 1
ATOM 5768 N N . ALA B 1 256 ? -49.996 16.877 -54.978 1.00 16.31 270 ALA B N 1
ATOM 5769 C CA . ALA B 1 256 ? -49.553 18.157 -54.396 1.00 16.11 270 ALA B CA 1
ATOM 5770 C C . ALA B 1 256 ? -50.630 19.185 -54.714 1.00 17.30 270 ALA B C 1
ATOM 5771 O O . ALA B 1 256 ? -50.867 19.500 -55.888 1.00 17.20 270 ALA B O 1
ATOM 5773 N N . LEU B 1 257 ? -51.288 19.703 -53.673 1.00 16.51 271 LEU B N 1
ATOM 5774 C CA . LEU B 1 257 ? -52.480 20.518 -53.786 1.00 15.74 271 LEU B CA 1
ATOM 5775 C C . LEU B 1 257 ? -52.348 21.803 -52.987 1.00 16.17 271 LEU B C 1
ATOM 5776 O O . LEU B 1 257 ? -52.091 21.756 -51.791 1.00 15.40 271 LEU B O 1
ATOM 5781 N N . ASN B 1 258 ? -52.540 22.949 -53.645 1.00 16.25 272 ASN B N 1
ATOM 5782 C CA . ASN B 1 258 ? -52.655 24.252 -52.926 1.00 14.52 272 ASN B CA 1
ATOM 5783 C C . ASN B 1 258 ? -51.420 24.592 -52.092 1.00 15.49 272 ASN B C 1
ATOM 5784 O O . ASN B 1 258 ? -51.547 25.163 -51.016 1.00 16.08 272 ASN B O 1
ATOM 5789 N N . ASN B 1 259 ? -50.257 24.249 -52.601 1.00 15.94 273 ASN B N 1
ATOM 5790 C CA . ASN B 1 259 ? -49.031 24.711 -51.947 1.00 14.64 273 ASN B CA 1
ATOM 5791 C C . ASN B 1 259 ? -48.532 26.036 -52.532 1.00 14.70 273 ASN B C 1
ATOM 5792 O O . ASN B 1 259 ? -48.961 26.482 -53.583 1.00 16.35 273 ASN B O 1
ATOM 5797 N N . PHE B 1 260 ? -47.575 26.642 -51.824 1.00 15.11 274 PHE B N 1
ATOM 5798 C CA . PHE B 1 260 ? -46.900 27.862 -52.236 1.00 15.71 274 PHE B CA 1
ATOM 5799 C C . PHE B 1 260 ? -45.421 27.623 -52.290 1.00 17.08 274 PHE B C 1
ATOM 5800 O O . PHE B 1 260 ? -44.833 27.185 -51.294 1.00 17.67 274 PHE B O 1
ATOM 5808 N N . PHE B 1 261 ? -44.813 27.885 -53.444 1.00 14.86 275 PHE B N 1
ATOM 5809 C CA . PHE B 1 261 ? -43.375 27.725 -53.601 1.00 16.79 275 PHE B CA 1
ATOM 5810 C C . PHE B 1 261 ? -42.876 29.115 -53.942 1.00 17.80 275 PHE B C 1
ATOM 5811 O O . PHE B 1 261 ? -43.006 29.554 -55.089 1.00 19.29 275 PHE B O 1
ATOM 5819 N N . ILE B 1 262 ? -42.332 29.833 -52.945 1.00 16.47 276 ILE B N 1
ATOM 5820 C CA . ILE B 1 262 ? -42.165 31.271 -53.059 1.00 17.01 276 ILE B CA 1
ATOM 5821 C C . ILE B 1 262 ? -40.760 31.693 -52.657 1.00 18.59 276 ILE B C 1
ATOM 5822 O O . ILE B 1 262 ? -39.970 30.903 -52.148 1.00 17.36 276 ILE B O 1
ATOM 5827 N N . SER B 1 263 ? -40.476 32.967 -52.932 1.00 17.50 277 SER B N 1
ATOM 5828 C CA . SER B 1 263 ? -39.136 33.481 -52.642 1.00 15.94 277 SER B CA 1
ATOM 5829 C C . SER B 1 263 ? -39.261 34.988 -52.460 1.00 19.21 277 SER B C 1
ATOM 5830 O O . SER B 1 263 ? -40.120 35.633 -53.061 1.00 21.78 277 SER B O 1
ATOM 5833 N N . THR B 1 264 ? -38.344 35.534 -51.645 1.00 19.18 278 THR B N 1
ATOM 5834 C CA . THR B 1 264 ? -38.327 36.972 -51.406 1.00 21.64 278 THR B CA 1
ATOM 5835 C C . THR B 1 264 ? -36.989 37.581 -51.808 1.00 23.06 278 THR B C 1
ATOM 5836 O O . THR B 1 264 ? -36.798 38.795 -51.619 1.00 23.05 278 THR B O 1
ATOM 5840 N N . ASP B 1 265 ? -36.091 36.817 -52.427 1.00 22.02 279 ASP B N 1
ATOM 5841 C CA . ASP B 1 265 ? -34.834 37.364 -52.939 1.00 22.88 279 ASP B CA 1
ATOM 5842 C C . ASP B 1 265 ? -34.349 36.453 -54.055 1.00 23.99 279 ASP B C 1
ATOM 5843 O O . ASP B 1 265 ? -34.929 35.395 -54.305 1.00 20.96 279 ASP B O 1
ATOM 5848 N N . ASN B 1 266 ? -33.299 36.866 -54.752 1.00 21.96 280 ASN B N 1
ATOM 5849 C CA . ASN B 1 266 ? -32.718 36.027 -55.782 1.00 22.90 280 ASN B CA 1
ATOM 5850 C C . ASN B 1 266 ? -31.316 35.563 -55.440 1.00 22.43 280 ASN B C 1
ATOM 5851 O O . ASN B 1 266 ? -30.523 35.335 -56.346 1.00 25.87 280 ASN B O 1
ATOM 5856 N N . LYS B 1 267 ? -31.016 35.376 -54.137 1.00 21.76 281 LYS B N 1
ATOM 5857 C CA . LYS B 1 267 ? -29.642 35.097 -53.699 1.00 23.38 281 LYS B CA 1
ATOM 5858 C C . LYS B 1 267 ? -29.181 33.685 -54.079 1.00 23.86 281 LYS B C 1
ATOM 5859 O O . LYS B 1 267 ? -28.024 33.486 -54.441 1.00 24.56 281 LYS B O 1
ATOM 5861 N N . TYR B 1 268 ? -30.048 32.670 -53.928 1.00 22.51 282 TYR B N 1
ATOM 5862 C CA . TYR B 1 268 ? -29.700 31.276 -54.203 1.00 22.64 282 TYR B CA 1
ATOM 5863 C C . TYR B 1 268 ? -30.775 30.642 -55.073 1.00 21.49 282 TYR B C 1
ATOM 5864 O O . TYR B 1 268 ? -31.881 31.158 -55.165 1.00 19.89 282 TYR B O 1
ATOM 5873 N N . GLY B 1 269 ? -30.449 29.506 -55.679 1.00 19.00 283 GLY B N 1
ATOM 5874 C CA . GLY B 1 269 ? -31.471 28.776 -56.446 1.00 18.90 283 GLY B CA 1
ATOM 5875 C C . GLY B 1 269 ? -32.471 28.155 -55.493 1.00 19.78 283 GLY B C 1
ATOM 5876 O O . GLY B 1 269 ? -32.098 27.488 -54.524 1.00 19.30 283 GLY B O 1
ATOM 5877 N N . TYR B 1 270 ? -33.758 28.399 -55.761 1.00 17.54 284 TYR B N 1
ATOM 5878 C CA . TYR B 1 270 ? -34.839 27.917 -54.918 1.00 16.24 284 TYR B CA 1
ATOM 5879 C C . TYR B 1 270 ? -35.764 26.993 -55.715 1.00 18.23 284 TYR B C 1
ATOM 5880 O O . TYR B 1 270 ? -35.803 27.045 -56.958 1.00 19.38 284 TYR B O 1
ATOM 5889 N N . GLY B 1 271 ? -36.529 26.156 -54.989 1.00 18.54 285 GLY B N 1
ATOM 5890 C CA . GLY B 1 271 ? -37.500 25.275 -55.610 1.00 18.42 285 GLY B CA 1
ATOM 5891 C C . GLY B 1 271 ? -38.824 25.305 -54.863 1.00 17.06 285 GLY B C 1
ATOM 5892 O O . GLY B 1 271 ? -38.952 25.962 -53.827 1.00 19.19 285 GLY B O 1
ATOM 5893 N N . GLY B 1 272 ? -39.858 24.637 -55.416 1.00 17.09 286 GLY B N 1
ATOM 5894 C CA . GLY B 1 272 ? -39.848 23.868 -56.644 1.00 17.42 286 GLY B CA 1
ATOM 5895 C C . GLY B 1 272 ? -40.252 22.433 -56.365 1.00 16.93 286 GLY B C 1
ATOM 5896 O O . GLY B 1 272 ? -40.251 21.993 -55.210 1.00 15.33 286 GLY B O 1
ATOM 5897 N N . MET B 1 273 ? -40.585 21.699 -57.426 1.00 16.48 287 MET B N 1
ATOM 5898 C CA . MET B 1 273 ? -40.934 20.283 -57.304 1.00 15.62 287 MET B CA 1
ATOM 5899 C C . MET B 1 273 ? -40.246 19.467 -58.370 1.00 16.13 287 MET B C 1
ATOM 5900 O O . MET B 1 273 ? -40.181 19.894 -59.527 1.00 18.23 287 MET B O 1
ATOM 5905 N N . PHE B 1 274 ? -39.745 18.299 -57.978 1.00 14.71 288 PHE B N 1
ATOM 5906 C CA . PHE B 1 274 ? -39.139 17.380 -58.950 1.00 16.40 288 PHE B CA 1
ATOM 5907 C C . PHE B 1 274 ? -39.964 16.104 -58.873 1.00 16.75 288 PHE B C 1
ATOM 5908 O O . PHE B 1 274 ? -40.181 15.557 -57.797 1.00 16.57 288 PHE B O 1
ATOM 5916 N N . VAL B 1 275 ? -40.427 15.611 -60.009 1.00 14.49 289 VAL B N 1
ATOM 5917 C CA . VAL B 1 275 ? -41.421 14.526 -60.023 1.00 14.60 289 VAL B CA 1
ATOM 5918 C C . VAL B 1 275 ? -40.944 13.335 -60.838 1.00 17.45 289 VAL B C 1
ATOM 5919 O O . VAL B 1 275 ? -40.631 13.477 -62.029 1.00 16.63 289 VAL B O 1
ATOM 5923 N N . TRP B 1 276 ? -40.958 12.168 -60.214 1.00 14.93 290 TRP B N 1
ATOM 5924 C CA . TRP B 1 276 ? -40.716 10.869 -60.831 1.00 16.26 290 TRP B CA 1
ATOM 5925 C C . TRP B 1 276 ? -42.013 10.088 -60.742 1.00 17.58 290 TRP B C 1
ATOM 5926 O O . TRP B 1 276 ? -42.815 10.319 -59.831 1.00 17.40 290 TRP B O 1
ATOM 5937 N N . GLY B 1 277 ? -42.223 9.118 -61.632 1.00 16.74 291 GLY B N 1
ATOM 5938 C CA . GLY B 1 277 ? -43.426 8.272 -61.570 1.00 17.27 291 GLY B CA 1
ATOM 5939 C C . GLY B 1 277 ? -44.689 8.858 -62.215 1.00 17.57 291 GLY B C 1
ATOM 5940 O O . GLY B 1 277 ? -44.701 9.973 -62.788 1.00 17.34 291 GLY B O 1
ATOM 5941 N N . SER B 1 278 ? -45.803 8.108 -62.087 1.00 18.72 292 SER B N 1
ATOM 5942 C CA . SER B 1 278 ? -47.018 8.421 -62.837 1.00 17.71 292 SER B CA 1
ATOM 5943 C C . SER B 1 278 ? -48.274 8.502 -61.960 1.00 18.62 292 SER B C 1
ATOM 5944 O O . SER B 1 278 ? -48.249 8.228 -60.766 1.00 20.21 292 SER B O 1
ATOM 5947 N N . GLN B 1 279 ? -49.374 8.896 -62.599 1.00 17.54 293 GLN B N 1
ATOM 5948 C CA . GLN B 1 279 ? -50.705 9.004 -61.970 1.00 16.75 293 GLN B CA 1
ATOM 5949 C C . GLN B 1 279 ? -50.749 10.056 -60.856 1.00 16.75 293 GLN B C 1
ATOM 5950 O O . GLN B 1 279 ? -51.588 9.975 -59.945 1.00 19.60 293 GLN B O 1
ATOM 5956 N N . HIS B 1 280 ? -49.888 11.062 -60.966 1.00 18.77 294 HIS B N 1
ATOM 5957 C CA . HIS B 1 280 ? -49.840 12.138 -59.969 1.00 18.24 294 HIS B CA 1
ATOM 5958 C C . HIS B 1 280 ? -50.826 13.255 -60.277 1.00 18.40 294 HIS B C 1
ATOM 5959 O O . HIS B 1 280 ? -51.290 13.429 -61.420 1.00 19.18 294 HIS B O 1
ATOM 5966 N N . ILE B 1 281 ? -51.151 14.046 -59.238 1.00 17.40 295 ILE B N 1
ATOM 5967 C CA . ILE B 1 281 ? -51.959 15.256 -59.420 1.00 17.57 295 ILE B CA 1
ATOM 5968 C C . ILE B 1 281 ? -51.138 16.392 -58.859 1.00 18.84 295 ILE B C 1
ATOM 5969 O O . ILE B 1 281 ? -50.767 16.366 -57.690 1.00 18.26 295 ILE B O 1
ATOM 5974 N N . ILE B 1 282 ? -50.895 17.380 -59.674 1.00 18.23 296 ILE B N 1
ATOM 5975 C CA . ILE B 1 282 ? -50.149 18.562 -59.255 1.00 18.62 296 ILE B CA 1
ATOM 5976 C C . ILE B 1 282 ? -51.123 19.703 -59.540 1.00 18.62 296 ILE B C 1
ATOM 5977 O O . ILE B 1 282 ? -51.294 20.116 -60.697 1.00 16.63 296 ILE B O 1
ATOM 5982 N N . ALA B 1 283 ? -51.821 20.198 -58.511 1.00 17.25 297 ALA B N 1
ATOM 5983 C CA . ALA B 1 283 ? -52.930 21.125 -58.773 1.00 17.34 297 ALA B CA 1
ATOM 5984 C C . ALA B 1 283 ? -52.946 22.298 -57.807 1.00 16.67 297 ALA B C 1
ATOM 5985 O O . ALA B 1 283 ? -52.616 22.140 -56.624 1.00 16.03 297 ALA B O 1
ATOM 5987 N N . ASN B 1 284 ? -53.391 23.466 -58.318 1.00 15.25 298 ASN B N 1
ATOM 5988 C CA . ASN B 1 284 ? -53.635 24.689 -57.497 1.00 16.99 298 ASN B CA 1
ATOM 5989 C C . ASN B 1 284 ? -52.381 25.184 -56.761 1.00 16.52 298 ASN B C 1
ATOM 5990 O O . ASN B 1 284 ? -52.518 25.762 -55.677 1.00 17.41 298 ASN B O 1
ATOM 5995 N N . ASN B 1 285 ? -51.185 24.926 -57.266 1.00 14.46 299 ASN B N 1
ATOM 5996 C CA . ASN B 1 285 ? -49.935 25.360 -56.604 1.00 14.60 299 ASN B CA 1
ATOM 5997 C C . ASN B 1 285 ? -49.468 26.671 -57.192 1.00 17.48 299 ASN B C 1
ATOM 5998 O O . ASN B 1 285 ? -49.567 26.881 -58.402 1.00 18.66 299 ASN B O 1
ATOM 6003 N N . TYR B 1 286 ? -48.966 27.570 -56.336 1.00 16.29 300 TYR B N 1
ATOM 6004 C CA . TYR B 1 286 ? -48.439 28.872 -56.747 1.00 16.18 300 TYR B CA 1
ATOM 6005 C C . TYR B 1 286 ? -46.921 28.822 -56.702 1.00 16.61 300 TYR B C 1
ATOM 6006 O O . TYR B 1 286 ? -46.369 28.400 -55.693 1.00 16.73 300 TYR B O 1
ATOM 6015 N N . PHE B 1 287 ? -46.268 29.222 -57.797 1.00 16.50 301 PHE B N 1
ATOM 6016 C CA . PHE B 1 287 ? -44.822 29.259 -57.892 1.00 16.23 301 PHE B CA 1
ATOM 6017 C C . PHE B 1 287 ? -44.356 30.671 -58.224 1.00 19.13 301 PHE B C 1
ATOM 6018 O O . PHE B 1 287 ? -44.750 31.239 -59.251 1.00 20.31 301 PHE B O 1
ATOM 6026 N N . ASN B 1 288 ? -43.420 31.206 -57.421 1.00 18.75 302 ASN B N 1
ATOM 6027 C CA . ASN B 1 288 ? -42.744 32.464 -57.783 1.00 16.52 302 ASN B CA 1
ATOM 6028 C C . ASN B 1 288 ? -41.309 32.294 -57.277 1.00 18.50 302 ASN B C 1
ATOM 6029 O O . ASN B 1 288 ? -41.033 32.596 -56.117 1.00 18.29 302 ASN B O 1
ATOM 6034 N N . LEU B 1 289 ? -40.437 31.750 -58.115 1.00 17.48 303 LEU B N 1
ATOM 6035 C CA . LEU B 1 289 ? -39.059 31.486 -57.753 1.00 17.61 303 LEU B CA 1
ATOM 6036 C C . LEU B 1 289 ? -38.150 32.512 -58.444 1.00 20.35 303 LEU B C 1
ATOM 6037 O O . LEU B 1 289 ? -37.886 32.410 -59.645 1.00 19.59 303 LEU B O 1
ATOM 6042 N N . LYS B 1 290 ? -37.623 33.444 -57.657 1.00 18.08 304 LYS B N 1
ATOM 6043 C CA . LYS B 1 290 ? -36.801 34.532 -58.231 1.00 20.64 304 LYS B CA 1
ATOM 6044 C C . LYS B 1 290 ? -35.442 34.074 -58.708 1.00 21.07 304 LYS B C 1
ATOM 6045 O O . LYS B 1 290 ? -34.737 34.865 -59.365 1.00 21.12 304 LYS B O 1
ATOM 6051 N N . LYS B 1 291 ? -35.024 32.864 -58.333 1.00 17.66 305 LYS B N 1
ATOM 6052 C CA . LYS B 1 291 ? -33.849 32.192 -58.861 1.00 18.40 305 LYS B CA 1
ATOM 6053 C C . LYS B 1 291 ? -34.137 30.711 -58.713 1.00 18.96 305 LYS B C 1
ATOM 6054 O O . LYS B 1 291 ? -34.696 30.298 -57.684 1.00 19.50 305 LYS B O 1
ATOM 6060 N N . THR B 1 292 ? -33.842 29.951 -59.755 1.00 20.19 306 THR B N 1
ATOM 6061 C CA . THR B 1 292 ? -34.036 28.514 -59.754 1.00 19.48 306 THR B CA 1
ATOM 6062 C C . THR B 1 292 ? -32.677 27.788 -59.698 1.00 19.05 306 THR B C 1
ATOM 6063 O O . THR B 1 292 ? -31.570 28.389 -59.734 1.00 19.29 306 THR B O 1
ATOM 6067 N N . ILE B 1 293 ? -32.749 26.458 -59.567 1.00 19.58 307 ILE B N 1
ATOM 6068 C CA . ILE B 1 293 ? -31.572 25.653 -59.235 1.00 19.23 307 ILE B CA 1
ATOM 6069 C C . ILE B 1 293 ? -30.884 25.180 -60.525 1.00 20.18 307 ILE B C 1
ATOM 6070 O O . ILE B 1 293 ? -31.386 24.318 -61.238 1.00 21.09 307 ILE B O 1
ATOM 6075 N N . LYS B 1 294 ? -29.672 25.701 -60.789 1.00 20.69 308 LYS B N 1
ATOM 6076 C CA . LYS B 1 294 ? -28.982 25.352 -62.029 1.00 21.07 308 LYS B CA 1
ATOM 6077 C C . LYS B 1 294 ? -28.694 23.864 -62.161 1.00 21.45 308 LYS B C 1
ATOM 6078 O O . LYS B 1 294 ? -28.881 23.286 -63.247 1.00 23.00 308 LYS B O 1
ATOM 6082 N N . ALA B 1 295 ? -28.243 23.234 -61.077 1.00 22.93 309 ALA B N 1
ATOM 6083 C CA . ALA B 1 295 ? -27.846 21.825 -61.129 1.00 27.97 309 ALA B CA 1
ATOM 6084 C C . ALA B 1 295 ? -29.015 20.906 -61.452 1.00 27.29 309 ALA B C 1
ATOM 6085 O O . ALA B 1 295 ? -28.785 19.774 -61.914 1.00 27.48 309 ALA B O 1
ATOM 6087 N N . ARG B 1 296 ? -30.270 21.355 -61.235 1.00 24.30 310 ARG B N 1
ATOM 6088 C CA . ARG B 1 296 ? -31.394 20.486 -61.564 1.00 22.06 310 ARG B CA 1
ATOM 6089 C C . ARG B 1 296 ? -32.000 20.781 -62.919 1.00 22.64 310 ARG B C 1
ATOM 6090 O O . ARG B 1 296 ? -32.721 19.923 -63.448 1.00 25.62 310 ARG B O 1
ATOM 6098 N N . GLY B 1 297 ? -31.789 21.980 -63.466 1.00 22.39 311 GLY B N 1
ATOM 6099 C CA . GLY B 1 297 ? -32.438 22.341 -64.716 1.00 22.27 311 GLY B CA 1
ATOM 6100 C C . GLY B 1 297 ? -33.150 23.685 -64.718 1.00 21.66 311 GLY B C 1
ATOM 6101 O O . GLY B 1 297 ? -33.875 23.979 -65.685 1.00 23.45 311 GLY B O 1
ATOM 6102 N N . ASN B 1 298 ? -32.970 24.504 -63.685 1.00 19.03 312 ASN B N 1
ATOM 6103 C CA . ASN B 1 298 ? -33.462 25.885 -63.657 1.00 19.71 312 ASN B CA 1
ATOM 6104 C C . ASN B 1 298 ? -34.971 25.951 -63.938 1.00 21.65 312 ASN B C 1
ATOM 6105 O O . ASN B 1 298 ? -35.414 26.580 -64.895 1.00 19.78 312 ASN B O 1
ATOM 6110 N N . ALA B 1 299 ? -35.768 25.358 -63.053 1.00 19.32 313 ALA B N 1
ATOM 6111 C CA . ALA B 1 299 ? -37.214 25.309 -63.328 1.00 18.79 313 ALA B CA 1
ATOM 6112 C C . ALA B 1 299 ? -38.018 25.339 -62.025 1.00 18.28 313 ALA B C 1
ATOM 6113 O O . ALA B 1 299 ? -37.497 25.089 -60.941 1.00 18.62 313 ALA B O 1
ATOM 6115 N N . ALA B 1 300 ? -39.333 25.610 -62.146 1.00 17.01 314 ALA B N 1
ATOM 6116 C CA . ALA B 1 300 ? -40.222 25.516 -60.997 1.00 16.10 314 ALA B CA 1
ATOM 6117 C C . ALA B 1 300 ? -40.702 24.082 -60.827 1.00 18.57 314 ALA B C 1
ATOM 6118 O O . ALA B 1 300 ? -40.722 23.548 -59.710 1.00 18.21 314 ALA B O 1
ATOM 6120 N N . LEU B 1 301 ? -41.061 23.425 -61.933 1.00 17.59 315 LEU B N 1
ATOM 6121 C CA . LEU B 1 301 ? -41.564 22.057 -61.902 1.00 17.30 315 LEU B CA 1
ATOM 6122 C C . LEU B 1 301 ? -40.727 21.217 -62.864 1.00 20.03 315 LEU B C 1
ATOM 6123 O O . LEU B 1 301 ? -40.593 21.564 -64.048 1.00 19.14 315 LEU B O 1
ATOM 6128 N N . TYR B 1 302 ? -40.178 20.113 -62.378 1.00 18.20 316 TYR B N 1
ATOM 6129 C CA . TYR B 1 302 ? -39.287 19.271 -63.191 1.00 17.72 316 TYR B CA 1
ATOM 6130 C C . TYR B 1 302 ? -39.963 17.933 -63.352 1.00 20.27 316 TYR B C 1
ATOM 6131 O O . TYR B 1 302 ? -40.375 17.353 -62.349 1.00 19.68 316 TYR B O 1
ATOM 6140 N N . LEU B 1 303 ? -40.047 17.425 -64.592 1.00 17.45 317 LEU B N 1
ATOM 6141 C CA . LEU B 1 303 ? -40.712 16.136 -64.846 1.00 17.82 317 LEU B CA 1
ATOM 6142 C C . LEU B 1 303 ? -39.659 15.149 -65.338 1.00 20.74 317 LEU B C 1
ATOM 6143 O O . LEU B 1 303 ? -39.008 15.390 -66.364 1.00 20.08 317 LEU B O 1
ATOM 6148 N N . ASN B 1 304 ? -39.443 14.098 -64.586 1.00 19.35 318 ASN B N 1
ATOM 6149 C CA . ASN B 1 304 ? -38.295 13.225 -64.789 1.00 19.66 318 ASN B CA 1
ATOM 6150 C C . ASN B 1 304 ? -38.350 12.419 -66.086 1.00 20.21 318 ASN B C 1
ATOM 6151 O O . ASN B 1 304 ? -39.270 11.654 -66.282 1.00 20.25 318 ASN B O 1
ATOM 6156 N N . PRO B 1 305 ? -37.272 12.409 -66.869 1.00 19.31 319 PRO B N 1
ATOM 6157 C CA . PRO B 1 305 ? -37.155 11.459 -67.982 1.00 20.46 319 PRO B CA 1
ATOM 6158 C C . PRO B 1 305 ? -36.397 10.213 -67.543 1.00 20.25 319 PRO B C 1
ATOM 6159 O O . PRO B 1 305 ? -35.547 10.245 -66.645 1.00 21.06 319 PRO B O 1
ATOM 6163 N N . GLY B 1 306 ? -36.725 9.087 -68.171 1.00 21.22 320 GLY B N 1
ATOM 6164 C CA . GLY B 1 306 ? -36.105 7.836 -67.810 1.00 21.07 320 GLY B CA 1
ATOM 6165 C C . GLY B 1 306 ? -36.942 6.629 -68.154 1.00 21.99 320 GLY B C 1
ATOM 6166 O O . GLY B 1 306 ? -38.016 6.752 -68.763 1.00 24.00 320 GLY B O 1
ATOM 6167 N N . PRO B 1 307 ? -36.528 5.447 -67.678 1.00 23.44 321 PRO B N 1
ATOM 6168 C CA . PRO B 1 307 ? -37.322 4.246 -67.889 1.00 22.45 321 PRO B CA 1
ATOM 6169 C C . PRO B 1 307 ? -38.532 4.191 -66.956 1.00 27.22 321 PRO B C 1
ATOM 6170 O O . PRO B 1 307 ? -38.449 4.644 -65.807 1.00 26.18 321 PRO B O 1
ATOM 6174 N N . GLU B 1 308 ? -39.661 3.646 -67.450 1.00 24.84 322 GLU B N 1
ATOM 6175 C CA . GLU B 1 308 ? -40.872 3.554 -66.614 1.00 21.41 322 GLU B CA 1
ATOM 6176 C C . GLU B 1 308 ? -40.643 2.648 -65.421 1.00 25.88 322 GLU B C 1
ATOM 6177 O O . GLU B 1 308 ? -40.010 1.602 -65.530 1.00 25.42 322 GLU B O 1
ATOM 6183 N N . GLY B 1 309 ? -41.178 3.057 -64.266 1.00 23.69 323 GLY B N 1
ATOM 6184 C CA . GLY B 1 309 ? -41.183 2.199 -63.080 1.00 25.89 323 GLY B CA 1
ATOM 6185 C C . GLY B 1 309 ? -39.830 1.804 -62.533 1.00 24.62 323 GLY B C 1
ATOM 6186 O O . GLY B 1 309 ? -39.746 0.813 -61.806 1.00 27.97 323 GLY B O 1
ATOM 6187 N N . SER B 1 310 ? -38.774 2.546 -62.847 1.00 22.63 324 SER B N 1
ATOM 6188 C CA . SER B 1 310 ? -37.399 2.275 -62.454 1.00 22.71 324 SER B CA 1
ATOM 6189 C C . SER B 1 310 ? -37.009 3.072 -61.206 1.00 22.87 324 SER B C 1
ATOM 6190 O O . SER B 1 310 ? -37.826 3.798 -60.625 1.00 23.78 324 SER B O 1
ATOM 6193 N N . GLU B 1 311 ? -35.744 2.935 -60.810 1.00 22.70 325 GLU B N 1
ATOM 6194 C CA . GLU B 1 311 ? -35.142 3.709 -59.734 1.00 23.85 325 GLU B CA 1
ATOM 6195 C C . GLU B 1 311 ? -35.202 5.206 -60.053 1.00 24.09 325 GLU B C 1
ATOM 6196 O O . GLU B 1 311 ? -35.130 6.042 -59.151 1.00 19.72 325 GLU B O 1
ATOM 6202 N N . HIS B 1 312 ? -35.212 5.575 -61.344 1.00 19.84 326 HIS B N 1
ATOM 6203 C CA . HIS B 1 312 ? -35.420 6.961 -61.786 1.00 20.39 326 HIS B CA 1
ATOM 6204 C C . HIS B 1 312 ? -36.667 6.951 -62.674 1.00 20.63 326 HIS B C 1
ATOM 6205 O O . HIS B 1 312 ? -36.594 7.188 -63.897 1.00 20.68 326 HIS B O 1
ATOM 6212 N N . ALA B 1 313 ? -37.829 6.619 -62.067 1.00 19.40 327 ALA B N 1
ATOM 6213 C CA . ALA B 1 313 ? -39.038 6.361 -62.831 1.00 21.97 327 ALA B CA 1
ATOM 6214 C C . ALA B 1 313 ? -39.484 7.553 -63.670 1.00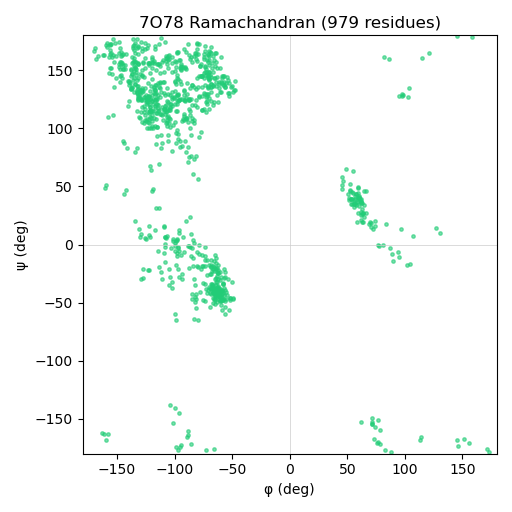 19.64 327 ALA B C 1
ATOM 6215 O O . ALA B 1 313 ? -39.554 8.698 -63.198 1.00 19.20 327 ALA B O 1
ATOM 6217 N N . LEU B 1 314 ? -39.774 7.266 -64.945 1.00 19.51 328 LEU B N 1
ATOM 6218 C CA . LEU B 1 314 ? -40.340 8.249 -65.866 1.00 18.88 328 LEU B CA 1
ATOM 6219 C C . LEU B 1 314 ? -41.560 8.937 -65.253 1.00 18.18 328 LEU B C 1
ATOM 6220 O O . LEU B 1 314 ? -42.424 8.280 -64.688 1.00 20.53 328 LEU B O 1
ATOM 6225 N N . ALA B 1 315 ? -41.644 10.262 -65.418 1.00 17.48 329 ALA B N 1
ATOM 6226 C CA . ALA B 1 315 ? -42.849 11.005 -65.107 1.00 17.87 329 ALA B CA 1
ATOM 6227 C C . ALA B 1 315 ? -43.751 10.921 -66.320 1.00 19.31 329 ALA B C 1
ATOM 6228 O O . ALA B 1 315 ? -43.370 11.399 -67.396 1.00 20.58 329 ALA B O 1
ATOM 6230 N N . PHE B 1 316 ? -44.943 10.364 -66.139 1.00 18.32 330 PHE B N 1
ATOM 6231 C CA . PHE B 1 316 ? -45.917 10.258 -67.227 1.00 20.11 330 PHE B CA 1
ATOM 6232 C C . PHE B 1 316 ? -47.331 10.088 -66.676 1.00 19.93 330 PHE B C 1
ATOM 6233 O O . PHE B 1 316 ? -47.533 9.894 -65.476 1.00 18.91 330 PHE B O 1
ATOM 6241 N N . ASN B 1 317 ? -48.324 10.187 -67.568 1.00 18.32 331 ASN B N 1
ATOM 6242 C CA . ASN B 1 317 ? -49.737 9.919 -67.230 1.00 18.76 331 ASN B CA 1
ATOM 6243 C C . ASN B 1 317 ? -50.155 10.589 -65.912 1.00 17.20 331 ASN B C 1
ATOM 6244 O O . ASN B 1 317 ? -50.506 9.924 -64.948 1.00 18.25 331 ASN B O 1
ATOM 6249 N N . SER B 1 318 ? -50.007 11.911 -65.877 1.00 18.53 332 SER B N 1
ATOM 6250 C CA . SER B 1 318 ? -50.265 12.691 -64.668 1.00 17.91 332 SER B CA 1
ATOM 6251 C C . SER B 1 318 ? -51.051 13.939 -65.053 1.00 19.63 332 SER B C 1
ATOM 6252 O O . SER B 1 318 ? -51.225 14.281 -66.234 1.00 21.27 332 SER B O 1
ATOM 6255 N N . LEU B 1 319 ? -51.522 14.663 -64.045 1.00 17.16 333 LEU B N 1
ATOM 6256 C CA . LEU B 1 319 ? -52.405 15.799 -64.249 1.00 18.03 333 LEU B CA 1
ATOM 6257 C C . LEU B 1 319 ? -51.759 17.022 -63.619 1.00 20.79 333 LEU B C 1
ATOM 6258 O O . LEU B 1 319 ? -51.532 17.030 -62.403 1.00 20.37 333 LEU B O 1
ATOM 6263 N N . ILE B 1 320 ? -51.541 18.058 -64.414 1.00 18.12 334 ILE B N 1
ATOM 6264 C CA . ILE B 1 320 ? -50.950 19.327 -63.965 1.00 17.46 334 ILE B CA 1
ATOM 6265 C C . ILE B 1 320 ? -52.014 20.387 -64.266 1.00 18.75 334 ILE B C 1
ATOM 6266 O O . ILE B 1 320 ? -52.167 20.811 -65.414 1.00 18.56 334 ILE B O 1
ATOM 6271 N N . VAL B 1 321 ? -52.762 20.840 -63.253 1.00 16.40 335 VAL B N 1
ATOM 6272 C CA . VAL B 1 321 ? -53.887 21.733 -63.507 1.00 15.51 335 VAL B CA 1
ATOM 6273 C C . VAL B 1 321 ? -53.956 22.863 -62.504 1.00 17.84 335 VAL B C 1
ATOM 6274 O O . VAL B 1 321 ? -53.614 22.692 -61.331 1.00 16.90 335 VAL B O 1
ATOM 6278 N N . ASN B 1 322 ? -54.501 23.991 -62.967 1.00 17.44 336 ASN B N 1
ATOM 6279 C CA . ASN B 1 322 ? -54.870 25.125 -62.126 1.00 16.90 336 ASN B CA 1
ATOM 6280 C C . ASN B 1 322 ? -53.707 25.719 -61.328 1.00 18.32 336 ASN B C 1
ATOM 6281 O O . ASN B 1 322 ? -53.954 26.441 -60.363 1.00 18.11 336 ASN B O 1
ATOM 6286 N N . ASN B 1 323 ? -52.438 25.465 -61.721 1.00 18.37 337 ASN B N 1
ATOM 6287 C CA . ASN B 1 323 ? -51.305 26.082 -61.046 1.00 16.09 337 ASN B CA 1
ATOM 6288 C C . ASN B 1 323 ? -51.062 27.474 -61.591 1.00 17.72 337 ASN B C 1
ATOM 6289 O O . ASN B 1 323 ? -51.489 27.813 -62.701 1.00 18.35 337 ASN B O 1
ATOM 6294 N N . PHE B 1 324 ? -50.328 28.276 -60.840 1.00 16.66 338 PHE B N 1
ATOM 6295 C CA . PHE B 1 324 ? -49.987 29.635 -61.215 1.00 16.79 338 PHE B CA 1
ATOM 6296 C C . PHE B 1 324 ? -48.460 29.747 -61.194 1.00 16.44 338 PHE B C 1
ATOM 6297 O O . PHE B 1 324 ? -47.878 29.724 -60.154 1.00 17.69 338 PHE B O 1
ATOM 6305 N N . PHE B 1 325 ? -47.856 29.830 -62.370 1.00 15.73 339 PHE B N 1
ATOM 6306 C CA . PHE B 1 325 ? -46.414 29.977 -62.546 1.00 17.17 339 PHE B CA 1
ATOM 6307 C C . PHE B 1 325 ? -46.138 31.456 -62.747 1.00 19.04 339 PHE B C 1
ATOM 6308 O O . PHE B 1 325 ? -46.238 31.956 -63.857 1.00 18.32 339 PHE B O 1
ATOM 6316 N N . ASP B 1 326 ? -45.883 32.174 -61.651 1.00 19.27 340 ASP B N 1
ATOM 6317 C CA . ASP B 1 326 ? -45.835 33.640 -61.613 1.00 18.58 340 ASP B CA 1
ATOM 6318 C C . ASP B 1 326 ? -44.421 34.203 -61.548 1.00 20.35 340 ASP B C 1
ATOM 6319 O O . ASP B 1 326 ? -43.795 34.201 -60.496 1.00 20.38 340 ASP B O 1
ATOM 6324 N N . ASP B 1 327 ? -43.908 34.670 -62.705 1.00 20.86 341 ASP B N 1
ATOM 6325 C CA . ASP B 1 327 ? -42.626 35.370 -62.831 1.00 23.57 341 ASP B CA 1
ATOM 6326 C C . ASP B 1 327 ? -41.443 34.563 -62.310 1.00 20.52 341 ASP B C 1
ATOM 6327 O O . ASP B 1 327 ? -40.518 35.106 -61.697 1.00 22.81 341 ASP B O 1
ATOM 6332 N N . ASN B 1 328 ? -41.407 33.271 -62.635 1.00 19.18 342 ASN B N 1
ATOM 6333 C CA . ASN B 1 328 ? -40.260 32.451 -62.276 1.00 18.72 342 ASN B CA 1
ATOM 6334 C C . ASN B 1 328 ? -39.079 32.878 -63.140 1.00 19.88 342 ASN B C 1
ATOM 6335 O O . ASN B 1 328 ? -39.239 33.153 -64.326 1.00 21.35 342 ASN B O 1
ATOM 6340 N N . ASN B 1 329 ? -37.897 32.855 -62.531 1.00 20.49 343 ASN B N 1
ATOM 6341 C CA . ASN B 1 329 ? -36.620 33.071 -63.200 1.00 23.08 343 ASN B CA 1
ATOM 6342 C C . ASN B 1 329 ? -36.089 31.684 -63.532 1.00 22.75 343 ASN B C 1
ATOM 6343 O O . ASN B 1 329 ? -35.347 31.080 -62.758 1.00 22.34 343 ASN B O 1
ATOM 6348 N N . GLY B 1 330 ? -36.468 31.206 -64.708 1.00 20.15 344 GLY B N 1
ATOM 6349 C CA . GLY B 1 330 ? -36.196 29.859 -65.154 1.00 21.65 344 GLY B CA 1
ATOM 6350 C C . GLY B 1 330 ? -37.356 29.397 -66.013 1.00 20.82 344 GLY B C 1
ATOM 6351 O O . GLY B 1 330 ? -38.274 30.174 -66.286 1.00 22.76 344 GLY B O 1
ATOM 6352 N N . TYR B 1 331 ? -37.336 28.112 -66.400 1.00 19.63 345 TYR B N 1
ATOM 6353 C CA . TYR B 1 331 ? -38.520 27.502 -67.032 1.00 20.78 345 TYR B CA 1
ATOM 6354 C C . TYR B 1 331 ? -39.623 27.280 -66.006 1.00 20.24 345 TYR B C 1
ATOM 6355 O O . TYR B 1 331 ? -39.341 27.043 -64.831 1.00 19.76 345 TYR B O 1
ATOM 6364 N N . ASP B 1 332 ? -40.875 27.375 -66.450 1.00 20.06 346 ASP B N 1
ATOM 6365 C CA . ASP B 1 332 ? -41.967 27.018 -65.572 1.00 18.43 346 ASP B CA 1
ATOM 6366 C C . ASP B 1 332 ? -42.042 25.504 -65.417 1.00 19.10 346 ASP B C 1
ATOM 6367 O O . ASP B 1 332 ? -42.107 24.985 -64.286 1.00 18.94 346 ASP B O 1
ATOM 6372 N N . ILE B 1 333 ? -41.997 24.762 -66.543 1.00 17.73 347 ILE B N 1
ATOM 6373 C CA . ILE B 1 333 ? -41.977 23.299 -66.502 1.00 17.84 347 ILE B CA 1
ATOM 6374 C C . ILE B 1 333 ? -40.870 22.788 -67.413 1.00 19.30 347 ILE B C 1
ATOM 6375 O O . ILE B 1 333 ? -40.811 23.165 -68.596 1.00 19.42 347 ILE B O 1
ATOM 6380 N N . ASN B 1 334 ? -39.994 21.950 -66.857 1.00 18.62 348 ASN B N 1
ATOM 6381 C CA . ASN B 1 334 ? -38.885 21.345 -67.577 1.00 19.06 348 ASN B CA 1
ATOM 6382 C C . ASN B 1 334 ? -39.186 19.860 -67.747 1.00 20.16 348 ASN B C 1
ATOM 6383 O O . ASN B 1 334 ? -39.218 19.103 -66.762 1.00 18.94 348 ASN B O 1
ATOM 6388 N N . PHE B 1 335 ? -39.372 19.423 -69.011 1.00 19.20 349 PHE B N 1
ATOM 6389 C CA . PHE B 1 335 ? -39.703 18.029 -69.317 1.00 20.77 349 PHE B CA 1
ATOM 6390 C C . PHE B 1 335 ? -38.480 17.191 -69.677 1.00 20.60 349 PHE B C 1
ATOM 6391 O O . PHE B 1 335 ? -38.635 16.038 -70.103 1.00 21.68 349 PHE B O 1
ATOM 6399 N N . GLU B 1 336 ? -37.284 17.734 -69.483 1.00 21.57 350 GLU B N 1
ATOM 6400 C CA . GLU B 1 336 ? -36.081 16.997 -69.803 1.00 21.61 350 GLU B CA 1
ATOM 6401 C C . GLU B 1 336 ? -34.944 17.280 -68.831 1.00 23.52 350 GLU B C 1
ATOM 6402 O O . GLU B 1 336 ? -33.796 17.378 -69.273 1.00 24.08 350 GLU B O 1
ATOM 6408 N N . PRO B 1 337 ? -35.179 17.331 -67.513 1.00 20.81 351 PRO B N 1
ATOM 6409 C CA . PRO B 1 337 ? -34.067 17.568 -66.586 1.00 19.97 351 PRO B CA 1
ATOM 6410 C C . PRO B 1 337 ? -33.085 16.411 -66.606 1.00 21.50 351 PRO B C 1
ATOM 6411 O O . PRO B 1 337 ? -33.486 15.256 -66.696 1.00 21.89 351 PRO B O 1
ATOM 6415 N N . LEU B 1 338 ? -31.774 16.720 -66.488 1.00 22.71 352 LEU B N 1
ATOM 6416 C CA . LEU B 1 338 ? -30.742 15.689 -66.297 1.00 22.70 352 LEU B CA 1
ATOM 6417 C C . LEU B 1 338 ? -30.776 14.642 -67.415 1.00 22.82 352 LEU B C 1
ATOM 6418 O O . LEU B 1 338 ? -30.562 13.445 -67.203 1.00 24.68 352 LEU B O 1
ATOM 6423 N N . LEU B 1 339 ? -31.020 15.139 -68.625 1.00 26.25 353 LEU B N 1
ATOM 6424 C CA . LEU B 1 339 ? -31.291 14.290 -69.776 1.00 27.71 353 LEU B CA 1
ATOM 6425 C C . LEU B 1 339 ? -30.176 13.278 -70.018 1.00 28.34 353 LEU B C 1
ATOM 6426 O O . LEU B 1 339 ? -30.421 12.072 -70.031 1.00 27.78 353 LEU B O 1
ATOM 6431 N N . GLU B 1 340 ? -28.926 13.747 -70.130 1.00 29.57 354 GLU B N 1
ATOM 6432 C CA . GLU B 1 340 ? -27.808 12.844 -70.422 1.00 28.36 354 GLU B CA 1
ATOM 6433 C C . GLU B 1 340 ? -27.578 11.820 -69.321 1.00 28.57 354 GLU B C 1
ATOM 6434 O O . GLU B 1 340 ? -27.336 10.639 -69.610 1.00 29.59 354 GLU B O 1
ATOM 6437 N N . ARG B 1 341 ? -27.597 12.250 -68.048 1.00 26.94 355 ARG B N 1
ATOM 6438 C CA . ARG B 1 341 ? -27.465 11.293 -66.951 1.00 25.76 355 ARG B CA 1
ATOM 6439 C C . ARG B 1 341 ? -28.570 10.244 -66.984 1.00 26.94 355 ARG B C 1
ATOM 6440 O O . ARG B 1 341 ? -28.330 9.076 -66.657 1.00 26.78 355 ARG B O 1
ATOM 6442 N N . ARG B 1 342 ? -29.796 10.633 -67.304 1.00 25.81 356 ARG B N 1
ATOM 6443 C CA . ARG B 1 342 ? -30.891 9.684 -67.323 1.00 25.59 356 ARG B CA 1
ATOM 6444 C C . ARG B 1 342 ? -30.739 8.718 -68.484 1.00 27.53 356 ARG B C 1
ATOM 6445 O O . ARG B 1 342 ? -31.095 7.586 -68.371 1.00 26.01 356 ARG B O 1
ATOM 6453 N N . LYS B 1 343 ? -30.256 9.206 -69.615 1.00 26.93 357 LYS B N 1
ATOM 6454 C CA . LYS B 1 343 ? -29.974 8.290 -70.717 1.00 28.27 357 LYS B CA 1
ATOM 6455 C C . LYS B 1 343 ? -28.904 7.277 -70.323 1.00 27.41 357 LYS B C 1
ATOM 6456 O O . LYS B 1 343 ? -28.998 6.101 -70.692 1.00 27.68 357 LYS B O 1
ATOM 6462 N N . GLU B 1 344 ? -27.859 7.732 -69.627 1.00 27.56 358 GLU B N 1
ATOM 6463 C CA . GLU B 1 344 ? -26.819 6.828 -69.132 1.00 30.14 358 GLU B CA 1
ATOM 6464 C C . GLU B 1 344 ? -27.401 5.848 -68.126 1.00 33.65 358 GLU B C 1
ATOM 6465 O O . GLU B 1 344 ? -27.078 4.663 -68.149 1.00 29.89 358 GLU B O 1
ATOM 6467 N N . PHE B 1 345 ? -28.319 6.311 -67.262 1.00 26.87 359 PHE B N 1
ATOM 6468 C CA . PHE B 1 345 ? -28.905 5.384 -66.297 1.00 29.46 359 PHE B CA 1
ATOM 6469 C C . PHE B 1 345 ? -29.705 4.314 -67.003 1.00 28.86 359 PHE B C 1
ATOM 6470 O O . PHE B 1 345 ? -29.631 3.133 -66.645 1.00 29.21 359 PHE B O 1
ATOM 6478 N N . ALA B 1 346 ? -30.556 4.711 -67.965 1.00 28.82 360 ALA B N 1
ATOM 6479 C CA . ALA B 1 346 ? -31.372 3.709 -68.632 1.00 28.57 360 ALA B CA 1
ATOM 6480 C C . ALA B 1 346 ? -30.498 2.638 -69.273 1.00 29.90 360 ALA B C 1
ATOM 6481 O O . ALA B 1 346 ? -30.854 1.461 -69.243 1.00 31.69 360 ALA B O 1
ATOM 6483 N N . LYS B 1 347 ? -29.343 3.036 -69.828 1.00 30.60 361 LYS B N 1
ATOM 6484 C CA . LYS B 1 347 ? -28.417 2.061 -70.408 1.00 32.17 361 LYS B CA 1
ATOM 6485 C C . LYS B 1 347 ? -27.819 1.151 -69.330 1.00 34.88 361 LYS B C 1
ATOM 6486 O O . LYS B 1 347 ? -27.737 -0.069 -69.523 1.00 35.63 361 LYS B O 1
ATOM 6488 N N . GLU B 1 348 ? -27.452 1.714 -68.172 1.00 35.62 362 GLU B N 1
ATOM 6489 C CA . GLU B 1 348 ? -26.896 0.910 -67.079 1.00 34.90 362 GLU B CA 1
ATOM 6490 C C . GLU B 1 348 ? -27.839 -0.199 -66.628 1.00 37.81 362 GLU B C 1
ATOM 6491 O O . GLU B 1 348 ? -27.398 -1.308 -66.320 1.00 37.53 362 GLU B O 1
ATOM 6497 N N . VAL B 1 349 ? -29.134 0.086 -66.520 1.00 33.86 363 VAL B N 1
ATOM 6498 C CA . VAL B 1 349 ? -30.084 -0.913 -66.049 1.00 34.16 363 VAL B CA 1
ATOM 6499 C C . VAL B 1 349 ? -30.772 -1.626 -67.203 1.00 32.29 363 VAL B C 1
ATOM 6500 O O . VAL B 1 349 ? -31.787 -2.300 -67.003 1.00 33.87 363 VAL B O 1
ATOM 6504 N N . ASN B 1 350 ? -30.256 -1.457 -68.421 1.00 34.77 364 ASN B N 1
ATOM 6505 C CA . ASN B 1 350 ? -30.817 -2.155 -69.585 1.00 34.39 364 ASN B CA 1
ATOM 6506 C C . ASN B 1 350 ? -32.316 -1.946 -69.723 1.00 36.63 364 ASN B C 1
ATOM 6507 O O . ASN B 1 350 ? -33.075 -2.897 -69.867 1.00 32.54 364 ASN B O 1
ATOM 6509 N N . ALA B 1 351 ? -32.758 -0.683 -69.707 1.00 34.60 365 ALA B N 1
ATOM 6510 C CA . ALA B 1 351 ? -34.184 -0.383 -69.825 1.00 32.24 365 ALA B CA 1
ATOM 6511 C C . ALA B 1 351 ? -34.425 0.753 -70.813 1.00 29.76 365 ALA B C 1
ATOM 6512 O O . ALA B 1 351 ? -33.536 1.560 -71.108 1.00 31.91 365 ALA B O 1
ATOM 6514 N N . GLU B 1 352 ? -35.648 0.786 -71.344 1.00 30.66 366 GLU B N 1
ATOM 6515 C CA . GLU B 1 352 ? -35.966 1.700 -72.423 1.00 32.87 366 GLU B CA 1
ATOM 6516 C C . GLU B 1 352 ? -36.055 3.117 -71.874 1.00 31.07 366 GLU B C 1
ATOM 6517 O O . GLU B 1 352 ? -36.848 3.380 -70.966 1.00 29.73 366 GLU B O 1
ATOM 6523 N N . PHE B 1 353 ? -35.250 4.019 -72.417 1.00 29.78 367 PHE B N 1
ATOM 6524 C CA . PHE B 1 353 ? -35.324 5.419 -72.029 1.00 27.15 367 PHE B CA 1
ATOM 6525 C C . PHE B 1 353 ? -36.538 6.088 -72.679 1.00 28.53 367 PHE B C 1
ATOM 6526 O O . PHE B 1 353 ? -36.806 5.895 -73.860 1.00 27.08 367 PHE B O 1
ATOM 6534 N N . LYS B 1 354 ? -37.287 6.886 -71.908 1.00 24.01 368 LYS B N 1
ATOM 6535 C CA . LYS B 1 354 ? -38.435 7.586 -72.488 1.00 22.84 368 LYS B CA 1
ATOM 6536 C C . LYS B 1 354 ? -38.469 9.029 -72.000 1.00 25.47 368 LYS B C 1
ATOM 6537 O O . LYS B 1 354 ? -37.894 9.369 -70.970 1.00 24.63 368 LYS B O 1
ATOM 6543 N N . LEU B 1 355 ? -39.133 9.887 -72.792 1.00 23.24 369 LEU B N 1
ATOM 6544 C CA . LEU B 1 355 ? -39.403 11.244 -72.372 1.00 22.48 369 LEU B CA 1
ATOM 6545 C C . LEU B 1 355 ? -40.799 11.301 -71.753 1.00 21.12 369 LEU B C 1
ATOM 6546 O O . LEU B 1 355 ? -41.671 10.516 -72.118 1.00 23.17 369 LEU B O 1
ATOM 6551 N N . PRO B 1 356 ? -41.083 12.244 -70.850 1.00 20.35 370 PRO B N 1
ATOM 6552 C CA . PRO B 1 356 ? -42.449 12.330 -70.275 1.00 22.16 370 PRO B CA 1
ATOM 6553 C C . PRO B 1 356 ? -43.519 12.403 -71.342 1.00 21.68 370 PRO B C 1
ATOM 6554 O O . PRO B 1 356 ? -43.372 13.117 -72.332 1.00 22.50 370 PRO B O 1
ATOM 6558 N N . TYR B 1 357 ? -44.622 11.677 -71.113 1.00 21.52 371 TYR B N 1
ATOM 6559 C CA . TYR B 1 357 ? -45.725 11.643 -72.070 1.00 21.29 371 TYR B CA 1
ATOM 6560 C C . TYR B 1 357 ? -47.073 11.504 -71.367 1.00 20.88 371 TYR B C 1
ATOM 6561 O O . TYR B 1 357 ? -47.139 11.100 -70.208 1.00 21.02 371 TYR B O 1
ATOM 6570 N N . ASN B 1 358 ? -48.154 11.822 -72.095 1.00 19.32 372 ASN B N 1
ATOM 6571 C CA . ASN B 1 358 ? -49.520 11.711 -71.604 1.00 21.54 372 ASN B CA 1
ATOM 6572 C C . ASN B 1 358 ? -49.725 12.495 -70.309 1.00 22.19 372 ASN B C 1
ATOM 6573 O O . ASN B 1 358 ? -50.510 12.079 -69.465 1.00 21.11 372 ASN B O 1
ATOM 6578 N N . ILE B 1 359 ? -49.064 13.628 -70.145 1.00 20.74 373 ILE B N 1
ATOM 6579 C CA . ILE B 1 359 ? -49.316 14.473 -68.992 1.00 18.89 373 ILE B CA 1
ATOM 6580 C C . ILE B 1 359 ? -50.292 15.541 -69.448 1.00 21.53 373 ILE B C 1
ATOM 6581 O O . ILE B 1 359 ? -50.034 16.240 -70.434 1.00 23.44 373 ILE B O 1
ATOM 6586 N N . THR B 1 360 ? -51.435 15.653 -68.762 1.00 19.51 374 THR B N 1
ATOM 6587 C CA . THR B 1 360 ? -52.453 16.637 -69.150 1.00 18.09 374 THR B CA 1
ATOM 6588 C C . THR B 1 360 ? -52.135 17.966 -68.469 1.00 20.36 374 THR B C 1
ATOM 6589 O O . THR B 1 360 ? -51.966 18.000 -67.249 1.00 22.21 374 THR B O 1
ATOM 6593 N N . ILE B 1 361 ? -52.000 19.011 -69.258 1.00 19.55 375 ILE B N 1
ATOM 6594 C CA . ILE B 1 361 ? -51.601 20.347 -68.770 1.00 19.33 375 ILE B CA 1
ATOM 6595 C C . ILE B 1 361 ? -52.733 21.315 -69.111 1.00 20.55 375 ILE B C 1
ATOM 6596 O O . ILE B 1 361 ? -52.925 21.682 -70.278 1.00 21.57 375 ILE B O 1
ATOM 6601 N N . GLU B 1 362 ? -53.513 21.737 -68.103 1.00 18.48 376 GLU B N 1
ATOM 6602 C CA . GLU B 1 362 ? -54.746 22.449 -68.383 1.00 20.51 376 GLU B CA 1
ATOM 6603 C C . GLU B 1 362 ? -55.089 23.424 -67.260 1.00 20.78 376 GLU B C 1
ATOM 6604 O O . GLU B 1 362 ? -54.872 23.101 -66.097 1.00 20.14 376 GLU B O 1
ATOM 6610 N N . GLY B 1 363 ? -55.646 24.590 -67.606 1.00 18.75 377 GLY B N 1
ATOM 6611 C CA . GLY B 1 363 ? -56.066 25.492 -66.557 1.00 20.01 377 GLY B CA 1
ATOM 6612 C C . GLY B 1 363 ? -54.929 26.168 -65.833 1.00 18.60 377 GLY B C 1
ATOM 6613 O O . GLY B 1 363 ? -55.157 26.774 -64.785 1.00 18.90 377 GLY B O 1
ATOM 6614 N N . ASN B 1 364 ? -53.720 26.099 -66.369 1.00 18.37 378 ASN B N 1
ATOM 6615 C CA . ASN B 1 364 ? -52.625 26.760 -65.664 1.00 17.43 378 ASN B CA 1
ATOM 6616 C C . ASN B 1 364 ? -52.473 28.206 -66.150 1.00 20.10 378 ASN B C 1
ATOM 6617 O O . ASN B 1 364 ? -52.798 28.529 -67.296 1.00 19.07 378 ASN B O 1
ATOM 6622 N N . LEU B 1 365 ? -51.985 29.083 -65.278 1.00 19.48 379 LEU B N 1
ATOM 6623 C CA . LEU B 1 365 ? -51.695 30.481 -65.598 1.00 18.00 379 LEU B CA 1
ATOM 6624 C C . LEU B 1 365 ? -50.200 30.692 -65.539 1.00 20.50 379 LEU B C 1
ATOM 6625 O O . LEU B 1 365 ? -49.581 30.366 -64.534 1.00 19.17 379 LEU B O 1
ATOM 6630 N N . PHE B 1 366 ? -49.647 31.238 -66.615 1.00 18.21 380 PHE B N 1
ATOM 6631 C CA . PHE B 1 366 ? -48.231 31.532 -66.731 1.00 20.04 380 PHE B CA 1
ATOM 6632 C C . PHE B 1 366 ? -48.118 33.044 -66.835 1.00 20.67 380 PHE B C 1
ATOM 6633 O O . PHE B 1 366 ? -48.783 33.663 -67.669 1.00 22.68 380 PHE B O 1
ATOM 6641 N N . ALA B 1 367 ? -47.336 33.653 -65.967 1.00 18.13 381 ALA B N 1
ATOM 6642 C CA . ALA B 1 367 ? -47.131 35.099 -66.043 1.00 20.50 381 ALA B CA 1
ATOM 6643 C C . ALA B 1 367 ? -45.661 35.456 -65.924 1.00 21.55 381 ALA B C 1
ATOM 6644 O O . ALA B 1 367 ? -44.874 34.757 -65.272 1.00 21.90 381 ALA B O 1
ATOM 6646 N N . SER B 1 368 ? -45.275 36.553 -66.598 1.00 22.30 382 SER B N 1
ATOM 6647 C CA . SER B 1 368 ? -43.878 36.966 -66.542 1.00 21.39 382 SER B CA 1
ATOM 6648 C C . SER B 1 368 ? -43.723 38.447 -66.796 1.00 26.20 382 SER B C 1
ATOM 6649 O O . SER B 1 368 ? -44.478 39.035 -67.555 1.00 24.54 382 SER B O 1
ATOM 6652 N N . LYS B 1 369 ? -42.729 39.035 -66.129 1.00 24.93 383 LYS B N 1
ATOM 6653 C CA . LYS B 1 369 ? -42.309 40.404 -66.395 1.00 28.20 383 LYS B CA 1
ATOM 6654 C C . LYS B 1 369 ? -41.040 40.451 -67.238 1.00 27.76 383 LYS B C 1
ATOM 6655 O O . LYS B 1 369 ? -40.521 41.547 -67.500 1.00 30.22 383 LYS B O 1
ATOM 6661 N N . GLN B 1 370 ? -40.546 39.308 -67.701 1.00 24.88 384 GLN B N 1
ATOM 6662 C CA . GLN B 1 370 ? -39.216 39.180 -68.316 1.00 25.21 384 GLN B CA 1
ATOM 6663 C C . GLN B 1 370 ? -39.232 39.117 -69.844 1.00 25.08 384 GLN B C 1
ATOM 6664 O O . GLN B 1 370 ? -38.158 38.932 -70.465 1.00 27.98 384 GLN B O 1
ATOM 6670 N N . GLY B 1 371 ? -40.406 39.244 -70.462 1.00 26.04 385 GLY B N 1
ATOM 6671 C CA . GLY B 1 371 ? -40.493 39.194 -71.906 1.00 27.24 385 GLY B CA 1
ATOM 6672 C C . GLY B 1 371 ? -40.037 37.889 -72.523 1.00 29.65 385 GLY B C 1
ATOM 6673 O O . GLY B 1 371 ? -40.087 36.816 -71.935 1.00 26.61 385 GLY B O 1
ATOM 6674 N N . ASP B 1 372 ? -39.579 37.991 -73.759 1.00 27.86 386 ASP B N 1
ATOM 6675 C CA . ASP B 1 372 ? -39.140 36.822 -74.502 1.00 28.37 386 ASP B CA 1
ATOM 6676 C C . ASP B 1 372 ? -37.915 36.123 -73.906 1.00 28.96 386 ASP B C 1
ATOM 6677 O O . ASP B 1 372 ? -37.644 34.991 -74.319 1.00 33.55 386 ASP B O 1
ATOM 6682 N N . LYS B 1 373 ? -37.212 36.727 -72.930 1.00 28.09 387 LYS B N 1
ATOM 6683 C CA . LYS B 1 373 ? -36.175 35.989 -72.188 1.00 31.22 387 LYS B CA 1
ATOM 6684 C C . LYS B 1 373 ? -36.764 34.847 -71.357 1.00 29.85 387 LYS B C 1
ATOM 6685 O O . LYS B 1 373 ? -36.029 33.927 -70.960 1.00 32.38 387 LYS B O 1
ATOM 6687 N N . HIS B 1 374 ? -38.051 34.899 -71.062 1.00 27.57 388 HIS B N 1
ATOM 6688 C CA . HIS B 1 374 ? -38.693 33.817 -70.312 1.00 25.41 388 HIS B CA 1
ATOM 6689 C C . HIS B 1 374 ? -39.307 32.823 -71.278 1.00 21.60 388 HIS B C 1
ATOM 6690 O O . HIS B 1 374 ? -40.124 33.194 -72.114 1.00 26.31 388 HIS B O 1
ATOM 6697 N N . ILE B 1 375 ? -38.923 31.561 -71.128 1.00 23.19 389 ILE B N 1
ATOM 6698 C CA . ILE B 1 375 ? -39.371 30.422 -71.911 1.00 24.21 389 ILE B CA 1
ATOM 6699 C C . ILE B 1 375 ? -40.139 29.526 -70.949 1.00 25.05 389 ILE B C 1
ATOM 6700 O O . ILE B 1 375 ? -39.570 29.086 -69.949 1.00 22.95 389 ILE B O 1
ATOM 6705 N N . PRO B 1 376 ? -41.439 29.342 -71.143 1.00 21.65 390 PRO B N 1
ATOM 6706 C CA . PRO B 1 376 ? -42.223 28.592 -70.146 1.00 21.43 390 PRO B CA 1
ATOM 6707 C C . PRO B 1 376 ? -41.872 27.121 -70.091 1.00 21.89 390 PRO B C 1
ATOM 6708 O O . PRO B 1 376 ? -41.842 26.549 -68.984 1.00 22.76 390 PRO B O 1
ATOM 6712 N N . PHE B 1 377 ? -41.593 26.467 -71.231 1.00 22.86 391 PHE B N 1
ATOM 6713 C CA . PHE B 1 377 ? -41.336 25.026 -71.220 1.00 21.96 391 PHE B CA 1
ATOM 6714 C C . PHE B 1 377 ? -40.017 24.659 -71.882 1.00 24.63 391 PHE B C 1
ATOM 6715 O O . PHE B 1 377 ? -39.625 25.264 -72.886 1.00 24.90 391 PHE B O 1
ATOM 6723 N N . LEU B 1 378 ? -39.353 23.636 -71.337 1.00 22.92 392 LEU B N 1
ATOM 6724 C CA . LEU B 1 378 ? -38.223 22.981 -71.983 1.00 23.29 392 LEU B CA 1
ATOM 6725 C C . LEU B 1 378 ? -38.575 21.537 -72.255 1.00 27.54 392 LEU B C 1
ATOM 6726 O O . LEU B 1 378 ? -39.042 20.821 -71.357 1.00 24.38 392 LEU B O 1
ATOM 6731 N N . GLY B 1 379 ? -38.366 21.091 -73.478 1.00 25.34 393 GLY B N 1
ATOM 6732 C CA . GLY B 1 379 ? -38.646 19.693 -73.764 1.00 25.54 393 GLY B CA 1
ATOM 6733 C C . GLY B 1 379 ? -39.805 19.456 -74.707 1.00 26.03 393 GLY B C 1
ATOM 6734 O O . GLY B 1 379 ? -40.368 20.378 -75.309 1.00 28.33 393 GLY B O 1
ATOM 6735 N N . ASN B 1 380 ? -40.209 18.178 -74.772 1.00 25.30 394 ASN B N 1
ATOM 6736 C CA . ASN B 1 380 ? -41.208 17.703 -75.743 1.00 23.94 394 ASN B CA 1
ATOM 6737 C C . ASN B 1 380 ? -42.636 17.838 -75.212 1.00 26.21 394 ASN B C 1
ATOM 6738 O O . ASN B 1 380 ? -43.081 17.032 -74.394 1.00 26.93 394 ASN B O 1
ATOM 6743 N N . LEU B 1 381 ? -43.371 18.835 -75.724 1.00 29.07 395 LEU B N 1
ATOM 6744 C CA . LEU B 1 381 ? -44.781 19.007 -75.387 1.00 29.56 395 LEU B CA 1
ATOM 6745 C C . LEU B 1 381 ? -45.713 18.147 -76.216 1.00 29.50 395 LEU B C 1
ATOM 6746 O O . LEU B 1 381 ? -46.792 17.793 -75.748 1.00 29.07 395 LEU B O 1
ATOM 6751 N N . ASP B 1 382 ? -45.355 17.821 -77.450 1.00 30.81 396 ASP B N 1
ATOM 6752 C CA . ASP B 1 382 ? -46.294 17.069 -78.265 1.00 27.53 396 ASP B CA 1
ATOM 6753 C C . ASP B 1 382 ? -46.540 15.666 -77.765 1.00 25.77 396 ASP B C 1
ATOM 6754 O O . ASP B 1 382 ? -47.569 15.104 -78.101 1.00 28.11 396 ASP B O 1
ATOM 6759 N N . LYS B 1 383 ? -45.624 15.101 -76.959 1.00 27.44 397 LYS B N 1
ATOM 6760 C CA . LYS B 1 383 ? -45.881 13.810 -76.321 1.00 22.94 397 LYS B CA 1
ATOM 6761 C C . LYS B 1 383 ? -46.889 13.933 -75.184 1.00 22.86 397 LYS B C 1
ATOM 6762 O O . LYS B 1 383 ? -47.376 12.915 -74.690 1.00 23.23 397 LYS B O 1
ATOM 6768 N N . ASN B 1 384 ? -47.215 15.147 -74.802 1.00 24.05 398 ASN B N 1
ATOM 6769 C CA . ASN B 1 384 ? -48.153 15.434 -73.714 1.00 23.05 398 ASN B CA 1
ATOM 6770 C C . ASN B 1 384 ? -49.457 16.066 -74.221 1.00 28.67 398 ASN B C 1
ATOM 6771 O O . ASN B 1 384 ? -49.672 16.294 -75.415 1.00 27.91 398 ASN B O 1
ATOM 6776 N N . ASN B 1 385 ? -50.371 16.312 -73.294 1.00 25.62 399 ASN B N 1
ATOM 6777 C CA . ASN B 1 385 ? -51.718 16.785 -73.625 1.00 24.26 399 ASN B CA 1
ATOM 6778 C C . ASN B 1 385 ? -51.898 18.226 -73.140 1.00 25.62 399 ASN B C 1
ATOM 6779 O O . ASN B 1 385 ? -52.425 18.476 -72.067 1.00 25.15 399 ASN B O 1
ATOM 6784 N N . LEU B 1 386 ? -51.440 19.178 -73.940 1.00 25.61 400 LEU B N 1
ATOM 6785 C CA . LEU B 1 386 ? -51.539 20.591 -73.651 1.00 23.77 400 LEU B CA 1
ATOM 6786 C C . LEU B 1 386 ? -52.915 21.101 -74.060 1.00 26.61 400 LEU B C 1
ATOM 6787 O O . LEU B 1 386 ? -53.226 21.220 -75.246 1.00 28.95 400 LEU B O 1
ATOM 6792 N N . GLN B 1 387 ? -53.754 21.386 -73.079 1.00 25.79 401 GLN B N 1
ATOM 6793 C CA . GLN B 1 387 ? -55.121 21.857 -73.333 1.00 25.48 401 GLN B CA 1
ATOM 6794 C C . GLN B 1 387 ? -55.140 23.368 -73.130 1.00 25.69 401 GLN B C 1
ATOM 6795 O O . GLN B 1 387 ? -54.103 24.023 -73.337 1.00 30.69 401 GLN B O 1
ATOM 6801 N N . ASN B 1 388 ? -56.281 23.952 -72.778 1.00 25.00 402 ASN B N 1
ATOM 6802 C CA . ASN B 1 388 ? -56.379 25.388 -72.573 1.00 25.05 402 ASN B CA 1
ATOM 6803 C C . ASN B 1 388 ? -55.531 25.805 -71.373 1.00 23.62 402 ASN B C 1
ATOM 6804 O O . ASN B 1 388 ? -55.809 25.380 -70.250 1.00 25.00 402 ASN B O 1
ATOM 6809 N N . ASN B 1 389 ? -54.583 26.716 -71.592 1.00 22.17 403 ASN B N 1
ATOM 6810 C CA . ASN B 1 389 ? -53.849 27.396 -70.531 1.00 21.33 403 ASN B CA 1
ATOM 6811 C C . ASN B 1 389 ? -53.771 28.873 -70.905 1.00 23.31 403 ASN B C 1
ATOM 6812 O O . ASN B 1 389 ? -54.120 29.264 -72.031 1.00 24.26 403 ASN B O 1
ATOM 6817 N N . TYR B 1 390 ? -53.332 29.699 -69.946 1.00 19.93 404 TYR B N 1
ATOM 6818 C CA . TYR B 1 390 ? -53.552 31.140 -69.977 1.00 20.81 404 TYR B CA 1
ATOM 6819 C C . TYR B 1 390 ? -52.252 31.844 -69.636 1.00 21.73 404 TYR B C 1
ATOM 6820 O O . TYR B 1 390 ? -51.437 31.286 -68.905 1.00 21.44 404 TYR B O 1
ATOM 6829 N N . SER B 1 391 ? -52.078 33.077 -70.135 1.00 21.27 405 SER B N 1
ATOM 6830 C CA . SER B 1 391 ? -50.865 33.811 -69.767 1.00 22.99 405 SER B CA 1
ATOM 6831 C C . SER B 1 391 ? -51.113 35.309 -69.673 1.00 23.09 405 SER B C 1
ATOM 6832 O O . SER B 1 391 ? -52.062 35.856 -70.256 1.00 23.37 405 SER B O 1
ATOM 6835 N N . PHE B 1 392 ? -50.267 35.971 -68.881 1.00 24.41 406 PHE B N 1
ATOM 6836 C CA . PHE B 1 392 ? -50.332 37.416 -68.703 1.00 24.17 406 PHE B CA 1
ATOM 6837 C C . PHE B 1 392 ? -48.899 37.908 -68.676 1.00 29.41 406 PHE B C 1
ATOM 6838 O O . PHE B 1 392 ? -48.102 37.428 -67.870 1.00 25.84 406 PHE B O 1
ATOM 6846 N N . GLY B 1 393 ? -48.565 38.834 -69.565 1.00 27.25 407 GLY B N 1
ATOM 6847 C CA . GLY B 1 393 ? -47.182 39.239 -69.679 1.00 24.92 407 GLY B CA 1
ATOM 6848 C C . GLY B 1 393 ? -46.535 38.498 -70.811 1.00 26.18 407 GLY B C 1
ATOM 6849 O O . GLY B 1 393 ? -46.605 37.254 -70.908 1.00 27.94 407 GLY B O 1
ATOM 6850 N N . GLN B 1 394 ? -45.874 39.249 -71.690 1.00 31.26 408 GLN B N 1
ATOM 6851 C CA . GLN B 1 394 ? -45.317 38.660 -72.889 1.00 31.21 408 GLN B CA 1
ATOM 6852 C C . GLN B 1 394 ? -44.185 37.694 -72.522 1.00 28.99 408 GLN B C 1
ATOM 6853 O O . GLN B 1 394 ? -43.373 37.969 -71.629 1.00 27.94 408 GLN B O 1
ATOM 6859 N N . MET B 1 395 ? -44.156 36.540 -73.184 1.00 27.14 409 MET B N 1
ATOM 6860 C CA . MET B 1 395 ? -43.121 35.516 -72.986 1.00 26.30 409 MET B CA 1
ATOM 6861 C C . MET B 1 395 ? -42.933 34.722 -74.275 1.00 26.77 409 MET B C 1
ATOM 6862 O O . MET B 1 395 ? -43.785 34.745 -75.177 1.00 30.01 409 MET B O 1
ATOM 6867 N N . ALA B 1 396 ? -41.802 34.031 -74.369 1.00 24.25 410 ALA B N 1
ATOM 6868 C CA 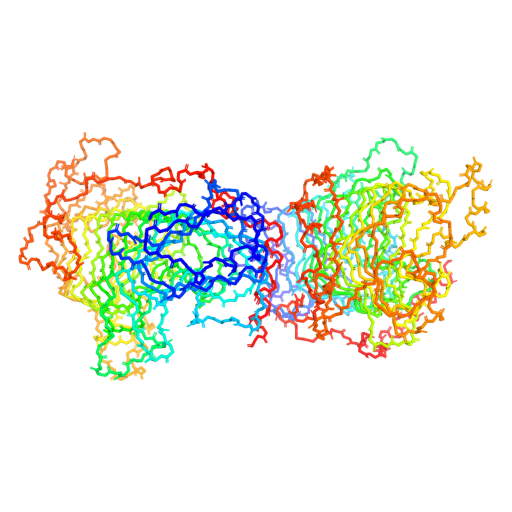. ALA B 1 396 ? -41.592 33.124 -75.495 1.00 28.03 410 ALA B CA 1
ATOM 6869 C C . ALA B 1 396 ? -42.706 32.075 -75.563 1.00 29.51 410 ALA B C 1
ATOM 6870 O O . ALA B 1 396 ? -43.228 31.635 -74.535 1.00 27.30 410 ALA B O 1
ATOM 6872 N N . ASN B 1 397 ? -43.096 31.679 -76.790 1.00 29.72 411 ASN B N 1
ATOM 6873 C CA . ASN B 1 397 ? -44.076 30.591 -77.046 1.00 30.21 411 ASN B CA 1
ATOM 6874 C C . ASN B 1 397 ? -45.476 30.891 -76.534 1.00 28.20 411 ASN B C 1
ATOM 6875 O O . ASN B 1 397 ? -46.258 29.972 -76.289 1.00 30.52 411 ASN B O 1
ATOM 6880 N N . ASP B 1 398 ? -45.723 32.184 -76.408 1.00 27.83 412 ASP B N 1
ATOM 6881 C CA . ASP B 1 398 ? -46.940 32.853 -76.012 1.00 29.34 412 ASP B CA 1
ATOM 6882 C C . ASP B 1 398 ? -48.183 32.375 -76.787 1.00 26.82 412 ASP B C 1
ATOM 6883 O O . ASP B 1 398 ? -49.275 32.389 -76.282 1.00 27.81 412 ASP B O 1
ATOM 6888 N N . LYS B 1 399 ? -47.985 31.993 -78.037 1.00 30.22 413 LYS B N 1
ATOM 6889 C CA . LYS B 1 399 ? -49.098 31.579 -78.906 1.00 30.27 413 LYS B CA 1
ATOM 6890 C C . LYS B 1 399 ? -49.788 30.336 -78.386 1.00 28.38 413 LYS B C 1
ATOM 6891 O O . LYS B 1 399 ? -50.939 30.088 -78.750 1.00 32.17 413 LYS B O 1
ATOM 6893 N N . LEU B 1 400 ? -49.112 29.562 -77.525 1.00 29.21 414 LEU B N 1
ATOM 6894 C CA . LEU B 1 400 ? -49.713 28.396 -76.892 1.00 27.71 414 LEU B CA 1
ATOM 6895 C C . LEU B 1 400 ? -50.863 28.753 -75.940 1.00 28.06 414 LEU B C 1
ATOM 6896 O O . LEU B 1 400 ? -51.643 27.855 -75.579 1.00 28.83 414 LEU B O 1
ATOM 6901 N N . PHE B 1 401 ? -50.897 29.982 -75.436 1.00 27.28 415 PHE B N 1
ATOM 6902 C CA . PHE B 1 401 ? -51.757 30.377 -74.319 1.00 27.99 415 PHE B CA 1
ATOM 6903 C C . PHE B 1 401 ? -52.785 31.413 -74.762 1.00 27.71 415 PHE B C 1
ATOM 6904 O O . PHE B 1 401 ? -52.556 32.159 -75.726 1.00 29.37 415 PHE B O 1
ATOM 6912 N N . THR B 1 402 ? -53.912 31.458 -74.017 1.00 25.50 416 THR B N 1
ATOM 6913 C CA . THR B 1 402 ? -54.977 32.458 -74.143 1.00 26.27 416 THR B CA 1
ATOM 6914 C C . THR B 1 402 ? -54.645 33.642 -73.237 1.00 29.69 416 THR B C 1
ATOM 6915 O O . THR B 1 402 ? -54.323 33.448 -72.057 1.00 26.24 416 THR B O 1
ATOM 6919 N N . ASN B 1 403 ? -54.691 34.858 -73.794 1.00 32.34 417 ASN B N 1
ATOM 6920 C CA . ASN B 1 403 ? -54.349 36.063 -73.046 1.00 31.37 417 ASN B CA 1
ATOM 6921 C C . ASN B 1 403 ? -55.384 36.334 -71.974 1.00 27.35 417 ASN B C 1
ATOM 6922 O O . ASN B 1 403 ? -56.593 36.263 -72.228 1.00 27.82 417 ASN B O 1
ATOM 6927 N N . VAL B 1 404 ? -54.910 36.666 -70.771 1.00 25.60 418 VAL B N 1
ATOM 6928 C CA . VAL B 1 404 ? -55.763 37.084 -69.665 1.00 25.08 418 VAL B CA 1
ATOM 6929 C C . VAL B 1 404 ? -55.175 38.311 -68.967 1.00 27.56 418 VAL B C 1
ATOM 6930 O O . VAL B 1 404 ? -54.022 38.693 -69.186 1.00 27.08 418 VAL B O 1
ATOM 6934 N N . LYS B 1 405 ? -55.990 38.945 -68.118 1.00 27.97 419 LYS B N 1
ATOM 6935 C CA . LYS B 1 405 ? -55.579 40.216 -67.465 1.00 27.91 419 LYS B CA 1
ATOM 6936 C C . LYS B 1 405 ? -55.992 40.278 -66.005 1.00 24.60 419 LYS B C 1
ATOM 6937 O O . LYS B 1 405 ? -57.119 39.927 -65.674 1.00 25.76 419 LYS B O 1
ATOM 6939 N N . PRO B 1 406 ? -55.135 40.785 -65.123 1.00 26.88 420 PRO B N 1
ATOM 6940 C CA . PRO B 1 406 ? -55.493 40.831 -63.694 1.00 28.09 420 PRO B CA 1
ATOM 6941 C C . PRO B 1 406 ? -56.596 41.852 -63.427 1.00 29.25 420 PRO B C 1
ATOM 6942 O O . PRO B 1 406 ? -56.712 42.856 -64.123 1.00 29.29 420 PRO B O 1
ATOM 6946 N N . THR B 1 407 ? -57.421 41.570 -62.428 1.00 27.95 421 THR B N 1
ATOM 6947 C CA . THR B 1 407 ? -58.423 42.527 -61.945 1.00 31.26 421 THR B CA 1
ATOM 6948 C C . THR B 1 407 ? -58.152 43.017 -60.529 1.00 36.45 421 THR B C 1
ATOM 6949 O O . THR B 1 407 ? -58.674 44.069 -60.138 1.00 37.03 421 THR B O 1
ATOM 6953 N N . THR B 1 408 ? -57.351 42.291 -59.757 1.00 34.49 422 THR B N 1
ATOM 6954 C CA . THR B 1 408 ? -57.043 42.636 -58.383 1.00 37.35 422 THR B CA 1
ATOM 6955 C C . THR B 1 408 ? -55.538 42.897 -58.334 1.00 41.35 422 THR B C 1
ATOM 6956 O O . THR B 1 408 ? -54.809 42.685 -59.317 1.00 39.14 422 THR B O 1
ATOM 6960 N N . ASP B 1 409 ? -55.072 43.461 -57.234 1.00 35.63 423 ASP B N 1
ATOM 6961 C CA . ASP B 1 409 ? -53.645 43.649 -57.009 1.00 35.74 423 ASP B CA 1
ATOM 6962 C C . ASP B 1 409 ? -53.214 42.636 -55.963 1.00 36.01 423 ASP B C 1
ATOM 6963 O O . ASP B 1 409 ? -53.904 42.467 -54.952 1.00 37.23 423 ASP B O 1
ATOM 6965 N N . GLY B 1 410 ? -52.093 41.962 -56.211 1.00 35.03 424 GLY B N 1
ATOM 6966 C CA . GLY B 1 410 ? -51.534 41.027 -55.247 1.00 32.30 424 GLY B CA 1
ATOM 6967 C C . GLY B 1 410 ? -52.285 39.710 -55.128 1.00 32.77 424 GLY B C 1
ATOM 6968 O O . GLY B 1 410 ? -52.138 39.010 -54.130 1.00 32.63 424 GLY B O 1
ATOM 6969 N N . SER B 1 411 ? -53.077 39.338 -56.121 1.00 28.21 425 SER B N 1
ATOM 6970 C CA . SER B 1 411 ? -53.848 38.098 -55.986 1.00 22.62 425 SER B CA 1
ATOM 6971 C C . SER B 1 411 ? -53.020 36.873 -56.348 1.00 21.92 425 SER B C 1
ATOM 6972 O O . SER B 1 411 ? -52.340 36.850 -57.371 1.00 24.72 425 SER B O 1
ATOM 6975 N N . TYR B 1 412 ? -53.110 35.816 -55.521 1.00 19.63 426 TYR B N 1
ATOM 6976 C CA . TYR B 1 412 ? -52.508 34.542 -55.862 1.00 19.87 426 TYR B CA 1
ATOM 6977 C C . TYR B 1 412 ? -53.438 33.691 -56.686 1.00 18.00 426 TYR B C 1
ATOM 6978 O O . TYR B 1 412 ? -53.045 32.575 -57.055 1.00 17.51 426 TYR B O 1
ATOM 6987 N N . ASN B 1 413 ? -54.676 34.175 -56.956 1.00 18.70 427 ASN B N 1
ATOM 6988 C CA . ASN B 1 413 ? -55.747 33.349 -57.514 1.00 17.64 427 ASN B CA 1
ATOM 6989 C C . ASN B 1 413 ? -55.982 33.631 -58.989 1.00 17.54 427 ASN B C 1
ATOM 6990 O O . ASN B 1 413 ? -56.490 34.712 -59.325 1.00 19.60 427 ASN B O 1
ATOM 6995 N N . PRO B 1 414 ? -55.622 32.731 -59.891 1.00 18.15 428 PRO B N 1
ATOM 6996 C CA . PRO B 1 414 ? -55.875 32.980 -61.323 1.00 19.99 428 PRO B CA 1
ATOM 6997 C C . PRO B 1 414 ? -57.343 33.247 -61.655 1.00 20.62 428 PRO B C 1
ATOM 6998 O O . PRO B 1 414 ? -57.599 33.902 -62.667 1.00 20.86 428 PRO B O 1
ATOM 7002 N N . GLN B 1 415 ? -58.287 32.839 -60.807 1.00 18.43 429 GLN B N 1
ATOM 7003 C CA . GLN B 1 415 ? -59.707 33.136 -61.070 1.00 19.29 429 GLN B CA 1
ATOM 7004 C C . GLN B 1 415 ? -59.990 34.632 -60.997 1.00 22.95 429 GLN B C 1
ATOM 7005 O O . GLN B 1 415 ? -61.049 35.066 -61.480 1.00 22.88 429 GLN B O 1
ATOM 7011 N N . SER B 1 416 ? -59.082 35.430 -60.459 1.00 22.62 430 SER B N 1
ATOM 7012 C CA . SER B 1 416 ? -59.238 36.875 -60.492 1.00 23.83 430 SER B CA 1
ATOM 7013 C C . SER B 1 416 ? -58.754 37.486 -61.801 1.00 24.95 430 SER B C 1
ATOM 7014 O O . SER B 1 416 ? -58.744 38.717 -61.938 1.00 25.45 430 SER B O 1
ATOM 7017 N N . TYR B 1 417 ? -58.334 36.685 -62.753 1.00 22.90 431 TYR B N 1
ATOM 7018 C CA . TYR B 1 417 ? -57.863 37.204 -64.022 1.00 24.18 431 TYR B CA 1
ATOM 7019 C C . TYR B 1 417 ? -58.975 37.072 -65.053 1.00 23.55 431 TYR B C 1
ATOM 7020 O O . TYR B 1 417 ? -59.580 36.006 -65.185 1.00 24.35 431 TYR B O 1
ATOM 7029 N N . LYS B 1 418 ? -59.221 38.155 -65.790 1.00 24.28 432 LYS B N 1
ATOM 7030 C CA . LYS B 1 418 ? -60.339 38.174 -66.734 1.00 24.19 432 LYS B CA 1
ATOM 7031 C C . LYS B 1 418 ? -59.974 37.302 -67.921 1.00 24.76 432 LYS B C 1
ATOM 7032 O O . LYS B 1 418 ? -58.893 37.444 -68.483 1.00 26.87 432 LYS B O 1
ATOM 7034 N N . GLY B 1 419 ? -60.855 36.339 -68.264 1.00 25.54 433 GLY B N 1
ATOM 7035 C CA . GLY B 1 419 ? -60.576 35.383 -69.323 1.00 25.83 433 GLY B CA 1
ATOM 7036 C C . GLY B 1 419 ? -60.137 34.018 -68.817 1.00 26.02 433 GLY B C 1
ATOM 7037 O O . GLY B 1 419 ? -60.163 33.038 -69.586 1.00 26.35 433 GLY B O 1
ATOM 7038 N N . TYR B 1 420 ? -59.700 33.935 -67.552 1.00 22.41 434 TYR B N 1
ATOM 7039 C CA . TYR B 1 420 ? -59.167 32.679 -67.044 1.00 22.62 434 TYR B CA 1
ATOM 7040 C C . TYR B 1 420 ? -60.287 31.667 -66.778 1.00 22.10 434 TYR B C 1
ATOM 7041 O O . TYR B 1 420 ? -61.374 32.029 -66.326 1.00 24.88 434 TYR B O 1
ATOM 7050 N N . GLN B 1 421 ? -60.015 30.385 -67.047 1.00 22.36 435 GLN B N 1
ATOM 7051 C CA . GLN B 1 421 ? -60.931 29.324 -66.697 1.00 21.72 435 GLN B CA 1
ATOM 7052 C C . GLN B 1 421 ? -60.176 28.146 -66.076 1.00 20.92 435 GLN B C 1
ATOM 7053 O O . GLN B 1 421 ? -59.059 27.785 -66.492 1.00 22.45 435 GLN B O 1
ATOM 7055 N N . LEU B 1 422 ? -60.809 27.552 -65.071 1.00 22.37 436 LEU B N 1
ATOM 7056 C CA . LEU B 1 422 ? -60.253 26.367 -64.410 1.00 21.41 436 LEU B CA 1
ATOM 7057 C C . LEU B 1 422 ? -60.338 25.151 -65.336 1.00 22.35 436 LEU B C 1
ATOM 7058 O O . LEU B 1 422 ? -61.105 25.131 -66.293 1.00 21.46 436 LEU B O 1
ATOM 7063 N N . ALA B 1 423 ? -59.483 24.168 -65.074 1.00 19.51 437 ALA B N 1
ATOM 7064 C CA . ALA B 1 423 ? -59.455 22.944 -65.848 1.00 20.28 437 ALA B CA 1
ATOM 7065 C C . ALA B 1 423 ? -60.743 22.158 -65.633 1.00 23.30 437 ALA B C 1
ATOM 7066 O O . ALA B 1 423 ? -61.388 22.234 -64.578 1.00 23.34 437 ALA B O 1
ATOM 7068 N N . ASN B 1 424 ? -61.162 21.437 -66.673 1.00 22.50 438 ASN B N 1
ATOM 7069 C CA . ASN B 1 424 ? -62.305 20.541 -66.533 0.92 25.28 438 ASN B CA 1
ATOM 7070 C C . ASN B 1 424 ? -61.742 19.173 -66.191 1.00 23.98 438 ASN B C 1
ATOM 7071 O O . ASN B 1 424 ? -61.106 18.529 -67.023 1.00 25.57 438 ASN B O 1
ATOM 7076 N N . VAL B 1 425 ? -61.895 18.763 -64.944 1.00 21.43 439 VAL B N 1
ATOM 7077 C CA . VAL B 1 425 ? -61.402 17.469 -64.525 1.00 22.36 439 VAL B CA 1
ATOM 7078 C C . VAL B 1 425 ? -62.593 16.597 -64.171 1.00 27.55 439 VAL B C 1
ATOM 7079 O O . VAL B 1 425 ? -63.662 17.085 -63.804 1.00 28.39 439 VAL B O 1
ATOM 7083 N N . LYS B 1 426 ? -62.403 15.287 -64.257 1.00 26.46 440 LYS B N 1
ATOM 7084 C CA . LYS B 1 426 ? -63.500 14.387 -63.901 1.00 31.37 440 LYS B CA 1
ATOM 7085 C C . LYS B 1 426 ? -62.931 13.063 -63.414 1.00 27.47 440 LYS B C 1
ATOM 7086 O O . LYS B 1 426 ? -61.778 12.713 -63.699 1.00 28.08 440 LYS B O 1
ATOM 7089 N N . ASP B 1 427 ? -63.741 12.350 -62.627 1.00 30.05 441 ASP B N 1
ATOM 7090 C CA . ASP B 1 427 ? -63.403 11.005 -62.162 1.00 31.55 441 ASP B CA 1
ATOM 7091 C C . ASP B 1 427 ? -62.108 10.965 -61.336 1.00 29.07 441 ASP B C 1
ATOM 7092 O O . ASP B 1 427 ? -61.343 9.984 -61.406 1.00 30.89 441 ASP B O 1
ATOM 7097 N N . ILE B 1 428 ? -61.816 12.019 -60.575 1.00 25.07 442 ILE B N 1
ATOM 7098 C CA . ILE B 1 428 ? -60.620 12.043 -59.741 1.00 23.46 442 ILE B CA 1
ATOM 7099 C C . ILE B 1 428 ? -60.849 11.180 -58.507 1.00 22.67 442 ILE B C 1
ATOM 7100 O O . ILE B 1 428 ? -61.796 11.415 -57.754 1.00 25.73 442 ILE B O 1
ATOM 7105 N N . LYS B 1 429 ? -59.933 10.256 -58.248 1.00 27.61 443 LYS B N 1
ATOM 7106 C CA . LYS B 1 429 ? -60.018 9.394 -57.079 1.00 28.84 443 LYS B CA 1
ATOM 7107 C C . LYS B 1 429 ? -59.540 10.091 -55.805 1.00 26.09 443 LYS B C 1
ATOM 7108 O O . LYS B 1 429 ? -58.550 10.809 -55.806 1.00 25.86 443 LYS B O 1
ATOM 7111 N N . ASN B 1 430 ? -60.299 9.921 -54.736 1.00 23.35 444 ASN B N 1
ATOM 7112 C CA . ASN B 1 430 ? -59.814 10.246 -53.400 1.00 19.86 444 ASN B CA 1
ATOM 7113 C C . ASN B 1 430 ? -58.826 9.200 -52.935 1.00 23.61 444 ASN B C 1
ATOM 7114 O O . ASN B 1 430 ? -58.785 8.081 -53.444 1.00 24.16 444 ASN B O 1
ATOM 7119 N N . ILE B 1 431 ? -57.986 9.563 -51.947 1.00 19.22 445 ILE B N 1
ATOM 7120 C CA . ILE B 1 431 ? -57.017 8.621 -51.404 1.00 19.19 445 ILE B CA 1
ATOM 7121 C C . ILE B 1 431 ? -57.530 7.979 -50.127 1.00 20.67 445 ILE B C 1
ATOM 7122 O O . ILE B 1 431 ? -57.946 8.658 -49.181 1.00 19.94 445 ILE B O 1
ATOM 7127 N N . GLU B 1 432 ? -57.492 6.661 -50.080 1.00 17.59 446 GLU B N 1
ATOM 7128 C CA . GLU B 1 432 ? -57.981 5.967 -48.909 1.00 15.55 446 GLU B CA 1
ATOM 7129 C C . GLU B 1 432 ? -57.341 6.456 -47.608 1.00 17.49 446 GLU B C 1
ATOM 7130 O O . GLU B 1 432 ? -56.111 6.570 -47.514 1.00 17.51 446 GLU B O 1
ATOM 7136 N N . GLY B 1 433 ? -58.188 6.749 -46.610 1.00 18.60 447 GLY B N 1
ATOM 7137 C CA . GLY B 1 433 ? -57.729 7.137 -45.305 1.00 18.99 447 GLY B CA 1
ATOM 7138 C C . GLY B 1 433 ? -57.330 8.604 -45.180 1.00 18.55 447 GLY B C 1
ATOM 7139 O O . GLY B 1 433 ? -56.976 9.043 -44.074 1.00 20.71 447 GLY B O 1
ATOM 7140 N N . ILE B 1 434 ? -57.431 9.374 -46.243 1.00 19.39 448 ILE B N 1
ATOM 7141 C CA . ILE B 1 434 ? -57.176 10.832 -46.199 1.00 18.93 448 ILE B CA 1
ATOM 7142 C C . ILE B 1 434 ? -58.515 11.515 -46.463 1.00 19.05 448 ILE B C 1
ATOM 7143 O O . ILE B 1 434 ? -59.111 11.360 -47.533 1.00 18.78 448 ILE B O 1
ATOM 7148 N N . ASP B 1 435 ? -59.049 12.195 -45.441 1.00 20.83 449 ASP B N 1
ATOM 7149 C CA . ASP B 1 435 ? -60.398 12.757 -45.460 1.00 21.50 449 ASP B CA 1
ATOM 7150 C C . ASP B 1 435 ? -60.497 14.083 -46.226 1.00 23.08 449 ASP B C 1
ATOM 7151 O O . ASP B 1 435 ? -60.971 15.097 -45.712 1.00 22.95 449 ASP B O 1
ATOM 7156 N N . LEU B 1 436 ? -60.085 14.048 -47.495 1.00 19.19 450 LEU B N 1
ATOM 7157 C CA . LEU B 1 436 ? -60.108 15.189 -48.381 1.00 18.72 450 LEU B CA 1
ATOM 7158 C C . LEU B 1 436 ? -60.790 14.798 -49.671 1.00 19.38 450 LEU B C 1
ATOM 7159 O O . LEU B 1 436 ? -60.485 13.748 -50.238 1.00 21.80 450 LEU B O 1
ATOM 7164 N N . ASP B 1 437 ? -61.716 15.621 -50.139 1.00 18.46 451 ASP B N 1
ATOM 7165 C CA . ASP B 1 437 ? -62.426 15.407 -51.401 1.00 17.88 451 ASP B CA 1
ATOM 7166 C C . ASP B 1 437 ? -61.518 16.034 -52.428 1.00 19.79 451 ASP B C 1
ATOM 7167 O O . ASP B 1 437 ? -61.572 17.199 -52.639 1.00 19.63 451 ASP B O 1
ATOM 7172 N N . ILE B 1 438 ? -60.742 15.224 -53.119 1.00 18.24 452 ILE B N 1
ATOM 7173 C CA . ILE B 1 438 ? -59.690 15.797 -53.972 1.00 17.87 452 ILE B CA 1
ATOM 7174 C C . ILE B 1 438 ? -60.281 16.536 -55.163 1.00 20.95 452 ILE B C 1
ATOM 7175 O O . ILE B 1 438 ? -59.814 17.631 -55.543 1.00 19.39 452 ILE B O 1
ATOM 7180 N N . GLN B 1 439 ? -61.314 15.951 -55.807 1.00 19.40 453 GLN B N 1
ATOM 7181 C CA . GLN B 1 439 ? -61.903 16.631 -56.945 1.00 20.87 453 GLN B CA 1
ATOM 7182 C C . GLN B 1 439 ? -62.490 17.975 -56.552 1.00 18.07 453 GLN B C 1
ATOM 7183 O O . GLN B 1 439 ? -62.356 18.950 -57.287 1.00 19.51 453 GLN B O 1
ATOM 7189 N N . ASN B 1 440 ? -63.182 18.029 -55.400 1.00 17.04 454 ASN B N 1
ATOM 7190 C CA . ASN B 1 440 ? -63.769 19.291 -54.996 1.00 17.80 454 ASN B CA 1
ATOM 7191 C C . ASN B 1 440 ? -62.674 20.312 -54.740 1.00 18.51 454 ASN B C 1
ATOM 7192 O O . ASN B 1 440 ? -62.828 21.487 -55.123 1.00 18.35 454 ASN B O 1
ATOM 7197 N N . LEU B 1 441 ? -61.569 19.865 -54.102 1.00 17.83 455 LEU B N 1
ATOM 7198 C CA . LEU B 1 441 ? -60.470 20.809 -53.819 1.00 17.26 455 LEU B CA 1
ATOM 7199 C C . LEU B 1 441 ? -59.815 21.304 -55.113 1.00 16.30 455 LEU B C 1
ATOM 7200 O O . LEU B 1 441 ? -59.518 22.506 -55.235 1.00 17.95 455 LEU B O 1
ATOM 7205 N N . ILE B 1 442 ? -59.592 20.421 -56.087 1.00 17.59 456 ILE B N 1
ATOM 7206 C CA . ILE B 1 442 ? -59.059 20.862 -57.383 1.00 18.62 456 ILE B CA 1
ATOM 7207 C C . ILE B 1 442 ? -59.961 21.950 -57.962 1.00 18.27 456 ILE B C 1
ATOM 7208 O O . ILE B 1 442 ? -59.522 23.026 -58.387 1.00 18.79 456 ILE B O 1
ATOM 7213 N N . ASN B 1 443 ? -61.276 21.702 -57.927 1.00 18.22 457 ASN B N 1
ATOM 7214 C CA . ASN B 1 443 ? -62.207 22.636 -58.548 1.00 19.69 457 ASN B CA 1
ATOM 7215 C C . ASN B 1 443 ? -62.353 23.978 -57.827 1.00 20.48 457 ASN B C 1
ATOM 7216 O O . ASN B 1 443 ? -62.847 24.937 -58.441 1.00 23.56 457 ASN B O 1
ATOM 7221 N N . LYS B 1 444 ? -61.955 24.101 -56.561 1.00 18.58 458 LYS B N 1
ATOM 7222 C CA . LYS B 1 444 ? -61.993 25.409 -55.907 1.00 19.59 458 LYS B CA 1
ATOM 7223 C C . LYS B 1 444 ? -60.849 26.332 -56.326 1.00 21.71 458 LYS B C 1
ATOM 7224 O O . LYS B 1 444 ? -60.966 27.560 -56.183 1.00 20.65 458 LYS B O 1
ATOM 7230 N N . GLY B 1 445 ? -59.752 25.771 -56.842 1.00 18.68 459 GLY B N 1
ATOM 7231 C CA . GLY B 1 445 ? -58.602 26.565 -57.252 1.00 18.73 459 GLY B CA 1
ATOM 7232 C C . GLY B 1 445 ? -57.780 27.099 -56.084 1.00 17.40 459 GLY B C 1
ATOM 7233 O O . GLY B 1 445 ? -57.786 26.587 -54.958 1.00 19.03 459 GLY B O 1
ATOM 7234 N N . ILE B 1 446 ? -57.053 28.171 -56.397 1.00 16.32 460 ILE B N 1
ATOM 7235 C CA . ILE B 1 446 ? -56.071 28.727 -55.467 1.00 15.76 460 ILE B CA 1
ATOM 7236 C C . ILE B 1 446 ? -56.793 29.771 -54.626 1.00 19.22 460 ILE B C 1
ATOM 7237 O O . ILE B 1 446 ? -56.726 30.967 -54.935 1.00 18.89 460 ILE B O 1
ATOM 7242 N N . GLU B 1 447 ? -57.380 29.344 -53.502 1.00 19.12 461 GLU B N 1
ATOM 7243 C CA . GLU B 1 447 ? -58.092 30.287 -52.637 1.00 20.12 461 GLU B CA 1
ATOM 7244 C C . GLU B 1 447 ? -57.264 30.728 -51.433 1.00 21.96 461 GLU B C 1
ATOM 7245 O O . GLU B 1 447 ? -57.679 31.630 -50.692 1.00 22.84 461 GLU B O 1
ATOM 7251 N N . GLY B 1 448 ? -56.085 30.147 -51.242 1.00 19.97 462 GLY B N 1
ATOM 7252 C CA . GLY B 1 448 ? -55.292 30.419 -50.055 1.00 20.18 462 GLY B CA 1
ATOM 7253 C C . GLY B 1 448 ? -54.275 31.503 -50.231 1.00 20.70 462 GLY B C 1
ATOM 7254 O O . GLY B 1 448 ? -54.168 32.171 -51.274 1.00 21.14 462 GLY B O 1
ATOM 7255 N N . ASN B 1 449 ? -53.444 31.641 -49.187 1.00 21.42 463 ASN B N 1
ATOM 7256 C CA . ASN B 1 449 ? -52.284 32.521 -49.260 1.00 21.16 463 ASN B CA 1
ATOM 7257 C C . ASN B 1 449 ? -51.159 31.911 -48.423 1.00 19.96 463 ASN B C 1
ATOM 7258 O O . ASN B 1 449 ? -51.411 30.996 -47.622 1.00 20.33 463 ASN B O 1
ATOM 7263 N N . PRO B 1 450 ? -49.909 32.399 -48.596 1.00 20.14 464 PRO B N 1
ATOM 7264 C CA . PRO B 1 450 ? -48.754 31.787 -47.903 1.00 18.46 464 PRO B CA 1
ATOM 7265 C C . PRO B 1 450 ? -48.918 31.805 -46.388 1.00 23.14 464 PRO B C 1
ATOM 7266 O O . PRO B 1 450 ? -49.460 32.763 -45.812 1.00 20.68 464 PRO B O 1
ATOM 7270 N N . LEU B 1 451 ? -48.435 30.726 -45.735 1.00 19.61 465 LEU B N 1
ATOM 7271 C CA . LEU B 1 451 ? -48.415 30.643 -44.277 1.00 16.86 465 LEU B CA 1
ATOM 7272 C C . LEU B 1 451 ? -47.317 31.563 -43.754 1.00 19.47 465 LEU B C 1
ATOM 7273 O O . LEU B 1 451 ? -46.299 31.764 -44.411 1.00 20.28 465 LEU B O 1
ATOM 7278 N N . THR B 1 452 ? -47.509 32.042 -42.528 1.00 18.33 466 THR B N 1
ATOM 7279 C CA . THR B 1 452 ? -46.435 32.744 -41.829 1.00 20.03 466 THR B CA 1
ATOM 7280 C C . THR B 1 452 ? -46.174 32.042 -40.500 1.00 17.91 466 THR B C 1
ATOM 7281 O O . THR B 1 452 ? -46.872 31.110 -40.106 1.00 18.44 466 THR B O 1
ATOM 7285 N N . TRP B 1 453 ? -45.089 32.481 -39.826 1.00 18.33 467 TRP B N 1
ATOM 7286 C CA . TRP B 1 453 ? -44.697 31.915 -38.545 1.00 18.83 467 TRP B CA 1
ATOM 7287 C C . TRP B 1 453 ? -45.858 31.841 -37.552 1.00 19.13 467 TRP B C 1
ATOM 7288 O O . TRP B 1 453 ? -46.094 30.814 -36.917 1.00 18.91 467 TRP B O 1
ATOM 7299 N N . ASN B 1 454 ? -46.636 32.928 -37.425 1.00 20.23 468 ASN B N 1
ATOM 7300 C CA . ASN B 1 454 ? -47.688 32.907 -36.436 1.00 22.58 468 ASN B CA 1
ATOM 7301 C C . ASN B 1 454 ? -48.791 31.899 -36.775 1.00 23.33 468 ASN B C 1
ATOM 7302 O O . ASN B 1 454 ? -49.552 31.488 -35.891 1.00 24.21 468 ASN B O 1
ATOM 7307 N N . ASP B 1 455 ? -48.881 31.463 -38.040 1.00 20.80 469 ASP B N 1
ATOM 7308 C CA . ASP B 1 455 ? -49.885 30.463 -38.426 1.00 18.51 469 ASP B CA 1
ATOM 7309 C C . ASP B 1 455 ? -49.560 29.033 -37.991 1.00 19.99 469 ASP B C 1
ATOM 7310 O O . ASP B 1 455 ? -50.442 28.143 -37.984 1.00 22.02 469 ASP B O 1
ATOM 7315 N N . VAL B 1 456 ? -48.287 28.757 -37.674 1.00 17.91 470 VAL B N 1
ATOM 7316 C CA . VAL B 1 456 ? -47.873 27.396 -37.364 1.00 17.77 470 VAL B CA 1
ATOM 7317 C C . VAL B 1 456 ? -47.230 27.267 -35.999 1.00 17.69 470 VAL B C 1
ATOM 7318 O O . VAL B 1 456 ? -47.178 26.155 -35.476 1.00 17.59 470 VAL B O 1
ATOM 7322 N N . ARG B 1 457 ? -46.693 28.371 -35.422 1.00 16.35 471 ARG B N 1
ATOM 7323 C CA . ARG B 1 457 ? -45.883 28.242 -34.222 1.00 16.36 471 ARG B CA 1
ATOM 7324 C C . ARG B 1 457 ? -46.613 27.630 -33.020 1.00 18.26 471 ARG B C 1
ATOM 7325 O O . ARG B 1 457 ? -47.831 27.799 -32.845 1.00 19.06 471 ARG B O 1
ATOM 7333 N N . PRO B 1 458 ? -45.858 26.955 -32.126 1.00 19.14 472 PRO B N 1
ATOM 7334 C CA . PRO B 1 458 ? -46.432 26.572 -30.834 1.00 19.33 472 PRO B CA 1
ATOM 7335 C C . PRO B 1 458 ? -46.886 27.839 -30.121 1.00 20.35 472 PRO B C 1
ATOM 7336 O O . PRO B 1 458 ? -46.197 28.866 -30.174 1.00 19.31 472 PRO B O 1
ATOM 7340 N N . SER B 1 459 ? -48.067 27.776 -29.477 1.00 21.63 473 SER B N 1
ATOM 7341 C CA . SER B 1 459 ? -48.649 28.986 -28.902 1.00 19.98 473 SER B CA 1
ATOM 7342 C C . SER B 1 459 ? -47.726 29.654 -27.902 1.00 22.58 473 SER B C 1
ATOM 7343 O O . SER B 1 459 ? -47.790 30.871 -27.726 1.00 23.34 473 SER B O 1
ATOM 7346 N N . TRP B 1 460 ? -46.876 28.893 -27.235 1.00 20.75 474 TRP B N 1
ATOM 7347 C CA . TRP B 1 460 ? -46.018 29.460 -26.190 1.00 22.18 474 TRP B CA 1
ATOM 7348 C C . TRP B 1 460 ? -44.724 30.053 -26.711 1.00 22.79 474 TRP B C 1
ATOM 7349 O O . TRP B 1 460 ? -43.963 30.659 -25.925 1.00 22.13 474 TRP B O 1
ATOM 7360 N N . LEU B 1 461 ? -44.387 29.830 -27.986 1.00 19.74 475 LEU B N 1
ATOM 7361 C CA . LEU B 1 461 ? -43.094 30.240 -28.507 1.00 20.94 475 LEU B CA 1
ATOM 7362 C C . LEU B 1 461 ? -43.255 31.485 -29.354 1.00 23.46 475 LEU B C 1
ATOM 7363 O O . LEU B 1 461 ? -43.872 31.436 -30.403 1.00 22.08 475 LEU B O 1
ATOM 7368 N N . VAL B 1 462 ? -42.620 32.591 -28.948 1.00 21.25 476 VAL B N 1
ATOM 7369 C CA . VAL B 1 462 ? -42.802 33.874 -29.628 1.00 23.78 476 VAL B CA 1
ATOM 7370 C C . VAL B 1 462 ? -41.947 34.002 -30.898 1.00 21.58 476 VAL B C 1
ATOM 7371 O O . VAL B 1 462 ? -42.451 34.317 -31.978 1.00 21.21 476 VAL B O 1
ATOM 7375 N N . GLU B 1 463 ? -40.649 33.799 -30.786 1.00 22.47 477 GLU B N 1
ATOM 7376 C CA . GLU B 1 463 ? -39.701 33.987 -31.887 1.00 23.44 477 GLU B CA 1
ATOM 7377 C C . GLU B 1 463 ? -39.207 32.679 -32.460 1.00 22.53 477 GLU B C 1
ATOM 7378 O O . GLU B 1 463 ? -39.172 31.667 -31.780 1.00 21.99 477 GLU B O 1
ATOM 7384 N N . ILE B 1 464 ? -38.849 32.732 -33.739 1.00 19.94 478 ILE B N 1
ATOM 7385 C CA . ILE B 1 464 ? -38.256 31.553 -34.373 1.00 21.34 478 ILE B CA 1
ATOM 7386 C C . ILE B 1 464 ? -36.952 31.249 -33.666 1.00 20.52 478 ILE B C 1
ATOM 7387 O O . ILE B 1 464 ? -36.118 32.156 -33.524 1.00 22.59 478 ILE B O 1
ATOM 7392 N N . PRO B 1 465 ? -36.701 30.020 -33.206 1.00 19.51 479 PRO B N 1
ATOM 7393 C CA . PRO B 1 465 ? -35.464 29.725 -32.466 1.00 20.01 479 PRO B CA 1
ATOM 7394 C C . PRO B 1 465 ? -34.300 29.478 -33.414 1.00 19.14 479 PRO B C 1
ATOM 7395 O O . PRO B 1 465 ? -34.455 29.303 -34.626 1.00 20.84 479 PRO B O 1
ATOM 7399 N N . GLY B 1 466 ? -33.103 29.520 -32.844 1.00 19.82 480 GLY B N 1
ATOM 7400 C CA . GLY B 1 466 ? -31.979 29.288 -33.683 1.00 25.15 480 GLY B CA 1
ATOM 7401 C C . GLY B 1 466 ? -31.639 30.475 -34.547 1.00 25.17 480 GLY B C 1
ATOM 7402 O O . GLY B 1 466 ? -32.163 31.622 -34.383 1.00 26.17 480 GLY B O 1
ATOM 7403 N N . SER B 1 467 ? -30.722 30.206 -35.489 1.00 19.10 481 SER B N 1
ATOM 7404 C CA . SER B 1 467 ? -30.058 31.276 -36.183 1.00 18.71 481 SER B CA 1
ATOM 7405 C C . SER B 1 467 ? -30.113 31.163 -37.695 1.00 20.95 481 SER B C 1
ATOM 7406 O O . SER B 1 467 ? -29.964 32.187 -38.367 1.00 20.20 481 SER B O 1
ATOM 7409 N N . TYR B 1 468 ? -30.355 29.971 -38.272 1.00 17.46 482 TYR B N 1
ATOM 7410 C CA . TYR B 1 468 ? -30.268 29.869 -39.738 1.00 16.82 482 TYR B CA 1
ATOM 7411 C C . TYR B 1 468 ? -31.454 30.600 -40.412 1.00 21.10 482 TYR B C 1
ATOM 7412 O O . TYR B 1 468 ? -31.267 31.308 -41.405 1.00 22.07 482 TYR B O 1
ATOM 7421 N N . ALA B 1 469 ? -32.655 30.509 -39.854 1.00 20.04 483 ALA B N 1
ATOM 7422 C CA . ALA B 1 469 ? -33.799 31.181 -40.472 1.00 20.66 483 ALA B CA 1
ATOM 7423 C C . ALA B 1 469 ? -33.644 32.696 -40.423 1.00 24.02 483 ALA B C 1
ATOM 7424 O O . ALA B 1 469 ? -33.963 33.392 -41.393 1.00 24.25 483 ALA B O 1
ATOM 7426 N N . LYS B 1 470 ? -33.140 33.184 -39.302 1.00 24.38 484 LYS B N 1
ATOM 7427 C CA . LYS B 1 470 ? -33.072 34.614 -38.997 1.00 24.41 484 LYS B CA 1
ATOM 7428 C C . LYS B 1 470 ? -31.874 35.280 -39.668 1.00 28.19 484 LYS B C 1
ATOM 7429 O O . LYS B 1 470 ? -32.014 36.345 -40.269 1.00 27.36 484 LYS B O 1
ATOM 7435 N N . GLU B 1 471 ? -30.700 34.658 -39.568 1.00 27.56 485 GLU B N 1
ATOM 7436 C CA . GLU B 1 471 ? -29.417 35.229 -40.002 1.00 30.19 485 GLU B CA 1
ATOM 7437 C C . GLU B 1 471 ? -28.853 34.570 -41.254 1.00 31.80 485 GLU B C 1
ATOM 7438 O O . GLU B 1 471 ? -27.946 35.130 -41.880 1.00 37.01 485 GLU B O 1
ATOM 7444 N N . GLY B 1 472 ? -29.366 33.408 -41.650 1.00 28.91 486 GLY B N 1
ATOM 7445 C CA . GLY B 1 472 ? -28.753 32.668 -42.728 1.00 30.87 486 GLY B CA 1
ATOM 7446 C C . GLY B 1 472 ? -27.417 32.073 -42.352 1.00 28.67 486 GLY B C 1
ATOM 7447 O O . GLY B 1 472 ? -26.672 31.665 -43.243 1.00 33.53 486 GLY B O 1
ATOM 7448 N N . THR B 1 473 ? -27.095 32.007 -41.050 1.00 28.24 487 THR B N 1
ATOM 7449 C CA . THR B 1 473 ? -25.838 31.400 -40.576 1.00 28.83 487 THR B CA 1
ATOM 7450 C C . THR B 1 473 ? -26.117 30.769 -39.204 1.00 27.81 487 THR B C 1
ATOM 7451 O O . THR B 1 473 ? -27.229 30.908 -38.658 1.00 30.62 487 THR B O 1
ATOM 7455 N N . LEU B 1 474 ? -25.169 29.965 -38.698 1.00 25.40 488 LEU B N 1
ATOM 7456 C CA . LEU B 1 474 ? -25.350 29.329 -37.391 1.00 22.48 488 LEU B CA 1
ATOM 7457 C C . LEU B 1 474 ? -24.680 30.107 -36.267 1.00 21.48 488 LEU B C 1
ATOM 7458 O O . LEU B 1 474 ? -23.702 30.840 -36.495 1.00 25.61 488 LEU B O 1
ATOM 7463 N N . ASP B 1 475 ? -25.136 29.874 -35.026 1.00 19.64 489 ASP B N 1
ATOM 7464 C CA . ASP B 1 475 ? -24.464 30.565 -33.926 1.00 21.56 489 ASP B CA 1
ATOM 7465 C C . ASP B 1 475 ? -23.115 29.892 -33.698 1.00 19.97 489 ASP B C 1
ATOM 7466 O O . ASP B 1 475 ? -22.838 28.819 -34.224 1.00 19.64 489 ASP B O 1
ATOM 7471 N N . GLN B 1 476 ? -22.231 30.585 -32.974 1.00 21.25 490 GLN B N 1
ATOM 7472 C CA . GLN B 1 476 ? -20.842 30.145 -32.946 1.00 19.45 490 GLN B CA 1
ATOM 7473 C C . GLN B 1 476 ? -20.665 28.727 -32.392 1.00 17.96 490 GLN B C 1
ATOM 7474 O O . GLN B 1 476 ? -19.874 27.952 -32.950 1.00 20.06 490 GLN B O 1
ATOM 7480 N N . GLU B 1 477 ? -21.291 28.416 -31.252 1.00 18.54 491 GLU B N 1
ATOM 7481 C CA . GLU B 1 477 ? -21.161 27.080 -30.661 1.00 18.38 491 GLU B CA 1
ATOM 7482 C C . GLU B 1 477 ? -21.645 26.014 -31.643 1.00 18.70 491 GLU B C 1
ATOM 7483 O O . GLU B 1 477 ? -20.976 24.989 -31.861 1.00 17.58 491 GLU B O 1
ATOM 7489 N N . THR B 1 478 ? -22.808 26.254 -32.268 1.00 20.71 492 THR B N 1
ATOM 7490 C CA . THR B 1 478 ? -23.356 25.293 -33.226 1.00 18.16 492 THR B CA 1
ATOM 7491 C C . THR B 1 478 ? -22.443 25.114 -34.433 1.00 17.31 492 THR B C 1
ATOM 7492 O O . THR B 1 478 ? -22.277 23.985 -34.933 1.00 17.18 492 THR B O 1
ATOM 7496 N N . LYS B 1 479 ? -21.788 26.205 -34.899 1.00 17.34 493 LYS B N 1
ATOM 7497 C CA . LYS B 1 479 ? -20.866 26.082 -35.994 1.00 16.49 493 LYS B CA 1
ATOM 7498 C C . LYS B 1 479 ? -19.727 25.129 -35.626 1.00 17.58 493 LYS B C 1
ATOM 7499 O O . LYS B 1 479 ? -19.269 24.353 -36.448 1.00 18.27 493 LYS B O 1
ATOM 7505 N N . ILE B 1 480 ? -19.178 25.281 -34.412 1.00 17.79 494 ILE B N 1
ATOM 7506 C CA . ILE B 1 480 ? -18.099 24.403 -33.980 1.00 16.78 494 ILE B CA 1
ATOM 7507 C C . ILE B 1 480 ? -18.546 22.933 -33.902 1.00 17.21 494 ILE B C 1
ATOM 7508 O O . ILE B 1 480 ? -17.836 22.050 -34.380 1.00 17.52 494 ILE B O 1
ATOM 7513 N N . ARG B 1 481 ? -19.749 22.677 -33.349 1.00 17.11 495 ARG B N 1
ATOM 7514 C CA . ARG B 1 481 ? -20.258 21.311 -33.274 1.00 15.43 495 ARG B CA 1
ATOM 7515 C C . ARG B 1 481 ? -20.496 20.763 -34.688 1.00 16.14 495 ARG B C 1
ATOM 7516 O O . ARG B 1 481 ? -20.195 19.594 -34.973 1.00 15.80 495 ARG B O 1
ATOM 7524 N N . PHE B 1 482 ? -20.982 21.626 -35.601 1.00 16.35 496 PHE B N 1
ATOM 7525 C CA . PHE B 1 482 ? -21.231 21.197 -36.988 1.00 17.52 496 PHE B CA 1
ATOM 7526 C C . PHE B 1 482 ? -19.924 20.805 -37.669 1.00 18.76 496 PHE B C 1
ATOM 7527 O O . PHE B 1 482 ? -19.849 19.756 -38.323 1.00 17.54 496 PHE B O 1
ATOM 7535 N N . GLN B 1 483 ? -18.848 21.582 -37.434 1.00 17.59 497 GLN B N 1
ATOM 7536 C CA . GLN B 1 483 ? -17.567 21.207 -38.025 1.00 19.04 497 GLN B CA 1
ATOM 7537 C C . GLN B 1 483 ? -17.083 19.849 -37.495 1.00 18.91 497 GLN B C 1
ATOM 7538 O O . GLN B 1 483 ? -16.515 19.069 -38.278 1.00 20.80 497 GLN B O 1
ATOM 7544 N N . ARG B 1 484 ? -17.405 19.485 -36.209 1.00 18.14 498 ARG B N 1
ATOM 7545 C CA . ARG B 1 484 ? -17.069 18.143 -35.708 1.00 20.29 498 ARG B CA 1
ATOM 7546 C C . ARG B 1 484 ? -17.838 17.052 -36.457 1.00 21.04 498 ARG B C 1
ATOM 7547 O O . ARG B 1 484 ? -17.283 15.996 -36.790 1.00 20.10 498 ARG B O 1
ATOM 7555 N N . VAL B 1 485 ? -19.141 17.268 -36.680 1.00 19.51 499 VAL B N 1
ATOM 7556 C CA . VAL B 1 485 ? -19.949 16.295 -37.406 1.00 17.09 499 VAL B CA 1
ATOM 7557 C C . VAL B 1 485 ? -19.412 16.064 -38.810 1.00 18.43 499 VAL B C 1
ATOM 7558 O O . VAL B 1 485 ? -19.273 14.923 -39.267 1.00 19.76 499 VAL B O 1
ATOM 7562 N N . LEU B 1 486 ? -19.143 17.147 -39.511 1.00 19.01 500 LEU B N 1
ATOM 7563 C CA . LEU B 1 486 ? -18.652 17.060 -40.883 1.00 17.83 500 LEU B CA 1
ATOM 7564 C C . LEU B 1 486 ? -17.276 16.391 -40.972 1.00 22.34 500 LEU B C 1
ATOM 7565 O O . LEU B 1 486 ? -17.032 15.615 -41.898 1.00 20.37 500 LEU B O 1
ATOM 7570 N N . ALA B 1 487 ? -16.366 16.665 -40.015 1.00 21.16 501 ALA B N 1
ATOM 7571 C CA . ALA B 1 487 ? -15.044 16.019 -40.038 1.00 19.34 501 ALA B CA 1
ATOM 7572 C C . ALA B 1 487 ? -15.138 14.527 -39.743 1.00 21.50 501 ALA B C 1
ATOM 7573 O O . ALA B 1 487 ? -14.435 13.724 -40.368 1.00 24.90 501 ALA B O 1
ATOM 7575 N N . ARG B 1 488 ? -16.027 14.124 -38.819 1.00 21.09 502 ARG B N 1
ATOM 7576 C CA . ARG B 1 488 ? -16.182 12.719 -38.522 1.00 21.41 502 ARG B CA 1
ATOM 7577 C C . ARG B 1 488 ? -16.736 11.976 -39.729 1.00 24.47 502 ARG B C 1
ATOM 7578 O O . ARG B 1 488 ? -16.348 10.837 -39.992 1.00 27.01 502 ARG B O 1
ATOM 7586 N N . ASP B 1 489 ? -17.673 12.604 -40.459 1.00 25.53 503 ASP B N 1
ATOM 7587 C CA . ASP B 1 489 ? -18.215 12.007 -41.678 1.00 27.29 503 ASP B CA 1
ATOM 7588 C C . ASP B 1 489 ? -17.149 11.872 -42.764 1.00 29.92 503 ASP B C 1
ATOM 7589 O O . ASP B 1 489 ? -17.041 10.810 -43.390 1.00 30.49 503 ASP B O 1
ATOM 7594 N N . ARG B 1 490 ? -16.378 12.944 -43.022 1.00 29.90 504 ARG B N 1
ATOM 7595 C CA . ARG B 1 490 ? -15.367 12.911 -44.082 1.00 30.18 504 ARG B CA 1
ATOM 7596 C C . ARG B 1 490 ? -14.378 11.781 -43.835 1.00 30.79 504 ARG B C 1
ATOM 7597 O O . ARG B 1 490 ? -13.925 11.122 -44.768 1.00 32.84 504 ARG B O 1
ATOM 7605 N N . ASN B 1 491 ? -14.089 11.499 -42.581 1.00 28.14 505 ASN B N 1
ATOM 7606 C CA . ASN B 1 491 ? -13.108 10.498 -42.222 1.00 30.77 505 ASN B CA 1
ATOM 7607 C C . ASN B 1 491 ? -13.720 9.138 -41.871 1.00 37.24 505 ASN B C 1
ATOM 7608 O O . ASN B 1 491 ? -12.977 8.220 -41.511 1.00 35.33 505 ASN B O 1
ATOM 7613 N N . ASN B 1 492 ? -15.040 8.970 -42.014 1.00 38.55 506 ASN B N 1
ATOM 7614 C CA . ASN B 1 492 ? -15.671 7.680 -41.725 1.00 41.30 506 ASN B CA 1
ATOM 7615 C C . ASN B 1 492 ? -15.448 6.676 -42.845 1.00 42.85 506 ASN B C 1
ATOM 7616 O O . ASN B 1 492 ? -15.890 6.886 -43.969 1.00 46.97 506 ASN B O 1
#

Radius of gyration: 31.92 Å; Cα contacts (8 Å, |Δi|>4): 3056; chains: 2; bounding box: 90×64×83 Å

Nearest PDB structures (foldseek):
  7o78-assembly1_A  TM=1.002E+00  e=5.934E-85  Pseudopedobacter saltans DSM 12145
  1dbo-assembly1_A  TM=9.617E-01  e=1.687E-54  Pedobacter heparinus
  1ofm-assembly1_A  TM=9.614E-01  e=2.542E-54  Pedobacter heparinus
  7o79-assembly1_A  TM=7.434E-01  e=1.488E-19  Pseudopedobacter saltans DSM 12145
  8bwk-assembly3_C  TM=7.938E-01  e=1.743E-18  uncultured bacterium

Secondary structure (DSSP, 8-state):
-EEEE-SHHHHHHHHTT--TT-EEEEPSEEEET-EEEE-----SSS-EEEEESSTTSEEEEES-EEEE-SSSEEEES-EEEEE---GGG--TTS--SEEE-SSS-EEES-EEES--SS-S-SEEE---TT-PPP-S-EEES-EEE---SSS-SEEE-SSSS--TT-SSPBPP---EEES-EEEE---SSS---SEEE-SSTTBB---EEES-EEEEE-SSSEEEEEESBS-EEES-EEES-SSEEEEEE-SS-EEES-EEE-S--SS----EEE-SBS-EEES-EE--SS--GGGTSEEEEE--B-TTSTT---BS-EEES-EEES-SSEEEESSTTHHHHHHHHHHHT---B---S-EEES-EEE-SSBTT---EES--TTSEE---EEES-BTTGGGSEE-EESSSS---GGGEET--------PPPPTT----HHHHHHH-S------HHHHS-TT--S-SSSHHHHS---HHHHHHHHHHHHHHHT-/--EEEE-SHHHHHHHHTT--TT-EEEEPSEEEET-EEEE-----SSS-EEEEESSTTSEEEEES-EEEE-SSSEEEES-EEEEE---GGG--TTS--SEEE-SSS-EEES-EEES--SS-S-SEEE---TT-PPP-S-EEES-EEE---SSS-SEEE-SSSS--TT-SSPBPP---EEES-EEEE---SSS---SEEE-SSTTBB---EEES-EEEEE-SSSEEEEEESBS-EEES-EEES-SSEEEEEE-SS-EEES-EEE-S--SS----EEE-SBS-EEES-EE--SS--GGGTSEEEEE--BSTTSTTPPPBS-EEES-EEES-SSEEEES-TTHHHHHHHHHHTT---B---S-EEES-EEE-SSBTT--SEES--TTSEE---EEES-BTTGGGSEE-EE-SSS---GGGEET--------PPPPTT----HHHHHHH-S------HHHHS-TT--S--SSHHHHSS--HHHHHHHHHHHHHHHT-

InterPro domains:
  IPR011050 Pectin lyase fold/virulence factor [SSF51126] (25-496)
  IPR012334 Pectin lyase fold [G3DSA:2.160.20.10] (24-512)
  IPR039513 PL-6 family [PF14592] (26-457)
  IPR039513 PL-6 family [cd14251] (26-414)

B-factor: mean 24.58, std 8.3, range [12.03, 63.81]

Foldseek 3Di:
DEAEDEELVRLVVCQAVDEFQYEYEYEFDEHALREAERQEAYDPVGAYEYEYPAQPRYEYEEQYAAEAAYARYEYARYEAANYHHDQVVADALDAASYEYAAANYEYAQYEYELRFLHAYANHEDDHDPVQDGYAAYEYAQYEYEAHLHFAANYEYEQGSADPAPDPQARDEHLYEYALYEAAYAADDDNRHFHYEAYYAARYAYLYEYEHYEYFQREHDQENYAYHHEAYEYYHYEAEPYNHAHEPQHHEHYEYFQYEQYYDDAPHAGEAYAYAAENYEYFQYEYATQWHDVQFATEHYEFFWAFDPDSRHGYEHYEYWQYEDEARPGAHYEQQTPPVVRVVVNVVVVGDTDTYAAYAHYQYEYEHPPAQVYDHYHDDPPRYHYDAYEYEYHYHPCVSYHYWAADDPDDSFCVRTHPGDTDDDDPDDHDPSDPDPVVVSRRVHNPDDHDDSVSRHNPSDDDRPACCSPPVDGDPVSVVSSVVSSVVVVVD/DAEAEDEELVRQVVCQAVDEFQYEYEYEFDEHELRAAEHAEAHDPVGAYEYEYPAQPRYEYEEQYAAEAAYARYEYYRYEAANYHHDQVVADALDAASYEYAAANYEYAQYEHELRFQHAYANHEDDHPPVQHGYAAYEYAQYEYEAHLHFAANYEYEQGSADDAPDPAARDEHLYEYALYEAAYAADDDNRHFHYEAYAAQRYAYLYEYEHYEYFQREHDQENYAYHHEAYEYYHYEAEPYNHAHEPQHHEHYEYAQYEFYYDDAPAAGEAYEYAAEAYEYFQYEYATQWHHVLFATEHYEFFWAFDPDSRHGYEHYEYWQYEAEARPGAHYEQQTPPVVRVVVCVVVVGDIDTYAAYAHYLYEYEHQPAQVYDHYHDDPVRYHYDAYEYEYHYPPRVSYHYWAADDPPDSFCVRIPPGDTDDDDDDDDGPSDPDPVVVSRVVHNPDDHDDCVSRHNPSDDDRDFDCSPPVDGDDVSVVSSVVSNVVVVVD

Sequence (983 aa):
KHILVASVKEVYSKVDQLKAGDTLLLKDGIYKDIQLVVKRSGSKEKPIVIAAQNGGKVFFTGDAKVELRGEYLVLKDIYFKDGNRNVNQWKSHGPGLVAIYGSYNRVTGCVFNAFDEANSAYITTSLTEEGKVPKHCRIDHCVFTDKITFDQVINLNNRPRADKESKVLGEAMYHRIDHCFFSNPPKPGNAGGGIRVGYYRNDIGRCLIDSNLFVRQDSEAEIVTSKSQENVYYGNTILNCQGTLNFRHGDKQVALNNFFISTDNKYGYGGMFVWGSQHIIANNYFNLKKTIKARGNAALYLNPGPEGSEHALAFNSLIVNNFFDDNNGYDINFEPLLERRKEFAKEVNAEFKLPYNITIEGNLFASKQGDKHIPFLGNLDKNNLQNNYSFGQMANDKLFTNVKPTTDGSYNPQSYKGYQLANVKDIKNIEGIDLDIQNLINKGIEGNPLTWNDVRPSWLVEIPGSYAKEGTLDQETKIRFQRVLARDRNNGKHILVASVKEVYSKVDQLKAGDTLLLKDGIYKDIQLVVKRSGSKEKPIVIAAQNGGKVFFTGDAKVELRGEYLVLKDIYFKDGNRNVNQWKSHGPGLVAIYGSYNRVTGCVFNAFDEANSAYITTSLTEEGKVPKHCRIDHCVFTDKITFDQVINLNNRPRADKESKVLGEAMYHRIDHCFFSNPPKPGNAGGGIRVGYYRNDIGRCLIDSNLFVRQDSEAEIVTSKSQENVYYGNTILNCQGTLNFRHGDKQVALNNFFISTDNKYGYGGMFVWGSQHIIANNYFNLKKTIKARGNAALYLNPGPEGSEHALAFNSLIVNNFFDDNNGYDINFEPLLERRKEFAKEVNAEFKLPYNITIEGNLFASKQGDKHIPFLGNLDKNNLQNNYSFGQMANDKLFTNVKPTTDGSYNPQSYKGYQLANVKDIKNIEGIDLDIQNLINKGIEGNPLTWNDVRPSWLVEIPGSYAKEGTLDQETKIRFQRVLARDRNN

Organism: Pseudopedobacter saltans (strain ATCC 51119 / DSM 12145 / JCM 21818 / CCUG 39354 / LMG 10337 / NBRC 100064 / NCIMB 13643) (NCBI:txid762903)